Protein AF-0000000068218690 (afdb_homodimer)

InterPro domains:
  IPR001360 Glycoside hydrolase family 1 [PF00232] (21-482)
  IPR001360 Glycoside hydrolase family 1 [PR00131] (319-333)
  IPR001360 Glycoside hydrolase family 1 [PR00131] (391-399)
  IPR001360 Glycoside hydrolase family 1 [PR00131] (406-417)
  IPR001360 Glycoside hydrolase family 1 [PR00131] (428-445)
  IPR001360 Glycoside hydrolase family 1 [PR00131] (452-464)
  IPR001360 Glycoside hydrolase family 1 [PTHR10353] (24-483)
  IPR017853 Glycoside hydrolase superfamily [SSF51445] (23-482)
  IPR033132 Glycosyl hydrolases family 1, N-terminal conserved site [PS00653] (28-42)

Radius of gyration: 32.9 Å; Cα contacts (8 Å, |Δi|>4): 2165; chains: 2; bounding box: 88×108×94 Å

Foldseek 3Di:
DPPPPPPPPPPLCPLLPDFAQAFDDPLAFEAFEDECQWAQACQPPQQFAHWLQNVQCVVPLVLFVVSDGSNCWLNCLVVVVVLLVLRLLLVGQEYEYEQQQSLQVVQLAPVDGRVSSLVSVQVSLVVCVVSNHAYAYEHEDQTHRVNCVVVVNLLDLCVLVSLLRSLLVVCVSHLQRHAHYAYYAAQQCNLCCDQDCLSFPPRHNNQQFSSLSSLLSVLSSLLSSLCCCVVPPCVPRVHWYYHAAEAAQEAQQDPDPQSVVQRVLRRLLRVVQNQCLAQVQFRPPLLVVLQQVLCVVLPHPGGSNDGDDNVRSVSSYNSGQEHEYAYFYHWYKGQQDQDDRDPGGPCNSSRMDIDDDPSWDDAPPNVGTARQLRLLVVLLVCCVPRVHPEYEHEEYWGKHAQDLACVVGLSRVSSNVSSVSCSVPPVVRHHSYYHYPHQEQTQDTSHGSGIGTHQWYFDPVDPNRDIHGGPSSVLSSVCSVRSGSDPRHDD/DPPPPPPPPPPLCPLLPDFAQAFDDPLAFEAFEDECQWAQACQPPQQFAHWLQNVQCVVPLVLFVVSDGSNCWLNCLVVVVVLLVLRLLLVGQEYEYEQQQSLQVVQLAPVDGRVSSLVSVQVSLVVCVVSNHAYAYEHEDQGHRVNCVVVVNLLDLCVLVSLLRSLLVVCVSHLQRHAHYAYYAAQQCNLCCDQDCLSFPPRHNNQQFSSLSSLLSSLSSLLSSLCCCVVPPCVPRVHWYYHAAEAAQEAQLDPDPQSVVQRVLRRLLRVVQNQCLAQVQFRPPLLVVLQQVLCVVLPHPGGSNDGDDNVRSVSSYNSGQEHEYAYFYHWYKGQQDQDDRDPGGPCNSSRMDIDDDPSWDDAPPPVGTARQLRLLVVLLVCCVPRVHPEYEHEEYWGWHAQDLADVVGLSRVSSNVSSVSCSVPPVVHHHSYYHYPHQEQTQDTSHGSGIGTHQWYFDPVDPNRDIHGGPSSVLSSVCSVRSGSDPRHDD

pLDDT: mean 95.39, std 11.51, range [19.22, 98.94]

Organism: Rhynchophorus ferrugineus (NCBI:txid354439)

Structure (mmCIF, N/CA/C/O backbone):
data_AF-0000000068218690-model_v1
#
loop_
_entity.id
_entity.type
_entity.pdbx_description
1 polymer 'Cytosolic beta-glucosidase'
#
loop_
_atom_site.group_PDB
_atom_site.id
_atom_site.type_symbol
_atom_site.label_atom_id
_atom_site.label_alt_id
_atom_site.label_comp_id
_atom_site.label_asym_id
_atom_site.label_entity_id
_atom_site.label_seq_id
_atom_site.pdbx_PDB_ins_code
_atom_site.Cartn_x
_atom_site.Cartn_y
_atom_site.Cartn_z
_atom_site.occupancy
_atom_site.B_iso_or_equiv
_atom_site.auth_seq_id
_atom_site.auth_comp_id
_atom_site.auth_asym_id
_atom_site.auth_atom_id
_atom_site.pdbx_PDB_model_num
ATOM 1 N N . MET A 1 1 ? 35.531 -29.688 -61.625 1 19.22 1 MET A N 1
ATOM 2 C CA . MET A 1 1 ? 35.875 -30.062 -60.25 1 19.22 1 MET A CA 1
ATOM 3 C C . MET A 1 1 ? 34.812 -29.594 -59.281 1 19.22 1 MET A C 1
ATOM 5 O O . MET A 1 1 ? 34.719 -28.406 -58.969 1 19.22 1 MET A O 1
ATOM 9 N N . LYS A 1 2 ? 33.625 -30.094 -59.562 1 34.19 2 LYS A N 1
ATOM 10 C CA . LYS A 1 2 ? 32.375 -29.859 -58.844 1 34.19 2 LYS A CA 1
ATOM 11 C C . LYS A 1 2 ? 32.531 -30.156 -57.375 1 34.19 2 LYS A C 1
ATOM 13 O O . LYS A 1 2 ? 32.844 -31.281 -56.969 1 34.19 2 LYS A O 1
ATOM 18 N N . VAL A 1 3 ? 33.125 -29.125 -56.531 1 35.53 3 VAL A N 1
ATOM 19 C CA . VAL A 1 3 ? 33.406 -29.234 -55.125 1 35.53 3 VAL A CA 1
ATOM 20 C C . VAL A 1 3 ? 32.156 -29.672 -54.344 1 35.53 3 VAL A C 1
ATOM 22 O O . VAL A 1 3 ? 31.141 -28.984 -54.406 1 35.53 3 VAL A O 1
ATOM 25 N N . LEU A 1 4 ? 32.031 -30.969 -54.031 1 33.09 4 LEU A N 1
ATOM 26 C CA . LEU A 1 4 ? 31 -31.547 -53.188 1 33.09 4 LEU A CA 1
ATOM 27 C C . LEU A 1 4 ? 31.172 -31.109 -51.75 1 33.09 4 LEU A C 1
ATOM 29 O O . LEU A 1 4 ? 32.188 -31.406 -51.125 1 33.09 4 LEU A O 1
ATOM 33 N N . VAL A 1 5 ? 30.531 -30.047 -51.344 1 37.5 5 VAL A N 1
ATOM 34 C CA . VAL A 1 5 ? 30.469 -29.578 -49.969 1 37.5 5 VAL A CA 1
ATOM 35 C C . VAL A 1 5 ? 29.672 -30.562 -49.125 1 37.5 5 VAL A C 1
ATOM 37 O O . VAL A 1 5 ? 28.469 -30.75 -49.312 1 37.5 5 VAL A O 1
ATOM 40 N N . VAL A 1 6 ? 30.281 -31.609 -48.625 1 37.53 6 VAL A N 1
ATOM 41 C CA . VAL A 1 6 ? 29.625 -32.469 -47.625 1 37.53 6 VAL A CA 1
ATOM 42 C C . VAL A 1 6 ? 29.391 -31.672 -46.344 1 37.53 6 VAL A C 1
ATOM 44 O O . VAL A 1 6 ? 30.344 -31.188 -45.719 1 37.53 6 VAL A O 1
ATOM 47 N N . LEU A 1 7 ? 28.234 -31.078 -46.125 1 32.62 7 LEU A N 1
ATOM 48 C CA . LEU A 1 7 ? 27.766 -30.453 -44.875 1 32.62 7 LEU A CA 1
ATOM 49 C C . LEU A 1 7 ? 27.719 -31.469 -43.75 1 32.62 7 LEU A C 1
ATOM 51 O O . LEU A 1 7 ? 26.969 -32.438 -43.812 1 32.62 7 LEU A O 1
ATOM 55 N N . SER A 1 8 ? 28.797 -31.656 -43.031 1 29.55 8 SER A N 1
ATOM 56 C CA . SER A 1 8 ? 28.828 -32.469 -41.812 1 29.55 8 SER A CA 1
ATOM 57 C C . SER A 1 8 ? 27.797 -31.984 -40.812 1 29.55 8 SER A C 1
ATOM 59 O O . SER A 1 8 ? 27.828 -30.812 -40.406 1 29.55 8 SER A O 1
ATOM 61 N N . VAL A 1 9 ? 26.641 -32.562 -40.688 1 31.78 9 VAL A N 1
ATOM 62 C CA . VAL A 1 9 ? 25.641 -32.406 -39.625 1 31.78 9 VAL A CA 1
ATOM 63 C C . VAL A 1 9 ? 26.25 -32.719 -38.281 1 31.78 9 VAL A C 1
ATOM 65 O O . VAL A 1 9 ? 26.594 -33.875 -38 1 31.78 9 VAL A O 1
ATOM 68 N N . CYS A 1 10 ? 27.062 -31.953 -37.625 1 31.03 10 CYS A N 1
ATOM 69 C CA . CYS A 1 10 ? 27.531 -32.062 -36.25 1 31.03 10 CYS A CA 1
ATOM 70 C C . CYS A 1 10 ? 26.375 -32.375 -35.312 1 31.03 10 CYS A C 1
ATOM 72 O O . CYS A 1 10 ? 25.375 -31.656 -35.281 1 31.03 10 CYS A O 1
ATOM 74 N N . CYS A 1 11 ? 26.266 -33.594 -34.688 1 32.81 11 CYS A N 1
ATOM 75 C CA . CYS A 1 11 ? 25.359 -34.188 -33.719 1 32.81 11 CYS A CA 1
ATOM 76 C C . CYS A 1 11 ? 25.219 -33.281 -32.469 1 32.81 11 CYS A C 1
ATOM 78 O O . CYS A 1 11 ? 26.188 -33.062 -31.75 1 32.81 11 CYS A O 1
ATOM 80 N N . LEU A 1 12 ? 24.469 -32.344 -32.375 1 36.84 12 LEU A N 1
ATOM 81 C CA . LEU A 1 12 ? 23.859 -31.609 -31.266 1 36.84 12 LEU A CA 1
ATOM 82 C C . LEU A 1 12 ? 23.516 -32.562 -30.125 1 36.84 12 LEU A C 1
ATOM 84 O O . LEU A 1 12 ? 22.797 -32.188 -29.203 1 36.84 12 LEU A O 1
ATOM 88 N N . SER A 1 13 ? 23.891 -33.906 -30.109 1 37.34 13 SER A N 1
ATOM 89 C CA . SER A 1 13 ? 23.547 -34.906 -29.125 1 37.34 13 SER A CA 1
ATOM 90 C C . SER A 1 13 ? 24.234 -34.625 -27.797 1 37.34 13 SER A C 1
ATOM 92 O O . SER A 1 13 ? 24.031 -35.344 -26.812 1 37.34 13 SER A O 1
ATOM 94 N N . GLY A 1 14 ? 25.219 -33.812 -27.656 1 40.31 14 GLY A N 1
ATOM 95 C CA . GLY A 1 14 ? 26.078 -33.844 -26.484 1 40.31 14 GLY A CA 1
ATOM 96 C C . GLY A 1 14 ? 25.359 -33.375 -25.219 1 40.31 14 GLY A C 1
ATOM 97 O O . GLY A 1 14 ? 25.562 -33.969 -24.156 1 40.31 14 GLY A O 1
ATOM 98 N N . ILE A 1 15 ? 24.859 -32.188 -25.156 1 47.53 15 ILE A N 1
ATOM 99 C CA . ILE A 1 15 ? 24.281 -31.625 -23.938 1 47.53 15 ILE A CA 1
ATOM 100 C C . ILE A 1 15 ? 22.984 -32.344 -23.594 1 47.53 15 ILE A C 1
ATOM 102 O O . ILE A 1 15 ? 22.562 -32.344 -22.438 1 47.53 15 ILE A O 1
ATOM 106 N N . LEU A 1 16 ? 22.266 -32.906 -24.562 1 55.34 16 LEU A N 1
ATOM 107 C CA . LEU A 1 16 ? 21.031 -33.656 -24.312 1 55.34 16 LEU A CA 1
ATOM 108 C C . LEU A 1 16 ? 21.344 -35.062 -23.844 1 55.34 16 LEU A C 1
ATOM 110 O O . LEU A 1 16 ? 21.875 -35.875 -24.594 1 55.34 16 LEU A O 1
ATOM 114 N N . GLY A 1 17 ? 21.984 -35.281 -22.75 1 63.81 17 GLY A N 1
ATOM 115 C CA . GLY A 1 17 ? 22.219 -36.625 -22.25 1 63.81 17 GLY A CA 1
ATOM 116 C C . GLY A 1 17 ? 21.266 -37.656 -22.828 1 63.81 17 GLY A C 1
ATOM 117 O O . GLY A 1 17 ? 20.297 -37.281 -23.516 1 63.81 17 GLY A O 1
ATOM 118 N N . GLN A 1 18 ? 21.609 -38.812 -22.703 1 84.38 18 GLN A N 1
ATOM 119 C CA . GLN A 1 18 ? 20.766 -39.938 -23.172 1 84.38 18 GLN A CA 1
ATOM 120 C C . GLN A 1 18 ? 19.422 -39.938 -22.469 1 84.38 18 GLN A C 1
ATOM 122 O O . GLN A 1 18 ? 19.344 -39.75 -21.25 1 84.38 18 GLN A O 1
ATOM 127 N N . ILE A 1 19 ? 18.297 -39.969 -23.266 1 95.31 19 ILE A N 1
ATOM 128 C CA . ILE A 1 19 ? 16.938 -40.062 -22.734 1 95.31 19 ILE A CA 1
ATOM 129 C C . ILE A 1 19 ? 16.75 -41.375 -22 1 95.31 19 ILE A C 1
ATOM 131 O O . ILE A 1 19 ? 17.094 -42.438 -22.516 1 95.31 19 ILE A O 1
ATOM 135 N N . SER A 1 20 ? 16.281 -41.219 -20.828 1 94.94 20 SER A N 1
ATOM 136 C CA . SER A 1 20 ? 16.062 -42.406 -20.031 1 94.94 20 SER A CA 1
ATOM 137 C C . SER A 1 20 ? 15.062 -43.344 -20.703 1 94.94 20 SER A C 1
ATOM 139 O O . SER A 1 20 ? 14.023 -42.906 -21.203 1 94.94 20 SER A O 1
ATOM 141 N N . ASN A 1 21 ? 15.336 -44.625 -20.719 1 94.38 21 ASN A N 1
ATOM 142 C CA . ASN A 1 21 ? 14.414 -45.625 -21.25 1 94.38 21 ASN A CA 1
ATOM 143 C C . ASN A 1 21 ? 13.719 -46.406 -20.141 1 94.38 21 ASN A C 1
ATOM 145 O O . ASN A 1 21 ? 13.234 -47.5 -20.359 1 94.38 21 ASN A O 1
ATOM 149 N N . LYS A 1 22 ? 13.727 -45.844 -18.938 1 96.12 22 LYS A N 1
ATOM 150 C CA . LYS A 1 22 ? 13.047 -46.469 -17.797 1 96.12 22 LYS A CA 1
ATOM 151 C C . LYS A 1 22 ? 11.625 -45.938 -17.656 1 96.12 22 LYS A C 1
ATOM 153 O O . LYS A 1 22 ? 11.25 -44.969 -18.312 1 96.12 22 LYS A O 1
ATOM 158 N N . LYS A 1 23 ? 10.875 -46.656 -16.844 1 96.56 23 LYS A N 1
ATOM 159 C CA . LYS A 1 23 ? 9.477 -46.281 -16.656 1 96.56 23 LYS A CA 1
ATOM 160 C C . LYS A 1 23 ? 9.305 -45.438 -15.398 1 96.56 23 LYS A C 1
ATOM 162 O O . LYS A 1 23 ? 9.977 -45.656 -14.383 1 96.56 23 LYS A O 1
ATOM 167 N N . PHE A 1 24 ? 8.453 -44.531 -15.453 1 97.75 24 PHE A N 1
ATOM 168 C CA . PHE A 1 24 ? 8.039 -43.812 -14.242 1 97.75 24 PHE A CA 1
ATOM 169 C C . PHE A 1 24 ? 7.348 -44.781 -13.273 1 97.75 24 PHE A C 1
ATOM 171 O O . PHE A 1 24 ? 6.613 -45.656 -13.688 1 97.75 24 PHE A O 1
ATOM 178 N N . PRO A 1 25 ? 7.582 -44.531 -11.945 1 96.62 25 PRO A N 1
ATOM 179 C CA . PRO A 1 25 ? 6.863 -45.344 -10.961 1 96.62 25 PRO A CA 1
ATOM 180 C C . PRO A 1 25 ? 5.348 -45.25 -11.102 1 96.62 25 PRO A C 1
ATOM 182 O O . PRO A 1 25 ? 4.832 -44.188 -11.484 1 96.62 25 PRO A O 1
ATOM 185 N N . GLU A 1 26 ? 4.621 -46.281 -10.711 1 95.5 26 GLU A N 1
ATOM 186 C CA . GLU A 1 26 ? 3.166 -46.312 -10.805 1 95.5 26 GLU A CA 1
ATOM 187 C C . GLU A 1 26 ? 2.527 -45.219 -9.945 1 95.5 26 GLU A C 1
ATOM 189 O O . GLU A 1 26 ? 1.439 -44.75 -10.258 1 95.5 26 GLU A O 1
ATOM 194 N N . SER A 1 27 ? 3.213 -44.812 -8.922 1 95.81 27 SER A N 1
ATOM 195 C CA . SER A 1 27 ? 2.676 -43.844 -7.98 1 95.81 27 SER A CA 1
ATOM 196 C C . SER A 1 27 ? 2.857 -42.406 -8.492 1 95.81 27 SER A C 1
ATOM 198 O O . SER A 1 27 ? 2.254 -41.469 -7.969 1 95.81 27 SER A O 1
ATOM 200 N N . PHE A 1 28 ? 3.711 -42.312 -9.5 1 98 28 PHE A N 1
ATOM 201 C CA . PHE A 1 28 ? 3.988 -41 -10.039 1 98 28 PHE A CA 1
ATOM 202 C C . PHE A 1 28 ? 2.773 -40.438 -10.789 1 98 28 PHE A C 1
ATOM 204 O O . PHE A 1 28 ? 2.209 -41.125 -11.648 1 98 28 PHE A O 1
ATOM 211 N N . GLN A 1 29 ? 2.377 -39.188 -10.539 1 98.44 29 GLN A N 1
ATOM 212 C CA . GLN A 1 29 ? 1.206 -38.594 -11.172 1 98.44 29 GLN A CA 1
ATOM 213 C C . GLN A 1 29 ? 1.61 -37.656 -12.297 1 98.44 29 GLN A C 1
ATOM 215 O O . GLN A 1 29 ? 2.438 -36.75 -12.094 1 98.44 29 GLN A O 1
ATOM 220 N N . PHE A 1 30 ? 1.071 -37.906 -13.453 1 98.75 30 PHE A N 1
ATOM 221 C CA . PHE A 1 30 ? 1.187 -36.969 -14.562 1 98.75 30 PHE A CA 1
ATOM 222 C C . PHE A 1 30 ? -0.023 -36.031 -14.609 1 98.75 30 PHE A C 1
ATOM 224 O O . PHE A 1 30 ? -1.159 -36.469 -14.43 1 98.75 30 PHE A O 1
ATOM 231 N N . GLY A 1 31 ? 0.21 -34.75 -14.797 1 98.81 31 GLY A N 1
ATOM 232 C CA . GLY A 1 31 ? -0.879 -33.812 -14.859 1 98.81 31 GLY A CA 1
ATOM 233 C C . GLY A 1 31 ? -0.62 -32.656 -15.836 1 98.81 31 GLY A C 1
ATOM 234 O O . GLY A 1 31 ? 0.353 -32.688 -16.594 1 98.81 31 GLY A O 1
ATOM 235 N N . ALA A 1 32 ? -1.488 -31.766 -15.922 1 98.88 32 ALA A N 1
ATOM 236 C CA . ALA A 1 32 ? -1.397 -30.516 -16.656 1 98.88 32 ALA A CA 1
ATOM 237 C C . ALA A 1 32 ? -1.818 -29.328 -15.789 1 98.88 32 ALA A C 1
ATOM 239 O O . ALA A 1 32 ? -2.445 -29.516 -14.742 1 98.88 32 ALA A O 1
ATOM 240 N N . ALA A 1 33 ? -1.398 -28.141 -16.188 1 98.88 33 ALA A N 1
ATOM 241 C CA . ALA A 1 33 ? -1.672 -26.984 -15.359 1 98.88 33 ALA A CA 1
ATOM 242 C C . ALA A 1 33 ? -2.174 -25.812 -16.203 1 98.88 33 ALA A C 1
ATOM 244 O O . ALA A 1 33 ? -1.862 -25.703 -17.391 1 98.88 33 ALA A O 1
ATOM 245 N N . THR A 1 34 ? -2.967 -24.984 -15.641 1 98.75 34 THR A N 1
ATOM 246 C CA . THR A 1 34 ? -3.441 -23.703 -16.156 1 98.75 34 THR A CA 1
ATOM 247 C C . THR A 1 34 ? -3.574 -22.672 -15.039 1 98.75 34 THR A C 1
ATOM 249 O O . THR A 1 34 ? -3.188 -22.938 -13.898 1 98.75 34 THR A O 1
ATOM 252 N N . ALA A 1 35 ? -3.998 -21.5 -15.32 1 98.62 35 ALA A N 1
ATOM 253 C CA . ALA A 1 35 ? -4.312 -20.422 -14.375 1 98.62 35 ALA A CA 1
ATOM 254 C C . ALA A 1 35 ? -5.59 -19.688 -14.781 1 98.62 35 ALA A C 1
ATOM 256 O O . ALA A 1 35 ? -5.812 -19.422 -15.961 1 98.62 35 ALA A O 1
ATOM 257 N N . ALA A 1 36 ? -6.336 -19.344 -13.828 1 98.81 36 ALA A N 1
ATOM 258 C CA . ALA A 1 36 ? -7.68 -18.812 -14.047 1 98.81 36 ALA A CA 1
ATOM 259 C C . ALA A 1 36 ? -7.648 -17.594 -14.977 1 98.81 36 ALA A C 1
ATOM 261 O O . ALA A 1 36 ? -8.336 -17.578 -16 1 98.81 36 ALA A O 1
ATOM 262 N N . TYR A 1 37 ? -6.887 -16.641 -14.664 1 98.62 37 TYR A N 1
ATOM 263 C CA . TYR A 1 37 ? -6.887 -15.414 -15.453 1 98.62 37 TYR A CA 1
ATOM 264 C C . TYR A 1 37 ? -6.461 -15.688 -16.891 1 98.62 37 TYR A C 1
ATOM 266 O O . TYR A 1 37 ? -6.938 -15.039 -17.828 1 98.62 37 TYR A O 1
ATOM 274 N N . GLN A 1 38 ? -5.629 -16.609 -17.047 1 98.69 38 GLN A N 1
ATOM 275 C CA . GLN A 1 38 ? -5.016 -16.844 -18.359 1 98.69 38 GLN A CA 1
ATOM 276 C C . GLN A 1 38 ? -5.93 -17.656 -19.266 1 98.69 38 GLN A C 1
ATOM 278 O O . GLN A 1 38 ? -5.746 -17.672 -20.484 1 98.69 38 GLN A O 1
ATOM 283 N N . ILE A 1 39 ? -6.973 -18.375 -18.734 1 98.81 39 ILE A N 1
ATOM 284 C CA . ILE A 1 39 ? -7.691 -19.266 -19.625 1 98.81 39 ILE A CA 1
ATOM 285 C C . ILE A 1 39 ? -9.195 -19.031 -19.484 1 98.81 39 ILE A C 1
ATOM 287 O O . ILE A 1 39 ? -9.969 -19.359 -20.391 1 98.81 39 ILE A O 1
ATOM 291 N N . GLU A 1 40 ? -9.68 -18.547 -18.312 1 98.69 40 GLU A N 1
ATOM 292 C CA . GLU A 1 40 ? -11.109 -18.609 -18.016 1 98.69 40 GLU A CA 1
ATOM 293 C C . GLU A 1 40 ? -11.891 -17.578 -18.812 1 98.69 40 GLU A C 1
ATOM 295 O O . GLU A 1 40 ? -12.953 -17.875 -19.375 1 98.69 40 GLU A O 1
ATOM 300 N N . GLY A 1 41 ? -11.312 -16.375 -18.891 1 98.31 41 GLY A N 1
ATOM 301 C CA . GLY A 1 41 ? -12.102 -15.289 -19.438 1 98.31 41 GLY A CA 1
ATOM 302 C C . GLY A 1 41 ? -13.281 -14.898 -18.562 1 98.31 41 GLY A C 1
ATOM 303 O O . GLY A 1 41 ? -13.148 -14.828 -17.344 1 98.31 41 GLY A O 1
ATOM 304 N N . ALA A 1 42 ? -14.43 -14.477 -19.188 1 98.44 42 ALA A N 1
ATOM 305 C CA . ALA A 1 42 ? -15.594 -14.023 -18.438 1 98.44 42 ALA A CA 1
ATOM 306 C C . ALA A 1 42 ? -15.195 -12.992 -17.375 1 98.44 42 ALA A C 1
ATOM 308 O O . ALA A 1 42 ? -15.547 -13.133 -16.203 1 98.44 42 ALA A O 1
ATOM 309 N N . TRP A 1 43 ? -14.477 -11.984 -17.828 1 98.19 43 TRP A N 1
ATOM 310 C CA . TRP A 1 43 ? -13.812 -11.07 -16.906 1 98.19 43 TRP A CA 1
ATOM 311 C C . TRP A 1 43 ? -14.828 -10.305 -16.062 1 98.19 43 TRP A C 1
ATOM 313 O O . TRP A 1 43 ? -14.531 -9.875 -14.945 1 98.19 43 TRP A O 1
ATOM 323 N N . ASN A 1 44 ? -16.062 -10.18 -16.578 1 97.94 44 ASN A N 1
ATOM 324 C CA . ASN A 1 44 ? -17.109 -9.43 -15.875 1 97.94 44 ASN A CA 1
ATOM 325 C C . ASN A 1 44 ? -18.438 -10.156 -15.906 1 97.94 44 ASN A C 1
ATOM 327 O O . ASN A 1 44 ? -19.5 -9.523 -15.992 1 97.94 44 ASN A O 1
ATOM 331 N N . GLU A 1 45 ? -18.438 -11.414 -15.969 1 98.56 45 GLU A N 1
ATOM 332 C CA . GLU A 1 45 ? -19.656 -12.211 -16.016 1 98.56 45 GLU A CA 1
ATOM 333 C C . GLU A 1 45 ? -19.938 -12.867 -14.664 1 98.56 45 GLU A C 1
ATOM 335 O O . GLU A 1 45 ? -19.031 -13.078 -13.867 1 98.56 45 GLU A O 1
ATOM 340 N N . ASP A 1 46 ? -21.188 -13.125 -14.406 1 98.44 46 ASP A N 1
ATOM 341 C CA . ASP A 1 46 ? -21.688 -13.914 -13.281 1 98.44 46 ASP A CA 1
ATOM 342 C C . ASP A 1 46 ? -21.188 -13.352 -11.953 1 98.44 46 ASP A C 1
ATOM 344 O O . ASP A 1 46 ? -20.797 -14.109 -11.055 1 98.44 46 ASP A O 1
ATOM 348 N N . GLY A 1 47 ? -21.062 -12.062 -11.852 1 98.38 47 GLY A N 1
ATOM 349 C CA . GLY A 1 47 ? -20.797 -11.391 -10.586 1 98.38 47 GLY A CA 1
ATOM 350 C C . GLY A 1 47 ? -19.312 -11.242 -10.289 1 98.38 47 GLY A C 1
ATOM 351 O O . GLY A 1 47 ? -18.938 -10.703 -9.25 1 98.38 47 GLY A O 1
ATOM 352 N N . LYS A 1 48 ? -18.438 -11.695 -11.211 1 98.75 48 LYS A N 1
ATOM 353 C CA . LYS A 1 48 ? -17 -11.531 -10.992 1 98.75 48 LYS A CA 1
ATOM 354 C C . LYS A 1 48 ? -16.625 -10.055 -10.883 1 98.75 48 LYS A C 1
ATOM 356 O O . LYS A 1 48 ? -17.125 -9.227 -11.648 1 98.75 48 LYS A O 1
ATOM 361 N N . GLY A 1 49 ? -15.773 -9.742 -9.852 1 98.69 49 GLY A N 1
ATOM 362 C CA . GLY A 1 49 ? -15.25 -8.391 -9.734 1 98.69 49 GLY A CA 1
ATOM 363 C C . GLY A 1 49 ? -14.039 -8.141 -10.609 1 98.69 49 GLY A C 1
ATOM 364 O O . GLY A 1 49 ? -13.508 -9.07 -11.219 1 98.69 49 GLY A O 1
ATOM 365 N N . GLU A 1 50 ? -13.625 -6.891 -10.648 1 98.56 50 GLU A N 1
ATOM 366 C CA . GLU A 1 50 ? -12.438 -6.48 -11.391 1 98.56 50 GLU A CA 1
ATOM 367 C C . GLU A 1 50 ? -11.156 -6.926 -10.68 1 98.56 50 GLU A C 1
ATOM 369 O O . GLU A 1 50 ? -11.062 -6.824 -9.453 1 98.56 50 GLU A O 1
ATOM 374 N N . SER A 1 51 ? -10.227 -7.484 -11.43 1 98.56 51 SER A N 1
ATOM 375 C CA . SER A 1 51 ? -8.906 -7.781 -10.883 1 98.56 51 SER A CA 1
ATOM 376 C C . SER A 1 51 ? -7.891 -6.719 -11.281 1 98.56 51 SER A C 1
ATOM 378 O O . SER A 1 51 ? -8.148 -5.906 -12.172 1 98.56 51 SER A O 1
ATOM 380 N N . MET A 1 52 ? -6.742 -6.734 -10.625 1 98.44 52 MET A N 1
ATOM 381 C CA . MET A 1 52 ? -5.672 -5.801 -10.953 1 98.44 52 MET A CA 1
ATOM 382 C C . MET A 1 52 ? -5.199 -6.004 -12.391 1 98.44 52 MET A C 1
ATOM 384 O O . MET A 1 52 ? -4.762 -5.055 -13.047 1 98.44 52 MET A O 1
ATOM 388 N N . TRP A 1 53 ? -5.262 -7.234 -12.93 1 98.62 53 TRP A N 1
ATOM 389 C CA . TRP A 1 53 ? -4.895 -7.492 -14.32 1 98.62 53 TRP A CA 1
ATOM 390 C C . TRP A 1 53 ? -5.922 -6.895 -15.273 1 98.62 53 TRP A C 1
ATOM 392 O O . TRP A 1 53 ? -5.562 -6.352 -16.328 1 98.62 53 TRP A O 1
ATOM 402 N N . ASP A 1 54 ? -7.25 -7.066 -14.922 1 98.62 54 ASP A N 1
ATOM 403 C CA . ASP A 1 54 ? -8.273 -6.418 -15.742 1 98.62 54 ASP A CA 1
ATOM 404 C C . ASP A 1 54 ? -7.984 -4.926 -15.898 1 98.62 54 ASP A C 1
ATOM 406 O O . ASP A 1 54 ? -7.965 -4.41 -17.016 1 98.62 54 ASP A O 1
ATOM 410 N N . ARG A 1 55 ? -7.77 -4.281 -14.727 1 97.75 55 ARG A N 1
ATOM 411 C CA . ARG A 1 55 ? -7.484 -2.85 -14.734 1 97.75 55 ARG A CA 1
ATOM 412 C C . ARG A 1 55 ? -6.242 -2.543 -15.562 1 97.75 55 ARG A C 1
ATOM 414 O O . ARG A 1 55 ? -6.242 -1.612 -16.375 1 97.75 55 ARG A O 1
ATOM 421 N N . PHE A 1 56 ? -5.18 -3.215 -15.391 1 98.44 56 PHE A N 1
ATOM 422 C CA . PHE A 1 56 ? -3.867 -3.014 -16 1 98.44 56 PHE A CA 1
ATOM 423 C C . PHE A 1 56 ? -3.965 -3.035 -17.516 1 98.44 56 PHE A C 1
ATOM 425 O O . PHE A 1 56 ? -3.449 -2.141 -18.188 1 98.44 56 PHE A O 1
ATOM 432 N N . VAL A 1 57 ? -4.656 -3.994 -18.047 1 98.31 57 VAL A N 1
ATOM 433 C CA . VAL A 1 57 ? -4.699 -4.172 -19.5 1 98.31 57 VAL A CA 1
ATOM 434 C C . VAL A 1 57 ? -5.738 -3.229 -20.109 1 98.31 57 VAL A C 1
ATOM 436 O O . VAL A 1 57 ? -5.598 -2.797 -21.25 1 98.31 57 VAL A O 1
ATOM 439 N N . HIS A 1 58 ? -6.832 -2.941 -19.344 1 98.44 58 HIS A N 1
ATOM 440 C CA . HIS A 1 58 ? -7.879 -2.061 -19.859 1 98.44 58 HIS A CA 1
ATOM 441 C C . HIS A 1 58 ? -7.406 -0.611 -19.891 1 98.44 58 HIS A C 1
ATOM 443 O O . HIS A 1 58 ? -7.785 0.146 -20.797 1 98.44 58 HIS A O 1
ATOM 449 N N . GLU A 1 59 ? -6.605 -0.207 -18.938 1 97.25 59 GLU A N 1
ATOM 450 C CA . GLU A 1 59 ? -6.125 1.168 -18.859 1 97.25 59 GLU A CA 1
ATOM 451 C C . GLU A 1 59 ? -5.164 1.488 -20 1 97.25 59 GLU A C 1
ATOM 453 O O . GLU A 1 59 ? -5.172 2.6 -20.531 1 97.25 59 GLU A O 1
ATOM 458 N N . ASP A 1 60 ? -4.305 0.493 -20.359 1 97.81 60 ASP A N 1
ATOM 459 C CA . ASP A 1 60 ? -3.318 0.701 -21.406 1 97.81 60 ASP A CA 1
ATOM 460 C C . ASP A 1 60 ? -3.023 -0.601 -22.141 1 97.81 60 ASP A C 1
ATOM 462 O O . ASP A 1 60 ? -2.121 -1.349 -21.766 1 97.81 60 ASP A O 1
ATOM 466 N N . PRO A 1 61 ? -3.689 -0.823 -23.188 1 97.94 61 PRO A N 1
ATOM 467 C CA . PRO A 1 61 ? -3.516 -2.074 -23.922 1 97.94 61 PRO A CA 1
ATOM 468 C C . PRO A 1 61 ? -2.107 -2.232 -24.5 1 97.94 61 PRO A C 1
ATOM 470 O O . PRO A 1 61 ? -1.696 -3.346 -24.844 1 97.94 61 PRO A O 1
ATOM 473 N N . THR A 1 62 ? -1.338 -1.146 -24.609 1 98.06 62 THR A N 1
ATOM 474 C CA . THR A 1 62 ? -0.012 -1.201 -25.219 1 98.06 62 THR A CA 1
ATOM 475 C C . THR A 1 62 ? 0.972 -1.92 -24.297 1 98.06 62 THR A C 1
ATOM 477 O O . THR A 1 62 ? 2.068 -2.293 -24.734 1 98.06 62 THR A O 1
ATOM 480 N N . ARG A 1 63 ? 0.586 -2.197 -23.078 1 97.88 63 ARG A N 1
ATOM 481 C CA . ARG A 1 63 ? 1.412 -2.938 -22.125 1 97.88 63 ARG A CA 1
ATOM 482 C C . ARG A 1 63 ? 1.533 -4.402 -22.531 1 97.88 63 ARG A C 1
ATOM 484 O O . ARG A 1 63 ? 2.418 -5.113 -22.062 1 97.88 63 ARG A O 1
ATOM 491 N N . ILE A 1 64 ? 0.621 -4.809 -23.359 1 98.56 64 ILE A N 1
ATOM 492 C CA . ILE A 1 64 ? 0.63 -6.168 -23.891 1 98.56 64 ILE A CA 1
ATOM 493 C C . ILE A 1 64 ? 1.183 -6.172 -25.312 1 98.56 64 ILE A C 1
ATOM 495 O O . ILE A 1 64 ? 0.74 -5.391 -26.156 1 98.56 64 ILE A O 1
ATOM 499 N N . LYS A 1 65 ? 2.064 -7.055 -25.609 1 98.12 65 LYS A N 1
ATOM 500 C CA . LYS A 1 65 ? 2.824 -7.066 -26.859 1 98.12 65 LYS A CA 1
ATOM 501 C C . LYS A 1 65 ? 1.895 -7.016 -28.062 1 98.12 65 LYS A C 1
ATOM 503 O O . LYS A 1 65 ? 2.182 -6.328 -29.047 1 98.12 65 LYS A O 1
ATOM 508 N N . ASP A 1 66 ? 0.808 -7.738 -28.078 1 97.88 66 ASP A N 1
ATOM 509 C CA . ASP A 1 66 ? -0.1 -7.789 -29.219 1 97.88 66 ASP A CA 1
ATOM 510 C C . ASP A 1 66 ? -1.351 -6.949 -28.969 1 97.88 66 ASP A C 1
ATOM 512 O O . ASP A 1 66 ? -2.324 -7.031 -29.719 1 97.88 66 ASP A O 1
ATOM 516 N N . GLY A 1 67 ? -1.429 -6.238 -27.812 1 98.06 67 GLY A N 1
ATOM 517 C CA . GLY A 1 67 ? -2.52 -5.332 -27.5 1 98.06 67 GLY A CA 1
ATOM 518 C C . GLY A 1 67 ? -3.773 -6.055 -27.031 1 98.06 67 GLY A C 1
ATOM 519 O O . GLY A 1 67 ? -4.801 -5.422 -26.781 1 98.06 67 GLY A O 1
ATOM 520 N N . GLN A 1 68 ? -3.74 -7.328 -26.953 1 97.38 68 GLN A N 1
ATOM 521 C CA . GLN A 1 68 ? -4.902 -8.109 -26.547 1 97.38 68 GLN A CA 1
ATOM 522 C C . GLN A 1 68 ? -4.992 -8.219 -25.031 1 97.38 68 GLN A C 1
ATOM 524 O O . GLN A 1 68 ? -4.352 -7.445 -24.312 1 97.38 68 GLN A O 1
ATOM 529 N N . ASN A 1 69 ? -5.969 -8.961 -24.469 1 98.19 69 ASN A N 1
ATOM 530 C CA . ASN A 1 69 ? -6.152 -9.07 -23.031 1 98.19 69 ASN A CA 1
ATOM 531 C C . ASN A 1 69 ? -6.777 -10.406 -22.641 1 98.19 69 ASN A C 1
ATOM 533 O O . ASN A 1 69 ? -6.906 -11.305 -23.484 1 98.19 69 ASN A O 1
ATOM 537 N N . GLY A 1 70 ? -7.035 -10.617 -21.359 1 97.94 70 GLY A N 1
ATOM 538 C CA . GLY A 1 70 ? -7.555 -11.883 -20.844 1 97.94 70 GLY A CA 1
ATOM 539 C C . GLY A 1 70 ? -9.062 -11.875 -20.672 1 97.94 70 GLY A C 1
ATOM 540 O O . GLY A 1 70 ? -9.602 -12.695 -19.922 1 97.94 70 GLY A O 1
ATOM 541 N N . ASP A 1 71 ? -9.859 -10.984 -21.312 1 98.25 71 ASP A N 1
ATOM 542 C CA . ASP A 1 71 ? -11.297 -10.828 -21.094 1 98.25 71 ASP A CA 1
ATOM 543 C C . ASP A 1 71 ? -12.047 -12.109 -21.453 1 98.25 71 ASP A C 1
ATOM 545 O O . ASP A 1 71 ? -13.008 -12.477 -20.766 1 98.25 71 ASP A O 1
ATOM 549 N N . VAL A 1 72 ? -11.633 -12.664 -22.594 1 98 72 VAL A N 1
ATOM 550 C CA . VAL A 1 72 ? -12.25 -13.898 -23.062 1 98 72 VAL A CA 1
ATOM 551 C C . VAL A 1 72 ? -11.273 -15.062 -22.891 1 98 72 VAL A C 1
ATOM 553 O O . VAL A 1 72 ? -11.688 -16.188 -22.594 1 98 72 VAL A O 1
ATOM 556 N N . ALA A 1 73 ? -9.938 -14.766 -23.172 1 98.19 73 ALA A N 1
ATOM 557 C CA . ALA A 1 73 ? -8.859 -15.75 -23.078 1 98.19 73 ALA A CA 1
ATOM 558 C C . ALA A 1 73 ? -9.203 -17.016 -23.859 1 98.19 73 ALA A C 1
ATOM 560 O O . ALA A 1 73 ? -9.578 -16.953 -25.031 1 98.19 73 ALA A O 1
ATOM 561 N N . CYS A 1 74 ? -9.078 -18.172 -23.203 1 98.75 74 CYS A N 1
ATOM 562 C CA . CYS A 1 74 ? -9.398 -19.422 -23.875 1 98.75 74 CYS A CA 1
ATOM 563 C C . CYS A 1 74 ? -10.875 -19.734 -23.75 1 98.75 74 CYS A C 1
ATOM 565 O O . CYS A 1 74 ? -11.344 -20.766 -24.266 1 98.75 74 CYS A O 1
ATOM 567 N N . ASP A 1 75 ? -11.617 -18.953 -23.047 1 98.62 75 ASP A N 1
ATOM 568 C CA . ASP A 1 75 ? -13.047 -19.109 -22.797 1 98.62 75 ASP A CA 1
ATOM 569 C C . ASP A 1 75 ? -13.328 -20.391 -22 1 98.62 75 ASP A C 1
AT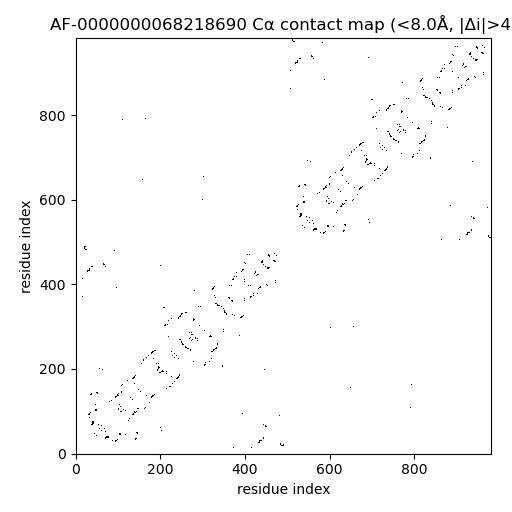OM 571 O O . ASP A 1 75 ? -14.391 -21 -22.156 1 98.62 75 ASP A O 1
ATOM 575 N N . SER A 1 76 ? -12.391 -20.812 -21.219 1 98.75 76 SER A N 1
ATOM 576 C CA . SER A 1 76 ? -12.547 -22.016 -20.422 1 98.75 76 SER A CA 1
ATOM 577 C C . SER A 1 76 ? -13.734 -21.906 -19.469 1 98.75 76 SER A C 1
ATOM 579 O O . SER A 1 76 ? -14.336 -22.922 -19.109 1 98.75 76 SER A O 1
ATOM 581 N N . TYR A 1 77 ? -14.078 -20.672 -19.047 1 98.69 77 TYR A N 1
ATOM 582 C CA . TYR A 1 77 ? -15.227 -20.484 -18.172 1 98.69 77 TYR A CA 1
ATOM 583 C C . TYR A 1 77 ? -16.484 -21.109 -18.781 1 98.69 77 TYR A C 1
ATOM 585 O O . TYR A 1 77 ? -17.281 -21.719 -18.078 1 98.69 77 TYR A O 1
ATOM 593 N N . HIS A 1 78 ? -16.688 -20.953 -20.062 1 98.38 78 HIS A N 1
ATOM 594 C CA . HIS A 1 78 ? -17.875 -21.469 -20.734 1 98.38 78 HIS A CA 1
ATOM 595 C C . HIS A 1 78 ? -17.625 -22.844 -21.312 1 98.38 78 HIS A C 1
ATOM 597 O O . HIS A 1 78 ? -18.578 -23.578 -21.641 1 98.38 78 HIS A O 1
ATOM 603 N N . LYS A 1 79 ? -16.359 -23.234 -21.422 1 98.56 79 LYS A N 1
ATOM 604 C CA . LYS A 1 79 ? -16.016 -24.453 -22.125 1 98.56 79 LYS A CA 1
ATOM 605 C C . LYS A 1 79 ? -15.32 -25.453 -21.203 1 98.56 79 LYS A C 1
ATOM 607 O O . LYS A 1 79 ? -14.57 -26.312 -21.656 1 98.56 79 LYS A O 1
ATOM 612 N N . TRP A 1 80 ? -15.508 -25.312 -19.953 1 98.5 80 TRP A N 1
ATOM 613 C CA . TRP A 1 80 ? -14.797 -26.125 -18.969 1 98.5 80 TRP A CA 1
ATOM 614 C C . TRP A 1 80 ? -15.094 -27.609 -19.156 1 98.5 80 TRP A C 1
ATOM 616 O O . TRP A 1 80 ? -14.25 -28.469 -18.875 1 98.5 80 TRP A O 1
ATOM 626 N N . ARG A 1 81 ? -16.312 -28 -19.625 1 98.56 81 ARG A N 1
ATOM 627 C CA . ARG A 1 81 ? -16.641 -29.391 -19.875 1 98.56 81 ARG A CA 1
ATOM 628 C C . ARG A 1 81 ? -15.773 -29.969 -21 1 98.56 81 ARG A C 1
ATOM 630 O O . ARG A 1 81 ? -15.289 -31.094 -20.906 1 98.56 81 ARG A O 1
ATOM 637 N N . GLU A 1 82 ? -15.672 -29.156 -22 1 98.5 82 GLU A N 1
ATOM 638 C CA . GLU A 1 82 ? -14.797 -29.562 -23.109 1 98.5 82 GLU A CA 1
ATOM 639 C C . GLU A 1 82 ? -13.359 -29.734 -22.625 1 98.5 82 GLU A C 1
ATOM 641 O O . GLU A 1 82 ? -12.672 -30.672 -23.031 1 98.5 82 GLU A O 1
ATOM 646 N N . ASP A 1 83 ? -12.914 -28.891 -21.828 1 98.75 83 ASP A N 1
ATOM 647 C CA . ASP A 1 83 ? -11.555 -28.953 -21.297 1 98.75 83 ASP A CA 1
ATOM 648 C C . ASP A 1 83 ? -11.352 -30.219 -20.469 1 98.75 83 ASP A C 1
ATOM 650 O O . ASP A 1 83 ? -10.281 -30.828 -20.5 1 98.75 83 ASP A O 1
ATOM 654 N N . ILE A 1 84 ? -12.344 -30.594 -19.672 1 98.75 84 ILE A N 1
ATOM 655 C CA . ILE A 1 84 ? -12.25 -31.812 -18.875 1 98.75 84 ILE A CA 1
ATOM 656 C C . ILE A 1 84 ? -12.156 -33.031 -19.797 1 98.75 84 ILE A C 1
ATOM 658 O O . ILE A 1 84 ? -11.414 -33.969 -19.516 1 98.75 84 ILE A O 1
ATOM 662 N N . GLU A 1 85 ? -12.914 -33.031 -20.891 1 98.62 85 GLU A N 1
ATOM 663 C CA . GLU A 1 85 ? -12.836 -34.125 -21.844 1 98.62 85 GLU A CA 1
ATOM 664 C C . GLU A 1 85 ? -11.438 -34.219 -22.453 1 98.62 85 GLU A C 1
ATOM 666 O O . GLU A 1 85 ? -10.953 -35.344 -22.703 1 98.62 85 GLU A O 1
ATOM 671 N N . LEU A 1 86 ? -10.844 -33.094 -22.719 1 98.81 86 LEU A N 1
ATOM 672 C CA . LEU A 1 86 ? -9.484 -33.094 -23.25 1 98.81 86 LEU A CA 1
ATOM 673 C C . LEU A 1 86 ? -8.508 -33.656 -22.234 1 98.81 86 LEU A C 1
ATOM 675 O O . LEU A 1 86 ? -7.57 -34.375 -22.594 1 98.81 86 LEU A O 1
ATOM 679 N N . LEU A 1 87 ? -8.672 -33.344 -20.953 1 98.88 87 LEU A N 1
ATOM 680 C CA . LEU A 1 87 ? -7.848 -33.906 -19.891 1 98.88 87 LEU A CA 1
ATOM 681 C C . LEU A 1 87 ? -8 -35.438 -19.812 1 98.88 87 LEU A C 1
ATOM 683 O O . LEU A 1 87 ? -7.016 -36.156 -19.656 1 98.88 87 LEU A O 1
ATOM 687 N N . LYS A 1 88 ? -9.234 -35.875 -19.953 1 98.44 88 LYS A N 1
ATOM 688 C CA . LYS A 1 88 ? -9.5 -37.312 -19.969 1 98.44 88 LYS A CA 1
ATOM 689 C C . LYS A 1 88 ? -8.781 -37.969 -21.141 1 98.44 88 LYS A C 1
ATOM 691 O O . LYS A 1 88 ? -8.195 -39.031 -20.984 1 98.44 88 LYS A O 1
ATOM 696 N N . GLU A 1 89 ? -8.969 -37.344 -22.234 1 98.31 89 GLU A N 1
ATOM 697 C CA . GLU A 1 89 ? -8.312 -37.875 -23.406 1 98.31 89 GLU A CA 1
ATOM 698 C C . GLU A 1 89 ? -6.801 -37.969 -23.219 1 98.31 89 GLU A C 1
ATOM 700 O O . GLU A 1 89 ? -6.168 -38.938 -23.656 1 98.31 89 GLU A O 1
ATOM 705 N N . LEU A 1 90 ? -6.207 -36.969 -22.641 1 98.44 90 LEU A N 1
ATOM 706 C CA . LEU A 1 90 ? -4.777 -36.938 -22.344 1 98.44 90 LEU A CA 1
ATOM 707 C C . LEU A 1 90 ? -4.406 -38.062 -21.391 1 98.44 90 LEU A C 1
ATOM 709 O O . LEU A 1 90 ? -3.262 -38.531 -21.375 1 98.44 90 LEU A O 1
ATOM 713 N N . GLY A 1 91 ? -5.312 -38.469 -20.531 1 98.38 91 GLY A N 1
ATOM 714 C CA . GLY A 1 91 ? -5.117 -39.562 -19.609 1 98.38 91 GLY A CA 1
ATOM 715 C C . GLY A 1 91 ? -4.457 -39.156 -18.312 1 98.38 91 GLY A C 1
ATOM 716 O O . GLY A 1 91 ? -4.043 -40 -17.516 1 98.38 91 GLY A O 1
ATOM 717 N N . VAL A 1 92 ? -4.359 -37.906 -18.031 1 98.69 92 VAL A N 1
ATOM 718 C CA . VAL A 1 92 ? -3.689 -37.438 -16.828 1 98.69 92 VAL A CA 1
ATOM 719 C C . VAL A 1 92 ? -4.562 -37.688 -15.609 1 98.69 92 VAL A C 1
ATOM 721 O O . VAL A 1 92 ? -5.777 -37.844 -15.727 1 98.69 92 VAL A O 1
ATOM 724 N N . THR A 1 93 ? -3.908 -37.719 -14.461 1 98.31 93 THR A N 1
ATOM 725 C CA . THR A 1 93 ? -4.629 -38 -13.227 1 98.31 93 THR A CA 1
ATOM 726 C C . THR A 1 93 ? -4.551 -36.781 -12.281 1 98.31 93 THR A C 1
ATOM 728 O O . THR A 1 93 ? -5.113 -36.812 -11.18 1 98.31 93 THR A O 1
ATOM 731 N N . LEU A 1 94 ? -3.842 -35.75 -12.68 1 98.69 94 LEU A N 1
ATOM 732 C CA . LEU A 1 94 ? -3.678 -34.531 -11.898 1 98.69 94 LEU A CA 1
ATOM 733 C C . LEU A 1 94 ? -3.93 -33.281 -12.766 1 98.69 94 LEU A C 1
ATOM 735 O O . LEU A 1 94 ? -3.473 -33.219 -13.906 1 98.69 94 LEU A O 1
ATOM 739 N N . TYR A 1 95 ? -4.727 -32.375 -12.297 1 98.88 95 TYR A N 1
ATOM 740 C CA . TYR A 1 95 ? -4.922 -31.094 -12.977 1 98.88 95 TYR A CA 1
ATOM 741 C C . TYR A 1 95 ? -4.77 -29.922 -12.008 1 98.88 95 TYR A C 1
ATOM 743 O O . TYR A 1 95 ? -5.512 -29.828 -11.023 1 98.88 95 TYR A O 1
ATOM 751 N N . ARG A 1 96 ? -3.752 -29.094 -12.219 1 98.94 96 ARG A N 1
ATOM 752 C CA . ARG A 1 96 ? -3.539 -27.906 -11.391 1 98.94 96 ARG A CA 1
ATOM 753 C C . ARG A 1 96 ? -4.168 -26.672 -12.031 1 98.94 96 ARG A C 1
ATOM 755 O O . ARG A 1 96 ? -3.867 -26.344 -13.18 1 98.94 96 ARG A O 1
ATOM 762 N N . PHE A 1 97 ? -5.055 -26.078 -11.344 1 98.88 97 PHE A N 1
ATOM 763 C CA . PHE A 1 97 ? -5.691 -24.828 -11.773 1 98.88 97 PHE A CA 1
ATOM 764 C C . PHE A 1 97 ? -5.832 -23.875 -10.602 1 98.88 97 PHE A C 1
ATOM 766 O O . PHE A 1 97 ? -5.512 -24.219 -9.461 1 98.88 97 PHE A O 1
ATOM 773 N N . SER A 1 98 ? -6.172 -22.641 -10.906 1 98.88 98 SER A N 1
ATOM 774 C CA . SER A 1 98 ? -6.352 -21.672 -9.828 1 98.88 98 SER A CA 1
ATOM 775 C C . SER A 1 98 ? -7.793 -21.172 -9.766 1 98.88 98 SER A C 1
ATOM 777 O O . SER A 1 98 ? -8.539 -21.297 -10.734 1 98.88 98 SER A O 1
ATOM 779 N N . ILE A 1 99 ? -8.109 -20.75 -8.625 1 98.75 99 ILE A N 1
ATOM 780 C CA . ILE A 1 99 ? -9.359 -20.031 -8.406 1 98.75 99 ILE A CA 1
ATOM 781 C C . ILE A 1 99 ? -9.125 -18.531 -8.562 1 98.75 99 ILE A C 1
ATOM 783 O O . ILE A 1 99 ? -8.148 -17.984 -8.047 1 98.75 99 ILE A O 1
ATOM 787 N N . SER A 1 100 ? -9.977 -17.906 -9.383 1 98.88 100 SER A N 1
ATOM 788 C CA . SER A 1 100 ? -9.938 -16.453 -9.477 1 98.88 100 SER A CA 1
ATOM 789 C C . SER A 1 100 ? -10.508 -15.812 -8.219 1 98.88 100 SER A C 1
ATOM 791 O O . SER A 1 100 ? -11.711 -15.914 -7.953 1 98.88 100 SER A O 1
ATOM 793 N N . TRP A 1 101 ? -9.703 -15.094 -7.477 1 98.81 101 TRP A N 1
ATOM 794 C CA . TRP A 1 101 ? -10.125 -14.461 -6.234 1 98.81 101 TRP A CA 1
ATOM 795 C C . TRP A 1 101 ? -11.312 -13.523 -6.477 1 98.81 101 TRP A C 1
ATOM 797 O O . TRP A 1 101 ? -12.344 -13.641 -5.809 1 98.81 101 TRP A O 1
ATOM 807 N N . PRO A 1 102 ? -11.328 -12.703 -7.457 1 98.75 102 PRO A N 1
ATOM 808 C CA . PRO A 1 102 ? -12.445 -11.773 -7.652 1 98.75 102 PRO A CA 1
ATOM 809 C C . PRO A 1 102 ? -13.703 -12.461 -8.18 1 98.75 102 PRO A C 1
ATOM 811 O O . PRO A 1 102 ? -14.773 -11.852 -8.211 1 98.75 102 PRO A O 1
ATOM 814 N N . ARG A 1 103 ? -13.562 -13.734 -8.633 1 98.75 103 ARG A N 1
ATOM 815 C CA . ARG A 1 103 ? -14.75 -14.461 -9.086 1 98.75 103 ARG A CA 1
ATOM 816 C C . ARG A 1 103 ? -15.539 -15.008 -7.902 1 98.75 103 ARG A C 1
ATOM 818 O O . ARG A 1 103 ? -16.75 -15.188 -7.992 1 98.75 103 ARG A O 1
ATOM 825 N N . ILE A 1 104 ? -14.844 -15.227 -6.766 1 98.19 104 ILE A N 1
ATOM 826 C CA . ILE A 1 104 ? -15.508 -15.742 -5.57 1 98.19 104 ILE A CA 1
ATOM 827 C C . ILE A 1 104 ? -15.812 -14.602 -4.609 1 98.19 104 ILE A C 1
ATOM 829 O O . ILE A 1 104 ? -16.844 -14.617 -3.926 1 98.19 104 ILE A O 1
ATOM 833 N N . LEU A 1 105 ? -14.93 -13.703 -4.508 1 98.5 105 LEU A N 1
ATOM 834 C CA . LEU A 1 105 ? -15.062 -12.477 -3.729 1 98.5 105 LEU A CA 1
ATOM 835 C C . LEU A 1 105 ? -14.844 -11.242 -4.605 1 98.5 105 LEU A C 1
ATOM 837 O O . LEU A 1 105 ? -13.711 -10.766 -4.734 1 98.5 105 LEU A O 1
ATOM 841 N N . PRO A 1 106 ? -15.898 -10.656 -5.074 1 98.25 106 PRO A N 1
ATOM 842 C CA . PRO A 1 106 ? -15.781 -9.648 -6.129 1 98.25 106 PRO A CA 1
ATOM 843 C C . PRO A 1 106 ? -14.914 -8.461 -5.715 1 98.25 106 PRO A C 1
ATOM 845 O O . PRO A 1 106 ? -14.133 -7.949 -6.527 1 98.25 106 PRO A O 1
ATOM 848 N N . ASP A 1 107 ? -14.984 -8.016 -4.453 1 96.75 107 ASP A N 1
ATOM 849 C CA . ASP A 1 107 ? -14.117 -6.914 -4.031 1 96.75 107 ASP A CA 1
ATOM 850 C C . ASP A 1 107 ? -12.977 -7.418 -3.148 1 96.75 107 ASP A C 1
ATOM 852 O O . ASP A 1 107 ? -12.297 -6.625 -2.498 1 96.75 107 ASP A O 1
ATOM 856 N N . GLY A 1 108 ? -12.828 -8.742 -3.061 1 97.94 108 GLY A N 1
ATOM 857 C CA . GLY A 1 108 ? -11.727 -9.375 -2.344 1 97.94 108 GLY A CA 1
ATOM 858 C C . GLY A 1 108 ? -12.039 -9.617 -0.878 1 97.94 108 GLY A C 1
ATOM 859 O O . GLY A 1 108 ? -11.25 -10.258 -0.173 1 97.94 108 GLY A O 1
ATOM 860 N N . THR A 1 109 ? -13.188 -9.156 -0.412 1 97.38 109 THR A N 1
ATOM 861 C CA . THR A 1 109 ? -13.5 -9.242 1.011 1 97.38 109 THR A CA 1
ATOM 862 C C . THR A 1 109 ? -14.664 -10.203 1.257 1 97.38 109 THR A C 1
ATOM 864 O O . THR A 1 109 ? -15.43 -10.5 0.341 1 97.38 109 THR A O 1
ATOM 867 N N . PRO A 1 110 ? -14.797 -10.695 2.465 1 96.81 110 PRO A N 1
ATOM 868 C CA . PRO A 1 110 ? -15.867 -11.648 2.754 1 96.81 110 PRO A CA 1
ATOM 869 C C . PRO A 1 110 ? -17.234 -10.977 2.912 1 96.81 110 PRO A C 1
ATOM 871 O O . PRO A 1 110 ? -18.234 -11.664 3.109 1 96.81 110 PRO A O 1
ATOM 874 N N . SER A 1 111 ? -17.25 -9.656 2.775 1 94.88 111 SER A N 1
ATOM 875 C CA . SER A 1 111 ? -18.531 -8.953 2.932 1 94.88 111 SER A CA 1
ATOM 876 C C . SER A 1 111 ? -19.469 -9.25 1.771 1 94.88 111 SER A C 1
ATOM 878 O O . SER A 1 111 ? -20.688 -9.07 1.887 1 94.88 111 SER A O 1
ATOM 880 N N . GLN A 1 112 ? -18.906 -9.656 0.721 1 94.5 112 GLN A N 1
ATOM 881 C CA . GLN A 1 112 ? -19.688 -10.047 -0.448 1 94.5 112 GLN A CA 1
ATOM 882 C C . GLN A 1 112 ? -19.156 -11.352 -1.049 1 94.5 112 GLN A C 1
ATOM 884 O O . GLN A 1 112 ? -18.109 -11.367 -1.686 1 94.5 112 GLN A O 1
ATOM 889 N N . ILE A 1 113 ? -19.891 -12.406 -0.917 1 97.44 113 ILE A N 1
ATOM 890 C CA . ILE A 1 113 ? -19.547 -13.695 -1.503 1 97.44 113 ILE A CA 1
ATOM 891 C C . ILE A 1 113 ? -20.375 -13.93 -2.766 1 97.44 113 ILE A C 1
ATOM 893 O O . ILE A 1 113 ? -21.609 -13.82 -2.74 1 97.44 113 ILE A O 1
ATOM 897 N N . ASN A 1 114 ? -19.766 -14.117 -3.859 1 98.5 114 ASN A N 1
ATOM 898 C CA . ASN A 1 114 ? -20.422 -14.391 -5.137 1 98.5 114 ASN A CA 1
ATOM 899 C C . ASN A 1 114 ? -20.719 -15.875 -5.305 1 98.5 114 ASN A C 1
ATOM 901 O O . ASN A 1 114 ? -19.859 -16.641 -5.738 1 98.5 114 ASN A O 1
ATOM 905 N N . GLN A 1 115 ? -21.953 -16.25 -5.066 1 98.56 115 GLN A N 1
ATOM 906 C CA . GLN A 1 115 ? -22.359 -17.656 -5.07 1 98.56 115 GLN A CA 1
ATOM 907 C C . GLN A 1 115 ? -22.188 -18.281 -6.453 1 98.56 115 GLN A C 1
ATOM 909 O O . GLN A 1 115 ? -21.844 -19.453 -6.574 1 98.56 115 GLN A O 1
ATOM 914 N N . ALA A 1 116 ? -22.391 -17.484 -7.496 1 98.75 116 ALA A N 1
ATOM 915 C CA . ALA A 1 116 ? -22.219 -18.016 -8.852 1 98.75 116 ALA A CA 1
ATOM 916 C C . ALA A 1 116 ? -20.781 -18.469 -9.086 1 98.75 116 ALA A C 1
ATOM 918 O O . ALA A 1 116 ? -20.547 -19.469 -9.75 1 98.75 116 ALA A O 1
ATOM 919 N N . GLY A 1 117 ? -19.844 -17.719 -8.578 1 98.75 117 GLY A N 1
ATOM 920 C CA . GLY A 1 117 ? -18.453 -18.109 -8.664 1 98.75 117 GLY A CA 1
ATOM 921 C C . GLY A 1 117 ? -18.156 -19.391 -7.895 1 98.75 117 GLY A C 1
ATOM 922 O O . GLY A 1 117 ? -17.453 -20.266 -8.398 1 98.75 117 GLY A O 1
ATOM 923 N N . ILE A 1 118 ? -18.703 -19.469 -6.691 1 98.81 118 ILE A N 1
ATOM 924 C CA . ILE A 1 118 ? -18.531 -20.656 -5.867 1 98.81 118 ILE A CA 1
ATOM 925 C C . ILE A 1 118 ? -19.094 -21.875 -6.59 1 98.81 118 ILE A C 1
ATOM 927 O O . ILE A 1 118 ? -18.453 -22.922 -6.668 1 98.81 118 ILE A O 1
ATOM 931 N N . ASP A 1 119 ? -20.266 -21.703 -7.129 1 98.75 119 ASP A N 1
ATOM 932 C CA . ASP A 1 119 ? -20.938 -22.812 -7.809 1 98.75 119 ASP A CA 1
ATOM 933 C C . ASP A 1 119 ? -20.156 -23.25 -9.039 1 98.75 119 ASP A C 1
ATOM 935 O O . ASP A 1 119 ? -20.078 -24.453 -9.336 1 98.75 119 ASP A O 1
ATOM 939 N N . TYR A 1 120 ? -19.641 -22.328 -9.727 1 98.75 120 TYR A N 1
ATOM 940 C CA . TYR A 1 120 ? -18.828 -22.641 -10.898 1 98.75 120 TYR A CA 1
ATOM 941 C C . TYR A 1 120 ? -17.672 -23.562 -10.531 1 98.75 120 TYR A C 1
ATOM 943 O O . TYR A 1 120 ? -17.531 -24.656 -11.109 1 98.75 120 TYR A O 1
ATOM 951 N N . TYR A 1 121 ? -16.859 -23.219 -9.578 1 98.88 121 TYR A N 1
ATOM 952 C CA . TYR A 1 121 ? -15.688 -24 -9.227 1 98.88 121 TYR A CA 1
ATOM 953 C C . TYR A 1 121 ? -16.094 -25.312 -8.57 1 98.88 121 TYR A C 1
ATOM 955 O O . TYR A 1 121 ? -15.43 -26.344 -8.766 1 98.88 121 TYR A O 1
ATOM 963 N N . ARG A 1 122 ? -17.141 -25.25 -7.754 1 98.75 122 ARG A N 1
ATOM 964 C CA . ARG A 1 122 ? -17.625 -26.484 -7.137 1 98.75 122 ARG A CA 1
ATOM 965 C C . ARG A 1 122 ? -17.984 -27.516 -8.195 1 98.75 122 ARG A C 1
ATOM 967 O O . ARG A 1 122 ? -17.594 -28.688 -8.094 1 98.75 122 ARG A O 1
ATOM 974 N N . THR A 1 123 ? -18.75 -27.062 -9.156 1 98.69 123 THR A N 1
ATOM 975 C CA . THR A 1 123 ? -19.188 -27.938 -10.234 1 98.69 123 THR A CA 1
ATOM 976 C C . THR A 1 123 ? -17.984 -28.438 -11.039 1 98.69 123 THR A C 1
ATOM 978 O O . THR A 1 123 ? -17.922 -29.609 -11.398 1 98.69 123 THR A O 1
ATOM 981 N N . PHE A 1 124 ? -17.125 -27.578 -11.32 1 98.81 124 PHE A N 1
ATOM 982 C CA . PHE A 1 124 ? -15.922 -27.906 -12.086 1 98.81 124 PHE A CA 1
ATOM 983 C C . PHE A 1 124 ? -15.086 -28.953 -11.352 1 98.81 124 PHE A C 1
ATOM 985 O O . PHE A 1 124 ? -14.664 -29.938 -11.945 1 98.81 124 PHE A O 1
ATOM 992 N N . ILE A 1 125 ? -14.82 -28.734 -10.039 1 98.88 125 ILE A N 1
ATOM 993 C CA . ILE A 1 125 ? -14.008 -29.609 -9.211 1 98.88 125 ILE A CA 1
ATOM 994 C C . ILE A 1 125 ? -14.664 -30.984 -9.117 1 98.88 125 ILE A C 1
ATOM 996 O O . ILE A 1 125 ? -14 -32 -9.242 1 98.88 125 ILE A O 1
ATOM 1000 N N . LYS A 1 126 ? -15.969 -31 -8.953 1 98.56 126 LYS A N 1
ATOM 1001 C CA . LYS A 1 126 ? -16.688 -32.25 -8.891 1 98.56 126 LYS A CA 1
ATOM 1002 C C . LYS A 1 126 ? -16.578 -33.031 -10.203 1 98.56 126 LYS A C 1
ATOM 1004 O O . LYS A 1 126 ? -16.391 -34.25 -10.203 1 98.56 126 LYS A O 1
ATOM 1009 N N . ALA A 1 127 ? -16.703 -32.312 -11.258 1 98.75 127 ALA A N 1
ATOM 1010 C CA . ALA A 1 127 ? -16.594 -32.938 -12.57 1 98.75 127 ALA A CA 1
ATOM 1011 C C . ALA A 1 127 ? -15.203 -33.531 -12.797 1 98.75 127 ALA A C 1
ATOM 1013 O O . ALA A 1 127 ? -15.062 -34.594 -13.422 1 98.75 127 ALA A O 1
ATOM 1014 N N . LEU A 1 128 ? -14.164 -32.844 -12.367 1 98.81 128 LEU A N 1
ATOM 1015 C CA . LEU A 1 128 ? -12.812 -33.375 -12.445 1 98.81 128 LEU A CA 1
ATOM 1016 C C . LEU A 1 128 ? -12.695 -34.688 -11.688 1 98.81 128 LEU A C 1
ATOM 1018 O O . LEU A 1 128 ? -12.156 -35.656 -12.211 1 98.81 128 LEU A O 1
ATOM 1022 N N . LYS A 1 129 ? -13.211 -34.719 -10.5 1 98.38 129 LYS A N 1
ATOM 1023 C CA . LYS A 1 129 ? -13.156 -35.938 -9.68 1 98.38 129 LYS A CA 1
ATOM 1024 C C . LYS A 1 129 ? -13.906 -37.094 -10.336 1 98.38 129 LYS A C 1
ATOM 1026 O O . LYS A 1 129 ? -13.438 -38.219 -10.328 1 98.38 129 LYS A O 1
ATOM 1031 N N . GLU A 1 130 ? -15.039 -36.75 -10.859 1 98 130 GLU A N 1
ATOM 1032 C CA . GLU A 1 130 ? -15.82 -37.781 -11.555 1 98 130 GLU A CA 1
ATOM 1033 C C . GLU A 1 130 ? -15.062 -38.344 -12.75 1 98 130 GLU A C 1
ATOM 1035 O O . GLU A 1 130 ? -15.258 -39.5 -13.117 1 98 130 GLU A O 1
ATOM 1040 N N . ALA A 1 131 ? -14.219 -37.531 -13.289 1 98.38 131 ALA A N 1
ATOM 1041 C CA . ALA A 1 131 ? -13.414 -37.938 -14.438 1 98.38 131 ALA A CA 1
ATOM 1042 C C . ALA A 1 131 ? -12.156 -38.688 -13.984 1 98.38 131 ALA A C 1
ATOM 1044 O O . ALA A 1 131 ? -11.344 -39.094 -14.812 1 98.38 131 ALA A O 1
ATOM 1045 N N . GLY A 1 132 ? -11.969 -38.844 -12.695 1 97.81 132 GLY A N 1
ATOM 1046 C CA . GLY A 1 132 ? -10.805 -39.562 -12.156 1 97.81 132 GLY A CA 1
ATOM 1047 C C . GLY A 1 132 ? -9.57 -38.688 -12.094 1 97.81 132 GLY A C 1
ATOM 1048 O O . GLY A 1 132 ? -8.445 -39.188 -12.086 1 97.81 132 GLY A O 1
ATOM 1049 N N . ILE A 1 133 ? -9.742 -37.406 -12.156 1 98.69 133 ILE A N 1
ATOM 1050 C CA . ILE A 1 133 ? -8.633 -36.438 -12.141 1 98.69 133 ILE A CA 1
ATOM 1051 C C . ILE A 1 133 ? -8.586 -35.719 -10.797 1 98.69 133 ILE A C 1
ATOM 1053 O O . ILE A 1 133 ? -9.578 -35.125 -10.375 1 98.69 133 ILE A O 1
ATOM 1057 N N . GLU A 1 134 ? -7.469 -35.812 -10.125 1 98.56 134 GLU A N 1
ATOM 1058 C CA . GLU A 1 134 ? -7.27 -35.125 -8.852 1 98.56 134 GLU A CA 1
ATOM 1059 C C . GLU A 1 134 ? -7.031 -33.625 -9.062 1 98.56 134 GLU A C 1
ATOM 1061 O O . GLU A 1 134 ? -6.113 -33.25 -9.789 1 98.56 134 GLU A O 1
ATOM 1066 N N . PRO A 1 135 ? -7.898 -32.812 -8.445 1 98.81 135 PRO A N 1
ATOM 1067 C CA . PRO A 1 135 ? -7.652 -31.375 -8.547 1 98.81 135 PRO A CA 1
ATOM 1068 C C . PRO A 1 135 ? -6.527 -30.906 -7.629 1 98.81 135 PRO A C 1
ATOM 1070 O O . PRO A 1 135 ? -6.473 -31.297 -6.461 1 98.81 135 PRO A O 1
ATOM 1073 N N . MET A 1 136 ? -5.586 -30.172 -8.125 1 98.88 136 MET A N 1
ATOM 1074 C CA . MET A 1 136 ? -4.66 -29.344 -7.367 1 98.88 136 MET A CA 1
ATOM 1075 C C . MET A 1 136 ? -5.016 -27.859 -7.512 1 98.88 136 MET A C 1
ATOM 1077 O O . MET A 1 136 ? -4.895 -27.297 -8.594 1 98.88 136 MET A O 1
ATOM 1081 N N . VAL A 1 137 ? -5.426 -27.25 -6.418 1 98.94 137 VAL A N 1
ATOM 1082 C CA . VAL A 1 137 ? -6.031 -25.938 -6.523 1 98.94 137 VAL A CA 1
ATOM 1083 C C . VAL A 1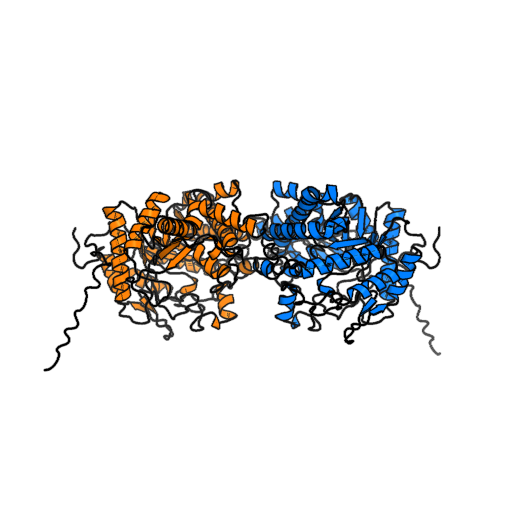 137 ? -5.062 -24.875 -5.988 1 98.94 137 VAL A C 1
ATOM 1085 O O . VAL A 1 137 ? -4.57 -24.984 -4.863 1 98.94 137 VAL A O 1
ATOM 1088 N N . THR A 1 138 ? -4.77 -23.891 -6.801 1 98.94 138 THR A N 1
ATOM 1089 C CA . THR A 1 138 ? -3.992 -22.719 -6.402 1 98.94 138 THR A CA 1
ATOM 1090 C C . THR A 1 138 ? -4.91 -21.562 -6.02 1 98.94 138 THR A C 1
ATOM 1092 O O . THR A 1 138 ? -5.781 -21.172 -6.801 1 98.94 138 THR A O 1
ATOM 1095 N N . LEU A 1 139 ? -4.66 -20.984 -4.859 1 98.94 139 LEU A N 1
ATOM 1096 C CA . LEU A 1 139 ? -5.531 -19.938 -4.352 1 98.94 139 LEU A CA 1
ATOM 1097 C C . LEU A 1 139 ? -5.215 -18.594 -5.012 1 98.94 139 LEU A C 1
ATOM 1099 O O . LEU A 1 139 ? -6.117 -17.797 -5.258 1 98.94 139 LEU A O 1
ATOM 1103 N N . TYR A 1 140 ? -3.969 -18.359 -5.219 1 98.88 140 TYR A N 1
ATOM 1104 C CA . TYR A 1 140 ? -3.586 -17.094 -5.844 1 98.88 140 TYR A CA 1
ATOM 1105 C C . TYR A 1 140 ? -2.607 -17.328 -6.988 1 98.88 140 TYR A C 1
ATOM 1107 O O . TYR A 1 140 ? -1.483 -17.781 -6.77 1 98.88 140 TYR A O 1
ATOM 1115 N N . HIS A 1 141 ? -3.055 -17.031 -8.133 1 98.75 141 HIS A N 1
ATOM 1116 C CA . HIS A 1 141 ? -2.242 -17.125 -9.336 1 98.75 141 HIS A CA 1
ATOM 1117 C C . HIS A 1 141 ? -2.27 -15.805 -10.117 1 98.75 141 HIS A C 1
ATOM 1119 O O . HIS A 1 141 ? -2.549 -15.797 -11.312 1 98.75 141 HIS A O 1
ATOM 1125 N N . TRP A 1 142 ? -2.047 -14.648 -9.422 1 98.25 142 TRP A N 1
ATOM 1126 C CA . TRP A 1 142 ? -1.693 -13.312 -9.891 1 98.25 142 TRP A CA 1
ATOM 1127 C C . TRP A 1 142 ? -2.938 -12.531 -10.297 1 98.25 142 TRP A C 1
ATOM 1129 O O . TRP A 1 142 ? -2.896 -11.727 -11.234 1 98.25 142 TRP A O 1
ATOM 1139 N N . ASP A 1 143 ? -4.094 -12.727 -9.852 1 96.31 143 ASP A N 1
ATOM 1140 C CA . ASP A 1 143 ? -5.27 -11.922 -10.18 1 96.31 143 ASP A CA 1
ATOM 1141 C C . ASP A 1 143 ? -5.941 -11.398 -8.914 1 96.31 143 ASP A C 1
ATOM 1143 O O . ASP A 1 143 ? -7.113 -11.688 -8.656 1 96.31 143 ASP A O 1
ATOM 1147 N N . LEU A 1 144 ? -5.273 -10.531 -8.234 1 98.56 144 LEU A N 1
ATOM 1148 C CA . LEU A 1 144 ? -5.715 -9.844 -7.023 1 98.56 144 LEU A CA 1
ATOM 1149 C C . LEU A 1 144 ? -6.918 -8.953 -7.312 1 98.56 144 LEU A C 1
ATOM 1151 O O . LEU A 1 144 ? -6.914 -8.203 -8.297 1 98.56 144 LEU A O 1
ATOM 1155 N N . PRO A 1 145 ? -8.039 -9.086 -6.457 1 98.69 145 PRO A N 1
ATOM 1156 C CA . PRO A 1 145 ? -9.148 -8.148 -6.641 1 98.69 145 PRO A CA 1
ATOM 1157 C C . PRO A 1 145 ? -8.688 -6.688 -6.625 1 98.69 145 PRO A C 1
ATOM 1159 O O . PRO A 1 145 ? -7.84 -6.316 -5.812 1 98.69 145 PRO A O 1
ATOM 1162 N N . GLN A 1 146 ? -9.242 -5.887 -7.5 1 98.44 146 GLN A N 1
ATOM 1163 C CA . GLN A 1 146 ? -8.773 -4.52 -7.707 1 98.44 146 GLN A CA 1
ATOM 1164 C C . GLN A 1 146 ? -8.891 -3.697 -6.43 1 98.44 146 GLN A C 1
ATOM 1166 O O . GLN A 1 146 ? -8.031 -2.869 -6.133 1 98.44 146 GLN A O 1
ATOM 1171 N N . HIS A 1 147 ? -9.969 -3.891 -5.684 1 97.75 147 HIS A N 1
ATOM 1172 C CA . HIS A 1 147 ? -10.148 -3.178 -4.426 1 97.75 147 HIS A CA 1
ATOM 1173 C C . HIS A 1 147 ? -8.961 -3.391 -3.494 1 97.75 147 HIS A C 1
ATOM 1175 O O . HIS A 1 147 ? -8.469 -2.439 -2.883 1 97.75 147 HIS A O 1
ATOM 1181 N N . LEU A 1 148 ? -8.508 -4.613 -3.355 1 98.44 148 LEU A N 1
ATOM 1182 C CA . LEU A 1 148 ? -7.371 -4.934 -2.494 1 98.44 148 LEU A CA 1
ATOM 1183 C C . LEU A 1 148 ? -6.074 -4.375 -3.074 1 98.44 148 LEU A C 1
ATOM 1185 O O . LEU A 1 148 ? -5.176 -3.98 -2.328 1 98.44 148 LEU A O 1
ATOM 1189 N N . ALA A 1 149 ? -5.992 -4.387 -4.406 1 98.44 149 ALA A N 1
ATOM 1190 C CA . ALA A 1 149 ? -4.848 -3.723 -5.027 1 98.44 149 ALA A CA 1
ATOM 1191 C C . ALA A 1 149 ? -4.789 -2.25 -4.633 1 98.44 149 ALA A C 1
ATOM 1193 O O . ALA A 1 149 ? -3.713 -1.721 -4.348 1 98.44 149 ALA A O 1
ATOM 1194 N N . GLU A 1 150 ? -5.902 -1.584 -4.562 1 97.38 150 GLU A N 1
ATOM 1195 C CA . GLU A 1 150 ? -5.984 -0.178 -4.176 1 97.38 150 GLU A CA 1
ATOM 1196 C C . GLU A 1 150 ? -5.66 0.007 -2.697 1 97.38 150 GLU A C 1
ATOM 1198 O O . GLU A 1 150 ? -5.195 1.072 -2.287 1 97.38 150 GLU A O 1
ATOM 1203 N N . LEU A 1 151 ? -5.883 -0.979 -1.912 1 97.88 151 LEU A N 1
ATOM 1204 C CA . LEU A 1 151 ? -5.523 -0.968 -0.499 1 97.88 151 LEU A CA 1
ATOM 1205 C C . LEU A 1 151 ? -4.02 -1.131 -0.32 1 97.88 151 LEU A C 1
ATOM 1207 O O . LEU A 1 151 ? -3.533 -1.264 0.805 1 97.88 151 LEU A O 1
ATOM 1211 N N . GLY A 1 152 ? -3.273 -1.192 -1.387 1 97.5 152 GLY A N 1
ATOM 1212 C CA . GLY A 1 152 ? -1.824 -1.309 -1.337 1 97.5 152 GLY A CA 1
ATOM 1213 C C . GLY A 1 152 ? -1.312 -2.633 -1.869 1 97.5 152 GLY A C 1
ATOM 1214 O O . GLY A 1 152 ? -0.104 -2.824 -2.016 1 97.5 152 GLY A O 1
ATOM 1215 N N . GLY A 1 153 ? -2.285 -3.543 -2.219 1 98.25 153 GLY A N 1
ATOM 1216 C CA . GLY A 1 153 ? -1.876 -4.871 -2.654 1 98.25 153 GLY A CA 1
ATOM 1217 C C . GLY A 1 153 ? -0.875 -5.52 -1.718 1 98.25 153 GLY A C 1
ATOM 1218 O O . GLY A 1 153 ? -0.994 -5.406 -0.496 1 98.25 153 GLY A O 1
ATOM 1219 N N . TRP A 1 154 ? 0.097 -6.172 -2.309 1 98.62 154 TRP A N 1
ATOM 1220 C CA . TRP A 1 154 ? 1.036 -6.969 -1.526 1 98.62 154 TRP A CA 1
ATOM 1221 C C . TRP A 1 154 ? 2.053 -6.074 -0.823 1 98.62 154 TRP A C 1
ATOM 1223 O O . TRP A 1 154 ? 3.033 -6.566 -0.257 1 98.62 154 TRP A O 1
ATOM 1233 N N . LEU A 1 155 ? 1.848 -4.777 -0.814 1 98.44 155 LEU A N 1
ATOM 1234 C CA . LEU A 1 155 ? 2.693 -3.865 -0.049 1 98.44 155 LEU A CA 1
ATOM 1235 C C . LEU A 1 155 ? 2.053 -3.529 1.293 1 98.44 155 LEU A C 1
ATOM 1237 O O . LEU A 1 155 ? 2.705 -2.961 2.172 1 98.44 155 LEU A O 1
ATOM 1241 N N . ASN A 1 156 ? 0.82 -3.852 1.471 1 97.94 156 ASN A N 1
ATOM 1242 C CA . ASN A 1 156 ? 0.058 -3.676 2.703 1 97.94 156 ASN A CA 1
ATOM 1243 C C . ASN A 1 156 ? -0.058 -4.98 3.482 1 97.94 156 ASN A C 1
ATOM 1245 O O . ASN A 1 156 ? -0.688 -5.934 3.02 1 97.94 156 ASN A O 1
ATOM 1249 N N . GLU A 1 157 ? 0.447 -5.027 4.633 1 96.88 157 GLU A N 1
ATOM 1250 C CA . GLU A 1 157 ? 0.499 -6.254 5.422 1 96.88 157 GLU A CA 1
ATOM 1251 C C . GLU A 1 157 ? -0.903 -6.766 5.742 1 96.88 157 GLU A C 1
ATOM 1253 O O . GLU A 1 157 ? -1.104 -7.969 5.918 1 96.88 157 GLU A O 1
ATOM 1258 N N . GLU A 1 158 ? -1.919 -5.945 5.734 1 97 158 GLU A N 1
ATOM 1259 C CA . GLU A 1 158 ? -3.287 -6.359 6.031 1 97 158 GLU A CA 1
ATOM 1260 C C . GLU A 1 158 ? -3.832 -7.281 4.945 1 97 158 GLU A C 1
ATOM 1262 O O . GLU A 1 158 ? -4.801 -8.008 5.168 1 97 158 GLU A O 1
ATOM 1267 N N . ILE A 1 159 ? -3.234 -7.238 3.818 1 98.38 159 ILE A N 1
ATOM 1268 C CA . ILE A 1 159 ? -3.693 -8.086 2.721 1 98.38 159 ILE A CA 1
ATOM 1269 C C . ILE A 1 159 ? -3.578 -9.555 3.119 1 98.38 159 ILE A C 1
ATOM 1271 O O . ILE A 1 159 ? -4.371 -10.391 2.672 1 98.38 159 ILE A O 1
ATOM 1275 N N . ALA A 1 160 ? -2.623 -9.891 4.023 1 98.31 160 ALA A N 1
ATOM 1276 C CA . ALA A 1 160 ? -2.492 -11.258 4.516 1 98.31 160 ALA A CA 1
ATOM 1277 C C . ALA A 1 160 ? -3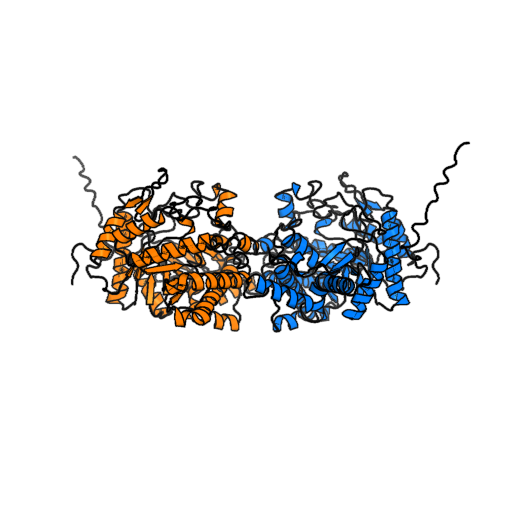.766 -11.711 5.223 1 98.31 160 ALA A C 1
ATOM 1279 O O . ALA A 1 160 ? -4.168 -12.867 5.113 1 98.31 160 ALA A O 1
ATOM 1280 N N . ASP A 1 161 ? -4.434 -10.805 5.934 1 98.06 161 ASP A N 1
ATOM 1281 C CA . ASP A 1 161 ? -5.676 -11.133 6.625 1 98.06 161 ASP A CA 1
ATOM 1282 C C . ASP A 1 161 ? -6.816 -11.344 5.633 1 98.06 161 ASP A C 1
ATOM 1284 O O . ASP A 1 161 ? -7.617 -12.266 5.789 1 98.06 161 ASP A O 1
ATOM 1288 N N . TYR A 1 162 ? -6.887 -10.477 4.645 1 98.44 162 TYR A N 1
ATOM 1289 C CA . TYR A 1 162 ? -7.895 -10.648 3.602 1 98.44 162 TYR A CA 1
ATOM 1290 C C . TYR A 1 162 ? -7.695 -11.969 2.863 1 98.44 162 TYR A C 1
ATOM 1292 O O . TYR A 1 162 ? -8.664 -12.656 2.541 1 98.44 162 TYR A O 1
ATOM 1300 N N . PHE A 1 163 ? -6.449 -12.297 2.596 1 98.81 163 PHE A N 1
ATOM 1301 C CA . PHE A 1 163 ? -6.141 -13.578 1.958 1 98.81 163 PHE A CA 1
ATOM 1302 C C . PHE A 1 163 ? -6.59 -14.742 2.832 1 98.81 163 PHE A C 1
ATOM 1304 O O . PHE A 1 163 ? -7.082 -15.75 2.324 1 98.81 163 PHE A O 1
ATOM 1311 N N . GLY A 1 164 ? -6.348 -14.602 4.129 1 98.81 164 GLY A N 1
ATOM 1312 C CA . GLY A 1 164 ? -6.809 -15.617 5.059 1 98.81 164 GLY A CA 1
ATOM 1313 C C . GLY A 1 164 ? -8.305 -15.875 4.98 1 98.81 164 GLY A C 1
ATOM 1314 O O . GLY A 1 164 ? -8.742 -17.016 4.934 1 98.81 164 GLY A O 1
ATOM 1315 N N . ASP A 1 165 ? -9.094 -14.789 4.953 1 98.69 165 ASP A N 1
ATOM 1316 C CA . ASP A 1 165 ? -10.539 -14.914 4.844 1 98.69 165 ASP A CA 1
ATOM 1317 C C . ASP A 1 165 ? -10.938 -15.578 3.529 1 98.69 165 ASP A C 1
ATOM 1319 O O . ASP A 1 165 ? -11.836 -16.438 3.502 1 98.69 165 ASP A O 1
ATOM 1323 N N . TYR A 1 166 ? -10.273 -15.156 2.539 1 98.81 166 TYR A N 1
ATOM 1324 C CA . TYR A 1 166 ? -10.492 -15.742 1.223 1 98.81 166 TYR A CA 1
ATOM 1325 C C . TYR A 1 166 ? -10.18 -17.234 1.228 1 98.81 166 TYR A C 1
ATOM 1327 O O . TYR A 1 166 ? -10.977 -18.047 0.754 1 98.81 166 TYR A O 1
ATOM 1335 N N . ALA A 1 167 ? -9.031 -17.594 1.731 1 98.88 167 ALA A N 1
ATOM 1336 C CA . ALA A 1 167 ? -8.625 -19 1.825 1 98.88 167 ALA A CA 1
ATOM 1337 C C . ALA A 1 167 ? -9.641 -19.812 2.619 1 98.88 167 ALA A C 1
ATOM 1339 O O . ALA A 1 167 ? -10 -20.922 2.223 1 98.88 167 ALA A O 1
ATOM 1340 N N . ARG A 1 168 ? -10.094 -19.281 3.74 1 98.75 168 ARG A N 1
ATOM 1341 C CA . ARG A 1 168 ? -11.086 -19.953 4.578 1 98.75 168 ARG A CA 1
ATOM 1342 C C . ARG A 1 168 ? -12.344 -20.266 3.783 1 98.75 168 ARG A C 1
ATOM 1344 O O . ARG A 1 168 ? -12.875 -21.375 3.877 1 98.75 168 ARG A O 1
ATOM 1351 N N . ILE A 1 169 ? -12.773 -19.297 3.016 1 98.81 169 ILE A N 1
ATOM 1352 C CA . ILE A 1 169 ? -13.977 -19.484 2.209 1 98.81 169 ILE A CA 1
ATOM 1353 C C . ILE A 1 169 ? -13.727 -20.562 1.151 1 98.81 169 ILE A C 1
ATOM 1355 O O . ILE A 1 169 ? -14.586 -21.406 0.904 1 98.81 169 ILE A O 1
ATOM 1359 N N . ALA A 1 170 ? -12.57 -20.547 0.55 1 98.88 170 ALA A N 1
ATOM 1360 C CA . ALA A 1 170 ? -12.227 -21.547 -0.444 1 98.88 170 ALA A CA 1
ATOM 1361 C C . ALA A 1 170 ? -12.18 -22.938 0.182 1 98.88 170 ALA A C 1
ATOM 1363 O O . ALA A 1 170 ? -12.742 -23.891 -0.361 1 98.88 170 ALA A O 1
ATOM 1364 N N . PHE A 1 171 ? -11.5 -23.125 1.353 1 98.88 171 PHE A N 1
ATOM 1365 C CA . PHE A 1 171 ? -11.391 -24.406 2.029 1 98.88 171 PHE A CA 1
ATOM 1366 C C . PHE A 1 171 ? -12.766 -24.938 2.42 1 98.88 171 PHE A C 1
ATOM 1368 O O . PHE A 1 171 ? -13.055 -26.125 2.252 1 98.88 171 PHE A O 1
ATOM 1375 N N . ARG A 1 172 ? -13.57 -24.016 2.928 1 98.56 172 ARG A N 1
ATOM 1376 C CA . ARG A 1 172 ? -14.922 -24.391 3.332 1 98.56 172 ARG A CA 1
ATOM 1377 C C . ARG A 1 172 ? -15.742 -24.844 2.131 1 98.56 172 ARG A C 1
ATOM 1379 O O . ARG A 1 172 ? -16.516 -25.797 2.227 1 98.56 172 ARG A O 1
ATOM 1386 N N . SER A 1 173 ? -15.555 -24.203 1.064 1 98.75 173 SER A N 1
ATOM 1387 C CA . SER A 1 173 ? -16.391 -24.422 -0.105 1 98.75 173 SER A CA 1
ATOM 1388 C C . SER A 1 173 ? -15.945 -25.641 -0.894 1 98.75 173 SER A C 1
ATOM 1390 O O . SER A 1 173 ? -16.766 -26.344 -1.498 1 98.75 173 SER A O 1
ATOM 1392 N N . PHE A 1 174 ? -14.648 -25.906 -0.916 1 98.81 174 PHE A N 1
ATOM 1393 C CA . PHE A 1 174 ? -14.141 -26.844 -1.9 1 98.81 174 PHE A CA 1
ATOM 1394 C C . PHE A 1 174 ? -13.32 -27.938 -1.229 1 98.81 174 PHE A C 1
ATOM 1396 O O . PHE A 1 174 ? -12.992 -28.953 -1.853 1 98.81 174 PHE A O 1
ATOM 1403 N N . GLY A 1 175 ? -13.031 -27.922 0.041 1 98.38 175 GLY A N 1
ATOM 1404 C CA . GLY A 1 175 ? -11.992 -28.703 0.709 1 98.38 175 GLY A CA 1
ATOM 1405 C C . GLY A 1 175 ? -12.352 -30.156 0.866 1 98.38 175 GLY A C 1
ATOM 1406 O O . GLY A 1 175 ? -11.477 -31 1.105 1 98.38 175 GLY A O 1
ATOM 1407 N N . GLU A 1 176 ? -13.617 -30.453 0.749 1 97.62 176 GLU A N 1
ATOM 1408 C CA . GLU A 1 176 ? -14 -31.859 0.779 1 97.62 176 GLU A CA 1
ATOM 1409 C C . GLU A 1 176 ? -13.469 -32.594 -0.445 1 97.62 176 GLU A C 1
ATOM 1411 O O . GLU A 1 176 ? -13.109 -33.781 -0.357 1 97.62 176 GLU A O 1
ATOM 1416 N N . ASP A 1 177 ? -13.406 -31.906 -1.524 1 98.31 177 ASP A N 1
ATOM 1417 C CA . ASP A 1 177 ? -13.047 -32.531 -2.789 1 98.31 177 ASP A CA 1
ATOM 1418 C C . ASP A 1 177 ? -11.609 -32.188 -3.18 1 98.31 177 ASP A C 1
ATOM 1420 O O . ASP A 1 177 ? -11.016 -32.875 -4.023 1 98.31 177 ASP A O 1
ATOM 1424 N N . VAL A 1 178 ? -11.008 -31.234 -2.635 1 98.75 178 VAL A N 1
ATOM 1425 C CA . VAL A 1 178 ? -9.656 -30.812 -2.977 1 98.75 178 VAL A CA 1
ATOM 1426 C C . VAL A 1 178 ? -8.68 -31.312 -1.912 1 98.75 178 VAL A C 1
ATOM 1428 O O . VAL A 1 178 ? -8.812 -30.969 -0.733 1 98.75 178 VAL A O 1
ATOM 1431 N N . LYS A 1 179 ? -7.707 -32.094 -2.352 1 98.06 179 LYS A N 1
ATOM 1432 C CA . LYS A 1 179 ? -6.777 -32.656 -1.389 1 98.06 179 LYS A CA 1
ATOM 1433 C C . LYS A 1 179 ? -5.375 -32.094 -1.559 1 98.06 179 LYS A C 1
ATOM 1435 O O . LYS A 1 179 ? -4.504 -32.281 -0.707 1 98.06 179 LYS A O 1
ATOM 1440 N N . LEU A 1 180 ? -5.121 -31.344 -2.646 1 98.69 180 LEU A N 1
ATOM 1441 C CA . LEU A 1 180 ? -3.859 -30.656 -2.891 1 98.69 180 LEU A CA 1
ATOM 1442 C C . LEU A 1 180 ? -4.09 -29.156 -3.105 1 98.69 180 LEU A C 1
ATOM 1444 O O . LEU A 1 180 ? -4.695 -28.766 -4.102 1 98.69 180 LEU A O 1
ATOM 1448 N N . TRP A 1 181 ? -3.596 -28.422 -2.141 1 98.88 181 TRP A N 1
ATOM 1449 C CA . TRP A 1 181 ? -3.725 -26.969 -2.205 1 98.88 181 TRP A CA 1
ATOM 1450 C C . TRP A 1 181 ? -2.367 -26.312 -2.424 1 98.88 181 TRP A C 1
ATOM 1452 O O . TRP A 1 181 ? -1.363 -26.734 -1.848 1 98.88 181 TRP A O 1
ATOM 1462 N N . ALA A 1 182 ? -2.344 -25.344 -3.291 1 98.88 182 ALA A N 1
ATOM 1463 C CA . ALA A 1 182 ? -1.253 -24.375 -3.387 1 98.88 182 ALA A CA 1
ATOM 1464 C C . ALA A 1 182 ? -1.733 -22.969 -3.039 1 98.88 182 ALA A C 1
ATOM 1466 O O . ALA A 1 182 ? -2.754 -22.516 -3.557 1 98.88 182 ALA A O 1
ATOM 1467 N N . THR A 1 183 ? -1.055 -22.281 -2.135 1 98.88 183 THR A N 1
ATOM 1468 C CA . THR A 1 183 ? -1.53 -20.984 -1.688 1 98.88 183 THR A CA 1
ATOM 1469 C C . THR A 1 183 ? -1.241 -19.906 -2.736 1 98.88 183 THR A C 1
ATOM 1471 O O . THR A 1 183 ? -2.154 -19.438 -3.418 1 98.88 183 THR A O 1
ATOM 1474 N N . ILE A 1 184 ? 0.053 -19.688 -2.936 1 98.94 184 ILE A N 1
ATOM 1475 C CA . ILE A 1 184 ? 0.475 -18.625 -3.859 1 98.94 184 ILE A CA 1
ATOM 1476 C C . ILE A 1 184 ? 1.432 -19.219 -4.898 1 98.94 184 ILE A C 1
ATOM 1478 O O . ILE A 1 184 ? 2.402 -19.891 -4.547 1 98.94 184 ILE A O 1
ATOM 1482 N N . ASN A 1 185 ? 1.079 -18.938 -6.148 1 98.88 185 ASN A N 1
ATOM 1483 C CA . ASN A 1 185 ? 1.945 -19.375 -7.238 1 98.88 185 ASN A CA 1
ATOM 1484 C C . ASN A 1 185 ? 3.035 -18.344 -7.531 1 98.88 185 ASN A C 1
ATOM 1486 O O . ASN A 1 185 ? 2.744 -17.172 -7.738 1 98.88 185 ASN A O 1
ATOM 1490 N N . GLU A 1 186 ? 4.277 -18.766 -7.57 1 98.75 186 GLU A N 1
ATOM 1491 C CA . GLU A 1 186 ? 5.434 -18 -8.023 1 98.75 186 GLU A CA 1
ATOM 1492 C C . GLU A 1 186 ? 5.441 -16.594 -7.41 1 98.75 186 GLU A C 1
ATOM 1494 O O . GLU A 1 186 ? 5.484 -15.602 -8.133 1 98.75 186 GLU A O 1
ATOM 1499 N N . PRO A 1 187 ? 5.5 -16.531 -6.082 1 98.62 187 PRO A N 1
ATOM 1500 C CA . PRO A 1 187 ? 5.488 -15.219 -5.441 1 98.62 187 PRO A CA 1
ATOM 1501 C C . PRO A 1 187 ? 6.645 -14.336 -5.898 1 98.62 187 PRO A C 1
ATOM 1503 O O . PRO A 1 187 ? 6.484 -13.117 -6.02 1 98.62 187 PRO A O 1
ATOM 1506 N N . LYS A 1 188 ? 7.777 -14.914 -6.176 1 98.5 188 LYS A N 1
ATOM 1507 C CA . LYS A 1 188 ? 8.914 -14.133 -6.645 1 98.5 188 LYS A CA 1
ATOM 1508 C C . LYS A 1 188 ? 8.602 -13.43 -7.961 1 98.5 188 LYS A C 1
ATOM 1510 O O . LYS A 1 188 ? 8.859 -12.234 -8.109 1 98.5 188 LYS A O 1
ATOM 1515 N N . THR A 1 189 ? 8.055 -14.148 -8.844 1 98.06 189 THR A N 1
ATOM 1516 C CA . THR A 1 189 ? 7.754 -13.625 -10.172 1 98.06 189 THR A CA 1
ATOM 1517 C C . THR A 1 189 ? 6.73 -12.492 -10.086 1 98.06 189 THR A C 1
ATOM 1519 O O . THR A 1 189 ? 6.879 -11.469 -10.742 1 98.06 189 THR A O 1
ATOM 1522 N N . THR A 1 190 ? 5.703 -12.688 -9.266 1 98.12 190 THR A N 1
ATOM 1523 C CA . THR A 1 190 ? 4.672 -11.664 -9.133 1 98.12 190 THR A CA 1
ATOM 1524 C C . THR A 1 190 ? 5.242 -10.391 -8.5 1 98.12 190 THR A C 1
ATOM 1526 O O . THR A 1 190 ? 4.879 -9.281 -8.891 1 98.12 190 THR A O 1
ATOM 1529 N N . CYS A 1 191 ? 6.145 -10.516 -7.562 1 98.31 191 CYS A N 1
ATOM 1530 C CA . CYS A 1 191 ? 6.742 -9.359 -6.91 1 98.31 191 CYS A CA 1
ATOM 1531 C C . CYS A 1 191 ? 7.75 -8.672 -7.828 1 98.31 191 CYS A C 1
ATOM 1533 O O . CYS A 1 191 ? 7.766 -7.449 -7.938 1 98.31 191 CYS A O 1
ATOM 1535 N N . MET A 1 192 ? 8.562 -9.469 -8.516 1 98.12 192 MET A N 1
ATOM 1536 C CA . MET A 1 192 ? 9.609 -8.906 -9.359 1 98.12 192 MET A CA 1
ATOM 1537 C C . MET A 1 192 ? 9.016 -8.227 -10.586 1 98.12 192 MET A C 1
ATOM 1539 O O . MET A 1 192 ? 9.422 -7.125 -10.953 1 98.12 192 MET A O 1
ATOM 1543 N N . ASN A 1 193 ? 8.039 -8.852 -11.219 1 98.38 193 ASN A N 1
ATOM 1544 C CA . ASN A 1 193 ? 7.496 -8.32 -12.461 1 98.38 193 ASN A CA 1
ATOM 1545 C C . ASN A 1 193 ? 6.379 -7.316 -12.211 1 98.38 193 ASN A C 1
ATOM 1547 O O . ASN A 1 193 ? 6.184 -6.387 -12.992 1 98.38 193 ASN A O 1
ATOM 1551 N N . GLY A 1 194 ? 5.648 -7.516 -11.133 1 98.25 194 GLY A N 1
ATOM 1552 C CA . GLY A 1 194 ? 4.523 -6.641 -10.844 1 98.25 194 GLY A CA 1
ATOM 1553 C C . GLY A 1 194 ? 4.902 -5.441 -9.992 1 98.25 194 GLY A C 1
ATOM 1554 O O . GLY A 1 194 ? 4.352 -4.352 -10.172 1 98.25 194 GLY A O 1
ATOM 1555 N N . TYR A 1 195 ? 5.871 -5.602 -9.062 1 98.12 195 TYR A N 1
ATOM 1556 C CA . TYR A 1 195 ? 6.227 -4.562 -8.102 1 98.12 195 TYR A CA 1
ATOM 1557 C C . TYR A 1 195 ? 7.68 -4.137 -8.266 1 98.12 195 TYR A C 1
ATOM 1559 O O . TYR A 1 195 ? 8.141 -3.211 -7.598 1 98.12 195 TYR A O 1
ATOM 1567 N N . GLY A 1 196 ? 8.398 -4.766 -9.102 1 97.88 196 GLY A N 1
ATOM 1568 C CA . GLY A 1 196 ? 9.789 -4.438 -9.359 1 97.88 196 GLY A CA 1
ATOM 1569 C C . GLY A 1 196 ? 10 -3.762 -10.703 1 97.88 196 GLY A C 1
ATOM 1570 O O . GLY A 1 196 ? 10.047 -2.533 -10.789 1 97.88 196 GLY A O 1
ATOM 1571 N N . SER A 1 197 ? 9.906 -4.555 -11.805 1 96.88 197 SER A N 1
ATOM 1572 C CA . SER A 1 197 ? 10.133 -4.027 -13.148 1 96.88 197 SER A CA 1
ATOM 1573 C C . SER A 1 197 ? 8.93 -3.242 -13.648 1 96.88 197 SER A C 1
ATOM 1575 O O . SER A 1 197 ? 9.062 -2.344 -14.477 1 96.88 197 SER A O 1
ATOM 1577 N N . GLY A 1 198 ? 7.758 -3.637 -13.188 1 97.38 198 GLY A N 1
ATOM 1578 C CA . GLY A 1 198 ? 6.527 -2.98 -13.609 1 97.38 198 GLY A CA 1
ATOM 1579 C C . GLY A 1 198 ? 6.043 -3.441 -14.969 1 97.38 198 GLY A C 1
ATOM 1580 O O . GLY A 1 198 ? 5.098 -2.875 -15.523 1 97.38 198 GLY A O 1
ATOM 1581 N N . GLU A 1 199 ? 6.613 -4.496 -15.477 1 97.31 199 GLU A N 1
ATOM 1582 C CA . GLU A 1 199 ? 6.242 -5.004 -16.797 1 97.31 199 GLU A CA 1
ATOM 1583 C C . GLU A 1 199 ? 4.863 -5.66 -16.766 1 97.31 199 GLU A C 1
ATOM 1585 O O . GLU A 1 199 ? 4.195 -5.75 -17.797 1 97.31 199 GLU A O 1
ATOM 1590 N N . MET A 1 200 ? 4.477 -6.094 -15.664 1 98.19 200 MET A N 1
ATOM 1591 C CA . MET A 1 200 ? 3.201 -6.785 -15.484 1 98.19 200 MET A CA 1
ATOM 1592 C C . MET A 1 200 ? 2.402 -6.16 -14.344 1 98.19 200 MET A C 1
ATOM 1594 O O . MET A 1 200 ? 2.887 -5.254 -13.664 1 98.19 200 MET A O 1
ATOM 1598 N N . ALA A 1 201 ? 1.15 -6.582 -14.172 1 98.25 201 ALA A N 1
ATOM 1599 C CA . ALA A 1 201 ? 0.254 -5.988 -13.18 1 98.25 201 ALA A CA 1
ATOM 1600 C C . ALA A 1 201 ? 0.819 -6.133 -11.773 1 98.25 201 ALA A C 1
ATOM 1602 O O . ALA A 1 201 ? 1.394 -7.172 -11.43 1 98.25 201 ALA A O 1
ATOM 1603 N N . PRO A 1 202 ? 0.726 -5.121 -10.961 1 97.81 202 PRO A N 1
ATOM 1604 C CA . PRO A 1 202 ? -0.032 -3.885 -11.172 1 97.81 202 PRO A CA 1
ATOM 1605 C C . PRO A 1 202 ? 0.793 -2.795 -11.852 1 97.81 202 PRO A C 1
ATOM 1607 O O . PRO A 1 202 ? 0.32 -1.666 -12.008 1 97.81 202 PRO A O 1
ATOM 1610 N N . GLY A 1 203 ? 2.055 -3.072 -12.164 1 98 203 GLY A N 1
ATOM 1611 C CA . GLY A 1 203 ? 2.826 -2.176 -13.008 1 98 203 GLY A CA 1
ATOM 1612 C C . GLY A 1 203 ? 3.674 -1.194 -12.227 1 98 203 GLY A C 1
ATOM 1613 O O . GLY A 1 203 ? 4.055 -0.142 -12.742 1 98 203 GLY A O 1
ATOM 1614 N N . LEU A 1 204 ? 3.965 -1.441 -10.977 1 97.88 204 LEU A N 1
ATOM 1615 C CA . LEU A 1 204 ? 4.762 -0.562 -10.125 1 97.88 204 LEU A CA 1
ATOM 1616 C C . LEU A 1 204 ? 6.25 -0.811 -10.336 1 97.88 204 LEU A C 1
ATOM 1618 O O . LEU A 1 204 ? 6.668 -1.943 -10.586 1 97.88 204 LEU A O 1
ATOM 1622 N N . LYS A 1 205 ? 7.09 0.146 -10.312 1 97.19 205 LYS A N 1
ATOM 1623 C CA . LYS A 1 205 ? 8.531 0.074 -10.547 1 97.19 205 LYS A CA 1
ATOM 1624 C C . LYS A 1 205 ? 9.312 0.349 -9.258 1 97.19 205 LYS A C 1
ATOM 1626 O O . LYS A 1 205 ? 10.016 1.354 -9.164 1 97.19 205 LYS A O 1
ATOM 1631 N N . LEU A 1 206 ? 9.234 -0.562 -8.359 1 97.94 206 LEU A N 1
ATOM 1632 C CA . LEU A 1 206 ? 9.773 -0.421 -7.012 1 97.94 206 LEU A CA 1
ATOM 1633 C C . LEU A 1 206 ? 10.836 -1.473 -6.734 1 97.94 206 LEU A C 1
ATOM 1635 O O . LEU A 1 206 ? 10.766 -2.191 -5.738 1 97.94 206 LEU A O 1
ATOM 1639 N N . LEU A 1 207 ? 11.867 -1.509 -7.566 1 96.44 207 LEU A N 1
ATOM 1640 C CA . LEU A 1 207 ? 12.875 -2.564 -7.586 1 96.44 207 LEU A CA 1
ATOM 1641 C C . LEU A 1 207 ? 13.75 -2.508 -6.34 1 96.44 207 LEU A C 1
ATOM 1643 O O . LEU A 1 207 ? 14.297 -3.527 -5.91 1 96.44 207 LEU A O 1
ATOM 1647 N N . ALA A 1 208 ? 13.852 -1.355 -5.684 1 95.12 208 ALA A N 1
ATOM 1648 C CA . ALA A 1 208 ? 14.758 -1.175 -4.555 1 95.12 208 ALA A CA 1
ATOM 1649 C C . ALA A 1 208 ? 14.133 -1.675 -3.256 1 95.12 208 ALA A C 1
ATOM 1651 O O . ALA A 1 208 ? 14.836 -2.156 -2.363 1 95.12 208 ALA A O 1
ATOM 1652 N N . ASP A 1 209 ? 12.852 -1.491 -3.119 1 95.5 209 ASP A N 1
ATOM 1653 C CA . ASP A 1 209 ? 12.25 -1.713 -1.81 1 95.5 209 ASP A CA 1
ATOM 1654 C C . ASP A 1 209 ? 10.922 -2.457 -1.935 1 95.5 209 ASP A C 1
ATOM 1656 O O . ASP A 1 209 ? 10.648 -3.385 -1.17 1 95.5 209 ASP A O 1
ATOM 1660 N N . GLY A 1 210 ? 10.141 -2.168 -2.914 1 97.56 210 GLY A N 1
ATOM 1661 C CA . GLY A 1 210 ? 8.812 -2.758 -3.047 1 97.56 210 GLY A CA 1
ATOM 1662 C C . GLY A 1 210 ? 8.844 -4.266 -3.189 1 97.56 210 GLY A C 1
ATOM 1663 O O . GLY A 1 210 ? 7.965 -4.961 -2.676 1 97.56 210 GLY A O 1
ATOM 1664 N N . VAL A 1 211 ? 9.844 -4.805 -3.871 1 98.25 211 VAL A N 1
ATOM 1665 C CA . VAL A 1 211 ? 9.922 -6.242 -4.109 1 98.25 211 VAL A CA 1
ATOM 1666 C C . VAL A 1 211 ? 10.117 -6.977 -2.787 1 98.25 211 VAL A C 1
ATOM 1668 O O . VAL A 1 211 ? 9.602 -8.078 -2.598 1 98.25 211 VAL A O 1
ATOM 1671 N N . TYR A 1 212 ? 10.875 -6.391 -1.854 1 98.44 212 TYR A N 1
ATOM 1672 C CA . TYR A 1 212 ? 11.148 -7.023 -0.57 1 98.44 212 TYR A CA 1
ATOM 1673 C C . TYR A 1 212 ? 9.906 -7.004 0.32 1 98.44 212 TYR A C 1
ATOM 1675 O O . TYR A 1 212 ? 9.594 -8 0.98 1 98.44 212 TYR A O 1
ATOM 1683 N N . GLN A 1 213 ? 9.211 -5.867 0.348 1 98.19 213 GLN A N 1
ATOM 1684 C CA . GLN A 1 213 ? 7.973 -5.77 1.108 1 98.19 213 GLN A CA 1
ATOM 1685 C C . GLN A 1 213 ? 6.918 -6.73 0.568 1 98.19 213 GLN A C 1
ATOM 1687 O O . GLN A 1 213 ? 6.227 -7.398 1.34 1 98.19 213 GLN A O 1
ATOM 1692 N N . CYS A 1 214 ? 6.812 -6.793 -0.704 1 98.5 214 CYS A N 1
ATOM 1693 C CA . CYS A 1 214 ? 5.902 -7.715 -1.37 1 98.5 214 CYS A CA 1
ATOM 1694 C C . CYS A 1 214 ? 6.164 -9.148 -0.929 1 98.5 214 CYS A C 1
ATOM 1696 O O . CYS A 1 214 ? 5.227 -9.883 -0.6 1 98.5 214 CYS A O 1
ATOM 1698 N N . ALA A 1 215 ? 7.402 -9.539 -0.914 1 98.69 215 ALA A N 1
ATOM 1699 C CA . ALA A 1 215 ? 7.789 -10.891 -0.524 1 98.69 215 ALA A CA 1
ATOM 1700 C C . ALA A 1 215 ? 7.348 -11.203 0.903 1 98.69 215 ALA A C 1
ATOM 1702 O O . ALA A 1 215 ? 6.781 -12.266 1.168 1 98.69 215 ALA A O 1
ATOM 1703 N N . LYS A 1 216 ? 7.625 -10.328 1.793 1 98.69 216 LYS A N 1
ATOM 1704 C CA . LYS A 1 216 ? 7.266 -10.547 3.191 1 98.69 216 LYS A CA 1
ATOM 1705 C C . LYS A 1 216 ? 5.762 -10.734 3.352 1 98.69 216 LYS A C 1
ATOM 1707 O O . LYS A 1 216 ? 5.32 -11.672 4.02 1 98.69 216 LYS A O 1
ATOM 1712 N N . VAL A 1 217 ? 5.008 -9.867 2.738 1 98.62 217 VAL A N 1
ATOM 1713 C CA . VAL A 1 217 ? 3.559 -9.891 2.912 1 98.62 217 VAL A CA 1
ATOM 1714 C C . VAL A 1 217 ? 2.99 -11.172 2.303 1 98.62 217 VAL A C 1
ATOM 1716 O O . VAL A 1 217 ? 2.105 -11.805 2.885 1 98.62 217 VAL A O 1
ATOM 1719 N N . GLN A 1 218 ? 3.5 -11.594 1.174 1 98.88 218 GLN A N 1
ATOM 1720 C CA . GLN A 1 218 ? 3.02 -12.828 0.549 1 98.88 218 GLN A CA 1
ATOM 1721 C C . GLN A 1 218 ? 3.346 -14.039 1.408 1 98.88 218 GLN A C 1
ATOM 1723 O O . GLN A 1 218 ? 2.549 -14.977 1.496 1 98.88 218 GLN A O 1
ATOM 1728 N N . LEU A 1 219 ? 4.504 -14.016 1.997 1 98.94 219 LEU A N 1
ATOM 1729 C CA . LEU A 1 219 ? 4.871 -15.141 2.854 1 98.94 219 LEU A CA 1
ATOM 1730 C C . LEU A 1 219 ? 4 -15.172 4.105 1 98.94 219 LEU A C 1
ATOM 1732 O O . LEU A 1 219 ? 3.629 -16.25 4.574 1 98.94 219 LEU A O 1
ATOM 1736 N N . LEU A 1 220 ? 3.672 -14 4.617 1 98.81 220 LEU A N 1
ATOM 1737 C CA . LEU A 1 220 ? 2.75 -13.953 5.746 1 98.81 220 LEU A CA 1
ATOM 1738 C C . LEU A 1 220 ? 1.363 -14.438 5.34 1 98.81 220 LEU A C 1
ATOM 1740 O O . LEU A 1 220 ? 0.696 -15.141 6.105 1 98.81 220 LEU A O 1
ATOM 1744 N N . ALA A 1 221 ? 0.935 -14.062 4.207 1 98.88 221 ALA A N 1
ATOM 1745 C CA . ALA A 1 221 ? -0.354 -14.508 3.688 1 98.88 221 ALA A CA 1
ATOM 1746 C C . ALA A 1 221 ? -0.373 -16.031 3.508 1 98.88 221 ALA A C 1
ATOM 1748 O O . ALA A 1 221 ? -1.346 -16.688 3.873 1 98.88 221 ALA A O 1
ATOM 1749 N N . HIS A 1 222 ? 0.69 -16.547 2.924 1 98.94 222 HIS A N 1
ATOM 1750 C CA . HIS A 1 222 ? 0.835 -17.984 2.793 1 98.94 222 HIS A CA 1
ATOM 1751 C C . HIS A 1 222 ? 0.717 -18.688 4.148 1 98.94 222 HIS A C 1
ATOM 1753 O O . HIS A 1 222 ? -0.059 -19.625 4.301 1 98.94 222 HIS A O 1
ATOM 1759 N N . ALA A 1 223 ? 1.506 -18.219 5.066 1 98.94 223 ALA A N 1
ATOM 1760 C CA . ALA A 1 223 ? 1.499 -18.828 6.395 1 98.94 223 ALA A CA 1
ATOM 1761 C C . ALA A 1 223 ? 0.104 -18.781 7.012 1 98.94 223 ALA A C 1
ATOM 1763 O O . ALA A 1 223 ? -0.331 -19.734 7.652 1 98.94 223 ALA A O 1
ATOM 1764 N N . LYS A 1 224 ? -0.557 -17.703 6.836 1 98.81 224 LYS A N 1
ATOM 1765 C CA . LYS A 1 224 ? -1.9 -17.562 7.391 1 98.81 224 LYS A CA 1
ATOM 1766 C C . LYS A 1 224 ? -2.855 -18.594 6.797 1 98.81 224 LYS A C 1
ATOM 1768 O O . LYS A 1 224 ? -3.617 -19.234 7.527 1 98.81 224 LYS A O 1
ATOM 1773 N N . ALA A 1 225 ? -2.84 -18.734 5.535 1 98.94 225 ALA A N 1
ATOM 1774 C CA . ALA A 1 225 ? -3.678 -19.75 4.883 1 98.94 225 ALA A CA 1
ATOM 1775 C C . ALA A 1 225 ? -3.332 -21.141 5.379 1 98.94 225 ALA A C 1
ATOM 1777 O O . ALA A 1 225 ? -4.223 -21.953 5.625 1 98.94 225 ALA A O 1
ATOM 1778 N N . TYR A 1 226 ? -2.035 -21.438 5.492 1 98.94 226 TYR A N 1
ATOM 1779 C CA . TYR A 1 226 ? -1.576 -22.734 5.988 1 98.94 226 TYR A CA 1
ATOM 1780 C C . TYR A 1 226 ? -2.148 -23.016 7.371 1 98.94 226 TYR A C 1
ATOM 1782 O O . TYR A 1 226 ? -2.697 -24.094 7.609 1 98.94 226 TYR A O 1
ATOM 1790 N N . HIS A 1 227 ? -2.025 -22.078 8.266 1 98.88 227 HIS A N 1
ATOM 1791 C CA . HIS A 1 227 ? -2.492 -22.281 9.633 1 98.88 227 HIS A CA 1
ATOM 1792 C C . HIS A 1 227 ? -4.012 -22.406 9.688 1 98.88 227 HIS A C 1
ATOM 1794 O O . HIS A 1 227 ? -4.543 -23.234 10.43 1 98.88 227 HIS A O 1
ATOM 1800 N N . ILE A 1 228 ? -4.695 -21.609 8.922 1 98.88 228 ILE A N 1
ATOM 1801 C CA . ILE A 1 228 ? -6.148 -21.703 8.867 1 98.88 228 ILE A CA 1
ATOM 1802 C C . ILE A 1 228 ? -6.555 -23.125 8.438 1 98.88 228 ILE A C 1
ATOM 1804 O O . ILE A 1 228 ? -7.418 -23.734 9.062 1 98.88 228 ILE A O 1
ATOM 1808 N N . TYR A 1 229 ? -5.941 -23.641 7.391 1 98.88 229 TYR A N 1
ATOM 1809 C CA . TYR A 1 229 ? -6.301 -24.969 6.902 1 98.88 229 TYR A CA 1
ATOM 1810 C C . TYR A 1 229 ? -6.059 -26.031 7.973 1 98.88 229 TYR A C 1
ATOM 1812 O O . TYR A 1 229 ? -6.93 -26.859 8.242 1 98.88 229 TYR A O 1
ATOM 1820 N N . HIS A 1 230 ? -4.93 -26.016 8.578 1 98.69 230 HIS A N 1
ATOM 1821 C CA . HIS A 1 230 ? -4.543 -27.062 9.531 1 98.69 230 HIS A CA 1
ATOM 1822 C C . HIS A 1 230 ? -5.344 -26.938 10.82 1 98.69 230 HIS A C 1
ATOM 1824 O O . HIS A 1 230 ? -5.684 -27.953 11.438 1 98.69 230 HIS A O 1
ATOM 1830 N N . ASP A 1 231 ? -5.609 -25.703 11.195 1 98.56 231 ASP A N 1
ATOM 1831 C CA . ASP A 1 231 ? -6.32 -25.484 12.453 1 98.56 231 ASP A CA 1
ATOM 1832 C C . ASP A 1 231 ? -7.809 -25.797 12.297 1 98.56 231 ASP A C 1
ATOM 1834 O O . ASP A 1 231 ? -8.445 -26.281 13.234 1 98.56 231 ASP A O 1
ATOM 1838 N N . GLU A 1 232 ? -8.297 -25.547 11.086 1 98.44 232 GLU A N 1
ATOM 1839 C CA . GLU A 1 232 ? -9.75 -25.531 11 1 98.44 232 GLU A CA 1
ATOM 1840 C C . GLU A 1 232 ? -10.266 -26.641 10.094 1 98.44 232 GLU A C 1
ATOM 1842 O O . GLU A 1 232 ? -11.406 -27.094 10.234 1 98.44 232 GLU A O 1
ATOM 1847 N N . PHE A 1 233 ? -9.422 -27.156 9.164 1 98.69 233 PHE A N 1
ATOM 1848 C CA . PHE A 1 233 ? -10.023 -27.969 8.109 1 98.69 233 PHE A CA 1
ATOM 1849 C C . PHE A 1 233 ? -9.281 -29.281 7.93 1 98.69 233 PHE A C 1
ATOM 1851 O O . PHE A 1 233 ? -9.852 -30.266 7.465 1 98.69 233 PHE A O 1
ATOM 1858 N N . ALA A 1 234 ? -8.055 -29.375 8.242 1 97.94 234 ALA A N 1
ATOM 1859 C CA . ALA A 1 234 ? -7.188 -30.484 7.863 1 97.94 234 ALA A CA 1
ATOM 1860 C C . ALA A 1 234 ? -7.691 -31.812 8.453 1 97.94 234 ALA A C 1
ATOM 1862 O O . ALA A 1 234 ? -7.633 -32.844 7.797 1 97.94 234 ALA A O 1
ATOM 1863 N N . ALA A 1 235 ? -8.125 -31.812 9.688 1 97.81 235 ALA A N 1
ATOM 1864 C CA . ALA A 1 235 ? -8.578 -33.031 10.367 1 97.81 235 ALA A CA 1
ATOM 1865 C C . ALA A 1 235 ? -9.742 -33.688 9.633 1 97.81 235 ALA A C 1
ATOM 1867 O O . ALA A 1 235 ? -9.844 -34.906 9.562 1 97.81 235 ALA A O 1
ATOM 1868 N N . GLN A 1 236 ? -10.531 -32.875 9.055 1 98.31 236 GLN A N 1
ATOM 1869 C CA . GLN A 1 236 ? -11.719 -33.375 8.383 1 98.31 236 GLN A CA 1
ATOM 1870 C C . GLN A 1 236 ? -11.469 -33.594 6.898 1 98.31 236 GLN A C 1
ATOM 1872 O O . GLN A 1 236 ? -11.961 -34.562 6.316 1 98.31 236 GLN A O 1
ATOM 1877 N N . GLN A 1 237 ? -10.711 -32.75 6.281 1 98.31 237 GLN A N 1
ATOM 1878 C CA . GLN A 1 237 ? -10.609 -32.719 4.824 1 98.31 237 GLN A CA 1
ATOM 1879 C C . GLN A 1 237 ? -9.398 -33.531 4.348 1 98.31 237 GLN A C 1
ATOM 1881 O O . GLN A 1 237 ? -9.367 -34 3.205 1 98.31 237 GLN A O 1
ATOM 1886 N N . GLY A 1 238 ? -8.422 -33.625 5.168 1 98.06 238 GLY A N 1
ATOM 1887 C CA . GLY A 1 238 ? -7.277 -34.469 4.883 1 98.06 238 GLY A CA 1
ATOM 1888 C C . GLY A 1 238 ? -6.445 -33.969 3.715 1 98.06 238 GLY A C 1
ATOM 1889 O O . GLY A 1 238 ? -5.895 -34.781 2.955 1 98.06 238 GLY A O 1
ATOM 1890 N N . GLY A 1 239 ? -6.43 -32.75 3.451 1 98.19 239 GLY A N 1
ATOM 1891 C CA . GLY A 1 239 ? -5.656 -32.219 2.35 1 98.19 239 GLY A CA 1
ATOM 1892 C C . GLY A 1 239 ? -4.254 -31.781 2.756 1 98.19 239 GLY A C 1
ATOM 1893 O O . GLY A 1 239 ? -3.889 -31.891 3.93 1 98.19 239 GLY A O 1
ATOM 1894 N N . LYS A 1 240 ? -3.434 -31.484 1.752 1 98.44 240 LYS A N 1
ATOM 1895 C CA . LYS A 1 240 ? -2.09 -30.938 1.887 1 98.44 240 LYS A CA 1
ATOM 1896 C C . LYS A 1 240 ? -2.004 -29.547 1.268 1 98.44 240 LYS A C 1
ATOM 1898 O O . LYS A 1 240 ? -2.711 -29.25 0.305 1 98.44 240 LYS A O 1
ATOM 1903 N N . ILE A 1 241 ? -1.188 -28.766 1.885 1 98.62 241 ILE A N 1
ATOM 1904 C CA . ILE A 1 241 ? -1.137 -27.391 1.416 1 98.62 241 ILE A CA 1
ATOM 1905 C C . ILE A 1 241 ? 0.305 -26.891 1.448 1 98.62 241 ILE A C 1
ATOM 1907 O O . ILE A 1 241 ? 1.055 -27.203 2.379 1 98.62 241 ILE A O 1
ATOM 1911 N N . SER A 1 242 ? 0.741 -26.188 0.393 1 98.75 242 SER A N 1
ATOM 1912 C CA . SER A 1 242 ? 2.068 -25.578 0.324 1 98.75 242 SER A CA 1
ATOM 1913 C C . SER A 1 242 ? 2.072 -24.359 -0.582 1 98.75 242 SER A C 1
ATOM 1915 O O . SER A 1 242 ? 1.058 -24.031 -1.2 1 98.75 242 SER A O 1
ATOM 1917 N N . ILE A 1 243 ? 3.166 -23.641 -0.56 1 98.81 243 ILE A N 1
ATOM 1918 C CA . ILE A 1 243 ? 3.428 -22.547 -1.479 1 98.81 243 ILE A CA 1
ATOM 1919 C C . ILE A 1 243 ? 4.18 -23.062 -2.703 1 98.81 243 ILE A C 1
ATOM 1921 O O . ILE A 1 243 ? 4.895 -24.062 -2.625 1 98.81 243 ILE A O 1
ATOM 1925 N N . VAL A 1 244 ? 3.973 -22.406 -3.887 1 98.88 244 VAL A N 1
ATOM 1926 C CA . VAL A 1 244 ? 4.645 -22.812 -5.109 1 98.88 244 VAL A CA 1
ATOM 1927 C C . VAL A 1 244 ? 5.82 -21.891 -5.402 1 98.88 244 VAL A C 1
ATOM 1929 O O . VAL A 1 244 ? 5.625 -20.688 -5.625 1 98.88 244 VAL A O 1
ATOM 1932 N N . ILE A 1 245 ? 6.988 -22.438 -5.47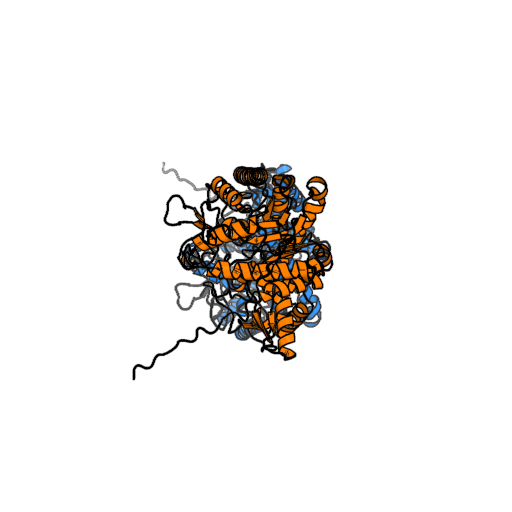3 1 98.81 245 ILE A N 1
ATOM 1933 C CA . ILE A 1 245 ? 8.195 -21.641 -5.637 1 98.81 245 ILE A CA 1
ATOM 1934 C C . ILE A 1 245 ? 8.789 -21.875 -7.023 1 98.81 245 ILE A C 1
ATOM 1936 O O . ILE A 1 245 ? 8.961 -23.016 -7.449 1 98.81 245 ILE A O 1
ATOM 1940 N N . ASP A 1 246 ? 9.008 -20.781 -7.734 1 98.5 246 ASP A N 1
ATOM 1941 C CA . ASP A 1 246 ? 9.742 -20.891 -8.992 1 98.5 246 ASP A CA 1
ATOM 1942 C C . ASP A 1 246 ? 11.234 -20.656 -8.766 1 98.5 246 ASP A C 1
ATOM 1944 O O . ASP A 1 246 ? 11.633 -19.766 -8.016 1 98.5 246 ASP A O 1
ATOM 1948 N N . ALA A 1 247 ? 12.008 -21.469 -9.391 1 98.19 247 ALA A N 1
ATOM 1949 C CA . ALA A 1 247 ? 13.453 -21.359 -9.188 1 98.19 247 ALA A CA 1
ATOM 1950 C C . ALA A 1 247 ? 14.219 -21.859 -10.406 1 98.19 247 ALA A C 1
ATOM 1952 O O . ALA A 1 247 ? 13.672 -22.594 -11.234 1 98.19 247 ALA A O 1
ATOM 1953 N N . THR A 1 248 ? 15.406 -21.406 -10.523 1 98.19 248 THR A N 1
ATOM 1954 C CA . THR A 1 248 ? 16.391 -21.859 -11.5 1 98.19 248 THR A CA 1
ATOM 1955 C C . THR A 1 248 ? 17.578 -22.516 -10.805 1 98.19 248 THR A C 1
ATOM 1957 O O . THR A 1 248 ? 17.922 -22.156 -9.672 1 98.19 248 THR A O 1
ATOM 1960 N N . TYR A 1 249 ? 18.062 -23.516 -11.469 1 98.56 249 TYR A N 1
ATOM 1961 C CA . TYR A 1 249 ? 19.422 -23.906 -11.094 1 98.56 249 TYR A CA 1
ATOM 1962 C C . TYR A 1 249 ? 20.438 -22.938 -11.688 1 98.56 249 TYR A C 1
ATOM 1964 O O . TYR A 1 249 ? 20.297 -22.484 -12.828 1 98.56 249 TYR A O 1
ATOM 1972 N N . ASN A 1 250 ? 21.469 -22.641 -10.945 1 98.62 250 ASN A N 1
ATOM 1973 C CA . ASN A 1 250 ? 22.469 -21.672 -11.375 1 98.62 250 ASN A CA 1
ATOM 1974 C C . ASN A 1 250 ? 23.859 -22.312 -11.5 1 98.62 250 ASN A C 1
ATOM 1976 O O . ASN A 1 250 ? 24.5 -22.625 -10.492 1 98.62 250 ASN A O 1
ATOM 1980 N N . GLU A 1 251 ? 24.297 -22.438 -12.75 1 98.19 251 GLU A N 1
ATOM 1981 C CA . GLU A 1 251 ? 25.641 -22.938 -13.016 1 98.19 251 GLU A CA 1
ATOM 1982 C C . GLU A 1 251 ? 26.688 -21.844 -12.812 1 98.19 251 GLU A C 1
ATOM 1984 O O . GLU A 1 251 ? 26.5 -20.719 -13.25 1 98.19 251 GLU A O 1
ATOM 1989 N N . PRO A 1 252 ? 27.75 -22.219 -12.07 1 98.31 252 PRO A N 1
ATOM 1990 C CA . PRO A 1 252 ? 28.812 -21.219 -12.062 1 98.31 252 PRO A CA 1
ATOM 1991 C C . PRO A 1 252 ? 29.375 -20.938 -13.461 1 98.31 252 PRO A C 1
ATOM 1993 O O . PRO A 1 252 ? 29.531 -21.859 -14.266 1 98.31 252 PRO A O 1
ATOM 1996 N N . ALA A 1 253 ? 29.719 -19.766 -13.727 1 97.88 253 ALA A N 1
ATOM 1997 C CA . ALA A 1 253 ? 30.219 -19.375 -15.039 1 97.88 253 ALA A CA 1
ATOM 1998 C C . ALA A 1 253 ? 31.578 -20.016 -15.32 1 97.88 253 ALA A C 1
ATOM 2000 O O . ALA A 1 253 ? 31.938 -20.219 -16.484 1 97.88 253 ALA A O 1
ATOM 2001 N N . SER A 1 254 ? 32.344 -20.266 -14.328 1 97.31 254 SER A N 1
ATOM 2002 C CA . SER A 1 254 ? 33.656 -20.953 -14.398 1 97.31 254 SER A CA 1
ATOM 2003 C C . SER A 1 254 ? 33.906 -21.734 -13.133 1 97.31 254 SER A C 1
ATOM 2005 O O . SER A 1 254 ? 33.062 -21.812 -12.242 1 97.31 254 SER A O 1
ATOM 2007 N N . ASP A 1 255 ? 35.031 -22.344 -13.062 1 97.25 255 ASP A N 1
ATOM 2008 C CA . ASP A 1 255 ? 35.406 -23.141 -11.906 1 97.25 255 ASP A CA 1
ATOM 2009 C C . ASP A 1 255 ? 36.062 -22.297 -10.828 1 97.25 255 ASP A C 1
ATOM 2011 O O . ASP A 1 255 ? 36.531 -22.828 -9.812 1 97.25 255 ASP A O 1
ATOM 2015 N N . SER A 1 256 ? 36.031 -21.016 -11 1 97.5 256 SER A N 1
ATOM 2016 C CA . SER A 1 256 ? 36.625 -20.156 -9.984 1 97.5 256 SER A CA 1
ATOM 2017 C C . SER A 1 256 ? 35.781 -20.125 -8.719 1 97.5 256 SER A C 1
ATOM 2019 O O . SER A 1 256 ? 34.562 -20.297 -8.781 1 97.5 256 SER A O 1
ATOM 2021 N N . ASP A 1 257 ? 36.438 -19.891 -7.629 1 97.56 257 ASP A N 1
ATOM 2022 C CA . ASP A 1 257 ? 35.719 -19.781 -6.355 1 97.56 257 ASP A CA 1
ATOM 2023 C C . ASP A 1 257 ? 34.719 -18.625 -6.383 1 97.56 257 ASP A C 1
ATOM 2025 O O . ASP A 1 257 ? 33.656 -18.719 -5.781 1 97.56 257 ASP A O 1
ATOM 2029 N N . LEU A 1 258 ? 35.062 -17.625 -7.016 1 96.88 258 LEU A N 1
ATOM 2030 C CA . LEU A 1 258 ? 34.188 -16.453 -7.117 1 96.88 258 LEU A CA 1
ATOM 2031 C C . LEU A 1 258 ? 32.906 -16.797 -7.875 1 96.88 258 LEU A C 1
ATOM 2033 O O . LEU A 1 258 ? 31.828 -16.391 -7.473 1 96.88 258 LEU A O 1
ATOM 2037 N N . ASP A 1 259 ? 33.062 -17.484 -8.93 1 97.56 259 ASP A N 1
ATOM 2038 C CA . ASP A 1 259 ? 31.875 -17.844 -9.711 1 97.56 259 ASP A CA 1
ATOM 2039 C C . ASP A 1 259 ? 31.031 -18.891 -8.992 1 97.56 259 ASP A C 1
ATOM 2041 O O . ASP A 1 259 ? 29.812 -18.906 -9.094 1 97.56 259 ASP A O 1
ATOM 2045 N N . LYS A 1 260 ? 31.656 -19.781 -8.32 1 98.19 260 LYS A N 1
ATOM 2046 C CA . LYS A 1 260 ? 30.922 -20.703 -7.469 1 98.19 260 LYS A CA 1
ATOM 2047 C C . LYS A 1 260 ? 30.125 -19.953 -6.402 1 98.19 260 LYS A C 1
ATOM 2049 O O . LYS A 1 260 ? 28.969 -20.281 -6.137 1 98.19 260 LYS A O 1
ATOM 2054 N N . PHE A 1 261 ? 30.812 -18.969 -5.82 1 97.25 261 PHE A N 1
ATOM 2055 C CA . PHE A 1 261 ? 30.125 -18.109 -4.859 1 97.25 261 PHE A CA 1
ATOM 2056 C C . PHE A 1 261 ? 28.969 -17.359 -5.531 1 97.25 261 PHE A C 1
ATOM 2058 O O . PHE A 1 261 ? 27.891 -17.219 -4.953 1 97.25 261 PHE A O 1
ATOM 2065 N N . GLY A 1 262 ? 29.219 -16.844 -6.73 1 97.62 262 GLY A N 1
ATOM 2066 C CA . GLY A 1 262 ? 28.172 -16.188 -7.488 1 97.62 262 GLY A CA 1
ATOM 2067 C C . GLY A 1 262 ? 26.953 -17.062 -7.711 1 97.62 262 GLY A C 1
ATOM 2068 O O . GLY A 1 262 ? 25.812 -16.594 -7.598 1 97.62 262 GLY A O 1
ATOM 2069 N N . ALA A 1 263 ? 27.172 -18.266 -8.055 1 98.31 263 ALA A N 1
ATOM 2070 C CA . ALA A 1 263 ? 26.078 -19.219 -8.25 1 98.31 263 ALA A CA 1
ATOM 2071 C C . ALA A 1 263 ? 25.312 -19.453 -6.949 1 98.31 263 ALA A C 1
ATOM 2073 O O . ALA A 1 263 ? 24.094 -19.578 -6.949 1 98.31 263 ALA A O 1
ATOM 2074 N N . GLU A 1 264 ? 26.062 -19.594 -5.906 1 97.75 264 GLU A N 1
ATOM 2075 C CA . GLU A 1 264 ? 25.438 -19.734 -4.594 1 97.75 264 GLU A CA 1
ATOM 2076 C C . GLU A 1 264 ? 24.562 -18.531 -4.258 1 97.75 264 GLU A C 1
ATOM 2078 O O . GLU A 1 264 ? 23.438 -18.672 -3.801 1 97.75 264 GLU A O 1
ATOM 2083 N N . LEU A 1 265 ? 25.141 -17.375 -4.457 1 97.44 265 LEU A N 1
ATOM 2084 C CA . LEU A 1 265 ? 24.422 -16.141 -4.188 1 97.44 265 LEU A CA 1
ATOM 2085 C C . LEU A 1 265 ? 23.156 -16.047 -5.027 1 97.44 265 LEU A C 1
ATOM 2087 O O . LEU A 1 265 ? 22.094 -15.688 -4.512 1 97.44 265 LEU A O 1
ATOM 2091 N N . GLU A 1 266 ? 23.297 -16.328 -6.254 1 97.88 266 GLU A N 1
ATOM 2092 C CA . GLU A 1 266 ? 22.125 -16.328 -7.137 1 97.88 266 GLU A CA 1
ATOM 2093 C C . GLU A 1 266 ? 21.062 -17.312 -6.645 1 97.88 266 GLU A C 1
ATOM 2095 O O . GLU A 1 266 ? 19.875 -17.031 -6.758 1 97.88 266 GLU A O 1
ATOM 2100 N N . THR A 1 267 ? 21.438 -18.422 -6.184 1 98.44 267 THR A N 1
ATOM 2101 C CA . THR A 1 267 ? 20.516 -19.438 -5.672 1 98.44 267 THR A CA 1
ATOM 2102 C C . THR A 1 267 ? 19.781 -18.922 -4.441 1 98.44 267 THR A C 1
ATOM 2104 O O . THR A 1 267 ? 18.578 -19.125 -4.305 1 98.44 267 THR A O 1
ATOM 2107 N N . GLU A 1 268 ? 20.453 -18.219 -3.557 1 98 268 GLU A N 1
ATOM 2108 C CA . GLU A 1 268 ? 19.828 -17.672 -2.352 1 98 268 GLU A CA 1
ATOM 2109 C C . GLU A 1 268 ? 18.812 -16.578 -2.691 1 98 268 GLU A C 1
ATOM 2111 O O . GLU A 1 268 ? 17.766 -16.484 -2.068 1 98 268 GLU A O 1
ATOM 2116 N N . PHE A 1 269 ? 19.094 -15.75 -3.701 1 97.62 269 PHE A N 1
ATOM 2117 C CA . PHE A 1 269 ? 18.234 -14.641 -4.082 1 97.62 269 PHE A CA 1
ATOM 2118 C C . PHE A 1 269 ? 17.062 -15.133 -4.934 1 97.62 269 PHE A C 1
ATOM 2120 O O . PHE A 1 269 ? 16.078 -14.414 -5.125 1 97.62 269 PHE A O 1
ATOM 2127 N N . ASN A 1 270 ? 17.203 -16.281 -5.457 1 96.56 270 ASN A N 1
ATOM 2128 C CA . ASN A 1 270 ? 16.156 -16.812 -6.336 1 96.56 270 ASN A CA 1
ATOM 2129 C C . ASN A 1 270 ? 15.305 -17.859 -5.633 1 96.56 270 ASN A C 1
ATOM 2131 O O . ASN A 1 270 ? 14.078 -17.75 -5.57 1 96.56 270 ASN A O 1
ATOM 2135 N N . LEU A 1 271 ? 15.875 -18.922 -5.09 1 98.44 271 LEU A N 1
ATOM 2136 C CA . LEU A 1 271 ? 15.219 -20.016 -4.398 1 98.44 271 LEU A CA 1
ATOM 2137 C C . LEU A 1 271 ? 15.148 -19.75 -2.898 1 98.44 271 LEU A C 1
ATOM 2139 O O . LEU A 1 271 ? 14.07 -19.812 -2.305 1 98.44 271 LEU A O 1
ATOM 2143 N N . GLY A 1 272 ? 16.234 -19.391 -2.305 1 98.69 272 GLY A N 1
ATOM 2144 C CA . GLY A 1 272 ? 16.312 -19.203 -0.864 1 98.69 272 GLY A CA 1
ATOM 2145 C C . GLY A 1 272 ? 15.43 -18.078 -0.357 1 98.69 272 GLY A C 1
ATOM 2146 O O . GLY A 1 272 ? 14.891 -18.156 0.747 1 98.69 272 GLY A O 1
ATOM 2147 N N . TRP A 1 273 ? 15.289 -17.031 -1.127 1 98.56 273 TRP A N 1
ATOM 2148 C CA . TRP A 1 273 ? 14.5 -15.859 -0.781 1 98.56 273 TRP A CA 1
ATOM 2149 C C . TRP A 1 273 ? 13.102 -16.25 -0.324 1 98.56 273 TRP A C 1
ATOM 2151 O O . TRP A 1 273 ? 12.539 -15.625 0.579 1 98.56 273 TRP A O 1
ATOM 2161 N N . TYR A 1 274 ? 12.516 -17.281 -0.93 1 98.69 274 TYR A N 1
ATOM 2162 C CA . TYR A 1 274 ? 11.141 -17.641 -0.626 1 98.69 274 TYR A CA 1
ATOM 2163 C C . TYR A 1 274 ? 11.078 -19 0.086 1 98.69 274 TYR A C 1
ATOM 2165 O O . TYR A 1 274 ? 10.164 -19.25 0.875 1 98.69 274 TYR A O 1
ATOM 2173 N N . ALA A 1 275 ? 12.055 -19.844 -0.159 1 98.88 275 ALA A N 1
ATOM 2174 C CA . ALA A 1 275 ? 12.047 -21.172 0.458 1 98.88 275 ALA A CA 1
ATOM 2175 C C . ALA A 1 275 ? 12.555 -21.109 1.896 1 98.88 275 ALA A C 1
ATOM 2177 O O . ALA A 1 275 ? 11.984 -21.75 2.787 1 98.88 275 ALA A O 1
ATOM 2178 N N . ASN A 1 276 ? 13.609 -20.328 2.186 1 98.81 276 ASN A N 1
ATOM 2179 C CA . ASN A 1 276 ? 14.258 -20.344 3.494 1 98.81 276 ASN A CA 1
ATOM 2180 C C . ASN A 1 276 ? 13.281 -19.953 4.602 1 98.81 276 ASN A C 1
ATOM 2182 O O . ASN A 1 276 ? 13.234 -20.609 5.648 1 98.81 276 ASN A O 1
ATOM 2186 N N . PRO A 1 277 ? 12.484 -18.891 4.441 1 98.88 277 PRO A N 1
ATOM 2187 C CA . PRO A 1 277 ? 11.57 -18.547 5.531 1 98.88 277 PRO A CA 1
ATOM 2188 C C . PRO A 1 277 ? 10.594 -19.672 5.863 1 98.88 277 PRO A C 1
ATOM 2190 O O . PRO A 1 277 ? 10.281 -19.891 7.035 1 98.88 277 PRO A O 1
ATOM 2193 N N . VAL A 1 278 ? 10.156 -20.391 4.848 1 98.81 278 VAL A N 1
ATOM 2194 C CA . VAL A 1 278 ? 9.148 -21.422 5.02 1 98.81 278 VAL A CA 1
ATOM 2195 C C . VAL A 1 278 ? 9.797 -22.688 5.59 1 98.81 278 VAL A C 1
ATOM 2197 O O . VAL A 1 278 ? 9.242 -23.328 6.484 1 98.81 278 VAL A O 1
ATOM 2200 N N . TYR A 1 279 ? 11.008 -23.062 5.176 1 98.31 279 TYR A N 1
ATOM 2201 C CA . TYR A 1 279 ? 11.578 -24.375 5.453 1 98.31 279 TYR A CA 1
ATOM 2202 C C . TYR A 1 279 ? 12.664 -24.281 6.52 1 98.31 279 TYR A C 1
ATOM 2204 O O . TYR A 1 279 ? 12.961 -25.266 7.203 1 98.31 279 TYR A O 1
ATOM 2212 N N . ILE A 1 280 ? 13.242 -23.078 6.641 1 97.12 280 ILE A N 1
ATOM 2213 C CA . ILE A 1 280 ? 14.375 -22.922 7.551 1 97.12 280 ILE A CA 1
ATOM 2214 C C . ILE A 1 280 ? 14.039 -21.875 8.617 1 97.12 280 ILE A C 1
ATOM 2216 O O . ILE A 1 280 ? 14.508 -21.969 9.75 1 97.12 280 ILE A O 1
ATOM 2220 N N . GLY A 1 281 ? 13.18 -20.891 8.234 1 96.94 281 GLY A N 1
ATOM 2221 C CA . GLY A 1 281 ? 12.688 -20.016 9.281 1 96.94 281 GLY A CA 1
ATOM 2222 C C . GLY A 1 281 ? 12.914 -18.547 8.984 1 96.94 281 GLY A C 1
ATOM 2223 O O . GLY A 1 281 ? 12.25 -17.688 9.555 1 96.94 281 GLY A O 1
ATOM 2224 N N . ASP A 1 282 ? 13.922 -18.172 8.203 1 97.81 282 ASP A N 1
ATOM 2225 C CA . ASP A 1 282 ? 14.211 -16.766 7.965 1 97.81 282 ASP A CA 1
ATOM 2226 C C . ASP A 1 282 ? 14.797 -16.547 6.57 1 97.81 282 ASP A C 1
ATOM 2228 O O . ASP A 1 282 ? 14.984 -17.5 5.82 1 97.81 282 ASP A O 1
ATOM 2232 N N . TRP A 1 283 ? 14.922 -15.211 6.246 1 98.5 283 TRP A N 1
ATOM 2233 C CA . TRP A 1 283 ? 15.641 -14.898 5.016 1 98.5 283 TRP A CA 1
ATOM 2234 C C . TRP A 1 283 ? 17 -15.578 4.996 1 98.5 283 TRP A C 1
ATOM 2236 O O . TRP A 1 283 ? 17.594 -15.836 6.047 1 98.5 283 TRP A O 1
ATOM 2246 N N . PRO A 1 284 ? 17.516 -15.852 3.764 1 98.31 284 PRO A N 1
ATOM 2247 C CA . PRO A 1 284 ? 18.906 -16.328 3.721 1 98.31 284 PRO A CA 1
ATOM 2248 C C . PRO A 1 284 ? 19.891 -15.352 4.355 1 98.31 284 PRO A C 1
ATOM 2250 O O . PRO A 1 284 ? 19.812 -14.148 4.105 1 98.31 284 PRO A O 1
ATOM 2253 N N . GLU A 1 285 ? 20.797 -15.906 5.113 1 97.75 285 GLU A N 1
ATOM 2254 C CA . GLU A 1 285 ? 21.75 -15.062 5.828 1 97.75 285 GLU A CA 1
ATOM 2255 C C . GLU A 1 285 ? 22.516 -14.164 4.867 1 97.75 285 GLU A C 1
ATOM 2257 O O . GLU A 1 285 ? 22.812 -13.016 5.188 1 97.75 285 GLU A O 1
ATOM 2262 N N . LEU A 1 286 ? 22.922 -14.672 3.729 1 96.62 286 LEU A N 1
ATOM 2263 C CA . LEU A 1 286 ? 23.641 -13.891 2.732 1 96.62 286 LEU A CA 1
ATOM 2264 C C . LEU A 1 286 ? 22.828 -12.703 2.262 1 96.62 286 LEU A C 1
ATOM 2266 O O . LEU A 1 286 ? 23.359 -11.602 2.08 1 96.62 286 LEU A O 1
ATOM 2270 N N . MET A 1 287 ? 21.562 -12.922 2.025 1 97.25 287 MET A N 1
ATOM 2271 C CA . MET A 1 287 ? 20.672 -11.852 1.604 1 97.25 287 MET A CA 1
ATOM 2272 C C . MET A 1 287 ? 20.531 -10.789 2.695 1 97.25 287 MET A C 1
ATOM 2274 O O . MET A 1 287 ? 20.625 -9.594 2.422 1 97.25 287 MET A O 1
ATOM 2278 N N . LYS A 1 288 ? 20.266 -11.18 3.941 1 97.75 288 LYS A N 1
ATOM 2279 C CA . LYS A 1 288 ? 20.109 -10.273 5.074 1 97.75 288 LYS A CA 1
ATOM 2280 C C . LYS A 1 288 ? 21.328 -9.375 5.234 1 97.75 288 LYS A C 1
ATOM 2282 O O . LYS A 1 288 ? 21.203 -8.156 5.332 1 97.75 288 LYS A O 1
ATOM 2287 N N . THR A 1 289 ? 22.469 -9.992 5.223 1 97.06 289 THR A N 1
ATOM 2288 C CA . THR A 1 289 ? 23.719 -9.281 5.477 1 97.06 289 THR A CA 1
ATOM 2289 C C . THR A 1 289 ? 24.016 -8.289 4.355 1 97.06 289 THR A C 1
ATOM 2291 O O . THR A 1 289 ? 24.344 -7.133 4.613 1 97.06 289 THR A O 1
ATOM 2294 N N . ARG A 1 290 ? 23.938 -8.742 3.146 1 95.94 290 ARG A N 1
ATOM 2295 C CA . ARG A 1 290 ? 24.266 -7.898 2 1 95.94 290 ARG A CA 1
ATOM 2296 C C . ARG A 1 290 ? 23.328 -6.695 1.912 1 95.94 290 ARG A C 1
ATOM 2298 O O . ARG A 1 290 ? 23.797 -5.562 1.739 1 95.94 290 ARG A O 1
ATOM 2305 N N . ILE A 1 291 ? 22.062 -6.895 2.037 1 97.31 291 ILE A N 1
ATOM 2306 C CA . ILE A 1 291 ? 21.094 -5.824 1.863 1 97.31 291 ILE A CA 1
ATOM 2307 C C . ILE A 1 291 ? 21.172 -4.855 3.043 1 97.31 291 ILE A C 1
ATOM 2309 O O . ILE A 1 291 ? 21.062 -3.643 2.865 1 97.31 291 ILE A O 1
ATOM 2313 N N . ALA A 1 292 ? 21.328 -5.406 4.25 1 97.38 292 ALA A N 1
ATOM 2314 C CA . ALA A 1 292 ? 21.5 -4.547 5.418 1 97.38 292 ALA A CA 1
ATOM 2315 C C . ALA A 1 292 ? 22.719 -3.641 5.262 1 97.38 292 ALA A C 1
ATOM 2317 O O . ALA A 1 292 ? 22.641 -2.443 5.547 1 97.38 292 ALA A O 1
ATOM 2318 N N . ASN A 1 293 ? 23.859 -4.242 4.879 1 95.81 293 ASN A N 1
ATOM 2319 C CA . ASN A 1 293 ? 25.094 -3.469 4.691 1 95.81 293 ASN A CA 1
ATOM 2320 C C . ASN A 1 293 ? 24.891 -2.367 3.65 1 95.81 293 ASN A C 1
ATOM 2322 O O . ASN A 1 293 ? 25.312 -1.227 3.867 1 95.81 293 ASN A O 1
ATOM 2326 N N . ARG A 1 294 ? 24.344 -2.723 2.57 1 95.81 294 ARG A N 1
ATOM 2327 C CA . ARG A 1 294 ? 24.141 -1.732 1.517 1 95.81 294 ARG A CA 1
ATOM 2328 C C . ARG A 1 294 ? 23.156 -0.66 1.95 1 95.81 294 ARG A C 1
ATOM 2330 O O . ARG A 1 294 ? 23.344 0.522 1.656 1 95.81 294 ARG A O 1
ATOM 2337 N N . SER A 1 295 ? 22.078 -1.064 2.592 1 96.81 295 SER A N 1
ATOM 2338 C CA . SER A 1 295 ? 21.109 -0.106 3.115 1 96.81 295 SER A CA 1
ATOM 2339 C C . SER A 1 295 ? 21.781 0.929 4.008 1 96.81 295 SER A C 1
ATOM 2341 O O . SER A 1 295 ? 21.531 2.129 3.881 1 96.81 295 SER A O 1
ATOM 2343 N N . GLN A 1 296 ? 22.625 0.421 4.867 1 96.31 296 GLN A N 1
ATOM 2344 C CA . GLN A 1 296 ? 23.344 1.312 5.766 1 96.31 296 GLN A CA 1
ATOM 2345 C C . GLN A 1 296 ? 24.219 2.291 4.984 1 96.31 296 GLN A C 1
ATOM 2347 O O . GLN A 1 296 ? 24.234 3.488 5.285 1 96.31 296 GLN A O 1
ATOM 2352 N N . LEU A 1 297 ? 24.906 1.789 4 1 95.31 297 LEU A N 1
ATOM 2353 C CA . LEU A 1 297 ? 25.781 2.625 3.186 1 95.31 297 LEU A CA 1
ATOM 2354 C C . LEU A 1 297 ? 24.969 3.639 2.385 1 95.31 297 LEU A C 1
ATOM 2356 O O . LEU A 1 297 ? 25.453 4.73 2.08 1 95.31 297 LEU A O 1
ATOM 2360 N N . GLU A 1 298 ? 23.766 3.291 2.078 1 95.62 298 GLU A N 1
ATOM 2361 C CA . GLU A 1 298 ? 22.875 4.156 1.304 1 95.62 298 GLU A CA 1
ATOM 2362 C C . GLU A 1 298 ? 22.156 5.156 2.205 1 95.62 298 GLU A C 1
ATOM 2364 O O . GLU A 1 298 ? 21.359 5.965 1.73 1 95.62 298 GLU A O 1
ATOM 2369 N N . GLY A 1 299 ? 22.344 5.07 3.516 1 95.44 299 GLY A N 1
ATOM 2370 C CA . GLY A 1 299 ? 21.875 6.094 4.441 1 95.44 299 GLY A CA 1
ATOM 2371 C C . GLY A 1 299 ? 20.641 5.684 5.215 1 95.44 299 GLY A C 1
ATOM 2372 O O . GLY A 1 299 ? 20.156 6.434 6.066 1 95.44 299 GLY A O 1
ATOM 2373 N N . TYR A 1 300 ? 20.156 4.52 4.965 1 96.94 300 TYR A N 1
ATOM 2374 C CA . TYR A 1 300 ? 18.969 4.039 5.684 1 96.94 300 TYR A CA 1
ATOM 2375 C C . TYR A 1 300 ? 19.328 3.672 7.121 1 96.94 300 TYR A C 1
ATOM 2377 O O . TYR A 1 300 ? 20.422 3.195 7.395 1 96.94 300 TYR A O 1
ATOM 2385 N N . SER A 1 301 ? 18.344 3.877 7.996 1 97.12 301 SER A N 1
ATOM 2386 C CA . SER A 1 301 ? 18.516 3.457 9.383 1 97.12 301 SER A CA 1
ATOM 2387 C C . SER A 1 301 ? 18.016 2.031 9.594 1 97.12 301 SER A C 1
ATOM 2389 O O . SER A 1 301 ? 18.094 1.502 10.711 1 97.12 301 SER A O 1
ATOM 2391 N N . PHE A 1 302 ? 17.5 1.471 8.625 1 96.69 302 PHE A N 1
ATOM 2392 C CA . PHE A 1 302 ? 16.984 0.108 8.641 1 96.69 302 PHE A CA 1
ATOM 2393 C C . PHE A 1 302 ? 17.359 -0.625 7.355 1 96.69 302 PHE A C 1
ATOM 2395 O O . PHE A 1 302 ? 17.828 -0.008 6.395 1 96.69 302 PHE A O 1
ATOM 2402 N N . SER A 1 303 ? 17.266 -1.931 7.355 1 97.81 303 SER A N 1
ATOM 2403 C CA . SER A 1 303 ? 17.469 -2.711 6.137 1 97.81 303 SER A CA 1
ATOM 2404 C C . SER A 1 303 ? 16.266 -2.594 5.203 1 97.81 303 SER A C 1
ATOM 2406 O O . SER A 1 303 ? 15.117 -2.676 5.648 1 97.81 303 SER A O 1
ATOM 2408 N N . ARG A 1 304 ? 16.516 -2.406 3.9 1 97.56 304 ARG A N 1
ATOM 2409 C CA . ARG A 1 304 ? 15.438 -2.375 2.922 1 97.56 304 ARG A CA 1
ATOM 2410 C C . ARG A 1 304 ? 14.766 -3.738 2.807 1 97.56 304 ARG A C 1
ATOM 2412 O O . ARG A 1 304 ? 13.641 -3.84 2.311 1 97.56 304 ARG A O 1
ATOM 2419 N N . LEU A 1 305 ? 15.469 -4.836 3.145 1 98 305 LEU A N 1
ATOM 2420 C CA . LEU A 1 305 ? 14.836 -6.141 3.299 1 98 305 LEU A CA 1
ATOM 2421 C C . LEU A 1 305 ? 14.031 -6.207 4.594 1 98 305 LEU A C 1
ATOM 2423 O O . LEU A 1 305 ? 14.594 -6.41 5.668 1 98 305 LEU A O 1
ATOM 2427 N N . ALA A 1 306 ? 12.742 -6.035 4.418 1 93.56 306 ALA A N 1
ATOM 2428 C CA . ALA A 1 306 ? 11.875 -6.012 5.59 1 93.56 306 ALA A CA 1
ATOM 2429 C C . ALA A 1 306 ? 12.102 -7.242 6.465 1 93.56 306 ALA A C 1
ATOM 2431 O O . ALA A 1 306 ? 11.969 -8.375 6 1 93.56 306 ALA A O 1
ATOM 2432 N N . GLU A 1 307 ? 12.391 -7.102 7.684 1 94.75 307 GLU A N 1
ATOM 2433 C CA . GLU A 1 307 ? 12.727 -8.203 8.578 1 94.75 307 GLU A CA 1
ATOM 2434 C C . GLU A 1 307 ? 11.469 -8.852 9.148 1 94.75 307 GLU A C 1
ATOM 2436 O O . GLU A 1 307 ? 10.469 -8.172 9.406 1 94.75 307 GLU A O 1
ATOM 2441 N N . PHE A 1 308 ? 11.516 -10.133 9.336 1 97 308 PHE A N 1
ATOM 2442 C CA . PHE A 1 308 ? 10.516 -10.828 10.141 1 97 308 PHE A CA 1
ATOM 2443 C C . PHE A 1 308 ? 10.789 -10.625 11.625 1 97 308 PHE A C 1
ATOM 2445 O O . PHE A 1 308 ? 11.938 -10.695 12.07 1 97 308 PHE A O 1
ATOM 2452 N N . THR A 1 309 ? 9.719 -10.344 12.375 1 95.06 309 THR A N 1
ATOM 2453 C CA . THR A 1 309 ? 9.867 -10.43 13.82 1 95.06 309 THR A CA 1
ATOM 2454 C C . THR A 1 309 ? 10.078 -11.883 14.258 1 95.06 309 THR A C 1
ATOM 2456 O O . THR A 1 309 ? 9.781 -12.812 13.508 1 95.06 309 THR A O 1
ATOM 2459 N N . PRO A 1 310 ? 10.547 -12.094 15.492 1 96.62 310 PRO A N 1
ATOM 2460 C CA . PRO A 1 310 ? 10.68 -13.469 15.977 1 96.62 310 PRO A CA 1
ATOM 2461 C C . PRO A 1 310 ? 9.367 -14.242 15.922 1 96.62 310 PRO A C 1
ATOM 2463 O O . PRO A 1 310 ? 9.359 -15.43 15.594 1 96.62 310 PRO A O 1
ATOM 2466 N N . GLU A 1 311 ? 8.273 -13.562 16.203 1 96.81 311 GLU A N 1
ATOM 2467 C CA . GLU A 1 311 ? 6.961 -14.203 16.125 1 96.81 311 GLU A CA 1
ATOM 2468 C C . GLU A 1 311 ? 6.605 -14.578 14.695 1 96.81 311 GLU A C 1
ATOM 2470 O O . GLU A 1 311 ? 6.043 -15.641 14.445 1 96.81 311 GLU A O 1
ATOM 2475 N N . GLU A 1 312 ? 6.98 -13.734 13.805 1 97.69 312 GLU A N 1
ATOM 2476 C CA . GLU A 1 312 ? 6.695 -14 12.398 1 97.69 312 GLU A CA 1
ATOM 2477 C C . GLU A 1 312 ? 7.547 -15.148 11.867 1 97.69 312 GLU A C 1
ATOM 2479 O O . GLU A 1 312 ? 7.09 -15.938 11.047 1 97.69 312 GLU A O 1
ATOM 2484 N N . VAL A 1 313 ? 8.797 -15.188 12.312 1 98.62 313 VAL A N 1
ATOM 2485 C CA . VAL A 1 313 ? 9.664 -16.297 11.922 1 98.62 313 VAL A CA 1
ATOM 2486 C C . VAL A 1 313 ? 9.023 -17.625 12.32 1 98.62 313 VAL A C 1
ATOM 2488 O O . VAL A 1 313 ? 8.938 -18.547 11.516 1 98.62 313 VAL A O 1
ATOM 2491 N N . GLN A 1 314 ? 8.555 -17.672 13.547 1 98.44 314 GLN A N 1
ATOM 2492 C CA . GLN A 1 314 ? 7.914 -18.891 14.047 1 98.44 314 GLN A CA 1
ATOM 2493 C C . GLN A 1 314 ? 6.613 -19.172 13.305 1 98.44 314 GLN A C 1
ATOM 2495 O O . GLN A 1 314 ? 6.273 -20.328 13.062 1 98.44 314 GLN A O 1
ATOM 2500 N N . TYR A 1 315 ? 5.984 -18.094 12.961 1 98.56 315 TYR A N 1
ATOM 2501 C CA . TYR A 1 315 ? 4.684 -18.203 12.312 1 98.56 315 TYR A CA 1
ATOM 2502 C C . TYR A 1 315 ? 4.82 -18.75 10.898 1 98.56 315 TYR A C 1
ATOM 2504 O O . TYR A 1 315 ? 3.963 -19.516 10.43 1 98.56 315 TYR A O 1
ATOM 2512 N N . VAL A 1 316 ? 5.883 -18.438 10.18 1 98.81 316 VAL A N 1
ATOM 2513 C CA . VAL A 1 316 ? 6.07 -18.797 8.781 1 98.81 316 VAL A CA 1
ATOM 2514 C C . VAL A 1 316 ? 6.797 -20.125 8.672 1 98.81 316 VAL A C 1
ATOM 2516 O O . VAL A 1 316 ? 6.488 -20.953 7.801 1 98.81 316 VAL A O 1
ATOM 2519 N N . LYS A 1 317 ? 7.699 -20.406 9.602 1 98.75 317 LYS A N 1
ATOM 2520 C CA . LYS A 1 317 ? 8.539 -21.609 9.555 1 98.75 317 LYS A CA 1
ATOM 2521 C C . LYS A 1 317 ? 7.688 -22.875 9.633 1 98.75 317 LYS A C 1
ATOM 2523 O O . LYS A 1 317 ? 6.836 -23 10.516 1 98.75 317 LYS A O 1
ATOM 2528 N N . GLY A 1 318 ? 7.887 -23.766 8.703 1 98.56 318 GLY A N 1
ATOM 2529 C CA . GLY A 1 318 ? 7.242 -25.062 8.758 1 98.56 318 GLY A CA 1
ATOM 2530 C C . GLY A 1 318 ? 5.887 -25.094 8.07 1 98.56 318 GLY A C 1
ATOM 2531 O O . GLY A 1 318 ? 5.168 -26.094 8.141 1 98.56 318 GLY A O 1
ATOM 2532 N N . THR A 1 319 ? 5.555 -24.047 7.383 1 98.75 319 THR A N 1
ATOM 2533 C CA . THR A 1 319 ? 4.242 -23.969 6.754 1 98.75 319 THR A CA 1
ATOM 2534 C C . THR A 1 319 ? 4.258 -24.625 5.379 1 98.75 319 THR A C 1
ATOM 2536 O O . THR A 1 319 ? 4.004 -23.969 4.367 1 98.75 319 THR A O 1
ATOM 2539 N N . PHE A 1 320 ? 4.484 -25.953 5.359 1 98.56 320 PHE A N 1
ATOM 2540 C CA . PHE A 1 320 ? 4.492 -26.734 4.125 1 98.56 320 PHE A CA 1
ATOM 2541 C C . PHE A 1 320 ? 4.102 -28.188 4.398 1 98.56 320 PHE A C 1
ATOM 2543 O O . PHE A 1 320 ? 4.422 -28.734 5.453 1 98.56 320 PHE A O 1
ATOM 2550 N N . ASP A 1 321 ? 3.383 -28.812 3.4 1 98.62 321 ASP A N 1
ATOM 2551 C CA . ASP A 1 321 ? 3.111 -30.25 3.422 1 98.62 321 ASP A CA 1
ATOM 2552 C C . ASP A 1 321 ? 3.873 -30.969 2.309 1 98.62 321 ASP A C 1
ATOM 2554 O O . ASP A 1 321 ? 4.082 -32.188 2.377 1 98.62 321 ASP A O 1
ATOM 2558 N N . TYR A 1 322 ? 4.285 -30.375 1.281 1 98.56 322 TYR A N 1
ATOM 2559 C CA . TYR A 1 322 ? 5.102 -30.797 0.15 1 98.56 322 TYR A CA 1
ATOM 2560 C C . TYR A 1 322 ? 5.832 -29.625 -0.478 1 98.56 322 TYR A C 1
ATOM 2562 O O . TYR A 1 322 ? 5.598 -28.469 -0.108 1 98.56 322 TYR A O 1
ATOM 2570 N N . PHE A 1 323 ? 6.844 -29.844 -1.267 1 98.81 323 PHE A N 1
ATOM 2571 C CA . PHE A 1 323 ? 7.512 -28.781 -2.01 1 98.81 323 PHE A CA 1
ATOM 2572 C C . PHE A 1 323 ? 6.965 -28.688 -3.428 1 98.81 323 PHE A C 1
ATOM 2574 O O . PHE A 1 323 ? 7.047 -29.641 -4.199 1 98.81 323 PHE A O 1
ATOM 2581 N N . ALA A 1 324 ? 6.301 -27.609 -3.746 1 98.88 324 ALA A N 1
ATOM 2582 C CA . ALA A 1 324 ? 5.848 -27.359 -5.109 1 98.88 324 ALA A CA 1
ATOM 2583 C C . ALA A 1 324 ? 6.852 -26.5 -5.875 1 98.88 324 ALA A C 1
ATOM 2585 O O . ALA A 1 324 ? 7.191 -25.391 -5.441 1 98.88 324 ALA A O 1
ATOM 2586 N N . LEU A 1 325 ? 7.309 -27 -6.984 1 98.88 325 LEU A N 1
ATOM 2587 C CA . LEU A 1 325 ? 8.414 -26.375 -7.695 1 98.88 325 LEU A CA 1
ATOM 2588 C C . LEU A 1 325 ? 8.039 -26.078 -9.141 1 98.88 325 LEU A C 1
ATOM 2590 O O . LEU A 1 325 ? 7.566 -26.953 -9.859 1 98.88 325 LEU A O 1
ATOM 2594 N N . ASN A 1 326 ? 8.094 -24.812 -9.531 1 98.88 326 ASN A N 1
ATOM 2595 C CA . ASN A 1 326 ? 8.078 -24.453 -10.945 1 98.88 326 ASN A CA 1
ATOM 2596 C C . ASN A 1 326 ? 9.484 -24.266 -11.492 1 98.88 326 ASN A C 1
ATOM 2598 O O . ASN A 1 326 ? 10.273 -23.5 -10.938 1 98.88 326 ASN A O 1
ATOM 2602 N N . MET A 1 327 ? 9.836 -24.984 -12.531 1 98.19 327 MET A N 1
ATOM 2603 C CA . MET A 1 327 ? 11.172 -24.953 -13.117 1 98.19 327 MET A CA 1
ATOM 2604 C C . MET A 1 327 ? 11.109 -24.922 -14.641 1 98.19 327 MET A C 1
ATOM 2606 O O . MET A 1 327 ? 10.57 -25.844 -15.258 1 98.19 327 MET A O 1
ATOM 2610 N N . TYR A 1 328 ? 11.688 -23.891 -15.211 1 98.44 328 TYR A N 1
ATOM 2611 C CA . TYR A 1 328 ? 11.609 -23.734 -16.656 1 98.44 328 TYR A CA 1
ATOM 2612 C C . TYR A 1 328 ? 13 -23.75 -17.281 1 98.44 328 TYR A C 1
ATOM 2614 O O . TYR A 1 328 ? 13.18 -24.266 -18.391 1 98.44 328 TYR A O 1
ATOM 2622 N N . THR A 1 329 ? 13.906 -23.141 -16.672 1 98.69 329 THR A N 1
ATOM 2623 C CA . THR A 1 329 ? 15.234 -22.938 -17.234 1 98.69 329 THR A CA 1
ATOM 2624 C C . THR A 1 329 ? 16.281 -22.859 -16.125 1 98.69 329 THR A C 1
ATOM 2626 O O . THR A 1 329 ? 15.984 -23.141 -14.961 1 98.69 329 THR A O 1
ATOM 2629 N N . SER A 1 330 ? 17.516 -22.703 -16.5 1 98.62 330 SER A N 1
ATOM 2630 C CA . SER A 1 330 ? 18.641 -22.469 -15.602 1 98.62 330 SER A CA 1
ATOM 2631 C C . SER A 1 330 ? 19.438 -21.234 -16.016 1 98.62 330 SER A C 1
ATOM 2633 O O . SER A 1 330 ? 19.109 -20.578 -17 1 98.62 330 SER A O 1
ATOM 2635 N N . LEU A 1 331 ? 20.328 -20.922 -15.18 1 98.62 331 LEU A N 1
ATOM 2636 C CA . LEU A 1 331 ? 21.156 -19.766 -15.469 1 98.62 331 LEU A CA 1
ATOM 2637 C C . LEU A 1 331 ? 22.625 -20.078 -15.25 1 98.62 331 LEU A C 1
ATOM 2639 O O . LEU A 1 331 ? 22.969 -21.047 -14.547 1 98.62 331 LEU A O 1
ATOM 2643 N N . VAL A 1 332 ? 23.422 -19.312 -15.977 1 98.69 332 VAL A N 1
ATOM 2644 C CA . VAL A 1 332 ? 24.844 -19.234 -15.672 1 98.69 332 VAL A CA 1
ATOM 2645 C C . VAL A 1 332 ? 25.125 -17.984 -14.844 1 98.69 332 VAL A C 1
ATOM 2647 O O . VAL A 1 332 ? 24.797 -16.875 -15.258 1 98.69 332 VAL A O 1
ATOM 2650 N N . ALA A 1 333 ? 25.75 -18.203 -13.648 1 98.19 333 ALA A N 1
ATOM 2651 C CA . ALA A 1 333 ? 25.891 -17.094 -12.711 1 98.19 333 ALA A CA 1
ATOM 2652 C C . ALA A 1 333 ? 27.344 -16.688 -12.547 1 98.19 333 ALA A C 1
ATOM 2654 O O . ALA A 1 333 ? 28.234 -17.547 -12.5 1 98.19 333 ALA A O 1
ATOM 2655 N N . HIS A 1 334 ? 27.578 -15.43 -12.531 1 96.94 334 HIS A N 1
ATOM 2656 C CA . HIS A 1 334 ? 28.875 -14.797 -12.297 1 96.94 334 HIS A CA 1
ATOM 2657 C C . HIS A 1 334 ? 28.812 -13.828 -11.117 1 96.94 334 HIS A C 1
ATOM 2659 O O . HIS A 1 334 ? 27.859 -13.062 -10.992 1 96.94 334 HIS A O 1
ATOM 2665 N N . TYR A 1 335 ? 29.828 -13.945 -10.234 1 95.94 335 TYR A N 1
ATOM 2666 C CA . TYR A 1 335 ? 29.906 -12.953 -9.172 1 95.94 335 TYR A CA 1
ATOM 2667 C C . TYR A 1 335 ? 30.438 -11.625 -9.711 1 95.94 335 TYR A C 1
ATOM 2669 O O . TYR A 1 335 ? 31.547 -11.562 -10.258 1 95.94 335 TYR A O 1
ATOM 2677 N N . SER A 1 336 ? 29.703 -10.555 -9.578 1 92.38 336 SER A N 1
ATOM 2678 C CA . SER A 1 336 ? 30.078 -9.25 -10.109 1 92.38 336 SER A CA 1
ATOM 2679 C C . SER A 1 336 ? 30.734 -8.391 -9.047 1 92.38 336 SER A C 1
ATOM 2681 O O . SER A 1 336 ? 31.312 -7.344 -9.352 1 92.38 336 SER A O 1
ATOM 2683 N N . GLY A 1 337 ? 30.719 -8.75 -7.773 1 85.44 337 GLY A N 1
ATOM 2684 C CA . GLY A 1 337 ? 31.25 -7.945 -6.688 1 85.44 337 GLY A CA 1
ATOM 2685 C C . GLY A 1 337 ? 30.25 -6.941 -6.141 1 85.44 337 GLY A C 1
ATOM 2686 O O . GLY A 1 337 ? 29.094 -6.914 -6.566 1 85.44 337 GLY A O 1
ATOM 2687 N N . ASP A 1 338 ? 30.719 -6.164 -5.113 1 82.56 338 ASP A N 1
ATOM 2688 C CA . ASP A 1 338 ? 29.875 -5.109 -4.539 1 82.56 338 ASP A CA 1
ATOM 2689 C C . ASP A 1 338 ? 29.969 -3.828 -5.363 1 82.56 338 ASP A C 1
ATOM 2691 O O . ASP A 1 338 ? 31.047 -3.279 -5.551 1 82.56 338 ASP A O 1
ATOM 2695 N N . PHE A 1 339 ? 28.891 -3.514 -5.918 1 82.12 339 PHE A N 1
ATOM 2696 C CA . PHE A 1 339 ? 28.828 -2.309 -6.734 1 82.12 339 PHE A CA 1
ATOM 2697 C C . PHE A 1 339 ? 28.922 -1.06 -5.867 1 82.12 339 PHE A C 1
ATOM 2699 O O . PHE A 1 339 ? 28.656 -1.112 -4.664 1 82.12 339 PHE A O 1
ATOM 2706 N N . GLY A 1 340 ? 29.391 -0.02 -6.5 1 84.12 340 GLY A N 1
ATOM 2707 C CA . GLY A 1 340 ? 29.391 1.259 -5.809 1 84.12 340 GLY A CA 1
ATOM 2708 C C . GLY A 1 340 ? 28 1.693 -5.367 1 84.12 340 GLY A C 1
ATOM 2709 O O . GLY A 1 340 ? 27 1.148 -5.828 1 84.12 340 GLY A O 1
ATOM 2710 N N . ILE A 1 341 ? 28.031 2.582 -4.355 1 83.81 341 ILE A N 1
ATOM 2711 C CA . ILE A 1 341 ? 26.766 3.068 -3.816 1 83.81 341 ILE A CA 1
ATOM 2712 C C . ILE A 1 341 ? 26.109 4.012 -4.82 1 83.81 341 ILE A C 1
ATOM 2714 O O . ILE A 1 341 ? 26.75 4.934 -5.328 1 83.81 341 ILE A O 1
ATOM 2718 N N . GLY A 1 342 ? 25.078 3.674 -5.297 1 82.19 342 GLY A N 1
ATOM 2719 C CA . GLY A 1 342 ? 24.25 4.43 -6.223 1 82.19 342 GLY A CA 1
ATOM 2720 C C . GLY A 1 342 ? 22.766 4.328 -5.91 1 82.19 342 GLY A C 1
ATOM 2721 O O . GLY A 1 342 ? 22.375 4.277 -4.742 1 82.19 342 GLY A O 1
ATOM 2722 N N . GLU A 1 343 ? 21.969 4.387 -6.957 1 86.06 343 GLU A N 1
ATOM 2723 C CA . GLU A 1 343 ? 20.531 4.184 -6.762 1 86.06 343 GLU A CA 1
ATOM 2724 C C . GLU A 1 343 ? 20.234 2.758 -6.312 1 86.06 343 GLU A C 1
ATOM 2726 O O . GLU A 1 343 ? 20.609 1.798 -6.992 1 86.06 343 GLU A O 1
ATOM 2731 N N . PRO A 1 344 ? 19.609 2.711 -5.199 1 93.19 344 PRO A N 1
ATOM 2732 C CA . PRO A 1 344 ? 19.359 1.369 -4.668 1 93.19 344 PRO A CA 1
ATOM 2733 C C . PRO A 1 344 ? 18.547 0.501 -5.625 1 93.19 344 PRO A C 1
ATOM 2735 O O . PRO A 1 344 ? 17.656 1.003 -6.309 1 93.19 344 PRO A O 1
ATOM 2738 N N . SER A 1 345 ? 18.859 -0.781 -5.695 1 92.75 345 SER A N 1
ATOM 2739 C CA . SER A 1 345 ? 18.109 -1.737 -6.496 1 92.75 345 SER A CA 1
ATOM 2740 C C . SER A 1 345 ? 18.391 -3.17 -6.062 1 92.75 345 SER A C 1
ATOM 2742 O O . SER A 1 345 ? 19.469 -3.463 -5.535 1 92.75 345 SER A O 1
ATOM 2744 N N . TYR A 1 346 ? 17.484 -4.031 -6.359 1 95.88 346 TYR A N 1
ATOM 2745 C CA . TYR A 1 346 ? 17.609 -5.469 -6.145 1 95.88 346 TYR A CA 1
ATOM 2746 C C . TYR A 1 346 ? 18.859 -6.012 -6.824 1 95.88 346 TYR A C 1
ATOM 2748 O O . TYR A 1 346 ? 19.594 -6.824 -6.246 1 95.88 346 TYR A O 1
ATOM 2756 N N . TYR A 1 347 ? 19.172 -5.602 -7.996 1 93.62 347 TYR A N 1
ATOM 2757 C CA . TYR A 1 347 ? 20.266 -6.148 -8.789 1 93.62 347 TYR A CA 1
ATOM 2758 C C . TYR A 1 347 ? 21.609 -5.75 -8.195 1 93.62 347 TYR A C 1
ATOM 2760 O O . TYR A 1 347 ? 22.562 -6.527 -8.242 1 93.62 347 TYR A O 1
ATOM 2768 N N . LEU A 1 348 ? 21.641 -4.555 -7.703 1 93.19 348 LEU A N 1
ATOM 2769 C CA . LEU A 1 348 ? 22.859 -4.121 -7.043 1 93.19 348 LEU A CA 1
ATOM 2770 C C . LEU A 1 348 ? 23.047 -4.844 -5.715 1 93.19 348 LEU A C 1
ATOM 2772 O O . LEU A 1 348 ? 24.188 -5.098 -5.297 1 93.19 348 LEU A O 1
ATOM 2776 N N . ASP A 1 349 ? 21.953 -5.141 -5.07 1 95.38 349 ASP A N 1
ATOM 2777 C CA . ASP A 1 349 ? 22 -5.859 -3.801 1 95.38 349 ASP A CA 1
ATOM 2778 C C . ASP A 1 349 ? 22.562 -7.27 -3.992 1 95.38 349 ASP A C 1
ATOM 2780 O O . ASP A 1 349 ? 23.344 -7.75 -3.168 1 95.38 349 ASP A O 1
ATOM 2784 N N . LYS A 1 350 ? 22.109 -7.91 -4.984 1 93.62 350 LYS A N 1
ATOM 2785 C CA . LYS A 1 350 ? 22.469 -9.305 -5.234 1 93.62 350 LYS A CA 1
ATOM 2786 C C . LYS A 1 350 ? 23.938 -9.43 -5.617 1 93.62 350 LYS A C 1
ATOM 2788 O O . LYS A 1 350 ? 24.625 -10.352 -5.172 1 93.62 350 LYS A O 1
ATOM 2793 N N . GLY A 1 351 ? 24.438 -8.508 -6.488 1 93.25 351 GLY A N 1
ATOM 2794 C CA . GLY A 1 351 ? 25.844 -8.469 -6.84 1 93.25 351 GLY A CA 1
ATOM 2795 C C . GLY A 1 351 ? 26.266 -9.562 -7.801 1 93.25 351 GLY A C 1
ATOM 2796 O O . GLY A 1 351 ? 27.406 -10.008 -7.785 1 93.25 351 GLY A O 1
ATOM 2797 N N . THR A 1 352 ? 25.328 -10.188 -8.492 1 96.38 352 THR A N 1
ATOM 2798 C CA . THR A 1 352 ? 25.609 -11.211 -9.484 1 96.38 352 THR A CA 1
ATOM 2799 C C . THR A 1 352 ? 25.062 -10.805 -10.852 1 96.38 352 THR A C 1
ATOM 2801 O O . THR A 1 352 ? 24.203 -9.93 -10.953 1 96.38 352 THR A O 1
ATOM 2804 N N . SER A 1 353 ? 25.656 -11.312 -11.852 1 96.12 353 SER A N 1
ATOM 2805 C CA . SER A 1 353 ? 25.094 -11.273 -13.195 1 96.12 353 SER A CA 1
ATOM 2806 C C . SER A 1 353 ? 24.812 -12.672 -13.719 1 96.12 353 SER A C 1
ATOM 2808 O O . SER A 1 353 ? 25.453 -13.641 -13.312 1 96.12 353 SER A O 1
ATOM 2810 N N . THR A 1 354 ? 23.797 -12.75 -14.516 1 97.38 354 THR A N 1
ATOM 2811 C CA . THR A 1 354 ? 23.391 -14.055 -15.031 1 97.38 354 THR A CA 1
ATOM 2812 C C . THR A 1 354 ? 23.297 -14.031 -16.547 1 97.38 354 THR A C 1
ATOM 2814 O O . THR A 1 354 ? 23.125 -12.969 -17.156 1 97.38 354 THR A O 1
ATOM 2817 N N . SER A 1 355 ? 23.5 -15.148 -17.125 1 97.69 355 SER A N 1
ATOM 2818 C CA . SER A 1 355 ? 23.359 -15.391 -18.562 1 97.69 355 SER A CA 1
ATOM 2819 C C . SER A 1 355 ? 22.875 -16.812 -18.844 1 97.69 355 SER A C 1
ATOM 2821 O O . SER A 1 355 ? 22.422 -17.5 -17.938 1 97.69 355 SER A O 1
ATOM 2823 N N . TYR A 1 356 ? 22.828 -17.172 -20.094 1 98.12 356 TYR A N 1
ATOM 2824 C CA . TYR A 1 356 ? 22.516 -18.531 -20.516 1 98.12 356 TYR A CA 1
ATOM 2825 C C . TYR A 1 356 ? 23.719 -19.188 -21.172 1 98.12 356 TYR A C 1
ATOM 2827 O O . TYR A 1 356 ? 24.594 -18.5 -21.719 1 98.12 356 TYR A O 1
ATOM 2835 N N . GLY A 1 357 ? 23.766 -20.516 -21.078 1 96.56 357 GLY A N 1
ATOM 2836 C CA . GLY A 1 357 ? 24.844 -21.219 -21.75 1 96.56 357 GLY A CA 1
ATOM 2837 C C . GLY A 1 357 ? 24.812 -21.047 -23.25 1 96.56 357 GLY A C 1
ATOM 2838 O O . GLY A 1 357 ? 23.75 -20.984 -23.859 1 96.56 357 GLY A O 1
ATOM 2839 N N . ALA A 1 358 ? 26.062 -20.969 -23.828 1 94.69 358 ALA A N 1
ATOM 2840 C CA . ALA A 1 358 ? 26.188 -20.719 -25.25 1 94.69 358 ALA A CA 1
ATOM 2841 C C . ALA A 1 358 ? 25.578 -21.844 -26.062 1 94.69 358 ALA A C 1
ATOM 2843 O O . ALA A 1 358 ? 25.062 -21.625 -27.172 1 94.69 358 ALA A O 1
ATOM 2844 N N . ASP A 1 359 ? 25.547 -23 -25.578 1 95.44 359 ASP A N 1
ATOM 2845 C CA . ASP A 1 359 ? 25.078 -24.172 -26.297 1 95.44 359 ASP A CA 1
ATOM 2846 C C . ASP A 1 359 ? 23.641 -24.516 -25.922 1 95.44 359 ASP A C 1
ATOM 2848 O O . ASP A 1 359 ? 23.109 -25.531 -26.344 1 95.44 359 ASP A O 1
ATOM 2852 N N . TRP A 1 360 ? 23 -23.719 -25.016 1 97.94 360 TRP A N 1
ATOM 2853 C CA . TRP A 1 360 ? 21.609 -23.984 -24.641 1 97.94 360 TRP A CA 1
ATOM 2854 C C . TRP A 1 360 ? 20.656 -23.562 -25.734 1 97.94 360 TRP A C 1
ATOM 2856 O O . TRP A 1 360 ? 20.875 -22.547 -26.422 1 97.94 360 TRP A O 1
ATOM 2866 N N . THR A 1 361 ? 19.641 -24.328 -26.031 1 97.69 361 THR A N 1
ATOM 2867 C CA . THR A 1 361 ? 18.656 -24.047 -27.062 1 97.69 361 THR A CA 1
ATOM 2868 C C . THR A 1 361 ? 17.641 -23.016 -26.578 1 97.69 361 THR A C 1
ATOM 2870 O O . THR A 1 361 ? 17 -23.203 -25.547 1 97.69 361 THR A O 1
ATOM 2873 N N . PRO A 1 362 ? 17.5 -21.906 -27.266 1 97.81 362 PRO A N 1
ATOM 2874 C CA . PRO A 1 362 ? 16.516 -20.906 -26.875 1 97.81 362 PRO A CA 1
ATOM 2875 C C . PRO A 1 362 ? 15.102 -21.25 -27.359 1 97.81 362 PRO A C 1
ATOM 2877 O O . PRO A 1 362 ? 14.945 -21.922 -28.375 1 97.81 362 PRO A O 1
ATOM 2880 N N . SER A 1 363 ? 14.141 -20.797 -26.641 1 98 363 SER A N 1
ATOM 2881 C CA . SER A 1 363 ? 12.75 -20.797 -27.094 1 98 363 SER A CA 1
ATOM 2882 C C . SER A 1 363 ? 12.375 -19.469 -27.734 1 98 363 SER A C 1
ATOM 2884 O O . SER A 1 363 ? 13.242 -18.625 -27.969 1 98 363 SER A O 1
ATOM 2886 N N . ILE A 1 364 ? 11.055 -19.375 -28.062 1 96.56 364 ILE A N 1
ATOM 2887 C CA . ILE A 1 364 ? 10.562 -18.094 -28.578 1 96.56 364 ILE A CA 1
ATOM 2888 C C . ILE A 1 364 ? 10.469 -17.094 -27.438 1 96.56 364 ILE A C 1
ATOM 2890 O O . ILE A 1 364 ? 10.414 -15.883 -27.656 1 96.56 364 ILE A O 1
ATOM 2894 N N . ALA A 1 365 ? 10.258 -17.578 -26.219 1 97.25 365 ALA A N 1
ATOM 2895 C CA . ALA A 1 365 ? 10.328 -16.688 -25.062 1 97.25 365 ALA A CA 1
ATOM 2896 C C . ALA A 1 365 ? 11.773 -16.328 -24.734 1 97.25 365 ALA A C 1
ATOM 2898 O O . ALA A 1 365 ? 12.602 -17.219 -24.5 1 97.25 365 ALA A O 1
ATOM 2899 N N . SER A 1 366 ? 12.125 -15.062 -24.656 1 95.69 366 SER A N 1
ATOM 2900 C CA . SER A 1 366 ? 13.508 -14.594 -24.547 1 95.69 366 SER A CA 1
ATOM 2901 C C . SER A 1 366 ? 14.148 -15.078 -23.25 1 95.69 366 SER A C 1
ATOM 2903 O O . SER A 1 366 ? 15.375 -15.164 -23.172 1 95.69 366 SER A O 1
ATOM 2905 N N . TRP A 1 367 ? 13.352 -15.445 -22.297 1 96.56 367 TRP A N 1
ATOM 2906 C CA . TRP A 1 367 ? 13.867 -15.812 -20.984 1 96.56 367 TRP A CA 1
ATOM 2907 C C . TRP A 1 367 ? 14.016 -17.328 -20.859 1 96.56 367 TRP A C 1
ATOM 2909 O O . TRP A 1 367 ? 14.453 -17.828 -19.812 1 96.56 367 TRP A O 1
ATOM 2919 N N . LEU A 1 368 ? 13.641 -18.141 -21.812 1 98.44 368 LEU A N 1
ATOM 2920 C CA . LEU A 1 368 ? 13.508 -19.594 -21.688 1 98.44 368 LEU A CA 1
ATOM 2921 C C . LEU A 1 368 ? 14.516 -20.312 -22.578 1 98.44 368 LEU A C 1
ATOM 2923 O O . LEU A 1 368 ? 14.359 -20.344 -23.797 1 98.44 368 LEU A O 1
ATOM 2927 N N . TYR A 1 369 ? 15.547 -20.891 -21.969 1 98.62 369 TYR A N 1
ATOM 2928 C CA . TYR A 1 369 ? 16.578 -21.703 -22.594 1 98.62 369 TYR A CA 1
ATOM 2929 C C . TYR A 1 369 ? 16.562 -23.125 -22.047 1 98.62 369 TYR A C 1
ATOM 2931 O O . TYR A 1 369 ? 16.406 -23.328 -20.844 1 98.62 369 TYR A O 1
ATOM 2939 N N . SER A 1 370 ? 16.766 -24.109 -22.906 1 98.5 370 SER A N 1
ATOM 2940 C CA . SER A 1 370 ? 16.703 -25.5 -22.516 1 98.5 370 SER A CA 1
ATOM 2941 C C . SER A 1 370 ? 18.031 -25.969 -21.922 1 98.5 370 SER A C 1
ATOM 2943 O O . SER A 1 370 ? 19.078 -25.875 -22.578 1 98.5 370 SER A O 1
ATOM 2945 N N . TYR A 1 371 ? 18.047 -26.328 -20.75 1 98.25 371 TYR A N 1
ATOM 2946 C CA . TYR A 1 371 ? 19.156 -26.953 -20.031 1 98.25 371 TYR A CA 1
ATOM 2947 C C . TYR A 1 371 ? 18.656 -28.062 -19.125 1 98.25 371 TYR A C 1
ATOM 2949 O O . TYR A 1 371 ? 18.656 -27.906 -17.891 1 98.25 371 TYR A O 1
ATOM 2957 N N . PRO A 1 372 ? 18.344 -29.266 -19.688 1 98.12 372 PRO A N 1
ATOM 2958 C CA . PRO A 1 372 ? 17.641 -30.344 -18.984 1 98.12 372 PRO A CA 1
ATOM 2959 C C . PRO A 1 372 ? 18.375 -30.797 -17.719 1 98.12 372 PRO A C 1
ATOM 2961 O O . PRO A 1 372 ? 17.75 -31.078 -16.703 1 98.12 372 PRO A O 1
ATOM 2964 N N . PRO A 1 373 ? 19.766 -30.844 -17.688 1 98.12 373 PRO A N 1
ATOM 2965 C CA . PRO A 1 373 ? 20.438 -31.266 -16.453 1 98.12 373 PRO A CA 1
ATOM 2966 C C . PRO A 1 373 ? 20.062 -30.391 -15.266 1 98.12 373 PRO A C 1
ATOM 2968 O O . PRO A 1 373 ? 20.125 -30.844 -14.117 1 98.12 373 PRO A O 1
ATOM 2971 N N . GLY A 1 374 ? 19.719 -29.156 -15.602 1 98.44 374 GLY A N 1
ATOM 2972 C CA . GLY A 1 374 ? 19.312 -28.234 -14.539 1 98.44 374 GLY A CA 1
ATOM 2973 C C . GLY A 1 374 ? 18.125 -28.75 -13.734 1 98.44 374 GLY A C 1
ATOM 2974 O O . GLY A 1 374 ? 18.031 -28.484 -12.531 1 98.44 374 GLY A O 1
ATOM 2975 N N . MET A 1 375 ? 17.188 -29.469 -14.352 1 98.69 375 MET A N 1
ATOM 2976 C CA . MET A 1 375 ? 16.047 -30.047 -13.648 1 98.69 375 MET A CA 1
ATOM 2977 C C . MET A 1 375 ? 16.516 -31.016 -12.57 1 98.69 375 MET A C 1
ATOM 2979 O O . MET A 1 375 ? 16.094 -30.922 -11.414 1 98.69 375 MET A O 1
ATOM 2983 N N . ARG A 1 376 ? 17.344 -31.953 -12.914 1 98.75 376 ARG A N 1
ATOM 2984 C CA . ARG A 1 376 ? 17.828 -32.938 -11.961 1 98.75 376 ARG A CA 1
ATOM 2985 C C . ARG A 1 376 ? 18.656 -32.281 -10.859 1 98.75 376 ARG A C 1
ATOM 2987 O O . ARG A 1 376 ? 18.5 -32.594 -9.68 1 98.75 376 ARG A O 1
ATOM 2994 N N . LYS A 1 377 ? 19.516 -31.344 -11.25 1 98.75 377 LYS A N 1
ATOM 2995 C CA . LYS A 1 377 ? 20.359 -30.656 -10.289 1 98.75 377 LYS A CA 1
ATOM 2996 C C . LYS A 1 377 ? 19.531 -29.844 -9.297 1 98.75 377 LYS A C 1
ATOM 2998 O O . LYS A 1 377 ? 19.812 -29.844 -8.094 1 98.75 377 LYS A O 1
ATOM 3003 N N . LEU A 1 378 ? 18.531 -29.125 -9.781 1 98.88 378 LEU A N 1
ATOM 3004 C CA . LEU A 1 378 ? 17.688 -28.312 -8.906 1 98.88 378 LEU A CA 1
ATOM 3005 C C . LEU A 1 378 ? 16.875 -29.203 -7.973 1 98.88 378 LEU A C 1
ATOM 3007 O O . LEU A 1 378 ? 16.703 -28.891 -6.793 1 98.88 378 LEU A O 1
ATOM 3011 N N . LEU A 1 379 ? 16.297 -30.297 -8.477 1 98.88 379 LEU A N 1
ATOM 3012 C CA . LEU A 1 379 ? 15.555 -31.234 -7.645 1 98.88 379 LEU A CA 1
ATOM 3013 C C . LEU A 1 379 ? 16.438 -31.766 -6.52 1 98.88 379 LEU A C 1
ATOM 3015 O O . LEU A 1 379 ? 15.984 -31.875 -5.375 1 98.88 379 LEU A O 1
ATOM 3019 N N . ASN A 1 380 ? 17.625 -32.125 -6.879 1 98.81 380 ASN A N 1
ATOM 3020 C CA . ASN A 1 380 ? 18.547 -32.625 -5.863 1 98.81 380 ASN A CA 1
ATOM 3021 C C . ASN A 1 380 ? 18.859 -31.547 -4.832 1 98.81 380 ASN A C 1
ATOM 3023 O O . ASN A 1 380 ? 18.953 -31.828 -3.637 1 98.81 380 ASN A O 1
ATOM 3027 N N . LEU A 1 381 ? 19.078 -30.328 -5.328 1 98.69 381 LEU A N 1
ATOM 3028 C CA . LEU A 1 381 ? 19.344 -29.219 -4.43 1 98.69 381 LEU A CA 1
ATOM 3029 C C . LEU A 1 381 ? 18.203 -29.016 -3.445 1 98.69 381 LEU A C 1
ATOM 3031 O O . LEU A 1 381 ? 18.422 -28.906 -2.238 1 98.69 381 LEU A O 1
ATOM 3035 N N . VAL A 1 382 ? 16.969 -28.969 -3.908 1 98.81 382 VAL A N 1
ATOM 3036 C CA . VAL A 1 382 ? 15.781 -28.781 -3.084 1 98.81 382 VAL A CA 1
ATOM 3037 C C . VAL A 1 382 ? 15.648 -29.938 -2.094 1 98.81 382 VAL A C 1
ATOM 3039 O O . VAL A 1 382 ? 15.375 -29.719 -0.911 1 98.81 382 VAL A O 1
ATOM 3042 N N . TRP A 1 383 ? 15.883 -31.141 -2.572 1 98.62 383 TRP A N 1
ATOM 3043 C CA . TRP A 1 383 ? 15.75 -32.344 -1.754 1 98.62 383 TRP A CA 1
ATOM 3044 C C . TRP A 1 383 ? 16.734 -32.312 -0.594 1 98.62 383 TRP A C 1
ATOM 3046 O O . TRP A 1 383 ? 16.375 -32.625 0.545 1 98.62 383 TRP A O 1
ATOM 3056 N N . THR A 1 384 ? 17.938 -31.969 -0.902 1 98.06 384 THR A N 1
ATOM 3057 C CA . THR A 1 384 ? 19.016 -32 0.089 1 98.06 384 THR A CA 1
ATOM 3058 C C . THR A 1 384 ? 18.906 -30.828 1.048 1 98.06 384 THR A C 1
ATOM 3060 O O . THR A 1 384 ? 19.047 -30.984 2.26 1 98.06 384 THR A O 1
ATOM 3063 N N . LYS A 1 385 ? 18.594 -29.703 0.543 1 97.75 385 LYS A N 1
ATOM 3064 C CA . LYS A 1 385 ? 18.625 -28.469 1.337 1 97.75 385 LYS A CA 1
ATOM 3065 C C . LYS A 1 385 ? 17.391 -28.359 2.23 1 97.75 385 LYS A C 1
ATOM 3067 O O . LYS A 1 385 ? 17.484 -27.891 3.365 1 97.75 385 LYS A O 1
ATOM 3072 N N . TYR A 1 386 ? 16.219 -28.719 1.782 1 98.12 386 TYR A N 1
ATOM 3073 C CA . TYR A 1 386 ? 14.977 -28.438 2.494 1 98.12 386 TYR A CA 1
ATOM 3074 C C . TYR A 1 386 ? 14.32 -29.719 2.986 1 98.12 386 TYR A C 1
ATOM 3076 O O . TYR A 1 386 ? 13.398 -29.672 3.811 1 98.12 386 TYR A O 1
ATOM 3084 N N . ASN A 1 387 ? 14.742 -30.875 2.471 1 94.75 387 ASN A N 1
ATOM 3085 C CA . ASN A 1 387 ? 14.297 -32.188 2.896 1 94.75 387 ASN A CA 1
ATOM 3086 C C . ASN A 1 387 ? 12.773 -32.281 2.994 1 94.75 387 ASN A C 1
ATOM 3088 O O . ASN A 1 387 ? 12.234 -32.625 4.043 1 94.75 387 ASN A O 1
ATOM 3092 N N . PRO A 1 388 ? 12.102 -31.938 1.928 1 95.38 388 PRO A N 1
ATOM 3093 C CA . PRO A 1 388 ? 10.641 -32.031 1.952 1 95.38 388 PRO A CA 1
ATOM 3094 C C . PRO A 1 388 ? 10.141 -33.469 1.918 1 95.38 388 PRO A C 1
ATOM 3096 O O . PRO A 1 388 ? 10.914 -34.406 1.64 1 95.38 388 PRO A O 1
ATOM 3099 N N . SER A 1 389 ? 8.891 -33.719 2.309 1 94.69 389 SER A N 1
ATOM 3100 C CA . SER A 1 389 ? 8.32 -35.062 2.242 1 94.69 389 SER A CA 1
ATOM 3101 C C . SER A 1 389 ? 8.164 -35.531 0.798 1 94.69 389 SER A C 1
ATOM 3103 O O . SER A 1 389 ? 8.375 -36.688 0.49 1 94.69 389 SER A O 1
ATOM 3105 N N . SER A 1 390 ? 7.82 -34.719 -0.022 1 98.31 390 SER A N 1
ATOM 3106 C CA . SER A 1 390 ? 7.656 -34.938 -1.452 1 98.31 390 SER A CA 1
ATOM 3107 C C . SER A 1 390 ? 7.77 -33.656 -2.246 1 98.31 390 SER A C 1
ATOM 3109 O O . SER A 1 390 ? 7.691 -32.562 -1.677 1 98.31 390 SER A O 1
ATOM 3111 N N . ILE A 1 391 ? 8.062 -33.812 -3.506 1 98.81 391 ILE A N 1
ATOM 3112 C CA . ILE A 1 391 ? 8.141 -32.688 -4.422 1 98.81 391 ILE A CA 1
ATOM 3113 C C . ILE A 1 391 ? 7.117 -32.875 -5.543 1 98.81 391 ILE A C 1
ATOM 3115 O O . ILE A 1 391 ? 6.926 -33.969 -6.051 1 98.81 391 ILE A O 1
ATOM 3119 N N . TYR A 1 392 ? 6.367 -31.875 -5.844 1 98.88 392 TYR A N 1
ATOM 3120 C CA . TYR A 1 392 ? 5.602 -31.781 -7.082 1 98.88 392 TYR A CA 1
ATOM 3121 C C . TYR A 1 392 ? 6.219 -30.734 -8.016 1 98.88 392 TYR A C 1
ATOM 3123 O O . TYR A 1 392 ? 6.453 -29.594 -7.613 1 98.88 392 TYR A O 1
ATOM 3131 N N . VAL A 1 393 ? 6.59 -31.109 -9.188 1 98.94 393 VAL A N 1
ATOM 3132 C CA . VAL A 1 393 ? 6.891 -30.109 -10.211 1 98.94 393 VAL A CA 1
ATOM 3133 C C . VAL A 1 393 ? 5.594 -29.609 -10.828 1 98.94 393 VAL A C 1
ATOM 3135 O O . VAL A 1 393 ? 4.977 -30.297 -11.648 1 98.94 393 VAL A O 1
ATOM 3138 N N . THR A 1 394 ? 5.262 -28.359 -10.461 1 98.81 394 THR A N 1
ATOM 3139 C CA . THR A 1 394 ? 3.902 -27.906 -10.719 1 98.81 394 THR A CA 1
ATOM 3140 C C . THR A 1 394 ? 3.846 -27.062 -12 1 98.81 394 THR A C 1
ATOM 3142 O O . THR A 1 394 ? 2.762 -26.75 -12.484 1 98.81 394 THR A O 1
ATOM 3145 N N . GLU A 1 395 ? 4.965 -26.672 -12.516 1 98.75 395 GLU A N 1
ATOM 3146 C CA . GLU A 1 395 ? 5.027 -26.062 -13.844 1 98.75 395 GLU A CA 1
ATOM 3147 C C . GLU A 1 395 ? 6.359 -26.359 -14.523 1 98.75 395 GLU A C 1
ATOM 3149 O O . GLU A 1 395 ? 7.418 -26.25 -13.906 1 98.75 395 GLU A O 1
ATOM 3154 N N . ASN A 1 396 ? 6.375 -26.734 -15.641 1 98.81 396 ASN A N 1
ATOM 3155 C CA . ASN A 1 396 ? 7.453 -26.922 -16.609 1 98.81 396 ASN A CA 1
ATOM 3156 C C . ASN A 1 396 ? 6.93 -26.922 -18.047 1 98.81 396 ASN A C 1
ATOM 3158 O O . ASN A 1 396 ? 5.914 -27.547 -18.344 1 98.81 396 ASN A O 1
ATOM 3162 N N . GLY A 1 397 ? 7.484 -26.156 -18.875 1 98.38 397 GLY A N 1
ATOM 3163 C CA . GLY A 1 397 ? 6.934 -26.047 -20.219 1 98.38 397 GLY A CA 1
ATOM 3164 C C . GLY A 1 397 ? 7.805 -25.25 -21.156 1 98.38 397 GLY A C 1
ATOM 3165 O O . GLY A 1 397 ? 8.82 -24.672 -20.75 1 98.38 397 GLY A O 1
ATOM 3166 N N . TRP A 1 398 ? 7.453 -25.234 -22.406 1 98.62 398 TRP A N 1
ATOM 3167 C CA . TRP A 1 398 ? 8.227 -24.672 -23.5 1 98.62 398 TRP A CA 1
ATOM 3168 C C . TRP A 1 398 ? 7.352 -23.797 -24.406 1 98.62 398 TRP A C 1
ATOM 3170 O O . TRP A 1 398 ? 6.234 -24.188 -24.75 1 98.62 398 TRP A O 1
ATOM 3180 N N . ALA A 1 399 ? 7.863 -22.672 -24.734 1 98.31 399 ALA A N 1
ATOM 3181 C CA . ALA A 1 399 ? 7.098 -21.734 -25.547 1 98.31 399 ALA A CA 1
ATOM 3182 C C . ALA A 1 399 ? 7.383 -21.953 -27.031 1 98.31 399 ALA A C 1
ATOM 3184 O O . ALA A 1 399 ? 8.539 -22.078 -27.438 1 98.31 399 ALA A O 1
ATOM 3185 N N . THR A 1 400 ? 6.359 -22.047 -27.812 1 97.88 400 THR A N 1
ATOM 3186 C CA . THR A 1 400 ? 6.477 -22.172 -29.266 1 97.88 400 THR A CA 1
ATOM 3187 C C . THR A 1 400 ? 5.602 -21.141 -29.969 1 97.88 400 THR A C 1
ATOM 3189 O O . THR A 1 400 ? 4.98 -20.297 -29.312 1 97.88 400 THR A O 1
ATOM 3192 N N . ASP A 1 401 ? 5.676 -21.125 -31.297 1 95.19 401 ASP A N 1
ATOM 3193 C CA . ASP A 1 401 ? 4.762 -20.328 -32.094 1 95.19 401 ASP A CA 1
ATOM 3194 C C . ASP A 1 401 ? 3.414 -21.016 -32.281 1 95.19 401 ASP A C 1
ATOM 3196 O O . ASP A 1 401 ? 3.027 -21.844 -31.422 1 95.19 401 ASP A O 1
ATOM 3200 N N . THR A 1 402 ? 2.684 -20.703 -33.281 1 94.38 402 THR A N 1
ATOM 3201 C CA . THR A 1 402 ? 1.315 -21.172 -33.438 1 94.38 402 THR A CA 1
ATOM 3202 C C . THR A 1 402 ? 1.297 -22.547 -34.125 1 94.38 402 THR A C 1
ATOM 3204 O O . THR A 1 402 ? 0.229 -23.125 -34.344 1 94.38 402 THR A O 1
ATOM 3207 N N . SER A 1 403 ? 2.42 -23.109 -34.375 1 94.31 403 SER A N 1
ATOM 3208 C CA . SER A 1 403 ? 2.479 -24.359 -35.125 1 94.31 403 SER A CA 1
ATOM 3209 C C . SER A 1 403 ? 1.942 -25.531 -34.312 1 94.31 403 SER A C 1
ATOM 3211 O O . SER A 1 403 ? 2.201 -25.609 -33.094 1 94.31 403 SER A O 1
ATOM 3213 N N . LEU A 1 404 ? 1.238 -26.438 -34.906 1 97.25 404 LEU A N 1
ATOM 3214 C CA . LEU A 1 404 ? 0.783 -27.672 -34.281 1 97.25 404 LEU A CA 1
ATOM 3215 C C . LEU A 1 404 ? 1.916 -28.688 -34.188 1 97.25 404 LEU A C 1
ATOM 3217 O O . LEU A 1 404 ? 1.891 -29.578 -33.344 1 97.25 404 LEU A O 1
ATOM 3221 N N . ASN A 1 405 ? 2.846 -28.609 -35.125 1 97.62 405 ASN A N 1
ATOM 3222 C CA . ASN A 1 405 ? 4.066 -29.406 -35.062 1 97.62 405 ASN A CA 1
ATOM 3223 C C . ASN A 1 405 ? 5.121 -28.75 -34.188 1 97.62 405 ASN A C 1
ATOM 3225 O O . ASN A 1 405 ? 6.023 -28.078 -34.688 1 97.62 405 ASN A O 1
ATOM 3229 N N . ASP A 1 406 ? 5.062 -29.094 -33.031 1 98 406 ASP A N 1
ATOM 3230 C CA . ASP A 1 406 ? 5.918 -28.422 -32.062 1 98 406 ASP A CA 1
ATOM 3231 C C . ASP A 1 406 ? 6.973 -29.359 -31.516 1 98 406 ASP A C 1
ATOM 3233 O O . ASP A 1 406 ? 7.105 -29.5 -30.297 1 98 406 ASP A O 1
ATOM 3237 N N . GLN A 1 407 ? 7.848 -29.859 -32.406 1 97.62 407 GLN A N 1
ATOM 3238 C CA . GLN A 1 407 ? 8.891 -30.828 -32.062 1 97.62 407 GLN A CA 1
ATOM 3239 C C . GLN A 1 407 ? 9.812 -30.281 -30.969 1 97.62 407 GLN A C 1
ATOM 3241 O O . GLN A 1 407 ? 10.297 -31.031 -30.125 1 97.62 407 GLN A O 1
ATOM 3246 N N . GLY A 1 408 ? 10.078 -28.969 -31.078 1 97.62 408 GLY A N 1
ATOM 3247 C CA . GLY A 1 408 ? 10.914 -28.359 -30.047 1 97.62 408 GLY A CA 1
ATOM 3248 C C . GLY A 1 408 ? 10.367 -28.562 -28.656 1 97.62 408 GLY A C 1
ATOM 3249 O O . GLY A 1 408 ? 11.133 -28.75 -27.703 1 97.62 408 GLY A O 1
ATOM 3250 N N . ARG A 1 409 ? 9.062 -28.422 -28.469 1 98.5 409 ARG A N 1
ATOM 3251 C CA . ARG A 1 409 ? 8.445 -28.656 -27.172 1 98.5 409 ARG A CA 1
ATOM 3252 C C . ARG A 1 409 ? 8.594 -30.109 -26.734 1 98.5 409 ARG A C 1
ATOM 3254 O O . ARG A 1 409 ? 8.867 -30.391 -25.562 1 98.5 409 ARG A O 1
ATOM 3261 N N . ILE A 1 410 ? 8.406 -31.031 -27.656 1 98.31 410 ILE A N 1
ATOM 3262 C CA . ILE A 1 410 ? 8.578 -32.469 -27.344 1 98.31 410 ILE A CA 1
ATOM 3263 C C . ILE A 1 410 ? 9.992 -32.719 -26.844 1 98.31 410 ILE A C 1
ATOM 3265 O O . ILE A 1 410 ? 10.188 -33.375 -25.812 1 98.31 410 ILE A O 1
ATOM 3269 N N . ASP A 1 411 ? 10.969 -32.156 -27.625 1 98.12 411 ASP A N 1
ATOM 3270 C CA . ASP A 1 411 ? 12.367 -32.344 -27.25 1 98.12 411 ASP A CA 1
ATOM 3271 C C . ASP A 1 411 ? 12.633 -31.797 -25.844 1 98.12 411 ASP A C 1
ATOM 3273 O O . ASP A 1 411 ? 13.32 -32.469 -25.047 1 98.12 411 ASP A O 1
ATOM 3277 N N . TYR A 1 412 ? 12.148 -30.672 -25.578 1 98.44 412 TYR A N 1
ATOM 3278 C CA . TYR A 1 412 ? 12.312 -30.047 -24.266 1 98.44 412 TYR A CA 1
ATOM 3279 C C . TYR A 1 412 ? 11.688 -30.891 -23.172 1 98.44 412 TYR A C 1
ATOM 3281 O O . TYR A 1 412 ? 12.352 -31.25 -22.203 1 98.44 412 TYR A O 1
ATOM 3289 N N . LEU A 1 413 ? 10.414 -31.234 -23.281 1 98.69 413 LEU A N 1
ATOM 3290 C CA . LEU A 1 413 ? 9.703 -31.984 -22.266 1 98.69 413 LEU A CA 1
ATOM 3291 C C . LEU A 1 413 ? 10.352 -33.344 -22.031 1 98.69 413 LEU A C 1
ATOM 3293 O O . LEU A 1 413 ? 10.508 -33.781 -20.891 1 98.69 413 LEU A O 1
ATOM 3297 N N . GLN A 1 414 ? 10.695 -33.969 -23.125 1 98.44 414 GLN A N 1
ATOM 3298 C CA . GLN A 1 414 ? 11.312 -35.312 -23.047 1 98.44 414 GLN A CA 1
ATOM 3299 C C . GLN A 1 414 ? 12.617 -35.25 -22.266 1 98.44 414 GLN A C 1
ATOM 3301 O O . GLN A 1 414 ? 12.867 -36.094 -21.391 1 98.44 414 GLN A O 1
ATOM 3306 N N . ALA A 1 415 ? 13.414 -34.312 -22.578 1 98.5 415 ALA A N 1
ATOM 3307 C CA . ALA A 1 415 ? 14.711 -34.188 -21.922 1 98.5 415 ALA A CA 1
ATOM 3308 C C . ALA A 1 415 ? 14.555 -33.844 -20.453 1 98.5 415 ALA A C 1
ATOM 3310 O O . ALA A 1 415 ? 15.266 -34.375 -19.594 1 98.5 415 ALA A O 1
ATOM 3311 N N . TYR A 1 416 ? 13.703 -32.906 -20.094 1 98.75 416 TYR A N 1
ATOM 3312 C CA . TYR A 1 416 ? 13.5 -32.5 -18.719 1 98.75 416 TYR A CA 1
ATOM 3313 C C . TYR A 1 416 ? 12.883 -33.625 -17.891 1 98.75 416 TYR A C 1
ATOM 3315 O O . TYR A 1 416 ? 13.289 -33.844 -16.75 1 98.75 416 TYR A O 1
ATOM 3323 N N . LEU A 1 417 ? 11.922 -34.281 -18.469 1 98.81 417 LEU A N 1
ATOM 3324 C CA . LEU A 1 417 ? 11.297 -35.406 -17.766 1 98.81 417 LEU A CA 1
ATOM 3325 C C . LEU A 1 417 ? 12.305 -36.562 -17.562 1 98.81 417 LEU A C 1
ATOM 3327 O O . LEU A 1 417 ? 12.25 -37.25 -16.562 1 98.81 417 LEU A O 1
ATOM 3331 N N . SER A 1 418 ? 13.172 -36.75 -18.578 1 98.56 418 SER A N 1
ATOM 3332 C CA . SER A 1 418 ? 14.227 -37.75 -18.422 1 98.56 418 SER A CA 1
ATOM 3333 C C . SER A 1 418 ? 15.094 -37.438 -17.203 1 98.56 418 SER A C 1
ATOM 3335 O O . SER A 1 418 ? 15.391 -38.344 -16.406 1 98.56 418 SER A O 1
ATOM 3337 N N . ASN A 1 419 ? 15.492 -36.188 -17.094 1 98.69 419 ASN A N 1
ATOM 3338 C CA . ASN A 1 419 ? 16.312 -35.781 -15.953 1 98.69 419 ASN A CA 1
ATOM 3339 C C . ASN A 1 419 ? 15.539 -35.906 -14.641 1 98.69 419 ASN A C 1
ATOM 3341 O O . ASN A 1 419 ? 16.109 -36.25 -13.609 1 98.69 419 ASN A O 1
ATOM 3345 N N . LEU A 1 420 ? 14.258 -35.562 -14.648 1 98.88 420 LEU A N 1
ATOM 3346 C CA . LEU A 1 420 ? 13.398 -35.719 -13.484 1 98.88 420 LEU A CA 1
ATOM 3347 C C . LEU A 1 420 ? 13.328 -37.188 -13.062 1 98.88 420 LEU A C 1
ATOM 3349 O O . LEU A 1 420 ? 13.469 -37.5 -11.875 1 98.88 420 LEU A O 1
ATOM 3353 N N . LEU A 1 421 ? 13.133 -38.031 -14.047 1 98.5 421 LEU A N 1
ATOM 3354 C CA . LEU A 1 421 ? 13.047 -39.469 -13.781 1 98.5 421 LEU A CA 1
ATOM 3355 C C . LEU A 1 421 ? 14.344 -40 -13.172 1 98.5 421 LEU A C 1
ATOM 3357 O O . LEU A 1 421 ? 14.312 -40.812 -12.242 1 98.5 421 LEU A O 1
ATOM 3361 N N . GLU A 1 422 ? 15.445 -39.531 -13.703 1 98.19 422 GLU A N 1
ATOM 3362 C CA . GLU A 1 422 ? 16.734 -39.938 -13.156 1 98.19 422 GLU A CA 1
ATOM 3363 C C . GLU A 1 422 ? 16.906 -39.438 -11.719 1 98.19 422 GLU A C 1
ATOM 3365 O O . GLU A 1 422 ? 17.516 -40.125 -10.891 1 98.19 422 GLU A O 1
ATOM 3370 N N . ALA A 1 423 ? 16.422 -38.25 -11.391 1 98.62 423 ALA A N 1
ATOM 3371 C CA . ALA A 1 423 ? 16.453 -37.781 -10.008 1 98.62 423 ALA A CA 1
ATOM 3372 C C . ALA A 1 423 ? 15.68 -38.719 -9.094 1 98.62 423 ALA A C 1
ATOM 3374 O O . ALA A 1 423 ? 16.094 -38.969 -7.961 1 98.62 423 ALA A O 1
ATOM 3375 N N . ILE A 1 424 ? 14.531 -39.219 -9.578 1 98.56 424 ILE A N 1
ATOM 3376 C CA . ILE A 1 424 ? 13.711 -40.156 -8.805 1 98.56 424 ILE A CA 1
ATOM 3377 C C . ILE A 1 424 ? 14.453 -41.469 -8.648 1 98.56 424 ILE A C 1
ATOM 3379 O O . ILE A 1 424 ? 14.672 -41.938 -7.523 1 98.56 424 ILE A O 1
ATOM 3383 N N . LEU A 1 425 ? 14.875 -42.094 -9.75 1 97.81 425 LEU A N 1
ATOM 3384 C CA . LEU A 1 425 ? 15.312 -43.469 -9.766 1 97.81 425 LEU A CA 1
ATOM 3385 C C . LEU A 1 425 ? 16.766 -43.594 -9.297 1 97.81 425 LEU A C 1
ATOM 3387 O O . LEU A 1 425 ? 17.125 -44.562 -8.633 1 97.81 425 LEU A O 1
ATOM 3391 N N . GLU A 1 426 ? 17.578 -42.656 -9.688 1 97.94 426 GLU A N 1
ATOM 3392 C CA . GLU A 1 426 ? 19 -42.781 -9.43 1 97.94 426 GLU A CA 1
ATOM 3393 C C . GLU A 1 426 ? 19.406 -42.031 -8.156 1 97.94 426 GLU A C 1
ATOM 3395 O O . GLU A 1 426 ? 20.328 -42.438 -7.457 1 97.94 426 GLU A O 1
ATOM 3400 N N . ASP A 1 427 ? 18.781 -40.938 -7.883 1 98.25 427 ASP A N 1
ATOM 3401 C CA . ASP A 1 427 ? 19.219 -40.094 -6.777 1 98.25 427 ASP A CA 1
ATOM 3402 C C . ASP A 1 427 ? 18.312 -40.25 -5.562 1 98.25 427 ASP A C 1
ATOM 3404 O O . ASP A 1 427 ? 18.641 -39.781 -4.469 1 98.25 427 ASP A O 1
ATOM 3408 N N . GLY A 1 428 ? 17.188 -40.781 -5.723 1 97.94 428 GLY A N 1
ATOM 3409 C CA . GLY A 1 428 ? 16.297 -41.062 -4.605 1 97.94 428 GLY A CA 1
ATOM 3410 C C . GLY A 1 428 ? 15.422 -39.875 -4.25 1 97.94 428 GLY A C 1
ATOM 3411 O O . GLY A 1 428 ? 14.844 -39.812 -3.16 1 97.94 428 GLY A O 1
ATOM 3412 N N . VAL A 1 429 ? 15.297 -38.875 -5.105 1 98.69 429 VAL A N 1
ATOM 3413 C CA . VAL A 1 429 ? 14.438 -37.719 -4.863 1 98.69 429 VAL A CA 1
ATOM 3414 C C . VAL A 1 429 ? 12.969 -38.125 -4.988 1 98.69 429 VAL A C 1
ATOM 3416 O O . VAL A 1 429 ? 12.578 -38.75 -5.984 1 98.69 429 VAL A O 1
ATOM 3419 N N . ASN A 1 430 ? 12.156 -37.875 -4.008 1 98.62 430 ASN A N 1
ATOM 3420 C CA . ASN A 1 430 ? 10.742 -38.25 -4.031 1 98.62 430 ASN A CA 1
ATOM 3421 C C . ASN A 1 430 ? 9.914 -37.188 -4.777 1 98.62 430 ASN A C 1
ATOM 3423 O O . ASN A 1 430 ? 9.312 -36.312 -4.16 1 98.62 430 ASN A O 1
ATOM 3427 N N . VAL A 1 431 ? 9.875 -37.312 -6.043 1 98.81 431 VAL A N 1
ATOM 3428 C CA . VAL A 1 431 ? 8.977 -36.5 -6.855 1 98.81 431 VAL A CA 1
ATOM 3429 C C . VAL A 1 431 ? 7.66 -37.219 -7.078 1 98.81 431 VAL A C 1
ATOM 3431 O O . VAL A 1 431 ? 7.629 -38.281 -7.746 1 98.81 431 VAL A O 1
ATOM 3434 N N . ALA A 1 432 ? 6.605 -36.625 -6.559 1 98.62 432 ALA A N 1
ATOM 3435 C CA . ALA A 1 432 ? 5.32 -37.312 -6.527 1 98.62 432 ALA A CA 1
ATOM 3436 C C . ALA A 1 432 ? 4.523 -37.062 -7.805 1 98.62 432 ALA A C 1
ATOM 3438 O O . ALA A 1 432 ? 3.693 -37.875 -8.203 1 98.62 432 ALA A O 1
ATOM 3439 N N . GLY A 1 433 ? 4.801 -36 -8.398 1 98.62 433 GLY A N 1
ATOM 3440 C CA . GLY A 1 433 ? 4.004 -35.656 -9.57 1 98.62 433 GLY A CA 1
ATOM 3441 C C . GLY A 1 433 ? 4.598 -34.562 -10.406 1 98.62 433 GLY A C 1
ATOM 3442 O O . GLY A 1 433 ? 5.566 -33.906 -10 1 98.62 433 GLY A O 1
ATOM 3443 N N . TYR A 1 434 ? 4.066 -34.406 -11.57 1 98.81 434 TYR A N 1
ATOM 3444 C CA . TYR A 1 434 ? 4.5 -33.438 -12.586 1 98.81 434 TYR A CA 1
ATOM 3445 C C . TYR A 1 434 ? 3.309 -32.906 -13.375 1 98.81 434 TYR A C 1
ATOM 3447 O O . TYR A 1 434 ? 2.447 -33.688 -13.805 1 98.81 434 TYR A O 1
ATOM 3455 N N . THR A 1 435 ? 3.24 -31.609 -13.5 1 98.88 435 THR A N 1
ATOM 3456 C CA . THR A 1 435 ? 2.242 -31.016 -14.383 1 98.88 435 THR A CA 1
ATOM 3457 C C . THR A 1 435 ? 2.91 -30.219 -15.492 1 98.88 435 THR A C 1
ATOM 3459 O O . THR A 1 435 ? 3.826 -29.438 -15.234 1 98.88 435 THR A O 1
ATOM 3462 N N . THR A 1 436 ? 2.521 -30.516 -16.688 1 98.75 436 THR A N 1
ATOM 3463 C CA . THR A 1 436 ? 3.027 -29.75 -17.812 1 98.75 436 THR A CA 1
ATOM 3464 C C . THR A 1 436 ? 2.33 -28.391 -17.922 1 98.75 436 THR A C 1
ATOM 3466 O O . THR A 1 436 ? 1.144 -28.281 -17.594 1 98.75 436 THR A O 1
ATOM 3469 N N . TRP A 1 437 ? 3.123 -27.391 -18.125 1 98.69 437 TRP A N 1
ATOM 3470 C CA . TRP A 1 437 ? 2.607 -26.078 -18.484 1 98.69 437 TRP A CA 1
ATOM 3471 C C . TRP A 1 437 ? 2.783 -25.828 -19.984 1 98.69 437 TRP A C 1
ATOM 3473 O O . TRP A 1 437 ? 3.906 -25.859 -20.5 1 98.69 437 TRP A O 1
ATOM 3483 N N . SER A 1 438 ? 1.637 -25.609 -20.703 1 98.5 438 SER A N 1
ATOM 3484 C CA . SER A 1 438 ? 0.302 -25.578 -20.125 1 98.5 438 SER A CA 1
ATOM 3485 C C . SER A 1 438 ? -0.658 -26.5 -20.875 1 98.5 438 SER A C 1
ATOM 3487 O O . SER A 1 438 ? -0.294 -27.078 -21.906 1 98.5 438 SER A O 1
ATOM 3489 N N . LEU A 1 439 ? -1.794 -26.672 -20.297 1 98.88 439 LEU A N 1
ATOM 3490 C CA . LEU A 1 439 ? -2.801 -27.469 -21 1 98.88 439 LEU A CA 1
ATOM 3491 C C . LEU A 1 439 ? -3.195 -26.812 -22.312 1 98.88 439 LEU A C 1
ATOM 3493 O O . LEU A 1 439 ? -3.148 -27.453 -23.375 1 98.88 439 LEU A O 1
ATOM 3497 N N . LEU A 1 440 ? -3.514 -25.562 -22.25 1 98.81 440 LEU A N 1
ATOM 3498 C CA . LEU A 1 440 ? -4.012 -24.797 -23.391 1 98.81 440 LEU A CA 1
ATOM 3499 C C . LEU A 1 440 ? -3.041 -23.688 -23.766 1 98.81 440 LEU A C 1
ATOM 3501 O O . LEU A 1 440 ? -2.285 -23.203 -22.922 1 98.81 440 LEU A O 1
ATOM 3505 N N . ASP A 1 441 ? -3.1 -23.297 -25.078 1 97.94 441 ASP A N 1
ATOM 3506 C CA . ASP A 1 441 ? -2.504 -22 -25.422 1 97.94 441 ASP A CA 1
ATOM 3507 C C . ASP A 1 441 ? -3.227 -20.859 -24.719 1 97.94 441 ASP A C 1
ATOM 3509 O O . ASP A 1 441 ? -4.324 -20.469 -25.125 1 97.94 441 ASP A O 1
ATOM 3513 N N . ASN A 1 442 ? -2.695 -20.469 -23.594 1 97.38 442 ASN A N 1
ATOM 3514 C CA . ASN A 1 442 ? -3.375 -19.469 -22.781 1 97.38 442 ASN A CA 1
ATOM 3515 C C . ASN A 1 442 ? -2.746 -18.078 -22.953 1 97.38 442 ASN A C 1
ATOM 3517 O O . ASN A 1 442 ? -1.761 -17.938 -23.672 1 97.38 442 ASN A O 1
ATOM 3521 N N . PHE A 1 443 ? -3.393 -17.016 -22.438 1 98.19 443 PHE A N 1
ATOM 3522 C CA . PHE A 1 443 ? -2.896 -15.641 -22.375 1 98.19 443 PHE A CA 1
ATOM 3523 C C . PHE A 1 443 ? -1.604 -15.57 -21.562 1 98.19 443 PHE A C 1
ATOM 3525 O O . PHE A 1 443 ? -1.579 -15.93 -20.391 1 98.19 443 PHE A O 1
ATOM 3532 N N . GLU A 1 444 ? -0.526 -15.164 -22.219 1 97.94 444 GLU A N 1
ATOM 3533 C CA . GLU A 1 444 ? 0.783 -15.195 -21.578 1 97.94 444 GLU A CA 1
ATOM 3534 C C . GLU A 1 444 ? 1.177 -13.812 -21.062 1 97.94 444 GLU A C 1
ATOM 3536 O O . GLU A 1 444 ? 2.225 -13.281 -21.438 1 97.94 444 GLU A O 1
ATOM 3541 N N . TRP A 1 445 ? 0.351 -13.234 -20.188 1 97.69 445 TRP A N 1
ATOM 3542 C CA . TRP A 1 445 ? 0.638 -12 -19.453 1 97.69 445 TRP A CA 1
ATOM 3543 C C . TRP A 1 445 ? 1.06 -10.891 -20.406 1 97.69 445 TRP A C 1
ATOM 3545 O O . TRP A 1 445 ? 0.297 -10.5 -21.297 1 97.69 445 TRP A O 1
ATOM 3555 N N . ALA A 1 446 ? 2.25 -10.297 -20.234 1 98.06 446 ALA A N 1
ATOM 3556 C CA . ALA A 1 446 ? 2.658 -9.141 -21.031 1 98.06 446 ALA A CA 1
ATOM 3557 C C . ALA A 1 446 ? 2.881 -9.539 -22.5 1 98.06 446 ALA A C 1
ATOM 3559 O O . ALA A 1 446 ? 2.949 -8.672 -23.375 1 98.06 446 ALA A O 1
ATOM 3560 N N . GLN A 1 447 ? 2.895 -10.828 -22.781 1 98 447 GLN A N 1
ATOM 3561 C CA . GLN A 1 447 ? 3.172 -11.281 -24.141 1 98 447 GLN A CA 1
ATOM 3562 C C . GLN A 1 447 ? 1.88 -11.57 -24.906 1 98 447 GLN A C 1
ATOM 3564 O O . GLN A 1 447 ? 1.91 -11.875 -26.094 1 98 447 GLN A O 1
ATOM 3569 N N . GLY A 1 448 ? 0.779 -11.477 -24.219 1 97.69 448 GLY A N 1
ATOM 3570 C CA . GLY A 1 448 ? -0.493 -11.766 -24.859 1 97.69 448 GLY A CA 1
ATOM 3571 C C . GLY A 1 448 ? -0.573 -13.164 -25.438 1 97.69 448 GLY A C 1
ATOM 3572 O O . GLY A 1 448 ? -0.289 -14.141 -24.734 1 97.69 448 GLY A O 1
ATOM 3573 N N . TYR A 1 449 ? -0.887 -13.211 -26.656 1 97.5 449 TYR A N 1
ATOM 3574 C CA . TYR A 1 449 ? -1.028 -14.508 -27.297 1 97.5 449 TYR A CA 1
ATOM 3575 C C . TYR A 1 449 ? 0.104 -14.75 -28.297 1 97.5 449 TYR A C 1
ATOM 3577 O O . TYR A 1 449 ? -0.016 -15.586 -29.188 1 97.5 449 TYR A O 1
ATOM 3585 N N . THR A 1 450 ? 1.223 -14.047 -28.078 1 97.19 450 THR A N 1
ATOM 3586 C CA . THR A 1 450 ? 2.328 -14.133 -29.031 1 97.19 450 THR A CA 1
ATOM 3587 C C . THR A 1 450 ? 3.205 -15.344 -28.734 1 97.19 450 THR A C 1
ATOM 3589 O O . THR A 1 450 ? 4.016 -15.75 -29.562 1 97.19 450 THR A O 1
ATOM 3592 N N . GLN A 1 451 ? 3.115 -15.883 -27.562 1 97.25 451 GLN A N 1
ATOM 3593 C CA . GLN A 1 451 ? 3.818 -17.094 -27.141 1 97.25 451 GLN A CA 1
ATOM 3594 C C . GLN A 1 451 ? 2.836 -18.188 -26.719 1 97.25 451 GLN A C 1
ATOM 3596 O O . GLN A 1 451 ? 1.898 -17.922 -25.969 1 97.25 451 GLN A O 1
ATOM 3601 N N . ARG A 1 452 ? 3.064 -19.375 -27.328 1 97.88 452 ARG A N 1
ATOM 3602 C CA . ARG A 1 452 ? 2.158 -20.484 -27.047 1 97.88 452 ARG A CA 1
ATOM 3603 C C . ARG A 1 452 ? 2.836 -21.531 -26.188 1 97.88 452 ARG A C 1
ATOM 3605 O O . ARG A 1 452 ? 3.836 -22.125 -26.578 1 97.88 452 ARG A O 1
ATOM 3612 N N . PHE A 1 453 ? 2.246 -21.781 -25.031 1 98.31 453 PHE A N 1
ATOM 3613 C CA . PHE A 1 453 ? 2.809 -22.766 -24.109 1 98.31 453 PHE A CA 1
ATOM 3614 C C . PHE A 1 453 ? 1.964 -24.047 -24.109 1 98.31 453 PHE A C 1
ATOM 3616 O O . PHE A 1 453 ? 2.404 -25.078 -23.609 1 98.31 453 PHE A O 1
ATOM 3623 N N . GLY A 1 454 ? 0.793 -24 -24.656 1 98.69 454 GLY A N 1
ATOM 3624 C CA . GLY A 1 454 ? -0.153 -25.094 -24.516 1 98.69 454 GLY A CA 1
ATOM 3625 C C . GLY A 1 454 ? 0.209 -26.312 -25.344 1 98.69 454 GLY A C 1
ATOM 3626 O O . GLY A 1 454 ? 0.688 -26.188 -26.469 1 98.69 454 GLY A O 1
ATOM 3627 N N . ILE A 1 455 ? -0.069 -27.531 -24.812 1 98.88 455 ILE A N 1
ATOM 3628 C CA . ILE A 1 455 ? 0.051 -28.75 -25.594 1 98.88 455 ILE A CA 1
ATOM 3629 C C . ILE A 1 455 ? -1.218 -28.969 -26.422 1 98.88 455 ILE A C 1
ATOM 3631 O O . ILE A 1 455 ? -1.276 -29.875 -27.25 1 98.88 455 ILE A O 1
ATOM 3635 N N . ILE A 1 456 ? -2.176 -28.234 -26.156 1 98.81 456 ILE A N 1
ATOM 3636 C CA . ILE A 1 456 ? -3.4 -28.125 -26.938 1 98.81 456 ILE A CA 1
ATOM 3637 C C . ILE A 1 456 ? -3.561 -26.703 -27.469 1 98.81 456 ILE A C 1
ATOM 3639 O O . ILE A 1 456 ? -3.557 -25.75 -26.688 1 98.81 456 ILE A O 1
ATOM 3643 N N . SER A 1 457 ? -3.703 -26.578 -28.766 1 98.56 457 SER A N 1
ATOM 3644 C CA . SER A 1 457 ? -3.85 -25.281 -29.406 1 98.56 457 SER A CA 1
ATOM 3645 C C . SER A 1 457 ? -5.273 -24.75 -29.266 1 98.56 457 SER A C 1
ATOM 3647 O O . SER A 1 457 ? -6.23 -25.516 -29.266 1 98.56 457 SER A O 1
ATOM 3649 N N . VAL A 1 458 ? -5.41 -23.484 -29.047 1 98.44 458 VAL A N 1
ATOM 3650 C CA . VAL A 1 458 ? -6.691 -22.781 -29.094 1 98.44 458 VAL A CA 1
ATOM 3651 C C . VAL A 1 458 ? -6.711 -21.797 -30.266 1 98.44 458 VAL A C 1
ATOM 3653 O O . VAL A 1 458 ? -5.785 -21 -30.422 1 98.44 458 VAL A O 1
ATOM 3656 N N . ASP A 1 459 ? -7.711 -21.891 -31.109 1 97.38 459 ASP A N 1
ATOM 3657 C CA . ASP A 1 459 ? -7.883 -20.969 -32.219 1 97.38 459 ASP A CA 1
ATOM 3658 C C . ASP A 1 459 ? -8.586 -19.688 -31.781 1 97.38 459 ASP A C 1
ATOM 3660 O O . ASP A 1 459 ? -9.82 -19.641 -31.734 1 97.38 459 ASP A O 1
ATOM 3664 N N . PHE A 1 460 ? -7.832 -18.641 -31.578 1 96.31 460 PHE A N 1
ATOM 3665 C CA . PHE A 1 460 ? -8.359 -17.406 -31.016 1 96.31 460 PHE A CA 1
ATOM 3666 C C . PHE A 1 460 ? -9.109 -16.609 -32.094 1 96.31 460 PHE A C 1
ATOM 3668 O O . PHE A 1 460 ? -9.836 -15.672 -31.766 1 96.31 460 PHE A O 1
ATOM 3675 N N . ASP A 1 461 ? -8.977 -17 -33.312 1 93.38 461 ASP A N 1
ATOM 3676 C CA . ASP A 1 461 ? -9.711 -16.359 -34.406 1 93.38 461 ASP A CA 1
ATOM 3677 C C . ASP A 1 461 ? -11.062 -17.047 -34.625 1 93.38 461 ASP A C 1
ATOM 3679 O O . ASP A 1 461 ? -11.914 -16.516 -35.375 1 93.38 461 ASP A O 1
ATOM 3683 N N . SER A 1 462 ? -11.18 -18.141 -34.031 1 94.12 462 SER A N 1
ATOM 3684 C CA . SER A 1 462 ? -12.445 -18.859 -34.094 1 94.12 462 SER A CA 1
ATOM 3685 C C . SER A 1 462 ? -13.406 -18.391 -33 1 94.12 462 SER A C 1
ATOM 3687 O O . SER A 1 462 ? -13.016 -18.281 -31.844 1 94.12 462 SER A O 1
ATOM 3689 N N . PRO A 1 463 ? -14.648 -18.125 -33.375 1 92.12 463 PRO A N 1
ATOM 3690 C CA . PRO A 1 463 ? -15.617 -17.75 -32.344 1 92.12 463 PRO A CA 1
ATOM 3691 C C . PRO A 1 463 ? -15.812 -18.844 -31.297 1 92.12 463 PRO A C 1
ATOM 3693 O O . PRO A 1 463 ? -16.219 -18.562 -30.172 1 92.12 463 PRO A O 1
ATOM 3696 N N . ASN A 1 464 ? -15.492 -20.031 -31.641 1 94.25 464 ASN A N 1
ATOM 3697 C CA . ASN A 1 464 ? -15.688 -21.141 -30.719 1 94.25 464 ASN A CA 1
ATOM 3698 C C . ASN A 1 464 ? -14.406 -21.484 -29.953 1 94.25 464 ASN A C 1
ATOM 3700 O O . ASN A 1 464 ? -14.367 -22.453 -29.188 1 94.25 464 ASN A O 1
ATOM 3704 N N . ARG A 1 465 ? -13.352 -20.734 -30.156 1 97.12 465 ARG A N 1
ATOM 3705 C CA . ARG A 1 465 ? -12.078 -21.047 -29.531 1 97.12 465 ARG A CA 1
ATOM 3706 C C . ARG A 1 465 ? -11.758 -22.531 -29.672 1 97.12 465 ARG A C 1
ATOM 3708 O O . ARG A 1 465 ? -11.461 -23.203 -28.672 1 97.12 465 ARG A O 1
ATOM 3715 N N . THR A 1 466 ? -11.703 -23 -30.891 1 97.94 466 THR A N 1
ATOM 3716 C CA . THR A 1 466 ? -11.562 -24.422 -31.172 1 97.94 466 THR A CA 1
ATOM 3717 C C . THR A 1 466 ? -10.242 -24.953 -30.609 1 97.94 466 THR A C 1
ATOM 3719 O O . THR A 1 466 ? -9.195 -24.328 -30.766 1 97.94 466 THR A O 1
ATOM 3722 N N . ARG A 1 467 ? -10.289 -26.156 -29.969 1 98.38 467 ARG A N 1
ATOM 3723 C CA . ARG A 1 467 ? -9.125 -26.812 -29.375 1 98.38 467 ARG A CA 1
ATOM 3724 C C . ARG A 1 467 ? -8.602 -27.906 -30.297 1 98.38 467 ARG A C 1
ATOM 3726 O O . ARG A 1 467 ? -9.375 -28.672 -30.875 1 98.38 467 ARG A O 1
ATOM 3733 N N . THR A 1 468 ? -7.312 -27.969 -30.469 1 98.25 468 THR A N 1
ATOM 3734 C CA . THR A 1 468 ? -6.648 -28.984 -31.266 1 98.25 468 THR A CA 1
ATOM 3735 C C . THR A 1 468 ? -5.371 -29.469 -30.578 1 98.25 468 THR A C 1
ATOM 3737 O O . THR A 1 468 ? -4.512 -28.656 -30.234 1 98.25 468 THR A O 1
ATOM 3740 N N . PHE A 1 469 ? -5.246 -30.797 -30.375 1 98.5 469 PHE A N 1
ATOM 3741 C CA . PHE A 1 469 ? -4.012 -31.344 -29.828 1 98.5 469 PHE A CA 1
ATOM 3742 C C . PHE A 1 469 ? -2.826 -31.016 -30.734 1 98.5 469 PHE A C 1
ATOM 3744 O O . PHE A 1 469 ? -2.898 -31.203 -31.938 1 98.5 469 PHE A O 1
ATOM 3751 N N . LYS A 1 470 ? -1.786 -30.547 -30.172 1 98.69 470 LYS A N 1
ATOM 3752 C CA . LYS A 1 470 ? -0.508 -30.453 -30.875 1 98.69 470 LYS A CA 1
ATOM 3753 C C . LYS A 1 470 ? 0.236 -31.781 -30.828 1 98.69 470 LYS A C 1
ATOM 3755 O O . LYS A 1 470 ? -0.187 -32.719 -30.141 1 98.69 470 LYS A O 1
ATOM 3760 N N . ASP A 1 471 ? 1.343 -31.844 -31.594 1 98.69 471 ASP A N 1
ATOM 3761 C CA . ASP A 1 471 ? 2.164 -33.062 -31.562 1 98.69 471 ASP A CA 1
ATOM 3762 C C . ASP A 1 471 ? 2.68 -33.312 -30.141 1 98.69 471 ASP A C 1
ATOM 3764 O O . ASP A 1 471 ? 2.771 -34.469 -29.719 1 98.69 471 ASP A O 1
ATOM 3768 N N . SER A 1 472 ? 3.018 -32.281 -29.469 1 98.69 472 SER A N 1
ATOM 3769 C CA . SER A 1 472 ? 3.479 -32.438 -28.094 1 98.69 472 SER A CA 1
ATOM 3770 C C . SER A 1 472 ? 2.383 -33 -27.188 1 98.69 472 SER A C 1
ATOM 3772 O O . SER A 1 472 ? 2.664 -33.781 -26.281 1 98.69 472 SER A O 1
ATOM 3774 N N . GLY A 1 473 ? 1.133 -32.562 -27.422 1 98.81 473 GLY A N 1
ATOM 3775 C CA . GLY A 1 473 ? 0.022 -33.125 -26.672 1 98.81 473 GLY A CA 1
ATOM 3776 C C . GLY A 1 473 ? -0.139 -34.625 -26.891 1 98.81 473 GLY A C 1
ATOM 3777 O O . GLY A 1 473 ? -0.355 -35.375 -25.938 1 98.81 473 GLY A O 1
ATOM 3778 N N . ARG A 1 474 ? -0.048 -35.031 -28.141 1 98.69 474 ARG A N 1
ATOM 3779 C CA . ARG A 1 474 ? -0.149 -36.469 -28.469 1 98.69 474 ARG A CA 1
ATOM 3780 C C . ARG A 1 474 ? 1.038 -37.25 -27.906 1 98.69 474 ARG A C 1
ATOM 3782 O O . ARG A 1 474 ? 0.88 -38.344 -27.406 1 98.69 474 ARG A O 1
ATOM 3789 N N . TRP A 1 475 ? 2.156 -36.656 -28.031 1 98.38 475 TRP A N 1
ATOM 3790 C CA . TRP A 1 475 ? 3.34 -37.25 -27.438 1 98.38 475 TRP A CA 1
ATOM 3791 C C . TRP A 1 475 ? 3.158 -37.438 -25.922 1 98.38 475 TRP A C 1
ATOM 3793 O O . TRP A 1 475 ? 3.451 -38.5 -25.391 1 98.38 475 TRP A O 1
ATOM 3803 N N . TYR A 1 476 ? 2.754 -36.406 -25.234 1 98.69 476 TYR A N 1
ATOM 3804 C CA . TYR A 1 476 ? 2.539 -36.438 -23.797 1 98.69 476 TYR A CA 1
ATOM 3805 C C . TYR A 1 476 ? 1.496 -37.5 -23.422 1 98.69 476 TYR A C 1
ATOM 3807 O O . TYR A 1 476 ? 1.639 -38.188 -22.422 1 98.69 476 TYR A O 1
ATOM 3815 N N . GLN A 1 477 ? 0.435 -37.562 -24.234 1 98.56 477 GLN A N 1
ATOM 3816 C CA . GLN A 1 477 ? -0.58 -38.594 -24.062 1 98.56 477 GLN A CA 1
ATOM 3817 C C . GLN A 1 477 ? 0.05 -40 -24.031 1 98.56 477 GLN A C 1
ATOM 3819 O O . GLN A 1 477 ? -0.296 -40.812 -23.172 1 98.56 477 GLN A O 1
ATOM 3824 N N . LYS A 1 478 ? 0.914 -40.219 -24.969 1 98 478 LYS A N 1
ATOM 3825 C CA . LYS A 1 478 ? 1.603 -41.5 -25.031 1 98 478 LYS A CA 1
ATOM 3826 C C . LYS A 1 478 ? 2.467 -41.75 -23.797 1 98 478 LYS A C 1
ATOM 3828 O O . LYS A 1 478 ? 2.512 -42.844 -23.266 1 98 478 LYS A O 1
ATOM 3833 N N . VAL A 1 479 ? 3.199 -40.719 -23.391 1 98.19 479 VAL A N 1
ATOM 3834 C CA . VAL A 1 479 ? 4.039 -40.812 -22.203 1 98.19 479 VAL A CA 1
ATOM 3835 C C . VAL A 1 479 ? 3.182 -41.188 -21 1 98.19 479 VAL A C 1
ATOM 3837 O O . VAL A 1 479 ? 3.559 -42.031 -20.203 1 98.19 479 VAL A O 1
ATOM 3840 N N . VAL A 1 480 ? 2.031 -40.531 -20.828 1 98.12 480 VAL A N 1
ATOM 3841 C CA . VAL A 1 480 ? 1.135 -40.781 -19.703 1 98.12 480 VAL A CA 1
ATOM 3842 C C . VAL A 1 480 ? 0.639 -42.219 -19.734 1 98.12 480 VAL A C 1
ATOM 3844 O O . VAL A 1 480 ? 0.602 -42.875 -18.703 1 98.12 480 VAL A O 1
ATOM 3847 N N . ALA A 1 481 ? 0.311 -42.656 -20.875 1 97.06 481 ALA A N 1
ATOM 3848 C CA . ALA A 1 481 ? -0.263 -44 -21.031 1 97.06 481 ALA A CA 1
ATOM 3849 C C . ALA A 1 481 ? 0.781 -45.094 -20.766 1 97.06 481 ALA A C 1
ATOM 3851 O O . ALA A 1 481 ? 0.474 -46.125 -20.172 1 97.06 481 ALA A O 1
ATOM 3852 N N . THR A 1 482 ? 1.99 -44.875 -21.25 1 97 482 THR A N 1
ATOM 3853 C CA . THR A 1 482 ? 3.002 -45.906 -21.234 1 97 482 THR A CA 1
ATOM 3854 C C . THR A 1 482 ? 3.922 -45.75 -20.031 1 97 482 THR A C 1
ATOM 3856 O O . THR A 1 482 ? 4.621 -46.688 -19.641 1 97 482 THR A O 1
ATOM 3859 N N . ARG A 1 483 ? 4.008 -44.5 -19.547 1 97.44 483 ARG A N 1
ATOM 3860 C CA . ARG A 1 483 ? 4.918 -44.094 -18.469 1 97.44 483 ARG A CA 1
ATOM 3861 C C . ARG A 1 483 ? 6.371 -44.219 -18.922 1 97.44 483 ARG A C 1
ATOM 3863 O O . ARG A 1 483 ? 7.258 -44.469 -18.094 1 97.44 483 ARG A O 1
ATOM 3870 N N . CYS A 1 484 ? 6.512 -44.156 -20.266 1 96.69 484 CYS A N 1
ATOM 3871 C CA . CYS A 1 484 ? 7.828 -44.25 -20.891 1 96.69 484 CYS A CA 1
ATOM 3872 C C . CYS A 1 484 ? 8.117 -43.031 -21.734 1 96.69 484 CYS A C 1
ATOM 3874 O O . CYS A 1 484 ? 7.215 -42.5 -22.391 1 96.69 484 CYS A O 1
ATOM 3876 N N . LEU A 1 485 ? 9.375 -42.688 -21.781 1 97.06 485 LEU A N 1
ATOM 3877 C CA . LEU A 1 485 ? 9.773 -41.5 -22.562 1 97.06 485 LEU A CA 1
ATOM 3878 C C . LEU A 1 485 ? 10.258 -41.938 -23.953 1 97.06 485 LEU A C 1
ATOM 3880 O O . LEU A 1 485 ? 10.367 -41.094 -24.859 1 97.06 485 LEU A O 1
ATOM 3884 N N . THR A 1 486 ? 10.555 -43.156 -24.062 1 92.62 486 THR A N 1
ATOM 3885 C CA . THR A 1 486 ? 10.977 -43.719 -25.344 1 92.62 486 THR A CA 1
ATOM 3886 C C . THR A 1 486 ? 9.969 -44.75 -25.844 1 92.62 486 THR A C 1
ATOM 3888 O O . THR A 1 486 ? 9.062 -45.156 -25.109 1 92.62 486 THR A O 1
ATOM 3891 N N . ASP A 1 487 ? 10.102 -45.031 -27.078 1 86.69 487 ASP A N 1
ATOM 3892 C CA . ASP A 1 487 ? 9.164 -45.969 -27.688 1 86.69 487 ASP A CA 1
ATOM 3893 C C . ASP A 1 487 ? 9.227 -47.344 -26.984 1 86.69 487 ASP A C 1
ATOM 3895 O O . ASP A 1 487 ? 8.211 -48.031 -26.875 1 86.69 487 ASP A O 1
ATOM 3899 N N . SER A 1 488 ? 10.406 -47.812 -26.516 1 83.62 488 SER A N 1
ATOM 3900 C CA . SER A 1 488 ? 10.586 -49.062 -25.766 1 83.62 488 SER A CA 1
ATOM 3901 C C . SER A 1 488 ? 11.266 -48.812 -24.438 1 83.62 488 SER A C 1
ATOM 3903 O O . SER A 1 488 ? 12.281 -48.094 -24.359 1 83.62 488 SER A O 1
ATOM 3905 N N . CYS A 1 489 ? 10.492 -49.062 -23.484 1 84.38 489 CYS A N 1
ATOM 3906 C CA . CYS A 1 489 ? 11.117 -48.844 -22.188 1 84.38 489 CYS A CA 1
ATOM 3907 C C . CYS A 1 489 ? 11.375 -50.156 -21.469 1 84.38 489 CYS A C 1
ATOM 3909 O O . CYS A 1 489 ? 10.719 -51.156 -21.734 1 84.38 489 CYS A O 1
ATOM 3911 N N . ASP A 1 490 ? 12.578 -50.125 -20.859 1 76.12 490 ASP A N 1
ATOM 3912 C CA . ASP A 1 490 ? 13 -51.25 -20.062 1 76.12 490 ASP A CA 1
ATOM 3913 C C . ASP A 1 490 ? 12.188 -51.344 -18.766 1 76.12 490 ASP A C 1
ATOM 3915 O O . ASP A 1 490 ? 12.125 -50.375 -18 1 76.12 490 ASP A O 1
ATOM 3919 N N . GLY A 1 491 ? 11.375 -52.656 -18.641 1 61.09 491 GLY A N 1
ATOM 3920 C CA . GLY A 1 491 ? 10.68 -52.969 -17.406 1 61.09 491 GLY A CA 1
ATOM 3921 C C . GLY A 1 491 ? 9.18 -53.062 -17.578 1 61.09 491 GLY A C 1
ATOM 3922 O O . GLY A 1 491 ? 8.633 -52.625 -18.594 1 61.09 491 GLY A O 1
ATOM 3923 N N . MET B 1 1 ? -52.062 55.969 0.795 1 21.36 1 MET B N 1
ATOM 3924 C CA . MET B 1 1 ? -51.688 55.5 2.119 1 21.36 1 MET B CA 1
ATOM 3925 C C . MET B 1 1 ? -50.438 54.594 2.027 1 21.36 1 MET B C 1
ATOM 3927 O O . MET B 1 1 ? -50.531 53.5 1.488 1 21.36 1 MET B O 1
ATOM 3931 N N . LYS B 1 2 ? -49.375 55.344 1.714 1 35.94 2 LYS B N 1
ATOM 3932 C CA . LYS B 1 2 ? -48 54.906 1.47 1 35.94 2 LYS B CA 1
ATOM 3933 C C . LYS B 1 2 ? -47.469 54.062 2.613 1 35.94 2 LYS B C 1
ATOM 3935 O O . LYS B 1 2 ? -47.438 54.5 3.764 1 35.94 2 LYS B O 1
ATOM 3940 N N . VAL B 1 3 ? -47.719 52.656 2.596 1 34.12 3 VAL B N 1
ATOM 3941 C CA . VAL B 1 3 ? -47.344 51.625 3.543 1 34.12 3 VAL B CA 1
ATOM 3942 C C . VAL B 1 3 ? -45.844 51.656 3.812 1 34.12 3 VAL B C 1
ATOM 3944 O O . VAL B 1 3 ? -45.031 51.5 2.895 1 34.12 3 VAL B O 1
ATOM 3947 N N . LEU B 1 4 ? -45.438 52.375 4.859 1 34.41 4 LEU B N 1
ATOM 3948 C CA . LEU B 1 4 ? -44.031 52.438 5.309 1 34.41 4 LEU B CA 1
ATOM 3949 C C . LEU B 1 4 ? -43.625 51.094 5.898 1 34.41 4 LEU B C 1
ATOM 3951 O O . LEU B 1 4 ? -44.188 50.625 6.902 1 34.41 4 LEU B O 1
ATOM 3955 N N . VAL B 1 5 ? -43.062 50.219 5.121 1 37.66 5 VAL B N 1
ATOM 3956 C CA . VAL B 1 5 ? -42.469 48.938 5.535 1 37.66 5 VAL B CA 1
ATOM 3957 C C . VAL B 1 5 ? -41.219 49.188 6.383 1 37.66 5 VAL B C 1
ATOM 3959 O O . VAL B 1 5 ? -40.219 49.719 5.887 1 37.66 5 VAL B O 1
ATOM 3962 N N . VAL B 1 6 ? -41.375 49.438 7.656 1 37.41 6 VAL B N 1
ATOM 3963 C CA . VAL B 1 6 ? -40.219 49.5 8.539 1 37.41 6 VAL B CA 1
ATOM 3964 C C . VAL B 1 6 ? -39.562 48.125 8.633 1 37.41 6 VAL B C 1
ATOM 3966 O O . VAL B 1 6 ? -40.188 47.156 9.086 1 37.41 6 VAL B O 1
ATOM 3969 N N . LEU B 1 7 ? -38.562 47.812 7.855 1 33.19 7 LEU B N 1
ATOM 3970 C CA . LEU B 1 7 ? -37.719 46.625 7.93 1 33.19 7 LEU B CA 1
ATOM 3971 C C . LEU B 1 7 ? -36.969 46.562 9.266 1 33.19 7 LEU B C 1
ATOM 3973 O O . LEU B 1 7 ? -36.156 47.406 9.578 1 33.19 7 LEU B O 1
ATOM 3977 N N . SER B 1 8 ? -37.562 45.969 10.273 1 29.42 8 SER B N 1
ATOM 3978 C CA . SER B 1 8 ? -36.906 45.688 11.547 1 29.42 8 SER B CA 1
ATOM 3979 C C . SER B 1 8 ? -35.656 44.875 11.352 1 29.42 8 SER B C 1
ATOM 3981 O O . SER B 1 8 ? -35.719 43.781 10.789 1 29.42 8 SER B O 1
ATOM 3983 N N . VAL B 1 9 ? -34.469 45.438 11.359 1 32.34 9 VAL B N 1
ATOM 3984 C CA . VAL B 1 9 ? -33.156 44.781 11.406 1 32.34 9 VAL B CA 1
ATOM 3985 C C . VAL B 1 9 ? -33.031 43.938 12.664 1 32.34 9 VAL B C 1
ATOM 3987 O O . VAL B 1 9 ? -33 44.469 13.781 1 32.34 9 VAL B O 1
ATOM 3990 N N . CYS B 1 10 ? -33.562 42.75 12.82 1 30.89 10 CYS B N 1
ATOM 3991 C CA . CYS B 1 10 ? -33.375 41.75 13.875 1 30.89 10 CYS B CA 1
ATOM 3992 C C . CYS B 1 10 ? -31.906 41.562 14.172 1 30.89 10 CYS B C 1
ATOM 3994 O O . CYS B 1 10 ? -31.125 41.312 13.258 1 30.89 10 CYS B O 1
ATOM 3996 N N . CYS B 1 11 ? -31.375 41.969 15.367 1 32.19 11 CYS B N 1
ATOM 3997 C CA . CYS B 1 11 ? -30.062 41.844 16 1 32.19 11 CYS B CA 1
ATOM 3998 C C . CYS B 1 11 ? -29.547 40.406 15.953 1 32.19 11 CYS B C 1
ATOM 4000 O O . CYS B 1 11 ? -30.125 39.531 16.578 1 32.19 11 CYS B O 1
ATOM 4002 N N . LEU B 1 12 ? -29 39.875 15.016 1 36.72 12 LEU B N 1
ATOM 4003 C CA . LEU B 1 12 ? -28.109 38.75 14.852 1 36.72 12 LEU B CA 1
ATOM 4004 C C . LEU B 1 12 ? -27.141 38.625 16.016 1 36.72 12 LEU B C 1
ATOM 4006 O O . LEU B 1 12 ? -26.156 37.906 15.961 1 36.72 12 LEU B O 1
ATOM 4010 N N . SER B 1 13 ? -27.219 39.469 17.141 1 37.38 13 SER B N 1
ATOM 4011 C CA . SER B 1 13 ? -26.281 39.562 18.266 1 37.38 13 SER B CA 1
ATOM 4012 C C . SER B 1 13 ? -26.359 38.281 19.125 1 37.38 13 SER B C 1
ATOM 4014 O O . SER B 1 13 ? -25.594 38.156 20.078 1 37.38 13 SER B O 1
ATOM 4016 N N . GLY B 1 14 ? -27.312 37.438 19.062 1 40.5 14 GLY B N 1
ATOM 4017 C CA . GLY B 1 14 ? -27.547 36.469 20.125 1 40.5 14 GLY B CA 1
ATOM 4018 C C . GLY B 1 14 ? -26.453 35.438 20.203 1 40.5 14 GLY B C 1
ATOM 4019 O O . GLY B 1 14 ? -26.031 35.062 21.297 1 40.5 14 GLY B O 1
ATOM 4020 N N . ILE B 1 15 ? -26.203 34.656 19.188 1 47.72 15 ILE B N 1
ATOM 4021 C CA . ILE B 1 15 ? -25.266 33.531 19.25 1 47.72 15 ILE B CA 1
ATOM 4022 C C . ILE B 1 15 ? -23.844 34.062 19.391 1 47.72 15 ILE B C 1
ATOM 4024 O O . ILE B 1 15 ? -22.953 33.344 19.875 1 47.72 15 ILE B O 1
ATOM 4028 N N . LEU B 1 16 ? -23.516 35.25 18.922 1 56.28 16 LEU B N 1
ATOM 4029 C CA . LEU B 1 16 ? -22.188 35.844 19.031 1 56.28 16 LEU B CA 1
ATOM 4030 C C . LEU B 1 16 ? -21.953 36.406 20.422 1 56.28 16 LEU B C 1
ATOM 4032 O O . LEU B 1 16 ? -22.594 37.406 20.797 1 56.28 16 LEU B O 1
ATOM 4036 N N . GLY B 1 17 ? -22 35.656 21.453 1 63.97 17 GLY B N 1
ATOM 4037 C CA . GLY B 1 17 ? -21.703 36.188 22.781 1 63.97 17 GLY B CA 1
ATOM 4038 C C . GLY B 1 17 ? -20.922 37.5 22.734 1 63.97 17 GLY B C 1
ATOM 4039 O O . GLY B 1 17 ? -20.469 37.906 21.672 1 63.97 17 GLY B O 1
ATOM 4040 N N . GLN B 1 18 ? -20.938 38.156 23.797 1 84.31 18 GLN B N 1
ATOM 4041 C CA . GLN B 1 18 ? -20.203 39.406 23.938 1 84.31 18 GLN B CA 1
ATOM 4042 C C . GLN B 1 18 ? -18.703 39.156 23.75 1 84.31 18 GLN B C 1
ATOM 4044 O O . GLN B 1 18 ? -18.141 38.219 24.281 1 84.31 18 GLN B O 1
ATOM 4049 N N . ILE B 1 19 ? -18.078 39.969 22.844 1 95.38 19 ILE B N 1
ATOM 4050 C CA . ILE B 1 19 ? -16.641 39.938 22.609 1 95.38 19 ILE B CA 1
ATOM 4051 C C . ILE B 1 19 ? -15.891 40.344 23.875 1 95.38 19 ILE B C 1
ATOM 4053 O O . ILE B 1 19 ? -16.203 41.375 24.469 1 95.38 19 ILE B O 1
ATOM 4057 N N . SER B 1 20 ? -14.984 39.5 24.203 1 94.88 20 SER B N 1
ATOM 4058 C CA . SER B 1 20 ? -14.203 39.812 25.406 1 94.88 20 SER B CA 1
ATOM 4059 C C . SER B 1 20 ? -13.438 41.125 25.25 1 94.88 20 SER B C 1
ATOM 4061 O O . SER B 1 20 ? -12.828 41.375 24.203 1 94.88 20 SER B O 1
ATOM 4063 N N . ASN B 1 21 ? -13.43 41.969 26.25 1 94.38 21 ASN B N 1
ATOM 4064 C CA . ASN B 1 21 ? -12.656 43.188 26.234 1 94.38 21 ASN B CA 1
ATOM 4065 C C . ASN B 1 21 ? -11.406 43.062 27.109 1 94.38 21 ASN B C 1
ATOM 4067 O O . ASN B 1 21 ? -10.844 44.094 27.547 1 94.38 21 ASN B O 1
ATOM 4071 N N . LYS B 1 22 ? -11.016 41.844 27.422 1 96.06 22 LYS B N 1
ATOM 4072 C CA . LYS B 1 22 ? -9.805 41.594 28.188 1 96.06 22 LYS B CA 1
ATOM 4073 C C . LYS B 1 22 ? -8.594 41.406 27.281 1 96.06 22 LYS B C 1
ATOM 4075 O O . LYS B 1 22 ? -8.742 41.281 26.062 1 96.06 22 LYS B O 1
ATOM 4080 N N . LYS B 1 23 ? -7.438 41.469 27.938 1 96.5 23 LYS B N 1
ATOM 4081 C CA . LYS B 1 23 ? -6.195 41.375 27.172 1 96.5 23 LYS B CA 1
ATOM 4082 C C . LYS B 1 23 ? -5.66 39.938 27.203 1 96.5 23 LYS B C 1
ATOM 4084 O O . LYS B 1 23 ? -5.762 39.25 28.234 1 96.5 23 LYS B O 1
ATOM 4089 N N . PHE B 1 24 ? -5.109 39.531 26.156 1 97.75 24 PHE B N 1
ATOM 4090 C CA . PHE B 1 24 ? -4.359 38.281 26.156 1 97.75 24 PHE B CA 1
ATOM 4091 C C . PHE B 1 24 ? -3.139 38.375 27.078 1 97.75 24 PHE B C 1
ATOM 4093 O O . PHE B 1 24 ? -2.5 39.406 27.156 1 97.75 24 PHE B O 1
ATOM 4100 N N . PRO B 1 25 ? -2.816 37.219 27.75 1 96.56 25 PRO B N 1
ATOM 4101 C CA . PRO B 1 25 ? -1.596 37.219 28.562 1 96.56 25 PRO B CA 1
ATOM 4102 C C . PRO B 1 25 ? -0.348 37.562 27.734 1 96.56 25 PRO B C 1
ATOM 4104 O O . PRO B 1 25 ? -0.274 37.219 26.562 1 96.56 25 PRO B O 1
ATOM 4107 N N . GLU B 1 26 ? 0.664 38.125 28.391 1 95.44 26 GLU B N 1
ATOM 4108 C CA . GLU B 1 26 ? 1.905 38.531 27.719 1 95.44 26 GLU B CA 1
ATOM 4109 C C . GLU B 1 26 ? 2.627 37.312 27.156 1 95.44 26 GLU B C 1
ATOM 4111 O O . GLU B 1 26 ? 3.344 37.406 26.156 1 95.44 26 GLU B O 1
ATOM 4116 N N . SER B 1 27 ? 2.389 36.156 27.734 1 95.81 27 SER B N 1
ATOM 4117 C CA . SER B 1 27 ? 3.078 34.938 27.344 1 95.81 27 SER B CA 1
ATOM 4118 C C . SER B 1 27 ? 2.416 34.281 26.125 1 95.81 27 SER B C 1
ATOM 4120 O O . SER B 1 27 ? 2.992 33.406 25.5 1 95.81 27 SER B O 1
ATOM 4122 N N . PHE B 1 28 ? 1.214 34.75 25.875 1 98 28 PHE B N 1
ATOM 4123 C CA . PHE B 1 28 ? 0.473 34.188 24.75 1 98 28 PHE B CA 1
ATOM 4124 C C . PHE B 1 28 ? 1.109 34.562 23.422 1 98 28 PHE B C 1
ATOM 4126 O O . PHE B 1 28 ? 1.365 35.75 23.172 1 98 28 PHE B O 1
ATOM 4133 N N . GLN B 1 29 ? 1.319 33.625 22.516 1 98.44 29 GLN B N 1
ATOM 4134 C CA . GLN B 1 29 ? 1.957 33.875 21.234 1 98.44 29 GLN B CA 1
ATOM 4135 C C . GLN B 1 29 ? 0.928 33.938 20.109 1 98.44 29 GLN B C 1
ATOM 4137 O O . GLN B 1 29 ? 0.118 33.031 19.953 1 98.44 29 GLN B O 1
ATOM 4142 N N . PHE B 1 30 ? 0.94 35.031 19.406 1 98.75 30 PHE B N 1
ATOM 4143 C CA . PHE B 1 30 ? 0.174 35.156 18.156 1 98.75 30 PHE B CA 1
ATOM 4144 C C . PHE B 1 30 ? 1.034 34.781 16.953 1 98.75 30 PHE B C 1
ATOM 4146 O O . PHE B 1 30 ? 2.197 35.188 16.875 1 98.75 30 PHE B O 1
ATOM 4153 N N . GLY B 1 31 ? 0.505 34 16.062 1 98.81 31 GLY B N 1
ATOM 4154 C CA . GLY B 1 31 ? 1.247 33.625 14.883 1 98.81 31 GLY B CA 1
ATOM 4155 C C . GLY B 1 31 ? 0.373 33.469 13.648 1 98.81 31 GLY B C 1
ATOM 4156 O O . GLY B 1 31 ? -0.805 33.844 13.672 1 98.81 31 GLY B O 1
ATOM 4157 N N . ALA B 1 32 ? 0.919 33.094 12.586 1 98.88 32 ALA B N 1
ATOM 4158 C CA . ALA B 1 32 ? 0.271 32.75 11.328 1 98.88 32 ALA B CA 1
ATOM 4159 C C . ALA B 1 32 ? 0.792 31.406 10.805 1 98.88 32 ALA B C 1
ATOM 4161 O O . ALA B 1 32 ? 1.837 30.922 11.25 1 98.88 32 ALA B O 1
ATOM 4162 N N . ALA B 1 33 ? 0.014 30.797 9.938 1 98.88 33 ALA B N 1
ATOM 4163 C CA . ALA B 1 33 ? 0.39 29.453 9.469 1 98.88 33 ALA B CA 1
ATOM 4164 C C . ALA B 1 33 ? 0.239 29.344 7.953 1 98.88 33 ALA B C 1
ATOM 4166 O O . ALA B 1 33 ? -0.568 30.062 7.348 1 98.88 33 ALA B O 1
ATOM 4167 N N . THR B 1 34 ? 1.018 28.547 7.348 1 98.75 34 THR B N 1
ATOM 4168 C CA . THR B 1 34 ? 0.96 28.141 5.949 1 98.75 34 THR B CA 1
ATOM 4169 C C . THR B 1 34 ? 1.364 26.672 5.805 1 98.75 34 THR B C 1
ATOM 4171 O O . THR B 1 34 ? 1.574 25.969 6.801 1 98.75 34 THR B O 1
ATOM 4174 N N . ALA B 1 35 ? 1.373 26.141 4.621 1 98.62 35 ALA B N 1
ATOM 4175 C CA . ALA B 1 35 ? 1.85 24.812 4.262 1 98.62 35 ALA B CA 1
ATOM 4176 C C . ALA B 1 35 ? 2.658 24.844 2.969 1 98.62 35 ALA B C 1
ATOM 4178 O O . ALA B 1 35 ? 2.295 25.547 2.021 1 98.62 35 ALA B O 1
ATOM 4179 N N . ALA B 1 36 ? 3.666 24.062 2.928 1 98.81 36 ALA B N 1
ATOM 4180 C CA . ALA B 1 36 ? 4.648 24.125 1.849 1 98.81 36 ALA B CA 1
ATOM 4181 C C . ALA B 1 36 ? 3.98 23.938 0.488 1 98.81 36 ALA B C 1
ATOM 4183 O O . ALA B 1 36 ? 4.137 24.781 -0.401 1 98.81 36 ALA B O 1
ATOM 4184 N N . TYR B 1 37 ? 3.252 22.922 0.321 1 98.62 37 TYR B N 1
ATOM 4185 C CA . TYR B 1 37 ? 2.67 22.641 -0.987 1 98.62 37 TYR B CA 1
ATOM 4186 C C . TYR B 1 37 ? 1.727 23.75 -1.415 1 98.62 37 TYR B C 1
ATOM 4188 O O . TYR B 1 37 ? 1.613 24.062 -2.605 1 98.62 37 TYR B O 1
ATOM 4196 N N . GLN B 1 38 ? 1.106 24.344 -0.498 1 98.69 38 GLN B N 1
ATOM 4197 C CA . GLN B 1 38 ? 0.043 25.297 -0.806 1 98.69 38 GLN B CA 1
ATOM 4198 C C . GLN B 1 38 ? 0.615 26.672 -1.142 1 98.69 38 GLN B C 1
ATOM 4200 O O . GLN B 1 38 ? -0.071 27.5 -1.734 1 98.69 38 GLN B O 1
ATOM 4205 N N . ILE B 1 39 ? 1.907 26.984 -0.785 1 98.81 39 ILE B N 1
ATOM 4206 C CA . ILE B 1 39 ? 2.322 28.359 -0.98 1 98.81 39 ILE B CA 1
ATOM 4207 C C . ILE B 1 39 ? 3.66 28.406 -1.715 1 98.81 39 ILE B C 1
ATOM 4209 O O . ILE B 1 39 ? 4.004 29.422 -2.336 1 98.81 39 ILE B O 1
ATOM 4213 N N . GLU B 1 40 ? 4.504 27.328 -1.611 1 98.69 40 GLU B N 1
ATOM 4214 C CA . GLU B 1 40 ? 5.902 27.438 -2.02 1 98.69 40 GLU B CA 1
ATOM 4215 C C . GLU B 1 40 ? 6.031 27.453 -3.539 1 98.69 40 GLU B C 1
ATOM 4217 O O . GLU B 1 40 ? 6.789 28.266 -4.094 1 98.69 40 GLU B O 1
ATOM 4222 N N . GLY B 1 41 ? 5.258 26.578 -4.168 1 98.31 41 GLY B N 1
ATOM 4223 C CA . GLY B 1 41 ? 5.496 26.375 -5.59 1 98.31 41 GLY B CA 1
ATOM 4224 C C . GLY B 1 41 ? 6.836 25.719 -5.883 1 98.31 41 GLY B C 1
ATOM 4225 O O . GLY B 1 41 ? 7.242 24.781 -5.188 1 98.31 41 GLY B O 1
ATOM 4226 N N . ALA B 1 42 ? 7.496 26.109 -7.031 1 98.44 42 ALA B N 1
ATOM 4227 C CA . ALA B 1 42 ? 8.758 25.484 -7.43 1 98.44 42 ALA B CA 1
ATOM 4228 C C . ALA B 1 42 ? 8.672 23.969 -7.391 1 98.44 42 ALA B C 1
ATOM 4230 O O . ALA B 1 42 ? 9.516 23.312 -6.785 1 98.44 42 ALA B O 1
ATOM 4231 N N . TRP B 1 43 ? 7.652 23.438 -8.039 1 98.19 43 TRP B N 1
ATOM 4232 C CA . TRP B 1 43 ? 7.293 22.031 -7.871 1 98.19 43 TRP B CA 1
ATOM 4233 C C . TRP B 1 43 ? 8.398 21.125 -8.391 1 98.19 43 TRP B C 1
ATOM 4235 O O . TRP B 1 43 ? 8.547 19.984 -7.926 1 98.19 43 TRP B O 1
ATOM 4245 N N . ASN B 1 44 ? 9.234 21.641 -9.305 1 97.94 44 ASN B N 1
ATOM 4246 C CA . ASN B 1 44 ? 10.305 20.828 -9.883 1 97.94 44 ASN B CA 1
ATOM 4247 C C . ASN B 1 44 ? 11.609 21.609 -9.969 1 97.94 44 ASN B C 1
ATOM 4249 O O . ASN B 1 44 ? 12.367 21.453 -10.93 1 97.94 44 ASN B O 1
ATOM 4253 N N . GLU B 1 45 ? 11.836 22.516 -9.109 1 98.56 45 GLU B N 1
ATOM 4254 C CA . GLU B 1 45 ? 13.039 23.328 -9.102 1 98.56 45 GLU B CA 1
ATOM 4255 C C . GLU B 1 45 ? 14 22.891 -8.008 1 98.56 45 GLU B C 1
ATOM 4257 O O . GLU B 1 45 ? 13.586 22.297 -7.012 1 98.56 45 GLU B O 1
ATOM 4262 N N . ASP B 1 46 ? 15.266 23.125 -8.219 1 98.44 46 ASP B N 1
ATOM 4263 C CA . ASP B 1 46 ? 16.344 22.969 -7.242 1 98.44 46 ASP B CA 1
ATOM 4264 C C . ASP B 1 46 ? 16.375 21.547 -6.676 1 98.44 46 ASP B C 1
ATOM 4266 O O . ASP B 1 46 ? 16.578 21.359 -5.473 1 98.44 46 ASP B O 1
ATOM 4270 N N . GLY B 1 47 ? 16.047 20.578 -7.484 1 98.38 47 GLY B N 1
ATOM 4271 C CA . GLY B 1 47 ? 16.234 19.172 -7.125 1 98.38 47 GLY B CA 1
ATOM 4272 C C . GLY B 1 47 ? 15.023 18.578 -6.422 1 98.38 47 GLY B C 1
ATOM 4273 O O . GLY B 1 47 ? 15.039 17.406 -6.043 1 98.38 47 GLY B O 1
ATOM 4274 N N . LYS B 1 48 ? 13.945 19.375 -6.23 1 98.75 48 LYS B N 1
ATOM 4275 C CA . LYS B 1 48 ? 12.742 18.828 -5.598 1 98.75 48 LYS B CA 1
ATOM 4276 C C . LYS B 1 48 ? 12.172 17.672 -6.41 1 98.75 48 LYS B C 1
ATOM 4278 O O . LYS B 1 48 ? 12.109 17.734 -7.637 1 98.75 48 LYS B O 1
ATOM 4283 N N . GLY B 1 49 ? 11.812 16.547 -5.672 1 98.69 49 GLY B N 1
ATOM 4284 C CA . GLY B 1 49 ? 11.141 15.445 -6.328 1 98.69 49 GLY B CA 1
ATOM 4285 C C . GLY B 1 49 ? 9.648 15.648 -6.473 1 98.69 49 GLY B C 1
ATOM 4286 O O . GLY B 1 49 ? 9.094 16.609 -5.93 1 98.69 49 GLY B O 1
ATOM 4287 N N . GLU B 1 50 ? 9.023 14.742 -7.199 1 98.56 50 GLU B N 1
ATOM 4288 C CA . GLU B 1 50 ? 7.574 14.758 -7.391 1 98.56 50 GLU B CA 1
ATOM 4289 C C . GLU B 1 50 ? 6.844 14.312 -6.129 1 98.56 50 GLU B C 1
ATOM 4291 O O . GLU B 1 50 ? 7.27 13.359 -5.461 1 98.56 50 GLU B O 1
ATOM 4296 N N . SER B 1 51 ? 5.816 15.039 -5.758 1 98.56 51 SER B N 1
ATOM 4297 C CA . SER B 1 51 ? 4.953 14.602 -4.668 1 98.56 51 SER B CA 1
ATOM 4298 C C . SER B 1 51 ? 3.676 13.961 -5.199 1 98.56 51 SER B C 1
ATOM 4300 O O . SER B 1 51 ? 3.361 14.078 -6.383 1 98.56 51 SER B O 1
ATOM 4302 N N . MET B 1 52 ? 2.953 13.281 -4.309 1 98.44 52 MET B N 1
ATOM 4303 C CA . MET B 1 52 ? 1.684 12.664 -4.684 1 98.44 52 MET B CA 1
ATOM 4304 C C . MET B 1 52 ? 0.686 13.719 -5.148 1 98.44 52 MET B C 1
ATOM 4306 O O . MET B 1 52 ? -0.165 13.445 -5.996 1 98.44 52 MET B O 1
ATOM 4310 N N . TRP B 1 53 ? 0.75 14.961 -4.613 1 98.62 53 TRP B N 1
ATOM 4311 C CA . TRP B 1 53 ? -0.126 16.031 -5.059 1 98.62 53 TRP B CA 1
ATOM 4312 C C . TRP B 1 53 ? 0.248 16.5 -6.465 1 98.62 53 TRP B C 1
ATOM 4314 O O . TRP B 1 53 ? -0.628 16.797 -7.281 1 98.62 53 TRP B O 1
ATOM 4324 N N . ASP B 1 54 ? 1.601 16.625 -6.719 1 98.62 54 ASP B N 1
ATOM 4325 C CA . ASP B 1 54 ? 2.02 16.953 -8.078 1 98.62 54 ASP B CA 1
ATOM 4326 C C . ASP B 1 54 ? 1.406 15.992 -9.094 1 98.62 54 ASP B C 1
ATOM 4328 O O . ASP B 1 54 ? 0.803 16.422 -10.078 1 98.62 54 ASP B O 1
ATOM 4332 N N . ARG B 1 55 ? 1.606 14.688 -8.797 1 97.81 55 ARG B N 1
ATOM 4333 C CA . ARG B 1 55 ? 1.074 13.656 -9.68 1 97.81 55 ARG B CA 1
ATOM 4334 C C . ARG B 1 55 ? -0.438 13.789 -9.828 1 97.81 55 ARG B C 1
ATOM 4336 O O . ARG B 1 55 ? -0.97 13.719 -10.938 1 97.81 55 ARG B O 1
ATOM 4343 N N . PHE B 1 56 ? -1.166 13.922 -8.797 1 98.44 56 PHE B N 1
ATOM 4344 C CA . PHE B 1 56 ? -2.621 13.953 -8.711 1 98.44 56 PHE B CA 1
ATOM 4345 C C . PHE B 1 56 ? -3.193 15.055 -9.594 1 98.44 56 PHE B C 1
ATOM 4347 O O . PHE B 1 56 ? -4.109 14.812 -10.383 1 98.44 56 PHE B O 1
ATOM 4354 N N . VAL B 1 57 ? -2.639 16.219 -9.516 1 98.31 57 VAL B N 1
ATOM 4355 C CA . VAL B 1 57 ? -3.199 17.375 -10.227 1 98.31 57 VAL B CA 1
ATOM 4356 C C . VAL B 1 57 ? -2.732 17.359 -11.68 1 98.31 57 VAL B C 1
ATOM 4358 O O . VAL B 1 57 ? -3.438 17.844 -12.562 1 98.31 57 VAL B O 1
ATOM 4361 N N . HIS B 1 58 ? -1.498 16.844 -11.93 1 98.38 58 HIS B N 1
ATOM 4362 C CA . HIS B 1 58 ? -0.969 16.797 -13.289 1 98.38 58 HIS B CA 1
ATOM 4363 C C . HIS B 1 58 ? -1.685 15.75 -14.125 1 98.38 58 HIS B C 1
ATOM 4365 O O . HIS B 1 58 ? -1.894 15.938 -15.328 1 98.38 58 HIS B O 1
ATOM 4371 N N . GLU B 1 59 ? -2.043 14.641 -13.523 1 97.25 59 GLU B N 1
ATOM 4372 C CA . GLU B 1 59 ? -2.699 13.547 -14.234 1 97.25 59 GLU B CA 1
ATOM 4373 C C . GLU B 1 59 ? -4.105 13.938 -14.68 1 97.25 59 GLU B C 1
ATOM 4375 O O . GLU B 1 59 ? -4.547 13.555 -15.766 1 97.25 59 GLU B O 1
ATOM 4380 N N . ASP B 1 60 ? -4.816 14.711 -13.805 1 97.75 60 ASP B N 1
ATOM 4381 C CA . ASP B 1 60 ? -6.184 15.109 -14.109 1 97.75 60 ASP B CA 1
ATOM 4382 C C . ASP B 1 60 ? -6.512 16.469 -13.484 1 97.75 60 ASP B C 1
ATOM 4384 O O . ASP B 1 60 ? -6.992 16.531 -12.352 1 97.75 60 ASP B O 1
ATOM 4388 N N . PRO B 1 61 ? -6.332 17.484 -14.203 1 97.88 61 PRO B N 1
ATOM 4389 C CA . PRO B 1 61 ? -6.562 18.828 -13.672 1 97.88 61 PRO B CA 1
ATOM 4390 C C . PRO B 1 61 ? -8.016 19.062 -13.266 1 97.88 61 PRO B C 1
ATOM 4392 O O . PRO B 1 61 ? -8.312 19.984 -12.5 1 97.88 61 PRO B O 1
ATOM 4395 N N . THR B 1 62 ? -8.953 18.25 -13.773 1 98.06 62 THR B N 1
ATOM 4396 C CA . THR B 1 62 ? -10.375 18.453 -13.5 1 98.06 62 THR B CA 1
ATOM 4397 C C . THR B 1 62 ? -10.703 18.109 -12.055 1 98.06 62 THR B C 1
ATOM 4399 O O . THR B 1 62 ? -11.781 18.438 -11.562 1 98.06 62 THR B O 1
ATOM 4402 N N . ARG B 1 63 ? -9.781 17.516 -11.336 1 97.81 63 ARG B N 1
ATOM 4403 C CA . ARG B 1 63 ? -9.953 17.188 -9.922 1 97.81 63 ARG B CA 1
ATOM 4404 C C . ARG B 1 63 ? -9.953 18.438 -9.062 1 97.81 63 ARG B C 1
ATOM 4406 O O . ARG B 1 63 ? -10.383 18.422 -7.91 1 97.81 63 ARG B O 1
ATOM 4413 N N . ILE B 1 64 ? -9.43 19.484 -9.641 1 98.56 64 ILE B N 1
ATOM 4414 C CA . ILE B 1 64 ? -9.398 20.781 -8.969 1 98.56 64 ILE B CA 1
ATOM 4415 C C . ILE B 1 64 ? -10.508 21.672 -9.531 1 98.56 64 ILE B C 1
ATOM 4417 O O . ILE B 1 64 ? -10.633 21.812 -10.742 1 98.56 64 ILE B O 1
ATOM 4421 N N . LYS B 1 65 ? -11.242 22.297 -8.695 1 98.12 65 LYS B N 1
ATOM 4422 C CA . LYS B 1 65 ? -12.445 23.047 -9.062 1 98.12 65 LYS B CA 1
ATOM 4423 C C . LYS B 1 65 ? -12.164 24.047 -10.18 1 98.12 65 LYS B C 1
ATOM 4425 O O . LYS B 1 65 ? -12.977 24.203 -11.086 1 98.12 65 LYS B O 1
ATOM 4430 N N . ASP B 1 66 ? -11.062 24.75 -10.141 1 97.88 66 ASP B N 1
ATOM 4431 C CA . ASP B 1 66 ? -10.75 25.781 -11.141 1 97.88 66 ASP B CA 1
ATOM 4432 C C . ASP B 1 66 ? -9.711 25.266 -12.133 1 97.88 66 ASP B C 1
ATOM 4434 O O . ASP B 1 66 ? -9.164 26.047 -12.914 1 97.88 66 ASP B O 1
ATOM 4438 N N . GLY B 1 67 ? -9.281 24 -12.039 1 98 67 GLY B N 1
ATOM 4439 C CA . GLY B 1 67 ? -8.359 23.359 -12.961 1 98 67 GLY B CA 1
ATOM 4440 C C . GLY B 1 67 ? -6.914 23.781 -12.742 1 98 67 GLY B C 1
ATOM 4441 O O . GLY B 1 67 ? -6.023 23.375 -13.492 1 98 67 GLY B O 1
ATOM 4442 N N . GLN B 1 68 ? -6.672 24.594 -11.781 1 97.38 68 GLN B N 1
ATOM 4443 C CA . GLN B 1 68 ? -5.32 25.062 -11.508 1 97.38 68 GLN B CA 1
ATOM 4444 C C . GLN B 1 68 ? -4.559 24.094 -10.625 1 97.38 68 GLN B C 1
ATOM 4446 O O . GLN B 1 68 ? -4.965 22.938 -10.477 1 97.38 68 GLN B O 1
ATOM 4451 N N . ASN B 1 69 ? -3.307 24.406 -10.219 1 98.19 69 ASN B N 1
ATOM 4452 C CA . ASN B 1 69 ? -2.498 23.5 -9.406 1 98.19 69 ASN B CA 1
ATOM 4453 C C . ASN B 1 69 ? -1.52 24.266 -8.523 1 98.19 69 ASN B C 1
ATOM 4455 O O . ASN B 1 69 ? -1.597 25.484 -8.422 1 98.19 69 ASN B O 1
ATOM 4459 N N . GLY B 1 70 ? -0.696 23.547 -7.758 1 97.94 70 GLY B N 1
ATOM 4460 C CA . GLY B 1 70 ? 0.226 24.156 -6.812 1 97.94 70 GLY B CA 1
ATOM 4461 C C . GLY B 1 70 ? 1.631 24.312 -7.363 1 97.94 70 GLY B C 1
ATOM 4462 O O . GLY B 1 70 ? 2.59 24.469 -6.602 1 97.94 70 GLY B O 1
ATOM 4463 N N . ASP B 1 71 ? 1.876 24.328 -8.711 1 98.25 71 ASP B N 1
ATOM 4464 C CA . ASP B 1 71 ? 3.205 24.344 -9.312 1 98.25 71 ASP B CA 1
ATOM 4465 C C . ASP B 1 71 ? 3.963 25.609 -8.945 1 98.25 71 ASP B C 1
ATOM 4467 O O . ASP B 1 71 ? 5.176 25.578 -8.719 1 98.25 71 ASP B O 1
ATOM 4471 N N . VAL B 1 72 ? 3.201 26.719 -9.008 1 98 72 VAL B N 1
ATOM 4472 C CA . VAL B 1 72 ? 3.789 28.016 -8.672 1 98 72 VAL B CA 1
ATOM 4473 C C . VAL B 1 72 ? 3.234 28.5 -7.336 1 98 72 VAL B C 1
ATOM 4475 O O . VAL B 1 72 ? 3.945 29.141 -6.555 1 98 72 VAL B O 1
ATOM 4478 N N . ALA B 1 73 ? 1.883 28.234 -7.117 1 98.19 73 ALA B N 1
ATOM 4479 C CA . ALA B 1 73 ? 1.167 28.625 -5.902 1 98.19 73 ALA B CA 1
ATOM 4480 C C . ALA B 1 73 ? 1.373 30.094 -5.598 1 98.19 73 ALA B C 1
ATOM 4482 O O . ALA B 1 73 ? 1.173 30.953 -6.465 1 98.19 73 ALA B O 1
ATOM 4483 N N . CYS B 1 74 ? 1.774 30.406 -4.359 1 98.69 74 CYS B N 1
ATOM 4484 C CA . CYS B 1 74 ? 2.008 31.797 -3.998 1 98.69 74 CYS B CA 1
ATOM 4485 C C . CYS B 1 74 ? 3.432 32.219 -4.348 1 98.69 74 CYS B C 1
ATOM 4487 O O . CYS B 1 74 ? 3.811 33.375 -4.133 1 98.69 74 CYS B O 1
ATOM 4489 N N . ASP B 1 75 ? 4.238 31.328 -4.82 1 98.62 75 ASP B N 1
ATOM 4490 C CA . ASP B 1 75 ? 5.633 31.531 -5.191 1 98.62 75 ASP B CA 1
ATOM 4491 C C . ASP B 1 75 ? 6.477 31.906 -3.973 1 98.62 75 ASP B C 1
ATOM 4493 O O . ASP B 1 75 ? 7.469 32.625 -4.094 1 98.62 75 ASP B O 1
ATOM 4497 N N . SER B 1 76 ? 6.062 31.453 -2.84 1 98.75 76 SER B N 1
ATOM 4498 C CA . SER B 1 76 ? 6.781 31.75 -1.606 1 98.75 76 SER B CA 1
ATOM 4499 C C . SER B 1 76 ? 8.219 31.25 -1.663 1 98.75 76 SER B C 1
ATOM 4501 O O . SER B 1 76 ? 9.109 31.797 -1.017 1 98.75 76 SER B O 1
ATOM 4503 N N . TYR B 1 77 ? 8.461 30.172 -2.443 1 98.69 77 TYR B N 1
ATOM 4504 C CA . TYR B 1 77 ? 9.812 29.656 -2.586 1 98.69 77 TYR B CA 1
ATOM 4505 C C . TYR B 1 77 ? 10.773 30.75 -3.043 1 98.69 77 TYR B C 1
ATOM 4507 O O . TYR B 1 77 ? 11.914 30.812 -2.57 1 98.69 77 TYR B O 1
ATOM 4515 N N . HIS B 1 78 ? 10.375 31.594 -3.957 1 98.38 78 HIS B N 1
ATOM 4516 C CA . HIS B 1 78 ? 11.227 32.656 -4.492 1 98.38 78 HIS B CA 1
ATOM 4517 C C . HIS B 1 78 ? 11.023 33.938 -3.738 1 98.38 78 HIS B C 1
ATOM 4519 O O . HIS B 1 78 ? 11.852 34.875 -3.834 1 98.38 78 HIS B O 1
ATOM 4525 N N . LYS B 1 79 ? 9.938 34.031 -2.969 1 98.5 79 LYS B N 1
ATOM 4526 C CA . LYS B 1 79 ? 9.57 35.312 -2.355 1 98.5 79 LYS B CA 1
ATOM 4527 C C . LYS B 1 79 ? 9.562 35.188 -0.833 1 98.5 79 LYS B C 1
ATOM 4529 O O . LYS B 1 79 ? 8.867 35.969 -0.157 1 98.5 79 LYS B O 1
ATOM 4534 N N . TRP B 1 80 ? 10.234 34.25 -0.295 1 98.44 80 TRP B N 1
ATOM 4535 C CA . TRP B 1 80 ? 10.195 33.969 1.137 1 98.44 80 TRP B CA 1
ATOM 4536 C C . TRP B 1 80 ? 10.672 35.188 1.939 1 98.44 80 TRP B C 1
ATOM 4538 O O . TRP B 1 80 ? 10.211 35.406 3.062 1 98.44 80 TRP B O 1
ATOM 4548 N N . ARG B 1 81 ? 11.609 36.031 1.41 1 98.5 81 ARG B N 1
ATOM 4549 C CA . ARG B 1 81 ? 12.062 37.219 2.119 1 98.5 81 ARG B CA 1
ATOM 4550 C C . ARG B 1 81 ? 10.922 38.219 2.266 1 98.5 81 ARG B C 1
ATOM 4552 O O . ARG B 1 81 ? 10.766 38.844 3.324 1 98.5 81 ARG B O 1
ATOM 4559 N N . GLU B 1 82 ? 10.242 38.375 1.173 1 98.44 82 GLU B N 1
ATOM 4560 C CA . GLU B 1 82 ? 9.07 39.219 1.218 1 98.44 82 GLU B CA 1
ATOM 4561 C C . GLU B 1 82 ? 8.047 38.719 2.236 1 98.44 82 GLU B C 1
ATOM 4563 O O . GLU B 1 82 ? 7.453 39.531 2.967 1 98.44 82 GLU B O 1
ATOM 4568 N N . ASP B 1 83 ? 7.836 37.5 2.279 1 98.75 83 ASP B N 1
ATOM 4569 C CA . ASP B 1 83 ? 6.887 36.906 3.215 1 98.75 83 ASP B CA 1
ATOM 4570 C C . ASP B 1 83 ? 7.32 37.156 4.66 1 98.75 83 ASP B C 1
ATOM 4572 O O . ASP B 1 83 ? 6.48 37.375 5.535 1 98.75 83 ASP B O 1
ATOM 4576 N N . ILE B 1 84 ? 8.609 37.031 4.945 1 98.75 84 ILE B N 1
ATOM 4577 C CA . ILE B 1 84 ? 9.109 37.281 6.289 1 98.75 84 ILE B CA 1
ATOM 4578 C C . ILE B 1 84 ? 8.867 38.75 6.664 1 98.75 84 ILE B C 1
ATOM 4580 O O . ILE B 1 84 ? 8.516 39.062 7.805 1 98.75 84 ILE B O 1
ATOM 4584 N N . GLU B 1 85 ? 9.047 39.656 5.719 1 98.62 85 GLU B N 1
ATOM 4585 C CA . GLU B 1 85 ? 8.781 41.094 5.984 1 98.62 85 GLU B CA 1
ATOM 4586 C C . GLU B 1 85 ? 7.309 41.312 6.332 1 98.62 85 GLU B C 1
ATOM 4588 O O . GLU B 1 85 ? 6.988 42.156 7.172 1 98.62 85 GLU B O 1
ATOM 4593 N N . LEU B 1 86 ? 6.449 40.625 5.641 1 98.81 86 LEU B N 1
ATOM 4594 C CA . LEU B 1 86 ? 5.02 40.719 5.93 1 98.81 86 LEU B CA 1
ATOM 4595 C C . LEU B 1 86 ? 4.719 40.188 7.332 1 98.81 86 LEU B C 1
ATOM 4597 O O . LEU B 1 86 ? 3.879 40.75 8.039 1 98.81 86 LEU B O 1
ATOM 4601 N N . LEU B 1 87 ? 5.355 39.094 7.762 1 98.88 87 LEU B N 1
ATOM 4602 C CA . LEU B 1 87 ? 5.211 38.594 9.109 1 98.88 87 LEU B CA 1
ATOM 4603 C C . LEU B 1 87 ? 5.672 39.594 10.148 1 98.88 87 LEU B C 1
ATOM 4605 O O . LEU B 1 87 ? 5.016 39.781 11.172 1 98.88 87 LEU B O 1
ATOM 4609 N N . LYS B 1 88 ? 6.785 40.219 9.836 1 98.44 88 LYS B N 1
ATOM 4610 C CA . LYS B 1 88 ? 7.289 41.281 10.719 1 98.44 88 LYS B CA 1
ATOM 4611 C C . LYS B 1 88 ? 6.285 42.438 10.844 1 98.44 88 LYS B C 1
ATOM 4613 O O . LYS B 1 88 ? 6.047 42.938 11.945 1 98.44 88 LYS B O 1
ATOM 4618 N N . GLU B 1 89 ? 5.848 42.781 9.703 1 98.31 89 GLU B N 1
ATOM 4619 C CA . GLU B 1 89 ? 4.867 43.875 9.703 1 98.31 89 GLU B CA 1
ATOM 4620 C C . GLU B 1 89 ? 3.635 43.5 10.516 1 98.31 89 GLU B C 1
ATOM 4622 O O . GLU B 1 89 ? 3.082 44.344 11.234 1 98.31 89 GLU B O 1
ATOM 4627 N N . LEU B 1 90 ? 3.172 42.281 10.414 1 98.44 90 LEU B N 1
ATOM 4628 C CA . LEU B 1 90 ? 2.041 41.781 11.18 1 98.44 90 LEU B CA 1
ATOM 4629 C C . LEU B 1 90 ? 2.342 41.812 12.68 1 98.44 90 LEU B C 1
ATOM 4631 O O . LEU B 1 90 ? 1.426 41.906 13.5 1 98.44 90 LEU B O 1
ATOM 4635 N N . GLY B 1 91 ? 3.59 41.656 13.047 1 98.38 91 GLY B N 1
ATOM 4636 C CA . GLY B 1 91 ? 4.031 41.719 14.438 1 98.38 91 GLY B CA 1
ATOM 4637 C C . GLY B 1 91 ? 3.939 40.406 15.156 1 98.38 91 GLY B C 1
ATOM 4638 O O . GLY B 1 91 ? 4.086 40.344 16.375 1 98.38 91 GLY B O 1
ATOM 4639 N N . VAL B 1 92 ? 3.723 39.344 14.469 1 98.69 92 VAL B N 1
ATOM 4640 C CA . VAL B 1 92 ? 3.562 38.031 15.094 1 98.69 92 VAL B CA 1
ATOM 4641 C C . VAL B 1 92 ? 4.914 37.531 15.594 1 98.69 92 VAL B C 1
ATOM 4643 O O . VAL B 1 92 ? 5.965 37.938 15.102 1 98.69 92 VAL B O 1
ATOM 4646 N N . THR B 1 93 ? 4.848 36.594 16.531 1 98.31 93 THR B N 1
ATOM 4647 C CA . THR B 1 93 ? 6.074 36.062 17.109 1 98.31 93 THR B CA 1
ATOM 4648 C C . THR B 1 93 ? 6.188 34.562 16.828 1 98.31 93 THR B C 1
ATOM 4650 O O . THR B 1 93 ? 7.168 33.938 17.219 1 98.31 93 THR B O 1
ATOM 4653 N N . LEU B 1 94 ? 5.184 34 16.188 1 98.69 94 LEU B N 1
ATOM 4654 C CA . LEU B 1 94 ? 5.141 32.562 15.844 1 98.69 94 LEU B CA 1
ATOM 4655 C C . LEU B 1 94 ? 4.746 32.375 14.383 1 98.69 94 LEU B C 1
ATOM 4657 O O . LEU B 1 94 ? 3.832 33.062 13.891 1 98.69 94 LEU B O 1
ATOM 4661 N N . TYR B 1 95 ? 5.469 31.594 13.641 1 98.88 95 TYR B N 1
ATOM 4662 C CA . TYR B 1 95 ? 5.094 31.234 12.273 1 98.88 95 TYR B CA 1
ATOM 4663 C C . TYR B 1 95 ? 5.152 29.719 12.07 1 98.88 95 TYR B C 1
ATOM 4665 O O . TYR B 1 95 ? 6.211 29.109 12.234 1 98.88 95 TYR B O 1
ATOM 4673 N N . ARG B 1 96 ? 4 29.109 11.805 1 98.94 96 ARG B N 1
ATOM 4674 C CA . ARG B 1 96 ? 3.941 27.672 11.531 1 98.94 96 ARG B CA 1
ATOM 4675 C C . ARG B 1 96 ? 3.971 27.406 10.031 1 98.94 96 ARG B C 1
ATOM 4677 O O . ARG B 1 96 ? 3.135 27.922 9.289 1 98.94 96 ARG B O 1
ATOM 4684 N N . PHE B 1 97 ? 4.938 26.703 9.609 1 98.88 97 PHE B N 1
ATOM 4685 C CA . PHE B 1 97 ? 5.066 26.266 8.219 1 98.88 97 PHE B CA 1
ATOM 4686 C C . PHE B 1 97 ? 5.508 24.812 8.141 1 98.88 97 PHE B C 1
ATOM 4688 O O . PHE B 1 97 ? 5.777 24.188 9.164 1 98.88 97 PHE B O 1
ATOM 4695 N N . SER B 1 98 ? 5.434 24.25 6.957 1 98.88 98 SER B N 1
ATOM 4696 C CA . SER B 1 98 ? 5.867 22.859 6.805 1 98.88 98 SER B CA 1
ATOM 4697 C C . SER B 1 98 ? 7.066 22.766 5.867 1 98.88 98 SER B C 1
ATOM 4699 O O . SER B 1 98 ? 7.328 23.672 5.086 1 98.88 98 SER B O 1
ATOM 4701 N N . ILE B 1 99 ? 7.762 21.734 6.07 1 98.81 99 ILE B N 1
ATOM 4702 C CA . ILE B 1 99 ? 8.812 21.328 5.145 1 98.81 99 ILE B CA 1
ATOM 4703 C C . ILE B 1 99 ? 8.242 20.375 4.102 1 98.81 99 ILE B C 1
ATOM 4705 O O . ILE B 1 99 ? 7.496 19.453 4.438 1 98.81 99 ILE B O 1
ATOM 4709 N N . SER B 1 100 ? 8.523 20.688 2.844 1 98.88 100 SER B N 1
ATOM 4710 C CA . SER B 1 100 ? 8.164 19.75 1.785 1 98.88 100 SER B CA 1
ATOM 4711 C C . SER B 1 100 ? 9.086 18.531 1.784 1 98.88 100 SER B C 1
ATOM 4713 O O . SER B 1 100 ? 10.273 18.656 1.483 1 98.88 100 SER B O 1
ATOM 4715 N N . TRP B 1 101 ? 8.562 17.359 2.064 1 98.81 101 TRP B N 1
ATOM 4716 C CA . TRP B 1 101 ? 9.352 16.141 2.129 1 98.81 101 TRP B CA 1
ATOM 4717 C C . TRP B 1 101 ? 10.094 15.898 0.821 1 98.81 101 TRP B C 1
ATOM 4719 O O . TRP B 1 101 ? 11.312 15.711 0.822 1 98.81 101 TRP B O 1
ATOM 4729 N N . PRO B 1 102 ? 9.523 16.031 -0.32 1 98.75 102 PRO B N 1
ATOM 4730 C CA . PRO B 1 102 ? 10.234 15.758 -1.572 1 98.75 102 PRO B CA 1
ATOM 4731 C C . PRO B 1 102 ? 11.25 16.844 -1.93 1 98.75 102 PRO B C 1
ATOM 4733 O O . PRO B 1 102 ? 12.055 16.656 -2.846 1 98.75 102 PRO B O 1
ATOM 4736 N N . ARG B 1 103 ? 11.188 18 -1.232 1 98.75 103 ARG B N 1
ATOM 4737 C CA . ARG B 1 103 ? 12.172 19.047 -1.497 1 98.75 103 ARG B CA 1
ATOM 4738 C C . ARG B 1 103 ? 13.492 18.75 -0.792 1 98.75 103 ARG B C 1
ATOM 4740 O O . ARG B 1 103 ? 14.555 19.172 -1.245 1 98.75 103 ARG B O 1
ATOM 4747 N N . ILE B 1 104 ? 13.414 17.953 0.308 1 98.19 104 ILE B N 1
ATOM 4748 C CA . ILE B 1 104 ? 14.617 17.609 1.06 1 98.19 104 ILE B CA 1
ATOM 4749 C C . ILE B 1 104 ? 15.086 16.203 0.666 1 98.19 104 ILE B C 1
ATOM 4751 O O . ILE B 1 104 ? 16.281 15.938 0.613 1 98.19 104 ILE B O 1
ATOM 4755 N N . LEU B 1 105 ? 14.18 15.352 0.472 1 98.5 105 LEU B N 1
ATOM 4756 C CA . LEU B 1 105 ? 14.398 13.984 -0.008 1 98.5 105 LEU B CA 1
ATOM 4757 C C . LEU B 1 105 ? 13.578 13.719 -1.267 1 98.5 105 LEU B C 1
ATOM 4759 O O . LEU B 1 105 ? 12.438 13.258 -1.185 1 98.5 105 LEU B O 1
ATOM 4763 N N . PRO B 1 106 ? 14.18 13.852 -2.404 1 98.25 106 PRO B N 1
ATOM 4764 C CA . PRO B 1 106 ? 13.422 13.875 -3.656 1 98.25 106 PRO B CA 1
ATOM 4765 C C . PRO B 1 106 ? 12.609 12.602 -3.879 1 98.25 106 PRO B C 1
ATOM 4767 O O . PRO B 1 106 ? 11.477 12.664 -4.359 1 98.25 106 PRO B O 1
ATOM 4770 N N . ASP B 1 107 ? 13.133 11.422 -3.516 1 96.81 107 ASP B N 1
ATOM 4771 C CA . ASP B 1 107 ? 12.344 10.203 -3.674 1 96.81 107 ASP B CA 1
ATOM 4772 C C . ASP B 1 107 ? 11.82 9.711 -2.326 1 96.81 107 ASP B C 1
ATOM 4774 O O . ASP B 1 107 ? 11.352 8.578 -2.215 1 96.81 107 ASP B O 1
ATOM 4778 N N . GLY B 1 108 ? 11.984 10.523 -1.281 1 98 108 GLY B N 1
ATOM 4779 C CA . GLY B 1 108 ? 11.453 10.242 0.042 1 98 108 GLY B CA 1
ATOM 4780 C C . GLY B 1 108 ? 12.406 9.438 0.906 1 98 108 GLY B C 1
ATOM 4781 O O . GLY B 1 108 ? 12.148 9.227 2.094 1 98 108 GLY B O 1
ATOM 4782 N N . THR B 1 109 ? 13.539 9.023 0.346 1 97.44 109 THR B N 1
ATOM 4783 C CA . THR B 1 109 ? 14.453 8.141 1.07 1 97.44 109 THR B CA 1
ATOM 4784 C C . THR B 1 109 ? 15.766 8.852 1.372 1 97.44 109 THR B C 1
ATOM 4786 O O . THR B 1 109 ? 16.109 9.844 0.729 1 97.44 109 THR B O 1
ATOM 4789 N N . PRO B 1 110 ? 16.5 8.367 2.338 1 96.81 110 PRO B N 1
ATOM 4790 C CA . PRO B 1 110 ? 17.766 9.023 2.697 1 96.81 110 PRO B CA 1
ATOM 4791 C C . PRO B 1 110 ? 18.891 8.711 1.714 1 96.81 110 PRO B C 1
ATOM 4793 O O . PRO B 1 110 ? 20 9.234 1.854 1 96.81 110 PRO B O 1
ATOM 4796 N N . SER B 1 111 ? 18.578 7.902 0.694 1 94.94 111 SER B N 1
ATOM 4797 C CA . SER B 1 111 ? 19.625 7.562 -0.273 1 94.94 111 SER B CA 1
ATOM 4798 C C . SER B 1 111 ? 19.984 8.766 -1.133 1 94.94 111 SER B C 1
ATOM 4800 O O . SER B 1 111 ? 21.062 8.805 -1.737 1 94.94 111 SER B O 1
ATOM 4802 N N . GLN B 1 112 ? 19.109 9.672 -1.176 1 94.56 112 GLN B N 1
ATOM 4803 C CA . GLN B 1 112 ? 19.359 10.922 -1.899 1 94.56 112 GLN B CA 1
ATOM 4804 C C . GLN B 1 112 ? 18.906 12.125 -1.084 1 94.56 112 GLN B C 1
ATOM 4806 O O . GLN B 1 112 ? 17.703 12.375 -0.941 1 94.56 112 GLN B O 1
ATOM 4811 N N . ILE B 1 113 ? 19.828 12.898 -0.604 1 97.44 113 ILE B N 1
ATOM 4812 C CA . ILE B 1 113 ? 19.531 14.125 0.13 1 97.44 113 ILE B CA 1
ATOM 4813 C C . ILE B 1 113 ? 19.75 15.336 -0.776 1 97.44 113 ILE B C 1
ATOM 4815 O O . ILE B 1 113 ? 20.812 15.484 -1.373 1 97.44 113 ILE B O 1
ATOM 4819 N N . ASN B 1 114 ? 18.781 16.125 -0.987 1 98.5 114 ASN B N 1
ATOM 4820 C CA . ASN B 1 114 ? 18.859 17.344 -1.796 1 98.5 114 ASN B CA 1
ATOM 4821 C C . ASN B 1 114 ? 19.344 18.531 -0.978 1 98.5 114 ASN B C 1
ATOM 4823 O O . ASN B 1 114 ? 18.547 19.203 -0.307 1 98.5 114 ASN B O 1
ATOM 4827 N N . GLN B 1 115 ? 20.609 18.859 -1.113 1 98.56 115 GLN B N 1
ATOM 4828 C CA . GLN B 1 115 ? 21.234 19.906 -0.303 1 98.56 115 GLN B CA 1
ATOM 4829 C C . GLN B 1 115 ? 20.594 21.266 -0.567 1 98.56 115 GLN B C 1
ATOM 4831 O O . GLN B 1 115 ? 20.484 22.094 0.342 1 98.56 115 GLN B O 1
ATOM 4836 N N . ALA B 1 116 ? 20.172 21.5 -1.797 1 98.75 116 ALA B N 1
ATOM 4837 C CA . ALA B 1 116 ? 19.531 22.781 -2.113 1 98.75 116 ALA B CA 1
ATOM 4838 C C . ALA B 1 116 ? 18.25 22.969 -1.298 1 98.75 116 ALA B C 1
ATOM 4840 O O . ALA B 1 116 ? 17.953 24.078 -0.859 1 98.75 116 ALA B O 1
ATOM 4841 N N . GLY B 1 117 ? 17.5 21.922 -1.144 1 98.75 117 GLY B N 1
ATOM 4842 C CA . GLY B 1 117 ? 16.312 21.969 -0.301 1 98.75 117 GLY B CA 1
ATOM 4843 C C . GLY B 1 117 ? 16.641 22.234 1.158 1 98.75 117 GLY B C 1
ATOM 4844 O O . GLY B 1 117 ? 15.977 23.062 1.801 1 98.75 117 GLY B O 1
ATOM 4845 N N . ILE B 1 118 ? 17.672 21.562 1.652 1 98.81 118 ILE B N 1
ATOM 4846 C CA . ILE B 1 118 ? 18.109 21.766 3.029 1 98.81 118 ILE B CA 1
ATOM 4847 C C . ILE B 1 118 ? 18.516 23.219 3.232 1 98.81 118 ILE B C 1
ATOM 4849 O O . ILE B 1 118 ? 18.125 23.859 4.207 1 98.81 118 ILE B O 1
ATOM 4853 N N . ASP B 1 119 ? 19.297 23.703 2.303 1 98.75 119 ASP B N 1
ATOM 4854 C CA . ASP B 1 119 ? 19.797 25.062 2.41 1 98.75 119 ASP B CA 1
ATOM 4855 C C . ASP B 1 119 ? 18.656 26.078 2.371 1 98.75 119 ASP B C 1
ATOM 4857 O O . ASP B 1 119 ? 18.703 27.094 3.076 1 98.75 119 ASP B O 1
ATOM 4861 N N . TYR B 1 120 ? 17.719 25.844 1.559 1 98.75 120 TYR B N 1
ATOM 4862 C CA . TYR B 1 120 ? 16.562 26.719 1.471 1 98.75 120 TYR B CA 1
ATOM 4863 C C . TYR B 1 120 ? 15.883 26.859 2.828 1 98.75 120 TYR B C 1
ATOM 4865 O O . TYR B 1 120 ? 15.719 27.984 3.328 1 98.75 120 TYR B O 1
ATOM 4873 N N . TYR B 1 121 ? 15.516 25.797 3.465 1 98.88 121 TYR B N 1
ATOM 4874 C CA . TYR B 1 121 ? 14.789 25.859 4.73 1 98.88 121 TYR B CA 1
ATOM 4875 C C . TYR B 1 121 ? 15.688 26.359 5.848 1 98.88 121 TYR B C 1
ATOM 4877 O O . TYR B 1 121 ? 15.227 27.078 6.746 1 98.88 121 TYR B O 1
ATOM 4885 N N . ARG B 1 122 ? 16.953 25.953 5.809 1 98.75 122 ARG B N 1
ATOM 4886 C CA . ARG B 1 122 ? 17.891 26.453 6.805 1 98.75 122 ARG B CA 1
ATOM 4887 C C . ARG B 1 122 ? 17.953 27.984 6.781 1 98.75 122 ARG B C 1
ATOM 4889 O O . ARG B 1 122 ? 17.875 28.625 7.828 1 98.75 122 ARG B O 1
ATOM 4896 N N . THR B 1 123 ? 18.125 28.5 5.578 1 98.69 123 THR B N 1
ATOM 4897 C CA . THR B 1 123 ? 18.219 29.938 5.41 1 98.69 123 THR B CA 1
ATOM 4898 C C . THR B 1 123 ? 16.906 30.609 5.824 1 98.69 123 THR B C 1
ATOM 4900 O O . THR B 1 123 ? 16.922 31.656 6.484 1 98.69 123 THR B O 1
ATOM 4903 N N . PHE B 1 124 ? 15.852 30.062 5.445 1 98.81 124 PHE B N 1
ATOM 4904 C CA . PHE B 1 124 ? 14.531 30.578 5.77 1 98.81 124 PHE B CA 1
ATOM 4905 C C . PHE B 1 124 ? 14.312 30.609 7.277 1 98.81 124 PHE B C 1
ATOM 4907 O O . PHE B 1 124 ? 13.875 31.625 7.824 1 98.81 124 PHE B O 1
ATOM 4914 N N . ILE B 1 125 ? 14.609 29.484 7.973 1 98.88 125 ILE B N 1
ATOM 4915 C CA . ILE B 1 125 ? 14.43 29.344 9.414 1 98.88 125 ILE B CA 1
ATOM 4916 C C . ILE B 1 125 ? 15.32 30.344 10.141 1 98.88 125 ILE B C 1
ATOM 4918 O O . ILE B 1 125 ? 14.875 31 11.086 1 98.88 125 ILE B O 1
ATOM 4922 N N . LYS B 1 126 ? 16.531 30.5 9.672 1 98.56 126 LYS B N 1
ATOM 4923 C CA . LYS B 1 126 ? 17.453 31.453 10.289 1 98.56 126 LYS B CA 1
ATOM 4924 C C . LYS B 1 126 ? 16.922 32.875 10.133 1 98.56 126 LYS B C 1
ATOM 4926 O O . LYS B 1 126 ? 17.016 33.688 11.07 1 98.56 126 LYS B O 1
ATOM 4931 N N . ALA B 1 127 ? 16.438 33.156 8.992 1 98.75 127 ALA B N 1
ATOM 4932 C CA . ALA B 1 127 ? 15.898 34.5 8.734 1 98.75 127 ALA B CA 1
ATOM 4933 C C . ALA B 1 127 ? 14.695 34.781 9.625 1 98.75 127 ALA B C 1
ATOM 4935 O O . ALA B 1 127 ? 14.5 35.906 10.07 1 98.75 127 ALA B O 1
ATOM 4936 N N . LEU B 1 128 ? 13.828 33.812 9.828 1 98.81 128 LEU B N 1
ATOM 4937 C CA . LEU B 1 128 ? 12.703 33.938 10.75 1 98.81 128 LEU B CA 1
ATOM 4938 C C . LEU B 1 128 ? 13.195 34.312 12.156 1 98.81 128 LEU B C 1
ATOM 4940 O O . LEU B 1 128 ? 12.688 35.219 12.781 1 98.81 128 LEU B O 1
ATOM 4944 N N . LYS B 1 129 ? 14.172 33.594 12.617 1 98.38 129 LYS B N 1
ATOM 4945 C CA . LYS B 1 129 ? 14.711 33.812 13.953 1 98.38 129 LYS B CA 1
ATOM 4946 C C . LYS B 1 129 ? 15.312 35.219 14.07 1 98.38 129 LYS B C 1
ATOM 4948 O O . LYS B 1 129 ? 15.125 35.906 15.078 1 98.38 129 LYS B O 1
ATOM 4953 N N . GLU B 1 130 ? 16.016 35.594 13.055 1 98 130 GLU B N 1
ATOM 4954 C CA . GLU B 1 130 ? 16.609 36.938 13.031 1 98 130 GLU B CA 1
ATOM 4955 C C . GLU B 1 130 ? 15.531 38 13.086 1 98 130 GLU B C 1
ATOM 4957 O O . GLU B 1 130 ? 15.766 39.094 13.609 1 98 130 GLU B O 1
ATOM 4962 N N . ALA B 1 131 ? 14.391 37.656 12.586 1 98.38 131 ALA B N 1
ATOM 4963 C CA . ALA B 1 131 ? 13.266 38.594 12.586 1 98.38 131 ALA B CA 1
ATOM 4964 C C . ALA B 1 131 ? 12.5 38.531 13.898 1 98.38 131 ALA B C 1
ATOM 4966 O O . ALA B 1 131 ? 11.508 39.25 14.086 1 98.38 131 ALA B O 1
ATOM 4967 N N . GLY B 1 132 ? 12.93 37.719 14.828 1 97.81 132 GLY B N 1
ATOM 4968 C CA . GLY B 1 132 ? 12.281 37.594 16.125 1 97.81 132 GLY B CA 1
ATOM 4969 C C . GLY B 1 132 ? 11.047 36.719 16.078 1 97.81 132 GLY B C 1
ATOM 4970 O O . GLY B 1 132 ? 10.164 36.812 16.938 1 97.81 132 GLY B O 1
ATOM 4971 N N . ILE B 1 133 ? 10.914 35.906 15.078 1 98.69 133 ILE B N 1
ATOM 4972 C CA . ILE B 1 133 ? 9.766 35.031 14.898 1 98.69 133 ILE B CA 1
ATOM 4973 C C . ILE B 1 133 ? 10.164 33.594 15.164 1 98.69 133 ILE B C 1
ATOM 4975 O O . ILE B 1 133 ? 11.109 33.062 14.555 1 98.69 133 ILE B O 1
ATOM 4979 N N . GLU B 1 134 ? 9.492 32.938 16.094 1 98.56 134 GLU B N 1
ATOM 4980 C CA . GLU B 1 134 ? 9.742 31.547 16.406 1 98.56 134 GLU B CA 1
ATOM 4981 C C . GLU B 1 134 ? 9.148 30.625 15.344 1 98.56 134 GLU B C 1
ATOM 4983 O O . GLU B 1 134 ? 7.949 30.688 15.062 1 98.56 134 GLU B O 1
ATOM 4988 N N . PRO B 1 135 ? 10.016 29.812 14.742 1 98.81 135 PRO B N 1
ATOM 4989 C CA . PRO B 1 135 ? 9.469 28.844 13.781 1 98.81 135 PRO B CA 1
ATOM 4990 C C . PRO B 1 135 ? 8.789 27.656 14.453 1 98.81 135 PRO B C 1
ATOM 4992 O O . PRO B 1 135 ? 9.328 27.094 15.422 1 98.81 135 PRO B O 1
ATOM 4995 N N . MET B 1 136 ? 7.609 27.328 14.078 1 98.88 136 MET B N 1
ATOM 4996 C CA . MET B 1 136 ? 6.961 26.047 14.32 1 98.88 136 MET B CA 1
ATOM 4997 C C . MET B 1 136 ? 6.918 25.203 13.047 1 98.88 136 MET B C 1
ATOM 4999 O O . MET B 1 136 ? 6.23 25.562 12.086 1 98.88 136 MET B O 1
ATOM 5003 N N . VAL B 1 137 ? 7.633 24.094 13.047 1 98.94 137 VAL B N 1
ATOM 5004 C CA . VAL B 1 137 ? 7.859 23.391 11.789 1 98.94 137 VAL B CA 1
ATOM 5005 C C . VAL B 1 137 ? 7.035 22.094 11.773 1 98.94 137 VAL B C 1
ATOM 5007 O O . VAL B 1 137 ? 7.121 21.281 12.695 1 98.94 137 VAL B O 1
ATOM 5010 N N . THR B 1 138 ? 6.234 21.938 10.758 1 98.94 138 THR B N 1
ATOM 5011 C CA . THR B 1 138 ? 5.496 20.719 10.492 1 98.94 138 THR B CA 1
ATOM 5012 C C . THR B 1 138 ? 6.242 19.828 9.5 1 98.94 138 THR B C 1
ATOM 5014 O O . THR B 1 138 ? 6.59 20.281 8.406 1 98.94 138 THR B O 1
ATOM 5017 N N . LEU B 1 139 ? 6.422 18.578 9.852 1 98.94 139 LEU B N 1
ATOM 5018 C CA . LEU B 1 139 ? 7.203 17.672 9.023 1 98.94 139 LEU B CA 1
ATOM 5019 C C . LEU B 1 139 ? 6.375 17.156 7.848 1 98.94 139 LEU B C 1
ATOM 5021 O O . LEU B 1 139 ? 6.902 16.953 6.75 1 98.94 139 LEU B O 1
ATOM 5025 N N . TYR B 1 140 ? 5.148 16.875 8.102 1 98.88 140 TYR B N 1
ATOM 5026 C CA . TYR B 1 140 ? 4.293 16.375 7.031 1 98.88 140 TYR B CA 1
ATOM 5027 C C . TYR B 1 140 ? 2.977 17.141 6.98 1 98.88 140 TYR B C 1
ATOM 5029 O O . TYR B 1 140 ? 2.176 17.078 7.918 1 98.88 140 TYR B O 1
ATOM 5037 N N . HIS B 1 141 ? 2.807 17.844 5.938 1 98.75 141 HIS B N 1
ATOM 5038 C CA . HIS B 1 141 ? 1.579 18.594 5.676 1 98.75 141 HIS B CA 1
ATOM 5039 C C . HIS B 1 141 ? 1 18.234 4.309 1 98.75 141 HIS B C 1
ATOM 5041 O O . HIS B 1 141 ? 0.703 19.109 3.506 1 98.75 141 HIS B O 1
ATOM 5047 N N . TRP B 1 142 ? 0.893 16.906 3.979 1 98.25 142 TRP B N 1
ATOM 5048 C CA . TRP B 1 142 ? 0.112 16.25 2.932 1 98.25 142 TRP B CA 1
ATOM 5049 C C . TRP B 1 142 ? 0.88 16.234 1.615 1 98.25 142 TRP B C 1
ATOM 5051 O O . TRP B 1 142 ? 0.279 16.25 0.538 1 98.25 142 TRP B O 1
ATOM 5061 N N . ASP B 1 143 ? 2.125 16.328 1.5 1 96.12 143 ASP B N 1
ATOM 5062 C CA . ASP B 1 143 ? 2.859 16.234 0.242 1 96.12 143 ASP B CA 1
ATOM 5063 C C . ASP B 1 143 ? 3.893 15.109 0.294 1 96.12 143 ASP B C 1
ATOM 5065 O O . ASP B 1 143 ? 5.09 15.352 0.133 1 96.12 143 ASP B O 1
ATOM 5069 N N . LEU B 1 144 ? 3.438 13.914 0.344 1 98.62 144 LEU B N 1
ATOM 5070 C CA . LEU B 1 144 ? 4.219 12.68 0.352 1 98.62 144 LEU B CA 1
ATOM 5071 C C . LEU B 1 144 ? 4.973 12.508 -0.962 1 98.62 144 LEU B C 1
ATOM 5073 O O . LEU B 1 144 ? 4.398 12.688 -2.039 1 98.62 144 LEU B O 1
ATOM 5077 N N . PRO B 1 145 ? 6.352 12.219 -0.871 1 98.69 145 PRO B N 1
ATOM 5078 C CA . PRO B 1 145 ? 7.062 11.922 -2.119 1 98.69 145 PRO B CA 1
ATOM 5079 C C . PRO B 1 145 ? 6.379 10.82 -2.934 1 98.69 145 PRO B C 1
ATOM 5081 O O . PRO B 1 145 ? 5.914 9.828 -2.371 1 98.69 145 PRO B O 1
ATOM 5084 N N . GLN B 1 146 ? 6.332 10.992 -4.223 1 98.44 146 GLN B N 1
ATOM 5085 C CA . GLN B 1 146 ? 5.562 10.109 -5.098 1 98.44 146 GLN B CA 1
ATOM 5086 C C . GLN B 1 146 ? 6.066 8.672 -5.012 1 98.44 146 GLN B C 1
ATOM 5088 O O . GLN B 1 146 ? 5.277 7.73 -5.055 1 98.44 146 GLN B O 1
ATOM 5093 N N . HIS B 1 147 ? 7.379 8.5 -4.934 1 97.81 147 HIS B N 1
ATOM 5094 C CA . HIS B 1 147 ? 7.949 7.168 -4.805 1 97.81 147 HIS B CA 1
ATOM 5095 C C . HIS B 1 147 ? 7.352 6.422 -3.615 1 97.81 147 HIS B C 1
ATOM 5097 O O . HIS B 1 147 ? 6.996 5.246 -3.729 1 97.81 147 HIS B O 1
ATOM 5103 N N . LEU B 1 148 ? 7.242 7.066 -2.48 1 98.44 148 LEU B N 1
ATOM 5104 C CA . LEU B 1 148 ? 6.684 6.453 -1.28 1 98.44 148 LEU B CA 1
ATOM 5105 C C . LEU B 1 148 ? 5.184 6.227 -1.434 1 98.44 148 LEU B C 1
ATOM 5107 O O . LEU B 1 148 ? 4.641 5.258 -0.901 1 98.44 148 LEU B O 1
ATOM 5111 N N . ALA B 1 149 ? 4.531 7.16 -2.133 1 98.44 149 ALA B N 1
ATOM 5112 C CA . ALA B 1 149 ? 3.127 6.918 -2.451 1 98.44 149 ALA B CA 1
ATOM 5113 C C . ALA B 1 149 ? 2.957 5.625 -3.238 1 98.44 149 ALA B C 1
ATOM 5115 O O . ALA B 1 149 ? 2.031 4.852 -2.982 1 98.44 149 ALA B O 1
ATOM 5116 N N . GLU B 1 150 ? 3.836 5.34 -4.156 1 97.38 150 GLU B N 1
ATOM 5117 C CA . GLU B 1 150 ? 3.797 4.121 -4.961 1 97.38 150 GLU B CA 1
ATOM 5118 C C . GLU B 1 150 ? 4.117 2.891 -4.117 1 97.38 150 GLU B C 1
ATOM 5120 O O . GLU B 1 150 ? 3.68 1.783 -4.438 1 97.38 150 GLU B O 1
ATOM 5125 N N . LEU B 1 151 ? 4.852 3.051 -3.078 1 97.88 151 LEU B N 1
ATOM 5126 C CA . LEU B 1 151 ? 5.148 1.977 -2.137 1 97.88 151 LEU B CA 1
ATOM 5127 C C . LEU B 1 151 ? 3.939 1.67 -1.261 1 97.88 151 LEU B C 1
ATOM 5129 O O . LEU B 1 151 ? 4.035 0.878 -0.32 1 97.88 151 LEU B O 1
ATOM 5133 N N . GLY B 1 152 ? 2.834 2.316 -1.489 1 97.5 152 GLY B N 1
ATOM 5134 C CA . GLY B 1 152 ? 1.607 2.076 -0.745 1 97.5 152 GLY B CA 1
ATOM 5135 C C . GLY B 1 152 ? 1.187 3.256 0.108 1 97.5 152 GLY B C 1
ATOM 5136 O O . GLY B 1 152 ? 0.099 3.252 0.69 1 97.5 152 GLY B O 1
ATOM 5137 N N . GLY B 1 153 ? 2.066 4.312 0.124 1 98.25 153 GLY B N 1
ATOM 5138 C CA . GLY B 1 153 ? 1.776 5.445 0.99 1 98.25 153 GLY B CA 1
ATOM 5139 C C . GLY B 1 153 ? 1.43 5.035 2.41 1 98.25 153 GLY B C 1
ATOM 5140 O O . GLY B 1 153 ? 2.037 4.117 2.963 1 98.25 153 GLY B O 1
ATOM 5141 N N . TRP B 1 154 ? 0.453 5.703 2.953 1 98.62 154 TRP B N 1
ATOM 5142 C CA . TRP B 1 154 ? 0.127 5.516 4.363 1 98.62 154 TRP B CA 1
ATOM 5143 C C . TRP B 1 154 ? -0.635 4.211 4.578 1 98.62 154 TRP B C 1
ATOM 5145 O O . TRP B 1 154 ? -1.15 3.959 5.668 1 98.62 154 TRP B O 1
ATOM 5155 N N . LEU B 1 155 ? -0.714 3.361 3.58 1 98.44 155 LEU B N 1
ATOM 5156 C CA . LEU B 1 155 ? -1.3 2.035 3.74 1 98.44 155 LEU B CA 1
ATOM 5157 C C . LEU B 1 155 ? -0.217 0.99 3.988 1 98.44 155 LEU B C 1
ATOM 5159 O O . LEU B 1 155 ? -0.517 -0.14 4.379 1 98.44 155 LEU B O 1
ATOM 5163 N N . ASN B 1 156 ? 1.006 1.326 3.766 1 97.94 156 ASN B N 1
ATOM 5164 C CA . ASN B 1 156 ? 2.178 0.491 4.004 1 97.94 156 ASN B CA 1
ATOM 5165 C C . ASN B 1 156 ? 2.871 0.86 5.312 1 97.94 156 ASN B C 1
ATOM 5167 O O . ASN B 1 156 ? 3.406 1.963 5.449 1 97.94 156 ASN B O 1
ATOM 5171 N N . GLU B 1 157 ? 2.941 -0.014 6.215 1 96.94 157 GLU B N 1
ATOM 5172 C CA . GLU B 1 157 ? 3.475 0.263 7.547 1 96.94 157 GLU B CA 1
ATOM 5173 C C . GLU B 1 157 ? 4.945 0.666 7.477 1 96.94 157 GLU B C 1
ATOM 5175 O O . GLU B 1 157 ? 5.434 1.402 8.336 1 96.94 157 GLU B O 1
ATOM 5180 N N . GLU B 1 158 ? 5.68 0.311 6.453 1 97.06 158 GLU B N 1
ATOM 5181 C CA . GLU B 1 158 ? 7.094 0.654 6.316 1 97.06 158 GLU B CA 1
ATOM 5182 C C . GLU B 1 158 ? 7.281 2.154 6.113 1 97.06 158 GLU B C 1
ATOM 5184 O O . GLU B 1 158 ? 8.375 2.686 6.332 1 97.06 158 GLU B O 1
ATOM 5189 N N . ILE B 1 159 ? 6.246 2.799 5.711 1 98.38 159 ILE B N 1
ATOM 5190 C CA . ILE B 1 159 ? 6.336 4.238 5.488 1 98.38 159 ILE B CA 1
ATOM 5191 C C . ILE B 1 159 ? 6.691 4.941 6.793 1 98.38 159 ILE B C 1
ATOM 5193 O O . ILE B 1 159 ? 7.352 5.984 6.781 1 98.38 159 ILE B O 1
ATOM 5197 N N . ALA B 1 160 ? 6.316 4.34 7.945 1 98.31 160 ALA B N 1
ATOM 5198 C CA . ALA B 1 160 ? 6.684 4.906 9.242 1 98.31 160 ALA B CA 1
ATOM 5199 C C . ALA B 1 160 ? 8.203 4.965 9.406 1 98.31 160 ALA B C 1
ATOM 5201 O O . ALA B 1 160 ? 8.734 5.914 9.984 1 98.31 160 ALA B O 1
ATOM 5202 N N . ASP B 1 161 ? 8.922 3.979 8.875 1 98.06 161 ASP B N 1
ATOM 5203 C CA . ASP B 1 161 ? 10.375 3.959 8.953 1 98.06 161 ASP B CA 1
ATOM 5204 C C . ASP B 1 161 ? 10.992 5.027 8.047 1 98.06 161 ASP B C 1
ATOM 5206 O O . ASP B 1 161 ? 11.945 5.703 8.438 1 98.06 161 ASP B O 1
ATOM 5210 N N . TYR B 1 162 ? 10.445 5.145 6.844 1 98.44 162 TYR B N 1
ATOM 5211 C CA . TYR B 1 162 ? 10.914 6.188 5.941 1 98.44 162 TYR B CA 1
ATOM 5212 C C . TYR B 1 162 ? 10.68 7.57 6.535 1 98.44 162 TYR B C 1
ATOM 5214 O O . TYR B 1 162 ? 11.531 8.461 6.418 1 98.44 162 TYR B O 1
ATOM 5222 N N . PHE B 1 163 ? 9.539 7.742 7.172 1 98.81 163 PHE B N 1
ATOM 5223 C CA . PHE B 1 163 ? 9.234 9 7.84 1 98.81 163 PHE B CA 1
ATOM 5224 C C . PHE B 1 163 ? 10.242 9.273 8.953 1 98.81 163 PHE B C 1
ATOM 5226 O O . PHE B 1 163 ? 10.648 10.414 9.164 1 98.81 163 PHE B O 1
ATOM 5233 N N . GLY B 1 164 ? 10.555 8.219 9.695 1 98.81 164 GLY B N 1
ATOM 5234 C CA . GLY B 1 164 ? 11.562 8.352 10.734 1 98.81 164 GLY B CA 1
ATOM 5235 C C . GLY B 1 164 ? 12.891 8.867 10.219 1 98.81 164 GLY B C 1
ATOM 5236 O O . GLY B 1 164 ? 13.484 9.773 10.812 1 98.81 164 GLY B O 1
ATOM 5237 N N . ASP B 1 165 ? 13.367 8.305 9.102 1 98.69 165 ASP B N 1
ATOM 5238 C CA . ASP B 1 165 ? 14.625 8.75 8.5 1 98.69 165 ASP B CA 1
ATOM 5239 C C . ASP B 1 165 ? 14.531 10.203 8.047 1 98.69 165 ASP B C 1
ATOM 5241 O O . ASP B 1 165 ? 15.477 10.977 8.242 1 98.69 165 ASP B O 1
ATOM 5245 N N . TYR B 1 166 ? 13.43 10.477 7.484 1 98.81 166 TYR B N 1
ATOM 5246 C CA . TYR B 1 166 ? 13.164 11.844 7.055 1 98.81 166 TYR B CA 1
ATOM 5247 C C . TYR B 1 166 ? 13.188 12.805 8.242 1 98.81 166 TYR B C 1
ATOM 5249 O O . TYR B 1 166 ? 13.844 13.844 8.195 1 98.81 166 TYR B O 1
ATOM 5257 N N . ALA B 1 167 ? 12.469 12.477 9.281 1 98.88 167 ALA B N 1
ATOM 5258 C CA . ALA B 1 167 ? 12.422 13.289 10.5 1 98.88 167 ALA B CA 1
ATOM 5259 C C . ALA B 1 167 ? 13.82 13.484 11.078 1 98.88 167 ALA B C 1
ATOM 5261 O O . ALA B 1 167 ? 14.188 14.594 11.477 1 98.88 167 ALA B O 1
ATOM 5262 N N . ARG B 1 168 ? 14.602 12.422 11.133 1 98.75 168 ARG B N 1
ATOM 5263 C CA . ARG B 1 168 ? 15.969 12.484 11.641 1 98.75 168 ARG B CA 1
ATOM 5264 C C . ARG B 1 168 ? 16.797 13.508 10.875 1 98.75 168 ARG B C 1
ATOM 5266 O O . ARG B 1 168 ? 17.516 14.305 11.484 1 98.75 168 ARG B O 1
ATOM 5273 N N . ILE B 1 169 ? 16.656 13.461 9.578 1 98.81 169 ILE B N 1
ATOM 5274 C CA . ILE B 1 169 ? 17.391 14.391 8.727 1 98.81 169 ILE B CA 1
ATOM 5275 C C . ILE B 1 169 ? 16.922 15.82 8.992 1 98.81 169 ILE B C 1
ATOM 5277 O O . ILE B 1 169 ? 17.734 16.75 9.078 1 98.81 169 ILE B O 1
ATOM 5281 N N . ALA B 1 170 ? 15.641 16.016 9.148 1 98.88 170 ALA B N 1
ATOM 5282 C CA . ALA B 1 170 ? 15.102 17.328 9.453 1 98.88 170 ALA B CA 1
ATOM 5283 C C . ALA B 1 170 ? 15.609 17.844 10.797 1 98.88 170 ALA B C 1
ATOM 5285 O O . ALA B 1 170 ? 16.062 18.984 10.914 1 98.88 170 ALA B O 1
ATOM 5286 N N . PHE B 1 171 ? 15.555 17 11.875 1 98.88 171 PHE B N 1
ATOM 5287 C CA . PHE B 1 171 ? 16 17.391 13.211 1 98.88 171 PHE B CA 1
ATOM 5288 C C . PHE B 1 171 ? 17.484 17.734 13.203 1 98.88 171 PHE B C 1
ATOM 5290 O O . PHE B 1 171 ? 17.906 18.734 13.82 1 98.88 171 PHE B O 1
ATOM 5297 N N . ARG B 1 172 ? 18.234 16.906 12.492 1 98.56 172 ARG B N 1
ATOM 5298 C CA . ARG B 1 172 ? 19.672 17.141 12.398 1 98.56 172 ARG B CA 1
ATOM 5299 C C . ARG B 1 172 ? 19.953 18.453 11.68 1 98.56 172 ARG B C 1
ATOM 5301 O O . ARG B 1 172 ? 20.875 19.188 12.062 1 98.56 172 ARG B O 1
ATOM 5308 N N . SER B 1 173 ? 19.203 18.734 10.711 1 98.75 173 SER B N 1
ATOM 5309 C CA . SER B 1 173 ? 19.484 19.875 9.844 1 98.75 173 SER B CA 1
ATOM 5310 C C . SER B 1 173 ? 18.984 21.172 10.453 1 98.75 173 SER B C 1
ATOM 5312 O O . SER B 1 173 ? 19.578 22.234 10.242 1 98.75 173 SER B O 1
ATOM 5314 N N . PHE B 1 174 ? 17.875 21.109 11.188 1 98.81 174 PHE B N 1
ATOM 5315 C CA . PHE B 1 174 ? 17.188 22.359 11.523 1 98.81 174 PHE B CA 1
ATOM 5316 C C . PHE B 1 174 ? 16.969 22.469 13.023 1 98.81 174 PHE B C 1
ATOM 5318 O O . PHE B 1 174 ? 16.609 23.531 13.531 1 98.81 174 PHE B O 1
ATOM 5325 N N . GLY B 1 175 ? 17.266 21.5 13.852 1 98.38 175 GLY B N 1
ATOM 5326 C CA . GLY B 1 175 ? 16.797 21.359 15.227 1 98.38 175 GLY B CA 1
ATOM 5327 C C . GLY B 1 175 ? 17.469 22.312 16.188 1 98.38 175 GLY B C 1
ATOM 5328 O O . GLY B 1 175 ? 16.969 22.547 17.297 1 98.38 175 GLY B O 1
ATOM 5329 N N . GLU B 1 176 ? 18.578 22.859 15.789 1 97.62 176 GLU B N 1
ATOM 5330 C CA . GLU B 1 176 ? 19.203 23.875 16.625 1 97.62 176 GLU B CA 1
ATOM 5331 C C . GLU B 1 176 ? 18.359 25.141 16.688 1 97.62 176 GLU B C 1
ATOM 5333 O O . GLU B 1 176 ? 18.312 25.812 17.719 1 97.62 176 GLU B O 1
ATOM 5338 N N . ASP B 1 177 ? 17.688 25.406 15.609 1 98.31 177 ASP B N 1
ATOM 5339 C CA . ASP B 1 177 ? 16.953 26.656 15.5 1 98.31 177 ASP B CA 1
ATOM 5340 C C . ASP B 1 177 ? 15.453 26.406 15.672 1 98.31 177 ASP B C 1
ATOM 5342 O O . ASP B 1 177 ? 14.695 27.359 15.938 1 98.31 177 ASP B O 1
ATOM 5346 N N . VAL B 1 178 ? 14.969 25.25 15.547 1 98.75 178 VAL B N 1
ATOM 5347 C CA . VAL B 1 178 ? 13.547 24.953 15.656 1 98.75 178 VAL B CA 1
ATOM 5348 C C . VAL B 1 178 ? 13.25 24.344 17.031 1 98.75 178 VAL B C 1
ATOM 5350 O O . VAL B 1 178 ? 13.82 23.312 17.391 1 98.75 178 VAL B O 1
ATOM 5353 N N . LYS B 1 179 ? 12.352 25 17.734 1 98.12 179 LYS B N 1
ATOM 5354 C CA . LYS B 1 179 ? 12.062 24.531 19.094 1 98.12 179 LYS B CA 1
ATOM 5355 C C . LYS B 1 179 ? 10.648 23.984 19.203 1 98.12 179 LYS B C 1
ATOM 5357 O O . LYS B 1 179 ? 10.289 23.359 20.203 1 98.12 179 LYS B O 1
ATOM 5362 N N . LEU B 1 180 ? 9.805 24.188 18.188 1 98.69 180 LEU B N 1
ATOM 5363 C CA . LEU B 1 180 ? 8.453 23.625 18.109 1 98.69 180 LEU B CA 1
ATOM 5364 C C . LEU B 1 180 ? 8.273 22.812 16.828 1 98.69 180 LEU B C 1
ATOM 5366 O O . LEU B 1 180 ? 8.297 23.344 15.727 1 98.69 180 LEU B O 1
ATOM 5370 N N . TRP B 1 181 ? 8.117 21.531 17.062 1 98.88 181 TRP B N 1
ATOM 5371 C CA . TRP B 1 181 ? 7.918 20.609 15.953 1 98.88 181 TRP B CA 1
ATOM 5372 C C . TRP B 1 181 ? 6.5 20.047 15.961 1 98.88 181 TRP B C 1
ATOM 5374 O O . TRP B 1 181 ? 5.949 19.734 17.016 1 98.88 181 TRP B O 1
ATOM 5384 N N . ALA B 1 182 ? 5.914 19.984 14.812 1 98.88 182 ALA B N 1
ATOM 5385 C CA . ALA B 1 182 ? 4.723 19.188 14.547 1 98.88 182 ALA B CA 1
ATOM 5386 C C . ALA B 1 182 ? 5.023 18.062 13.547 1 98.88 182 ALA B C 1
ATOM 5388 O O . ALA B 1 182 ? 5.602 18.312 12.492 1 98.88 182 ALA B O 1
ATOM 5389 N N . THR B 1 183 ? 4.688 16.828 13.867 1 98.88 183 THR B N 1
ATOM 5390 C CA . THR B 1 183 ? 5.039 15.711 13 1 98.88 183 THR B CA 1
ATOM 5391 C C . THR B 1 183 ? 4.121 15.672 11.781 1 98.88 183 THR B C 1
ATOM 5393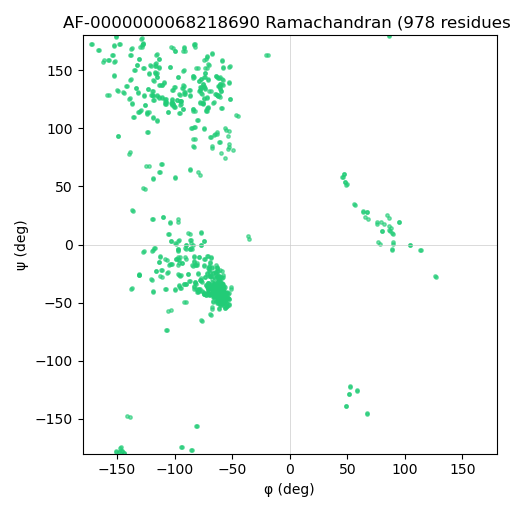 O O . THR B 1 183 ? 4.535 16 10.664 1 98.88 183 THR B O 1
ATOM 5396 N N . ILE B 1 184 ? 2.855 15.414 12.07 1 98.94 184 ILE B N 1
ATOM 5397 C CA . ILE B 1 184 ? 1.875 15.266 11 1 98.94 184 ILE B CA 1
ATOM 5398 C C . ILE B 1 184 ? 0.698 16.203 11.242 1 98.94 184 ILE B C 1
ATOM 5400 O O . ILE B 1 184 ? 0.136 16.234 12.336 1 98.94 184 ILE B O 1
ATOM 5404 N N . ASN B 1 185 ? 0.408 16.969 10.188 1 98.88 185 ASN B N 1
ATOM 5405 C CA . ASN B 1 185 ? -0.743 17.859 10.258 1 98.88 185 ASN B CA 1
ATOM 5406 C C . ASN B 1 185 ? -2.029 17.156 9.844 1 98.88 185 ASN B C 1
ATOM 5408 O O . ASN B 1 185 ? -2.094 16.547 8.773 1 98.88 185 ASN B O 1
ATOM 5412 N N . GLU B 1 186 ? -3.059 17.219 10.656 1 98.75 186 GLU B N 1
ATOM 5413 C CA . GLU B 1 186 ? -4.422 16.781 10.367 1 98.75 186 GLU B CA 1
ATOM 5414 C C . GLU B 1 186 ? -4.438 15.391 9.727 1 98.75 186 GLU B C 1
ATOM 5416 O O . GLU B 1 186 ? -4.984 15.211 8.641 1 98.75 186 GLU B O 1
ATOM 5421 N N . PRO B 1 187 ? -3.928 14.406 10.453 1 98.62 187 PRO B N 1
ATOM 5422 C CA . PRO B 1 187 ? -3.895 13.055 9.883 1 98.62 187 PRO B CA 1
ATOM 5423 C C . PRO B 1 187 ? -5.281 12.539 9.5 1 98.62 187 PRO B C 1
ATOM 5425 O O . PRO B 1 187 ? -5.434 11.828 8.508 1 98.62 187 PRO B O 1
ATOM 5428 N N . LYS B 1 188 ? -6.281 12.914 10.25 1 98.5 188 LYS B N 1
ATOM 5429 C CA . LYS B 1 188 ? -7.641 12.484 9.93 1 98.5 188 LYS B CA 1
ATOM 5430 C C . LYS B 1 188 ? -8.07 12.992 8.555 1 98.5 188 LYS B C 1
ATOM 5432 O O . LYS B 1 188 ? -8.594 12.227 7.746 1 98.5 188 LYS B O 1
ATOM 5437 N N . THR B 1 189 ? -7.836 14.211 8.336 1 98.12 189 THR B N 1
ATOM 5438 C CA . THR B 1 189 ? -8.25 14.836 7.082 1 98.12 189 THR B CA 1
ATOM 5439 C C . THR B 1 189 ? -7.535 14.203 5.895 1 98.12 189 THR B C 1
ATOM 5441 O O . THR B 1 189 ? -8.148 13.938 4.859 1 98.12 189 THR B O 1
ATOM 5444 N N . THR B 1 190 ? -6.238 13.953 6.039 1 98.19 190 THR B N 1
ATOM 5445 C CA . THR B 1 190 ? -5.473 13.359 4.945 1 98.19 190 THR B CA 1
ATOM 5446 C C . THR B 1 190 ? -5.949 11.938 4.66 1 98.19 190 THR B C 1
ATOM 5448 O O . THR B 1 190 ? -6.016 11.523 3.502 1 98.19 190 THR B O 1
ATOM 5451 N N . CYS B 1 191 ? -6.309 11.188 5.668 1 98.38 191 CYS B N 1
ATOM 5452 C CA . CYS B 1 191 ? -6.781 9.82 5.48 1 98.38 191 CYS B CA 1
ATOM 5453 C C . CYS B 1 191 ? -8.195 9.805 4.922 1 98.38 191 CYS B C 1
ATOM 5455 O O . CYS B 1 191 ? -8.5 9.039 4 1 98.38 191 CYS B O 1
ATOM 5457 N N . MET B 1 192 ? -9.055 10.672 5.457 1 98.19 192 MET B N 1
ATOM 5458 C CA . MET B 1 192 ? -10.453 10.68 5.035 1 98.19 192 MET B CA 1
ATOM 5459 C C . MET B 1 192 ? -10.594 11.195 3.605 1 98.19 192 MET B C 1
ATOM 5461 O O . MET B 1 192 ? -11.32 10.617 2.801 1 98.19 192 MET B O 1
ATOM 5465 N N . ASN B 1 193 ? -9.891 12.258 3.264 1 98.38 193 ASN B N 1
ATOM 5466 C CA . ASN B 1 193 ? -10.055 12.875 1.954 1 98.38 193 ASN B CA 1
ATOM 5467 C C . ASN B 1 193 ? -9.156 12.227 0.906 1 98.38 193 ASN B C 1
ATOM 5469 O O . ASN B 1 193 ? -9.508 12.18 -0.275 1 98.38 193 ASN B O 1
ATOM 5473 N N . GLY B 1 194 ? -8.008 11.75 1.333 1 98.31 194 GLY B N 1
ATOM 5474 C CA . GLY B 1 194 ? -7.062 11.164 0.394 1 98.31 194 GLY B CA 1
ATOM 5475 C C . GLY B 1 194 ? -7.262 9.68 0.192 1 98.31 194 GLY B C 1
ATOM 5476 O O . GLY B 1 194 ? -7.07 9.164 -0.912 1 98.31 194 GLY B O 1
ATOM 5477 N N . TYR B 1 195 ? -7.688 8.938 1.242 1 98.12 195 TYR B N 1
ATOM 5478 C CA . TYR B 1 195 ? -7.789 7.484 1.206 1 98.12 195 TYR B CA 1
ATOM 5479 C C . TYR B 1 195 ? -9.219 7.027 1.443 1 98.12 195 TYR B C 1
ATOM 5481 O O . TYR B 1 195 ? -9.523 5.836 1.369 1 98.12 195 TYR B O 1
ATOM 5489 N N . GLY B 1 196 ? -10.086 7.914 1.741 1 97.94 196 GLY B N 1
ATOM 5490 C CA . GLY B 1 196 ? -11.484 7.598 1.971 1 97.94 196 GLY B CA 1
ATOM 5491 C C . GLY B 1 196 ? -12.391 8.031 0.834 1 97.94 196 GLY B C 1
ATOM 5492 O O . GLY B 1 196 ? -12.703 7.238 -0.053 1 97.94 196 GLY B O 1
ATOM 5493 N N . SER B 1 197 ? -12.625 9.367 0.72 1 96.88 197 SER B N 1
ATOM 5494 C CA . SER B 1 197 ? -13.508 9.906 -0.309 1 96.88 197 SER B CA 1
ATOM 5495 C C . SER B 1 197 ? -12.812 9.953 -1.666 1 96.88 197 SER B C 1
ATOM 5497 O O . SER B 1 197 ? -13.469 9.883 -2.707 1 96.88 197 SER B O 1
ATOM 5499 N N . GLY B 1 198 ? -11.508 10.125 -1.635 1 97.31 198 GLY B N 1
ATOM 5500 C CA . GLY B 1 198 ? -10.742 10.211 -2.865 1 97.31 198 GLY B CA 1
ATOM 5501 C C . GLY B 1 198 ? -10.812 11.578 -3.52 1 97.31 198 GLY B C 1
ATOM 5502 O O . GLY B 1 198 ? -10.328 11.766 -4.637 1 97.31 198 GLY B O 1
ATOM 5503 N N . GLU B 1 199 ? -11.328 12.547 -2.816 1 97.31 199 GLU B N 1
ATOM 5504 C CA . GLU B 1 199 ? -11.477 13.898 -3.361 1 97.31 199 GLU B CA 1
ATOM 5505 C C . GLU B 1 199 ? -10.125 14.586 -3.488 1 97.31 199 GLU B C 1
ATOM 5507 O O . GLU B 1 199 ? -9.961 15.5 -4.305 1 97.31 199 GLU B O 1
ATOM 5512 N N . MET B 1 200 ? -9.219 14.195 -2.723 1 98.19 200 MET B N 1
ATOM 5513 C CA . MET B 1 200 ? -7.887 14.789 -2.689 1 98.19 200 MET B CA 1
ATOM 5514 C C . MET B 1 200 ? -6.809 13.719 -2.836 1 98.19 200 MET B C 1
ATOM 5516 O O . MET B 1 200 ? -7.117 12.531 -2.883 1 98.19 200 MET B O 1
ATOM 5520 N N . ALA B 1 201 ? -5.547 14.125 -2.984 1 98.25 201 ALA B N 1
ATOM 5521 C CA . ALA B 1 201 ? -4.445 13.203 -3.236 1 98.25 201 ALA B CA 1
ATOM 5522 C C . ALA B 1 201 ? -4.297 12.203 -2.094 1 98.25 201 ALA B C 1
ATOM 5524 O O . ALA B 1 201 ? -4.449 12.562 -0.923 1 98.25 201 ALA B O 1
ATOM 5525 N N . PRO B 1 202 ? -4.062 10.961 -2.391 1 97.81 202 PRO B N 1
ATOM 5526 C CA . PRO B 1 202 ? -3.729 10.406 -3.705 1 97.81 202 PRO B CA 1
ATOM 5527 C C . PRO B 1 202 ? -4.961 9.977 -4.496 1 97.81 202 PRO B C 1
ATOM 5529 O O . PRO B 1 202 ? -4.836 9.414 -5.586 1 97.81 202 PRO B O 1
ATOM 5532 N N . GLY B 1 203 ? -6.152 10.141 -3.932 1 98.06 203 GLY B N 1
ATOM 5533 C CA . GLY B 1 203 ? -7.371 9.969 -4.703 1 98.06 203 GLY B CA 1
ATOM 5534 C C . GLY B 1 203 ? -7.965 8.578 -4.582 1 98.06 203 GLY B C 1
ATOM 5535 O O . GLY B 1 203 ? -8.734 8.148 -5.445 1 98.06 203 GLY B O 1
ATOM 5536 N N . LEU B 1 204 ? -7.625 7.812 -3.588 1 97.94 204 LEU B N 1
ATOM 5537 C CA . LEU B 1 204 ? -8.133 6.461 -3.381 1 97.94 204 LEU B CA 1
ATOM 5538 C C . LEU B 1 204 ? -9.484 6.484 -2.678 1 97.94 204 LEU B C 1
ATOM 5540 O O . LEU B 1 204 ? -9.742 7.367 -1.855 1 97.94 204 LEU B O 1
ATOM 5544 N N . LYS B 1 205 ? -10.398 5.641 -2.957 1 97.19 205 LYS B N 1
ATOM 5545 C CA . LYS B 1 205 ? -11.75 5.574 -2.416 1 97.19 205 LYS B CA 1
ATOM 5546 C C . LYS B 1 205 ? -11.938 4.336 -1.545 1 97.19 205 LYS B C 1
ATOM 5548 O O . LYS B 1 205 ? -12.703 3.438 -1.888 1 97.19 205 LYS B O 1
ATOM 5553 N N . LEU B 1 206 ? -11.305 4.344 -0.434 1 98 206 LEU B N 1
ATOM 5554 C CA . LEU B 1 206 ? -11.203 3.195 0.459 1 98 206 LEU B CA 1
ATOM 5555 C C . LEU B 1 206 ? -11.828 3.51 1.816 1 98 206 LEU B C 1
ATOM 5557 O O . LEU B 1 206 ? -11.188 3.318 2.854 1 98 206 LEU B O 1
ATOM 5561 N N . LEU B 1 207 ? -13.086 3.91 1.815 1 96.56 207 LEU B N 1
ATOM 5562 C CA . LEU B 1 207 ? -13.773 4.449 2.982 1 96.56 207 LEU B CA 1
ATOM 5563 C C . LEU B 1 207 ? -14.023 3.361 4.02 1 96.56 207 LEU B C 1
ATOM 5565 O O . LEU B 1 207 ? -14.125 3.65 5.215 1 96.56 207 LEU B O 1
ATOM 5569 N N . ALA B 1 208 ? -14.047 2.1 3.621 1 95.31 208 ALA B N 1
ATOM 5570 C CA . ALA B 1 208 ? -14.398 1.003 4.523 1 95.31 208 ALA B CA 1
ATOM 5571 C C . ALA B 1 208 ? -13.188 0.561 5.34 1 95.31 208 ALA B C 1
ATOM 5573 O O . ALA B 1 208 ? -13.328 0.144 6.492 1 95.31 208 ALA B O 1
ATOM 5574 N N . ASP B 1 209 ? -12.023 0.571 4.738 1 95.69 209 ASP B N 1
ATOM 5575 C CA . ASP B 1 209 ? -10.891 -0.079 5.383 1 95.69 209 ASP B CA 1
ATOM 5576 C C . ASP B 1 209 ? -9.625 0.775 5.27 1 95.69 209 ASP B C 1
ATOM 5578 O O . ASP B 1 209 ? -8.867 0.906 6.23 1 95.69 209 ASP B O 1
ATOM 5582 N N . GLY B 1 210 ? -9.422 1.436 4.164 1 97.62 210 GLY B N 1
ATOM 5583 C CA . GLY B 1 210 ? -8.203 2.184 3.93 1 97.62 210 GLY B CA 1
ATOM 5584 C C . GLY B 1 210 ? -7.992 3.312 4.922 1 97.62 210 GLY B C 1
ATOM 5585 O O . GLY B 1 210 ? -6.859 3.6 5.316 1 97.62 210 GLY B O 1
ATOM 5586 N N . VAL B 1 211 ? -9.062 3.963 5.348 1 98.31 211 VAL B N 1
ATOM 5587 C CA . VAL B 1 211 ? -8.953 5.102 6.254 1 98.31 211 VAL B CA 1
ATOM 5588 C C . VAL B 1 211 ? -8.406 4.637 7.605 1 98.31 211 VAL B C 1
ATOM 5590 O O . VAL B 1 211 ? -7.66 5.359 8.266 1 98.31 211 VAL B O 1
ATOM 5593 N N . TYR B 1 212 ? -8.781 3.434 8.039 1 98.5 212 TYR B N 1
ATOM 5594 C CA . TYR B 1 212 ? -8.344 2.912 9.328 1 98.5 212 TYR B CA 1
ATOM 5595 C C . TYR B 1 212 ? -6.871 2.516 9.281 1 98.5 212 TYR B C 1
ATOM 5597 O O . TYR B 1 212 ? -6.117 2.793 10.211 1 98.5 212 TYR B O 1
ATOM 5605 N N . GLN B 1 213 ? -6.465 1.854 8.195 1 98.25 213 GLN B N 1
ATOM 5606 C CA . GLN B 1 213 ? -5.062 1.493 8.016 1 98.25 213 GLN B CA 1
ATOM 5607 C C . GLN B 1 213 ? -4.184 2.736 7.93 1 98.25 213 GLN B C 1
ATOM 5609 O O . GLN B 1 213 ? -3.107 2.785 8.523 1 98.25 213 GLN B O 1
ATOM 5614 N N . CYS B 1 214 ? -4.641 3.697 7.211 1 98.5 214 CYS B N 1
ATOM 5615 C CA . CYS B 1 214 ? -3.947 4.973 7.086 1 98.5 214 CYS B CA 1
ATOM 5616 C C . CYS B 1 214 ? -3.701 5.598 8.453 1 98.5 214 CYS B C 1
ATOM 5618 O O . CYS B 1 214 ? -2.592 6.051 8.742 1 98.5 214 CYS B O 1
ATOM 5620 N N . ALA B 1 215 ? -4.707 5.609 9.273 1 98.75 215 ALA B N 1
ATOM 5621 C CA . ALA B 1 215 ? -4.617 6.188 10.617 1 98.75 215 ALA B CA 1
ATOM 5622 C C . ALA B 1 215 ? -3.547 5.48 11.445 1 98.75 215 ALA B C 1
ATOM 5624 O O . ALA B 1 215 ? -2.725 6.133 12.094 1 98.75 215 ALA B O 1
ATOM 5625 N N . LYS B 1 216 ? -3.568 4.203 11.445 1 98.69 216 LYS B N 1
ATOM 5626 C CA . LYS B 1 216 ? -2.605 3.438 12.227 1 98.69 216 LYS B CA 1
ATOM 5627 C C . LYS B 1 216 ? -1.174 3.754 11.805 1 98.69 216 LYS B C 1
ATOM 5629 O O . LYS B 1 216 ? -0.312 4.012 12.648 1 98.69 216 LYS B O 1
ATOM 5634 N N . VAL B 1 217 ? -0.944 3.744 10.523 1 98.69 217 VAL B N 1
ATOM 5635 C CA . VAL B 1 217 ? 0.411 3.924 10.008 1 98.69 217 VAL B CA 1
ATOM 5636 C C . VAL B 1 217 ? 0.896 5.336 10.32 1 98.69 217 VAL B C 1
ATOM 5638 O O . VAL B 1 217 ? 2.051 5.535 10.703 1 98.69 217 VAL B O 1
ATOM 5641 N N . GLN B 1 218 ? 0.033 6.324 10.195 1 98.88 218 GLN B N 1
ATOM 5642 C CA . GLN B 1 218 ? 0.422 7.695 10.5 1 98.88 218 GLN B CA 1
ATOM 5643 C C . GLN B 1 218 ? 0.747 7.859 11.977 1 98.88 218 GLN B C 1
ATOM 5645 O O . GLN B 1 218 ? 1.669 8.594 12.344 1 98.88 218 GLN B O 1
ATOM 5650 N N . LEU B 1 219 ? -0.018 7.195 12.789 1 98.94 219 LEU B N 1
ATOM 5651 C CA . LEU B 1 219 ? 0.248 7.289 14.219 1 98.94 219 LEU B CA 1
ATOM 5652 C C . LEU B 1 219 ? 1.564 6.605 14.578 1 98.94 219 LEU B C 1
ATOM 5654 O O . LEU B 1 219 ? 2.305 7.082 15.438 1 98.94 219 LEU B O 1
ATOM 5658 N N . LEU B 1 220 ? 1.849 5.512 13.898 1 98.81 220 LEU B N 1
ATOM 5659 C CA . LEU B 1 220 ? 3.141 4.863 14.094 1 98.81 220 LEU B CA 1
ATOM 5660 C C . LEU B 1 220 ? 4.277 5.754 13.602 1 98.81 220 LEU B C 1
ATOM 5662 O O . LEU B 1 220 ? 5.332 5.824 14.234 1 98.81 220 LEU B O 1
ATOM 5666 N N . ALA B 1 221 ? 4.086 6.375 12.523 1 98.94 221 ALA B N 1
ATOM 5667 C CA . ALA B 1 221 ? 5.082 7.301 11.984 1 98.94 221 ALA B CA 1
ATOM 5668 C C . ALA B 1 221 ? 5.316 8.469 12.938 1 98.94 221 ALA B C 1
ATOM 5670 O O . ALA B 1 221 ? 6.461 8.852 13.188 1 98.94 221 ALA B O 1
ATOM 5671 N N . HIS B 1 222 ? 4.227 9.023 13.438 1 98.94 222 HIS B N 1
ATOM 5672 C CA . HIS B 1 222 ? 4.324 10.07 14.445 1 98.94 222 HIS B CA 1
ATOM 5673 C C . HIS B 1 222 ? 5.152 9.617 15.641 1 98.94 222 HIS B C 1
ATOM 5675 O O . HIS B 1 222 ? 6.086 10.305 16.062 1 98.94 222 HIS B O 1
ATOM 5681 N N . ALA B 1 223 ? 4.77 8.5 16.172 1 98.94 223 ALA B N 1
ATOM 5682 C CA . ALA B 1 223 ? 5.473 7.98 17.344 1 98.94 223 ALA B CA 1
ATOM 5683 C C . ALA B 1 223 ? 6.957 7.789 17.062 1 98.94 223 ALA B C 1
ATOM 5685 O O . ALA B 1 223 ? 7.805 8.078 17.906 1 98.94 223 ALA B O 1
ATOM 5686 N N . LYS B 1 224 ? 7.254 7.309 15.922 1 98.81 224 LYS B N 1
ATOM 5687 C CA . LYS B 1 224 ? 8.648 7.082 15.539 1 98.81 224 LYS B CA 1
ATOM 5688 C C . LYS B 1 224 ? 9.43 8.391 15.523 1 98.81 224 LYS B C 1
ATOM 5690 O O . LYS B 1 224 ? 10.539 8.461 16.047 1 98.81 224 LYS B O 1
ATOM 5695 N N . ALA B 1 225 ? 8.906 9.383 14.914 1 98.94 225 ALA B N 1
ATOM 5696 C CA . ALA B 1 225 ? 9.555 10.688 14.891 1 98.94 225 ALA B CA 1
ATOM 5697 C C . ALA B 1 225 ? 9.734 11.234 16.312 1 98.94 225 ALA B C 1
ATOM 5699 O O . ALA B 1 225 ? 10.781 11.797 16.625 1 98.94 225 ALA B O 1
ATOM 5700 N N . TYR B 1 226 ? 8.703 11.102 17.141 1 98.94 226 TYR B N 1
ATOM 5701 C CA . TYR B 1 226 ? 8.766 11.547 18.531 1 98.94 226 TYR B CA 1
ATOM 5702 C C . TYR B 1 226 ? 9.922 10.883 19.266 1 98.94 226 TYR B C 1
ATOM 5704 O O . TYR B 1 226 ? 10.719 11.562 19.906 1 98.94 226 TYR B O 1
ATOM 5712 N N . HIS B 1 227 ? 10.016 9.594 19.156 1 98.88 227 HIS B N 1
ATOM 5713 C CA . HIS B 1 227 ? 11.062 8.852 19.859 1 98.88 227 HIS B CA 1
ATOM 5714 C C . HIS B 1 227 ? 12.445 9.203 19.328 1 98.88 227 HIS B C 1
ATOM 5716 O O . HIS B 1 227 ? 13.398 9.352 20.094 1 98.88 227 HIS B O 1
ATOM 5722 N N . ILE B 1 228 ? 12.562 9.328 18.031 1 98.88 228 ILE B N 1
ATOM 5723 C CA . ILE B 1 228 ? 13.836 9.719 17.438 1 98.88 228 ILE B CA 1
ATOM 5724 C C . ILE B 1 228 ? 14.281 11.07 18.016 1 98.88 228 ILE B C 1
ATOM 5726 O O . ILE B 1 228 ? 15.43 11.227 18.422 1 98.88 228 ILE B O 1
ATOM 5730 N N . TYR B 1 229 ? 13.391 12.031 18.062 1 98.88 229 TYR B N 1
ATOM 5731 C CA . TYR B 1 229 ? 13.75 13.359 18.562 1 98.88 229 TYR B CA 1
ATOM 5732 C C . TYR B 1 229 ? 14.211 13.281 20.016 1 98.88 229 TYR B C 1
ATOM 5734 O O . TYR B 1 229 ? 15.25 13.836 20.375 1 98.88 229 TYR B O 1
ATOM 5742 N N . HIS B 1 230 ? 13.484 12.641 20.844 1 98.69 230 HIS B N 1
ATOM 5743 C CA . HIS B 1 230 ? 13.766 12.609 22.281 1 98.69 230 HIS B CA 1
ATOM 5744 C C . HIS B 1 230 ? 15.008 11.773 22.578 1 98.69 230 HIS B C 1
ATOM 5746 O O . HIS B 1 230 ? 15.773 12.102 23.484 1 98.69 230 HIS B O 1
ATOM 5752 N N . ASP B 1 231 ? 15.156 10.719 21.797 1 98.56 231 ASP B N 1
ATOM 5753 C CA . ASP B 1 231 ? 16.281 9.828 22.062 1 98.56 231 ASP B CA 1
ATOM 5754 C C . ASP B 1 231 ? 17.578 10.438 21.531 1 98.56 231 ASP B C 1
ATOM 5756 O O . ASP B 1 231 ? 18.656 10.227 22.109 1 98.56 231 ASP B O 1
ATOM 5760 N N . GLU B 1 232 ? 17.438 11.203 20.453 1 98.5 232 GLU B N 1
ATOM 5761 C CA . GLU B 1 232 ? 18.672 11.531 19.766 1 98.5 232 GLU B CA 1
ATOM 5762 C C . GLU B 1 232 ? 18.953 13.031 19.812 1 98.5 232 GLU B C 1
ATOM 5764 O O . GLU B 1 232 ? 20.109 13.461 19.703 1 98.5 232 GLU B O 1
ATOM 5769 N N . PHE B 1 233 ? 17.906 13.875 20.016 1 98.69 233 PHE B N 1
ATOM 5770 C CA . PHE B 1 233 ? 18.141 15.281 19.719 1 98.69 233 PHE B CA 1
ATOM 5771 C C . PHE B 1 233 ? 17.672 16.172 20.875 1 98.69 233 PHE B C 1
ATOM 5773 O O . PHE B 1 233 ? 18.156 17.281 21.047 1 98.69 233 PHE B O 1
ATOM 5780 N N . ALA B 1 234 ? 16.75 15.781 21.656 1 97.88 234 ALA B N 1
ATOM 5781 C CA . ALA B 1 234 ? 16.031 16.641 22.594 1 97.88 234 ALA B CA 1
ATOM 5782 C C . ALA B 1 234 ? 17 17.219 23.625 1 97.88 234 ALA B C 1
ATOM 5784 O O . ALA B 1 234 ? 16.859 18.391 24.016 1 97.88 234 ALA B O 1
ATOM 5785 N N . ALA B 1 235 ? 17.906 16.453 24.141 1 97.81 235 ALA B N 1
ATOM 5786 C CA . ALA B 1 235 ? 18.844 16.891 25.188 1 97.81 235 ALA B CA 1
ATOM 5787 C C . ALA B 1 235 ? 19.672 18.078 24.719 1 97.81 235 ALA B C 1
ATOM 5789 O O . ALA B 1 235 ? 19.969 18.984 25.5 1 97.81 235 ALA B O 1
ATOM 5790 N N . GLN B 1 236 ? 19.953 18.078 23.484 1 98.31 236 GLN B N 1
ATOM 5791 C CA . GLN B 1 236 ? 20.812 19.141 22.953 1 98.31 236 GLN B CA 1
ATOM 5792 C C . GLN B 1 236 ? 19.984 20.281 22.375 1 98.31 236 GLN B C 1
ATOM 5794 O O . GLN B 1 236 ? 20.359 21.453 22.516 1 98.31 236 GLN B O 1
ATOM 5799 N N . GLN B 1 237 ? 18.891 19.969 21.75 1 98.31 237 GLN B N 1
ATOM 5800 C CA . GLN B 1 237 ? 18.156 20.969 20.953 1 98.31 237 GLN B CA 1
ATOM 5801 C C . GLN B 1 237 ? 17.047 21.609 21.781 1 98.31 237 GLN B C 1
ATOM 5803 O O . GLN B 1 237 ? 16.609 22.719 21.469 1 98.31 237 GLN B O 1
ATOM 5808 N N . GLY B 1 238 ? 16.562 20.922 22.75 1 98.06 238 GLY B N 1
ATOM 5809 C CA . GLY B 1 238 ? 15.602 21.469 23.672 1 98.06 238 GLY B CA 1
ATOM 5810 C C . GLY B 1 238 ? 14.266 21.781 23.031 1 98.06 238 GLY B C 1
ATOM 5811 O O . GLY B 1 238 ? 13.594 22.75 23.422 1 98.06 238 GLY B O 1
ATOM 5812 N N . GLY B 1 239 ? 13.891 21.125 22.031 1 98.19 239 GLY B N 1
ATOM 5813 C CA . GLY B 1 239 ? 12.625 21.375 21.375 1 98.19 239 GLY B CA 1
ATOM 5814 C C . GLY B 1 239 ? 11.492 20.531 21.906 1 98.19 239 GLY B C 1
ATOM 5815 O O . GLY B 1 239 ? 11.695 19.703 22.797 1 98.19 239 GLY B O 1
ATOM 5816 N N . LYS B 1 240 ? 10.273 20.875 21.5 1 98.5 240 LYS B N 1
ATOM 5817 C CA . LYS B 1 240 ? 9.039 20.125 21.766 1 98.5 240 LYS B CA 1
ATOM 5818 C C . LYS B 1 240 ? 8.43 19.594 20.484 1 98.5 240 LYS B C 1
ATOM 5820 O O . LYS B 1 240 ? 8.578 20.203 19.422 1 98.5 240 LYS B O 1
ATOM 5825 N N . ILE B 1 241 ? 7.824 18.469 20.641 1 98.62 241 ILE B N 1
ATOM 5826 C CA . ILE B 1 241 ? 7.309 17.844 19.422 1 98.62 241 ILE B CA 1
ATOM 5827 C C . ILE B 1 241 ? 5.957 17.188 19.719 1 98.62 241 ILE B C 1
ATOM 5829 O O . ILE B 1 241 ? 5.758 16.609 20.781 1 98.62 241 ILE B O 1
ATOM 5833 N N . SER B 1 242 ? 4.977 17.375 18.812 1 98.81 242 SER B N 1
ATOM 5834 C CA . SER B 1 242 ? 3.662 16.75 18.938 1 98.81 242 SER B CA 1
ATOM 5835 C C . SER B 1 242 ? 3.021 16.547 17.562 1 98.81 242 SER B C 1
ATOM 5837 O O . SER B 1 242 ? 3.588 16.953 16.547 1 98.81 242 SER B O 1
ATOM 5839 N N . ILE B 1 243 ? 1.919 15.844 17.547 1 98.88 243 ILE B N 1
ATOM 5840 C CA . ILE B 1 243 ? 1.076 15.68 16.375 1 98.88 243 ILE B CA 1
ATOM 5841 C C . ILE B 1 243 ? -0.018 16.75 16.375 1 98.88 243 ILE B C 1
ATOM 5843 O O . ILE B 1 243 ? -0.426 17.219 17.422 1 98.88 243 ILE B O 1
ATOM 5847 N N . VAL B 1 244 ? -0.473 17.172 15.148 1 98.94 244 VAL B N 1
ATOM 5848 C CA . VAL B 1 244 ? -1.516 18.188 15.039 1 98.94 244 VAL B CA 1
ATOM 5849 C C . VAL B 1 244 ? -2.854 17.516 14.727 1 98.94 244 VAL B C 1
ATOM 5851 O O . VAL B 1 244 ? -3.012 16.906 13.672 1 98.94 244 VAL B O 1
ATOM 5854 N N . ILE B 1 245 ? -3.809 17.719 15.594 1 98.81 245 ILE B N 1
ATOM 5855 C CA . ILE B 1 245 ? -5.098 17.047 15.461 1 98.81 245 ILE B CA 1
ATOM 5856 C C . ILE B 1 245 ? -6.176 18.078 15.094 1 98.81 245 ILE B C 1
ATOM 5858 O O . ILE B 1 245 ? -6.285 19.125 15.734 1 98.81 245 ILE B O 1
ATOM 5862 N N . ASP B 1 246 ? -6.891 17.797 14.023 1 98.5 246 ASP B N 1
ATOM 5863 C CA . ASP B 1 246 ? -8.07 18.594 13.711 1 98.5 246 ASP B CA 1
ATOM 5864 C C . ASP B 1 246 ? -9.328 17.984 14.328 1 98.5 246 ASP B C 1
ATOM 5866 O O . ASP B 1 246 ? -9.523 16.781 14.273 1 98.5 246 ASP B O 1
ATOM 5870 N N . ALA B 1 247 ? -10.109 18.812 14.883 1 98.19 247 ALA B N 1
ATOM 5871 C CA . ALA B 1 247 ? -11.312 18.312 15.547 1 98.19 247 ALA B CA 1
ATOM 5872 C C . ALA B 1 247 ? -12.422 19.359 15.547 1 98.19 247 ALA B C 1
ATOM 5874 O O . ALA B 1 247 ? -12.164 20.547 15.359 1 98.19 247 ALA B O 1
ATOM 5875 N N . THR B 1 248 ? -13.617 18.891 15.688 1 98.19 248 THR B N 1
ATOM 5876 C CA . THR B 1 248 ? -14.812 19.703 15.891 1 98.19 248 THR B CA 1
ATOM 5877 C C . THR B 1 248 ? -15.43 19.438 17.25 1 98.19 248 THR B C 1
ATOM 5879 O O . THR B 1 248 ? -15.312 18.328 17.781 1 98.19 248 THR B O 1
ATOM 5882 N N . TYR B 1 249 ? -15.93 20.484 17.781 1 98.56 249 TYR B N 1
ATOM 5883 C CA . TYR B 1 249 ? -16.891 20.219 18.859 1 98.56 249 TYR B CA 1
ATOM 5884 C C . TYR B 1 249 ? -18.234 19.781 18.281 1 98.56 249 TYR B C 1
ATOM 5886 O O . TYR B 1 249 ? -18.688 20.297 17.266 1 98.56 249 TYR B O 1
ATOM 5894 N N . ASN B 1 250 ? -18.875 18.859 18.938 1 98.62 250 ASN B N 1
ATOM 5895 C CA . ASN B 1 250 ? -20.141 18.281 18.453 1 98.62 250 ASN B CA 1
ATOM 5896 C C . ASN B 1 250 ? -21.281 18.547 19.438 1 98.62 250 ASN B C 1
ATOM 5898 O O . ASN B 1 250 ? -21.344 17.938 20.5 1 98.62 250 ASN B O 1
ATOM 5902 N N . GLU B 1 251 ? -22.188 19.438 19 1 98.19 251 GLU B N 1
ATOM 5903 C CA . GLU B 1 251 ? -23.391 19.703 19.781 1 98.19 251 GLU B CA 1
ATOM 5904 C C . GLU B 1 251 ? -24.422 18.594 19.594 1 98.19 251 GLU B C 1
ATOM 5906 O O . GLU B 1 251 ? -24.672 18.172 18.453 1 98.19 251 GLU B O 1
ATOM 5911 N N . PRO B 1 252 ? -24.984 18.125 20.734 1 98.31 252 PRO B N 1
ATOM 5912 C CA . PRO B 1 252 ? -26.109 17.219 20.5 1 98.31 252 PRO B CA 1
ATOM 5913 C C . PRO B 1 252 ? -27.266 17.891 19.766 1 98.31 252 PRO B C 1
ATOM 5915 O O . PRO B 1 252 ? -27.562 19.062 20.031 1 98.31 252 PRO B O 1
ATOM 5918 N N . ALA B 1 253 ? -27.891 17.219 18.938 1 97.88 253 ALA B N 1
ATOM 5919 C CA . ALA B 1 253 ? -29 17.766 18.141 1 97.88 253 ALA B CA 1
ATOM 5920 C C . ALA B 1 253 ? -30.172 18.141 19.031 1 97.88 253 ALA B C 1
ATOM 5922 O O . ALA B 1 253 ? -30.969 19.016 18.672 1 97.88 253 ALA B O 1
ATOM 5923 N N . SER B 1 254 ? -30.375 17.453 20.094 1 97.31 254 SER B N 1
ATOM 5924 C CA . SER B 1 254 ? -31.406 17.719 21.094 1 97.31 254 SER B CA 1
ATOM 5925 C C . SER B 1 254 ? -30.938 17.312 22.484 1 97.31 254 SER B C 1
ATOM 5927 O O . SER B 1 254 ? -29.781 16.906 22.672 1 97.31 254 SER B O 1
ATOM 5929 N N . ASP B 1 255 ? -31.781 17.453 23.438 1 97.25 255 ASP B N 1
ATOM 5930 C CA . ASP B 1 255 ? -31.438 17.125 24.812 1 97.25 255 ASP B CA 1
ATOM 5931 C C . ASP B 1 255 ? -31.719 15.656 25.109 1 97.25 255 ASP B C 1
ATOM 5933 O O . ASP B 1 255 ? -31.578 15.211 26.266 1 97.25 255 ASP B O 1
ATOM 5937 N N . SER B 1 256 ? -32 14.914 24.094 1 97.44 256 SER B N 1
ATOM 5938 C CA . SER B 1 256 ? -32.25 13.492 24.328 1 97.44 256 SER B CA 1
ATOM 5939 C C . SER B 1 256 ? -30.969 12.75 24.641 1 97.44 256 SER B C 1
ATOM 5941 O O . SER B 1 256 ? -29.891 13.156 24.203 1 97.44 256 SER B O 1
ATOM 5943 N N . ASP B 1 257 ? -31.109 11.703 25.375 1 97.5 257 ASP B N 1
ATOM 5944 C CA . ASP B 1 257 ? -29.953 10.867 25.703 1 97.5 257 ASP B CA 1
ATOM 5945 C C . ASP B 1 257 ? -29.312 10.297 24.453 1 97.5 257 ASP B C 1
ATOM 5947 O O . ASP B 1 257 ? -28.078 10.141 24.391 1 97.5 257 ASP B O 1
ATOM 5951 N N . LEU B 1 258 ? -30.078 9.984 23.531 1 96.88 258 LEU B N 1
ATOM 5952 C CA . LEU B 1 258 ? -29.594 9.43 22.266 1 96.88 258 LEU B CA 1
ATOM 5953 C C . LEU B 1 258 ? -28.734 10.445 21.531 1 96.88 258 LEU B C 1
ATOM 5955 O O . LEU B 1 258 ? -27.672 10.094 21 1 96.88 258 LEU B O 1
ATOM 5959 N N . ASP B 1 259 ? -29.172 11.641 21.484 1 97.56 259 ASP B N 1
ATOM 5960 C CA . ASP B 1 259 ? -28.406 12.664 20.781 1 97.56 259 ASP B CA 1
ATOM 5961 C C . ASP B 1 259 ? -27.156 13.047 21.562 1 97.56 259 ASP B C 1
ATOM 5963 O O . ASP B 1 259 ? -26.125 13.367 20.969 1 97.56 259 ASP B O 1
ATOM 5967 N N . LYS B 1 260 ? -27.25 13.047 22.828 1 98.19 260 LYS B N 1
ATOM 5968 C CA . LYS B 1 260 ? -26.031 13.227 23.641 1 98.19 260 LYS B CA 1
ATOM 5969 C C . LYS B 1 260 ? -25.016 12.125 23.359 1 98.19 260 LYS B C 1
ATOM 5971 O O . LYS B 1 260 ? -23.828 12.391 23.25 1 98.19 260 LYS B O 1
ATOM 5976 N N . PHE B 1 261 ? -25.562 10.898 23.297 1 97.31 261 PHE B N 1
ATOM 5977 C CA . PHE B 1 261 ? -24.703 9.781 22.938 1 97.31 261 PHE B CA 1
ATOM 5978 C C . PHE B 1 261 ? -24.141 9.953 21.531 1 97.31 261 PHE B C 1
ATOM 5980 O O . PHE B 1 261 ? -22.969 9.664 21.281 1 97.31 261 PHE B O 1
ATOM 5987 N N . GLY B 1 262 ? -24.984 10.398 20.609 1 97.62 262 GLY B N 1
ATOM 5988 C CA . GLY B 1 262 ? -24.516 10.688 19.25 1 97.62 262 GLY B CA 1
ATOM 5989 C C . GLY B 1 262 ? -23.375 11.68 19.219 1 97.62 262 GLY B C 1
ATOM 5990 O O . GLY B 1 262 ? -22.422 11.508 18.453 1 97.62 262 GLY B O 1
ATOM 5991 N N . ALA B 1 263 ? -23.469 12.719 19.969 1 98.31 263 ALA B N 1
ATOM 5992 C CA . ALA B 1 263 ? -22.406 13.719 20.047 1 98.31 263 ALA B CA 1
ATOM 5993 C C . ALA B 1 263 ? -21.125 13.109 20.625 1 98.31 263 ALA B C 1
ATOM 5995 O O . ALA B 1 263 ? -20.031 13.438 20.172 1 98.31 263 ALA B O 1
ATOM 5996 N N . GLU B 1 264 ? -21.312 12.32 21.625 1 97.75 264 GLU B N 1
ATOM 5997 C CA . GLU B 1 264 ? -20.156 11.617 22.188 1 97.75 264 GLU B CA 1
ATOM 5998 C C . GLU B 1 264 ? -19.484 10.727 21.156 1 97.75 264 GLU B C 1
ATOM 6000 O O . GLU B 1 264 ? -18.266 10.727 21.016 1 97.75 264 GLU B O 1
ATOM 6005 N N . LEU B 1 265 ? -20.297 9.977 20.469 1 97.44 265 LEU B N 1
ATOM 6006 C CA . LEU B 1 265 ? -19.797 9.078 19.438 1 97.44 265 LEU B CA 1
ATOM 6007 C C . LEU B 1 265 ? -19.062 9.852 18.359 1 97.44 265 LEU B C 1
ATOM 6009 O O . LEU B 1 265 ? -17.969 9.461 17.938 1 97.44 265 LEU B O 1
ATOM 6013 N N . GLU B 1 266 ? -19.656 10.898 17.938 1 97.88 266 GLU B N 1
ATOM 6014 C CA . GLU B 1 266 ? -19.016 11.742 16.922 1 97.88 266 GLU B CA 1
ATOM 6015 C C . GLU B 1 266 ? -17.672 12.266 17.422 1 97.88 266 GLU B C 1
ATOM 6017 O O . GLU B 1 266 ? -16.719 12.398 16.656 1 97.88 266 GLU B O 1
ATOM 6022 N N . THR B 1 267 ? -17.594 12.633 18.641 1 98.44 267 THR B N 1
ATOM 6023 C CA . THR B 1 267 ? -16.375 13.141 19.234 1 98.44 267 THR B CA 1
ATOM 6024 C C . THR B 1 267 ? -15.281 12.07 19.25 1 98.44 267 THR B C 1
ATOM 6026 O O . THR B 1 267 ? -14.125 12.344 18.938 1 98.44 267 THR B O 1
ATOM 6029 N N . GLU B 1 268 ? -15.625 10.828 19.547 1 98 268 GLU B N 1
ATOM 6030 C CA . GLU B 1 268 ? -14.656 9.734 19.578 1 98 268 GLU B CA 1
ATOM 6031 C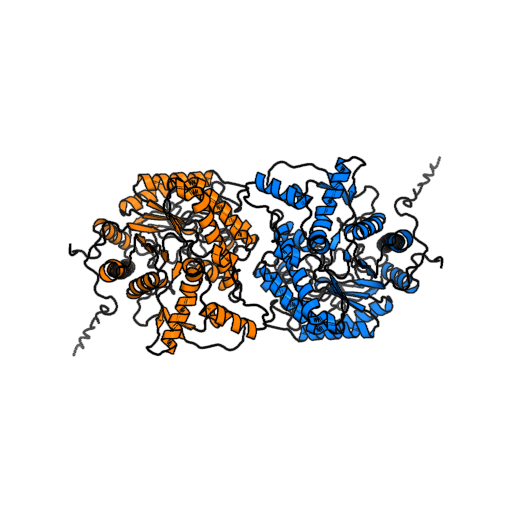 C . GLU B 1 268 ? -14.141 9.422 18.172 1 98 268 GLU B C 1
ATOM 6033 O O . GLU B 1 268 ? -12.953 9.125 18 1 98 268 GLU B O 1
ATOM 6038 N N . PHE B 1 269 ? -14.977 9.508 17.141 1 97.69 269 PHE B N 1
ATOM 6039 C CA . PHE B 1 269 ? -14.602 9.18 15.766 1 97.69 269 PHE B CA 1
ATOM 6040 C C . PHE B 1 269 ? -13.859 10.344 15.117 1 97.69 269 PHE B C 1
ATOM 6042 O O . PHE B 1 269 ? -13.234 10.18 14.07 1 97.69 269 PHE B O 1
ATOM 6049 N N . ASN B 1 270 ? -13.953 11.477 15.711 1 96.56 270 ASN B N 1
ATOM 6050 C CA . ASN B 1 270 ? -13.312 12.648 15.133 1 96.56 270 ASN B CA 1
ATOM 6051 C C . ASN B 1 270 ? -12.055 13.039 15.906 1 96.56 270 ASN B C 1
ATOM 6053 O O . ASN B 1 270 ? -10.961 13.086 15.336 1 96.56 270 ASN B O 1
ATOM 6057 N N . LEU B 1 271 ? -12.133 13.297 17.188 1 98.44 271 LEU B N 1
ATOM 6058 C CA . LEU B 1 271 ? -11.039 13.695 18.078 1 98.44 271 LEU B CA 1
ATOM 6059 C C . LEU B 1 271 ? -10.383 12.469 18.703 1 98.44 271 LEU B C 1
ATOM 6061 O O . LEU B 1 271 ? -9.156 12.305 18.625 1 98.44 271 LEU B O 1
ATOM 6065 N N . GLY B 1 272 ? -11.156 11.578 19.25 1 98.69 272 GLY B N 1
ATOM 6066 C CA . GLY B 1 272 ? -10.633 10.422 19.969 1 98.69 272 GLY B CA 1
ATOM 6067 C C . GLY B 1 272 ? -9.852 9.477 19.078 1 98.69 272 GLY B C 1
ATOM 6068 O O . GLY B 1 272 ? -8.883 8.852 19.516 1 98.69 272 GLY B O 1
ATOM 6069 N N . TRP B 1 273 ? -10.258 9.336 17.844 1 98.56 273 TRP B N 1
ATOM 6070 C CA . TRP B 1 273 ? -9.648 8.438 16.859 1 98.56 273 TRP B CA 1
ATOM 6071 C C . TRP B 1 273 ? -8.141 8.664 16.797 1 98.56 273 TRP B C 1
ATOM 6073 O O . TRP B 1 273 ? -7.375 7.711 16.609 1 98.56 273 TRP B O 1
ATOM 6083 N N . TYR B 1 274 ? -7.688 9.906 16.906 1 98.69 274 TYR B N 1
ATOM 6084 C CA . TYR B 1 274 ? -6.273 10.219 16.75 1 98.69 274 TYR B CA 1
ATOM 6085 C C . TYR B 1 274 ? -5.648 10.648 18.062 1 98.69 274 TYR B C 1
ATOM 6087 O O . TYR B 1 274 ? -4.453 10.445 18.281 1 98.69 274 TYR B O 1
ATOM 6095 N N . ALA B 1 275 ? -6.449 11.219 18.953 1 98.88 275 ALA B N 1
ATOM 6096 C CA . ALA B 1 275 ? -5.914 11.688 20.234 1 98.88 275 ALA B CA 1
ATOM 6097 C C . ALA B 1 275 ? -5.746 10.539 21.219 1 98.88 275 ALA B C 1
ATOM 6099 O O . ALA B 1 275 ? -4.738 10.461 21.922 1 98.88 275 ALA B O 1
ATOM 6100 N N . ASN B 1 276 ? -6.703 9.594 21.297 1 98.81 276 ASN B N 1
ATOM 6101 C CA . ASN B 1 276 ? -6.703 8.555 22.312 1 98.81 276 ASN B CA 1
ATOM 6102 C C . ASN B 1 276 ? -5.441 7.699 22.25 1 98.81 276 ASN B C 1
ATOM 6104 O O . ASN B 1 276 ? -4.824 7.406 23.266 1 98.81 276 ASN B O 1
ATOM 6108 N N . PRO B 1 277 ? -5.012 7.242 21.047 1 98.88 277 PRO B N 1
ATOM 6109 C CA . PRO B 1 277 ? -3.799 6.422 21.031 1 98.88 277 PRO B CA 1
ATOM 6110 C C . PRO B 1 277 ? -2.582 7.156 21.594 1 98.88 277 PRO B C 1
ATOM 6112 O O . PRO B 1 277 ? -1.751 6.547 22.266 1 98.88 277 PRO B O 1
ATOM 6115 N N . VAL B 1 278 ? -2.492 8.445 21.328 1 98.81 278 VAL B N 1
ATOM 6116 C CA . VAL B 1 278 ? -1.329 9.234 21.719 1 98.81 278 VAL B CA 1
ATOM 6117 C C . VAL B 1 278 ? -1.406 9.57 23.203 1 98.81 278 VAL B C 1
ATOM 6119 O O . VAL B 1 278 ? -0.404 9.484 23.922 1 98.81 278 VAL B O 1
ATOM 6122 N N . TYR B 1 279 ? -2.574 9.875 23.766 1 98.38 279 TYR B N 1
ATOM 6123 C CA . TYR B 1 279 ? -2.703 10.469 25.094 1 98.38 279 TYR B CA 1
ATOM 6124 C C . TYR B 1 279 ? -3.209 9.438 26.109 1 98.38 279 TYR B C 1
ATOM 6126 O O . TYR B 1 279 ? -2.977 9.57 27.312 1 98.38 279 TYR B O 1
ATOM 6134 N N . ILE B 1 280 ? -3.908 8.414 25.578 1 97.19 280 ILE B N 1
ATOM 6135 C CA . ILE B 1 280 ? -4.535 7.441 26.469 1 97.19 280 ILE B CA 1
ATOM 6136 C C . ILE B 1 280 ? -3.975 6.047 26.188 1 97.19 280 ILE B C 1
ATOM 6138 O O . ILE B 1 280 ? -3.867 5.223 27.094 1 97.19 280 ILE B O 1
ATOM 6142 N N . GLY B 1 281 ? -3.586 5.812 24.906 1 97 281 GLY B N 1
ATOM 6143 C CA . GLY B 1 281 ? -2.865 4.574 24.672 1 97 281 GLY B CA 1
ATOM 6144 C C . GLY B 1 281 ? -3.48 3.73 23.562 1 97 281 GLY B C 1
ATOM 6145 O O . GLY B 1 281 ? -2.809 2.877 22.984 1 97 281 GLY B O 1
ATOM 6146 N N . ASP B 1 282 ? -4.77 3.82 23.312 1 97.81 282 ASP B N 1
ATOM 6147 C CA . ASP B 1 282 ? -5.406 2.967 22.297 1 97.81 282 ASP B CA 1
ATOM 6148 C C . ASP B 1 282 ? -6.566 3.689 21.625 1 97.81 282 ASP B C 1
ATOM 6150 O O . ASP B 1 282 ? -6.871 4.836 21.953 1 97.81 282 ASP B O 1
ATOM 6154 N N . TRP B 1 283 ? -7.082 2.982 20.547 1 98.5 283 TRP B N 1
ATOM 6155 C CA . TRP B 1 283 ? -8.312 3.496 19.953 1 98.5 283 TRP B CA 1
ATOM 6156 C C . TRP B 1 283 ? -9.383 3.707 21.016 1 98.5 283 TRP B C 1
ATOM 6158 O O . TRP B 1 283 ? -9.391 3.025 22.047 1 98.5 283 TRP B O 1
ATOM 6168 N N . PRO B 1 284 ? -10.32 4.66 20.734 1 98.31 284 PRO B N 1
ATOM 6169 C CA . PRO B 1 284 ? -11.461 4.742 21.656 1 98.31 284 PRO B CA 1
ATOM 6170 C C . PRO B 1 284 ? -12.242 3.432 21.75 1 98.31 284 PRO B C 1
ATOM 6172 O O . PRO B 1 284 ? -12.508 2.795 20.734 1 98.31 284 PRO B O 1
ATOM 6175 N N . GLU B 1 285 ? -12.602 3.105 22.953 1 97.81 285 GLU B N 1
ATOM 6176 C CA . GLU B 1 285 ? -13.289 1.84 23.188 1 97.81 285 GLU B CA 1
ATOM 6177 C C . GLU B 1 285 ? -14.562 1.749 22.344 1 97.81 285 GLU B C 1
ATOM 6179 O O . GLU B 1 285 ? -14.906 0.677 21.844 1 97.81 285 GLU B O 1
ATOM 6184 N N . LEU B 1 286 ? -15.305 2.812 22.234 1 96.62 286 LEU B N 1
ATOM 6185 C CA . LEU B 1 286 ? -16.531 2.836 21.453 1 96.62 286 LEU B CA 1
ATOM 6186 C C . LEU B 1 286 ? -16.25 2.512 19.984 1 96.62 286 LEU B C 1
ATOM 6188 O O . LEU B 1 286 ? -17 1.784 19.344 1 96.62 286 LEU B O 1
ATOM 6192 N N . MET B 1 287 ? -15.203 3.076 19.453 1 97.31 287 MET B N 1
ATOM 6193 C CA . MET B 1 287 ? -14.805 2.812 18.078 1 97.31 287 MET B CA 1
ATOM 6194 C C . MET B 1 287 ? -14.422 1.348 17.891 1 97.31 287 MET B C 1
ATOM 6196 O O . MET B 1 287 ? -14.859 0.701 16.938 1 97.31 287 MET B O 1
ATOM 6200 N N . LYS B 1 288 ? -13.555 0.791 18.75 1 97.75 288 LYS B N 1
ATOM 6201 C CA . LYS B 1 288 ? -13.102 -0.596 18.688 1 97.75 288 LYS B CA 1
ATOM 6202 C C . LYS B 1 288 ? -14.289 -1.56 18.672 1 97.75 288 LYS B C 1
ATOM 6204 O O . LYS B 1 288 ? -14.375 -2.439 17.812 1 97.75 288 LYS B O 1
ATOM 6209 N N . THR B 1 289 ? -15.18 -1.349 19.609 1 97.12 289 THR B N 1
ATOM 6210 C CA . THR B 1 289 ? -16.312 -2.26 19.797 1 97.12 289 THR B CA 1
ATOM 6211 C C . THR B 1 289 ? -17.25 -2.205 18.594 1 97.12 289 THR B C 1
ATOM 6213 O O . THR B 1 289 ? -17.656 -3.244 18.062 1 97.12 289 THR B O 1
ATOM 6216 N N . ARG B 1 290 ? -17.609 -1.031 18.188 1 96 290 ARG B N 1
ATOM 6217 C CA . ARG B 1 290 ? -18.562 -0.869 17.109 1 96 290 ARG B CA 1
ATOM 6218 C C . ARG B 1 290 ? -18.016 -1.446 15.797 1 96 290 ARG B C 1
ATOM 6220 O O . ARG B 1 290 ? -18.719 -2.188 15.102 1 96 290 ARG B O 1
ATOM 6227 N N . ILE B 1 291 ? -16.812 -1.145 15.453 1 97.31 291 ILE B N 1
ATOM 6228 C CA . ILE B 1 291 ? -16.25 -1.565 14.18 1 97.31 291 ILE B CA 1
ATOM 6229 C C . ILE B 1 291 ? -16 -3.072 14.195 1 97.31 291 ILE B C 1
ATOM 6231 O O . ILE B 1 291 ? -16.219 -3.756 13.195 1 97.31 291 ILE B O 1
ATOM 6235 N N . ALA B 1 292 ? -15.492 -3.576 15.32 1 97.44 292 ALA B N 1
ATOM 6236 C CA . ALA B 1 292 ? -15.305 -5.02 15.453 1 97.44 292 ALA B CA 1
ATOM 6237 C C . ALA B 1 292 ? -16.625 -5.766 15.258 1 97.44 292 ALA B C 1
ATOM 6239 O O . ALA B 1 292 ? -16.672 -6.773 14.547 1 97.44 292 ALA B O 1
ATOM 6240 N N . ASN B 1 293 ? -17.688 -5.309 15.977 1 95.88 293 ASN B N 1
ATOM 6241 C CA . ASN B 1 293 ? -18.984 -5.945 15.852 1 95.88 293 ASN B CA 1
ATOM 6242 C C . ASN B 1 293 ? -19.5 -5.93 14.414 1 95.88 293 ASN B C 1
ATOM 6244 O O . ASN B 1 293 ? -19.984 -6.941 13.914 1 95.88 293 ASN B O 1
ATOM 6248 N N . ARG B 1 294 ? -19.406 -4.82 13.812 1 95.88 294 ARG B N 1
ATOM 6249 C CA . ARG B 1 294 ? -19.891 -4.715 12.438 1 95.88 294 ARG B CA 1
ATOM 6250 C C . ARG B 1 294 ? -19.031 -5.562 11.492 1 95.88 294 ARG B C 1
ATOM 6252 O O . ARG B 1 294 ? -19.562 -6.199 10.578 1 95.88 294 ARG B O 1
ATOM 6259 N N . SER B 1 295 ? -17.734 -5.523 11.664 1 96.81 295 SER B N 1
ATOM 6260 C CA . SER B 1 295 ? -16.844 -6.363 10.867 1 96.81 295 SER B CA 1
ATOM 6261 C C . SER B 1 295 ? -17.25 -7.828 10.938 1 96.81 295 SER B C 1
ATOM 6263 O O . SER B 1 295 ? -17.328 -8.508 9.914 1 96.81 295 SER B O 1
ATOM 6265 N N . GLN B 1 296 ? -17.516 -8.25 12.141 1 96.31 296 GLN B N 1
ATOM 6266 C CA . GLN B 1 296 ? -17.938 -9.633 12.336 1 96.31 296 GLN B CA 1
ATOM 6267 C C . GLN B 1 296 ? -19.234 -9.922 11.594 1 96.31 296 GLN B C 1
ATOM 6269 O O . GLN B 1 296 ? -19.359 -10.953 10.93 1 96.31 296 GLN B O 1
ATOM 6274 N N . LEU B 1 297 ? -20.172 -9.023 11.703 1 95.31 297 LEU B N 1
ATOM 6275 C CA . LEU B 1 297 ? -21.453 -9.188 11.039 1 95.31 297 LEU B CA 1
ATOM 6276 C C . LEU B 1 297 ? -21.297 -9.164 9.523 1 95.31 297 LEU B C 1
ATOM 6278 O O . LEU B 1 297 ? -22.062 -9.797 8.805 1 95.31 297 LEU B O 1
ATOM 6282 N N . GLU B 1 298 ? -20.312 -8.477 9.062 1 95.56 298 GLU B N 1
ATOM 6283 C CA . GLU B 1 298 ? -20.047 -8.359 7.629 1 95.56 298 GLU B CA 1
ATOM 6284 C C . GLU B 1 298 ? -19.203 -9.531 7.117 1 95.56 298 GLU B C 1
ATOM 6286 O O . GLU B 1 298 ? -18.859 -9.578 5.938 1 95.56 298 GLU B O 1
ATOM 6291 N N . GLY B 1 299 ? -18.781 -10.422 7.996 1 95.44 299 GLY B N 1
ATOM 6292 C CA . GLY B 1 299 ? -18.172 -11.68 7.59 1 95.44 299 GLY B CA 1
ATOM 6293 C C . GLY B 1 299 ? -16.672 -11.695 7.773 1 95.44 299 GLY B C 1
ATOM 6294 O O . GLY B 1 299 ? -16.016 -12.711 7.512 1 95.44 299 GLY B O 1
ATOM 6295 N N . TYR B 1 300 ? -16.109 -10.633 8.242 1 96.94 300 TYR B N 1
ATOM 6296 C CA . TYR B 1 300 ? -14.672 -10.578 8.469 1 96.94 300 TYR B CA 1
ATOM 6297 C C . TYR B 1 300 ? -14.281 -11.406 9.688 1 96.94 300 TYR B C 1
ATOM 6299 O O . TYR B 1 300 ? -15.031 -11.492 10.664 1 96.94 300 TYR B O 1
ATOM 6307 N N . SER B 1 301 ? -13.078 -11.977 9.602 1 97.12 301 SER B N 1
ATOM 6308 C CA . SER B 1 301 ? -12.547 -12.703 10.75 1 97.12 301 SER B CA 1
ATOM 6309 C C . SER B 1 301 ? -11.734 -11.781 11.656 1 97.12 301 SER B C 1
ATOM 6311 O O . SER B 1 301 ? -11.211 -12.219 12.68 1 97.12 301 SER B O 1
ATOM 6313 N N . PHE B 1 302 ? -11.586 -10.609 11.273 1 96.75 302 PHE B N 1
ATOM 6314 C CA . PHE B 1 302 ? -10.852 -9.586 12.008 1 96.75 302 PHE B CA 1
ATOM 6315 C C . PHE B 1 302 ? -11.594 -8.258 11.969 1 96.75 302 PHE B C 1
ATOM 6317 O O . PHE B 1 302 ? -12.547 -8.094 11.203 1 96.75 302 PHE B O 1
ATOM 6324 N N . SER B 1 303 ? -11.25 -7.348 12.844 1 97.88 303 SER B N 1
ATOM 6325 C CA . SER B 1 303 ? -11.797 -5.996 12.797 1 97.88 303 SER B CA 1
ATOM 6326 C C . SER B 1 303 ? -11.172 -5.184 11.664 1 97.88 303 SER B C 1
ATOM 6328 O O . SER B 1 303 ? -9.953 -5.215 11.477 1 97.88 303 SER B O 1
ATOM 6330 N N . ARG B 1 304 ? -12.008 -4.453 10.922 1 97.56 304 ARG B N 1
ATOM 6331 C CA . ARG B 1 304 ? -11.492 -3.572 9.875 1 97.56 304 ARG B CA 1
ATOM 6332 C C . ARG B 1 304 ? -10.688 -2.426 10.477 1 97.56 304 ARG B C 1
ATOM 6334 O O . ARG B 1 304 ? -9.906 -1.779 9.781 1 97.56 304 ARG B O 1
ATOM 6341 N N . LEU B 1 305 ? -10.938 -2.051 11.75 1 98 305 LEU B N 1
ATOM 6342 C CA . LEU B 1 305 ? -10.062 -1.141 12.484 1 98 305 LEU B CA 1
ATOM 6343 C C . LEU B 1 305 ? -8.781 -1.848 12.922 1 98 305 LEU B C 1
ATOM 6345 O O . LEU B 1 305 ? -8.773 -2.568 13.922 1 98 305 LEU B O 1
ATOM 6349 N N . ALA B 1 306 ? -7.75 -1.605 12.141 1 93.62 306 ALA B N 1
ATOM 6350 C CA . ALA B 1 306 ? -6.484 -2.281 12.406 1 93.62 306 ALA B CA 1
ATOM 6351 C C . ALA B 1 306 ? -6.062 -2.092 13.867 1 93.62 306 ALA B C 1
ATOM 6353 O O . ALA B 1 306 ? -5.934 -0.961 14.336 1 93.62 306 ALA B O 1
ATOM 6354 N N . GLU B 1 307 ? -5.816 -3.094 14.578 1 94.75 307 GLU B N 1
ATOM 6355 C CA . GLU B 1 307 ? -5.504 -3.029 16 1 94.75 307 GLU B CA 1
ATOM 6356 C C . GLU B 1 307 ? -4.023 -2.74 16.234 1 94.75 307 GLU B C 1
ATOM 6358 O O . GLU B 1 307 ? -3.172 -3.189 15.461 1 94.75 307 GLU B O 1
ATOM 6363 N N . PHE B 1 308 ? -3.732 -2.002 17.25 1 97 308 PHE B N 1
ATOM 6364 C CA . PHE B 1 308 ? -2.369 -1.896 17.766 1 97 308 PHE B CA 1
ATOM 6365 C C . PHE B 1 308 ? -1.995 -3.131 18.578 1 97 308 PHE B C 1
ATOM 6367 O O . PHE B 1 308 ? -2.799 -3.623 19.359 1 97 308 PHE B O 1
ATOM 6374 N N . THR B 1 309 ? -0.778 -3.639 18.328 1 95.12 309 THR B N 1
ATOM 6375 C CA . THR B 1 309 ? -0.262 -4.625 19.266 1 95.12 309 THR B CA 1
ATOM 6376 C C . THR B 1 309 ? 0.023 -3.982 20.625 1 95.12 309 THR B C 1
ATOM 6378 O O . THR B 1 309 ? 0.132 -2.76 20.719 1 95.12 309 THR B O 1
ATOM 6381 N N . PRO B 1 310 ? 0.191 -4.793 21.656 1 96.62 310 PRO B N 1
ATOM 6382 C CA . PRO B 1 310 ? 0.55 -4.219 22.953 1 96.62 310 PRO B CA 1
ATOM 6383 C C . PRO B 1 310 ? 1.832 -3.391 22.906 1 96.62 310 PRO B C 1
ATOM 6385 O O . PRO B 1 310 ? 1.923 -2.344 23.547 1 96.62 310 PRO B O 1
ATOM 6388 N N . GLU B 1 311 ? 2.781 -3.832 22.094 1 96.81 311 GLU B N 1
ATOM 6389 C CA . GLU B 1 311 ? 4.027 -3.084 21.938 1 96.81 311 GLU B CA 1
ATOM 6390 C C . GLU B 1 311 ? 3.783 -1.749 21.25 1 96.81 311 GLU B C 1
ATOM 6392 O O . GLU B 1 311 ? 4.375 -0.733 21.609 1 96.81 311 GLU B O 1
ATOM 6397 N N . GLU B 1 312 ? 2.904 -1.777 20.328 1 97.69 312 GLU B N 1
ATOM 6398 C CA . GLU B 1 312 ? 2.592 -0.552 19.594 1 97.69 312 GLU B CA 1
ATOM 6399 C C . GLU B 1 312 ? 1.835 0.438 20.469 1 97.69 312 GLU B C 1
ATOM 6401 O O . GLU B 1 312 ? 2.031 1.649 20.359 1 97.69 312 GLU B O 1
ATOM 6406 N N . VAL B 1 313 ? 0.945 -0.088 21.297 1 98.62 313 VAL B N 1
ATOM 6407 C CA . VAL B 1 313 ? 0.225 0.77 22.234 1 98.62 313 VAL B CA 1
ATOM 6408 C C . VAL B 1 313 ? 1.22 1.521 23.109 1 98.62 313 VAL B C 1
ATOM 6410 O O . VAL B 1 313 ? 1.118 2.738 23.281 1 98.62 313 VAL B O 1
ATOM 6413 N N . GLN B 1 314 ? 2.18 0.792 23.641 1 98.44 314 GLN B N 1
ATOM 6414 C CA . GLN B 1 314 ? 3.193 1.398 24.5 1 98.44 314 GLN B CA 1
ATOM 6415 C C . GLN B 1 314 ? 4.066 2.371 23.703 1 98.44 314 GLN B C 1
ATOM 6417 O O . GLN B 1 314 ? 4.488 3.402 24.234 1 98.44 314 GLN B O 1
ATOM 6422 N N . TYR B 1 315 ? 4.266 2.004 22.484 1 98.56 315 TYR B N 1
ATOM 6423 C CA . TYR B 1 315 ? 5.148 2.789 21.641 1 98.56 315 TYR B CA 1
ATOM 6424 C C . TYR B 1 315 ? 4.516 4.129 21.281 1 98.56 315 TYR B C 1
ATOM 6426 O O . TYR B 1 315 ? 5.211 5.141 21.172 1 98.56 315 TYR B O 1
ATOM 6434 N N . VAL B 1 316 ? 3.201 4.203 21.125 1 98.81 316 VAL B N 1
ATOM 6435 C CA . VAL B 1 316 ? 2.494 5.391 20.656 1 98.81 316 VAL B CA 1
ATOM 6436 C C . VAL B 1 316 ? 2.066 6.238 21.859 1 98.81 316 VAL B C 1
ATOM 6438 O O . VAL B 1 316 ? 2.115 7.469 21.797 1 98.81 316 VAL B O 1
ATOM 6441 N N . LYS B 1 317 ? 1.729 5.598 22.953 1 98.75 317 LYS B N 1
ATOM 6442 C CA . LYS B 1 317 ? 1.207 6.285 24.125 1 98.75 317 LYS B CA 1
ATOM 6443 C C . LYS B 1 317 ? 2.234 7.258 24.703 1 98.75 317 LYS B C 1
ATOM 6445 O O . LYS B 1 317 ? 3.393 6.891 24.922 1 98.75 317 LYS B O 1
ATOM 6450 N N . GLY B 1 318 ? 1.836 8.484 24.906 1 98.62 318 GLY B N 1
ATOM 6451 C CA . GLY B 1 318 ? 2.684 9.461 25.562 1 98.62 318 GLY B CA 1
ATOM 6452 C C . GLY B 1 318 ? 3.58 10.219 24.609 1 98.62 318 GLY B C 1
ATOM 6453 O O . GLY B 1 318 ? 4.441 10.992 25.031 1 98.62 318 GLY B O 1
ATOM 6454 N N . THR B 1 319 ? 3.365 10.062 23.344 1 98.75 319 THR B N 1
ATOM 6455 C CA . THR B 1 319 ? 4.23 10.711 22.359 1 98.75 319 THR B CA 1
ATOM 6456 C C . THR B 1 319 ? 3.744 12.125 22.047 1 98.75 319 THR B C 1
ATOM 6458 O O . THR B 1 319 ? 3.393 12.43 20.906 1 98.75 319 THR B O 1
ATOM 6461 N N . PHE B 1 320 ? 3.789 13 23.078 1 98.56 320 PHE B N 1
ATOM 6462 C CA . PHE B 1 320 ? 3.396 14.398 22.938 1 98.56 320 PHE B CA 1
ATOM 6463 C C . PHE B 1 320 ? 4.137 15.273 23.938 1 98.56 320 PHE B C 1
ATOM 6465 O O . PHE B 1 320 ? 4.418 14.844 25.062 1 98.56 320 PHE B O 1
ATOM 6472 N N . ASP B 1 321 ? 4.469 16.547 23.5 1 98.62 321 ASP B N 1
ATOM 6473 C CA . ASP B 1 321 ? 4.996 17.562 24.406 1 98.62 321 ASP B CA 1
ATOM 6474 C C . ASP B 1 321 ? 3.982 18.688 24.609 1 98.62 321 ASP B C 1
ATOM 6476 O O . ASP B 1 321 ? 4.062 19.422 25.594 1 98.62 321 ASP B O 1
ATOM 6480 N N . TYR B 1 322 ? 3.059 18.922 23.797 1 98.56 322 TYR B N 1
ATOM 6481 C CA . TYR B 1 322 ? 1.937 19.844 23.812 1 98.56 322 TYR B CA 1
ATOM 6482 C C . TYR B 1 322 ? 0.789 19.344 22.953 1 98.56 322 TYR B C 1
ATOM 6484 O O . TYR B 1 322 ? 0.932 18.328 22.25 1 98.56 322 TYR B O 1
ATOM 6492 N N . PHE B 1 323 ? -0.398 19.844 23.094 1 98.81 323 PHE B N 1
ATOM 6493 C CA . PHE B 1 323 ? -1.517 19.516 22.234 1 98.81 323 PHE B CA 1
ATOM 6494 C C . PHE B 1 323 ? -1.669 20.547 21.125 1 98.81 323 PHE B C 1
ATOM 6496 O O . PHE B 1 323 ? -1.89 21.734 21.406 1 98.81 323 PHE B O 1
ATOM 6503 N N . ALA B 1 324 ? -1.44 20.172 19.891 1 98.88 324 ALA B N 1
ATOM 6504 C CA . ALA B 1 324 ? -1.683 21.047 18.75 1 98.88 324 ALA B CA 1
ATOM 6505 C C . ALA B 1 324 ? -3.066 20.812 18.156 1 98.88 324 ALA B C 1
ATOM 6507 O O . ALA B 1 324 ? -3.391 19.688 17.766 1 98.88 324 ALA B O 1
ATOM 6508 N N . LEU B 1 325 ? -3.857 21.828 18.078 1 98.88 325 LEU B N 1
ATOM 6509 C CA . LEU B 1 325 ? -5.266 21.688 17.719 1 98.88 325 LEU B CA 1
ATOM 6510 C C . LEU B 1 325 ? -5.617 22.578 16.531 1 98.88 325 LEU B C 1
ATOM 6512 O O . LEU B 1 325 ? -5.344 23.781 16.547 1 98.88 325 LEU B O 1
ATOM 6516 N N . ASN B 1 326 ? -6.074 21.969 15.461 1 98.88 326 ASN B N 1
ATOM 6517 C CA . ASN B 1 326 ? -6.746 22.719 14.398 1 98.88 326 ASN B CA 1
ATOM 6518 C C . ASN B 1 326 ? -8.258 22.703 14.57 1 98.88 326 ASN B C 1
ATOM 6520 O O . ASN B 1 326 ? -8.859 21.625 14.688 1 98.88 326 ASN B O 1
ATOM 6524 N N . MET B 1 327 ? -8.883 23.844 14.648 1 98.19 327 MET B N 1
ATOM 6525 C CA . MET B 1 327 ? -10.32 23.969 14.883 1 98.19 327 MET B CA 1
ATOM 6526 C C . MET B 1 327 ? -10.93 25.031 13.977 1 98.19 327 MET B C 1
ATOM 6528 O O . MET B 1 327 ? -10.547 26.203 14.039 1 98.19 327 MET B O 1
ATOM 6532 N N . TYR B 1 328 ? -11.891 24.625 13.172 1 98.44 328 TYR B N 1
ATOM 6533 C CA . TYR B 1 328 ? -12.477 25.547 12.211 1 98.44 328 TYR B CA 1
ATOM 6534 C C . TYR B 1 328 ? -13.969 25.734 12.469 1 98.44 328 TYR B C 1
ATOM 6536 O O . TYR B 1 328 ? -14.516 26.812 12.281 1 98.44 328 TYR B O 1
ATOM 6544 N N . THR B 1 329 ? -14.617 24.703 12.789 1 98.69 329 THR B N 1
ATOM 6545 C CA . THR B 1 329 ? -16.062 24.703 12.906 1 98.69 329 THR B CA 1
ATOM 6546 C C . THR B 1 329 ? -16.531 23.672 13.938 1 98.69 329 THR B C 1
ATOM 6548 O O . THR B 1 329 ? -15.703 23.109 14.664 1 98.69 329 THR B O 1
ATOM 6551 N N . SER B 1 330 ? -17.812 23.578 14.148 1 98.62 330 SER B N 1
ATOM 6552 C CA . SER B 1 330 ? -18.453 22.562 14.977 1 98.62 330 SER B CA 1
ATOM 6553 C C . SER B 1 330 ? -19.562 21.844 14.211 1 98.62 330 SER B C 1
ATOM 6555 O O . SER B 1 330 ? -19.812 22.156 13.047 1 98.62 330 SER B O 1
ATOM 6557 N N . LEU B 1 331 ? -20.047 20.875 14.852 1 98.62 331 LEU B N 1
ATOM 6558 C CA . LEU B 1 331 ? -21.141 20.125 14.242 1 98.62 331 LEU B CA 1
ATOM 6559 C C . LEU B 1 331 ? -22.266 19.906 15.227 1 98.62 331 LEU B C 1
ATOM 6561 O O . LEU B 1 331 ? -22.078 20 16.438 1 98.62 331 LEU B O 1
ATOM 6565 N N . VAL B 1 332 ? -23.438 19.734 14.625 1 98.62 332 VAL B N 1
ATOM 6566 C CA . VAL B 1 332 ? -24.562 19.188 15.352 1 98.62 332 VAL B CA 1
ATOM 6567 C C . VAL B 1 332 ? -24.688 17.688 15.062 1 98.62 332 VAL B C 1
ATOM 6569 O O . VAL B 1 332 ? -24.781 17.281 13.898 1 98.62 332 VAL B O 1
ATOM 6572 N N . ALA B 1 333 ? -24.688 16.891 16.156 1 98.19 333 ALA B N 1
ATOM 6573 C CA . ALA B 1 333 ? -24.609 15.438 15.961 1 98.19 333 ALA B CA 1
ATOM 6574 C C . ALA B 1 333 ? -25.906 14.758 16.406 1 98.19 333 ALA B C 1
ATOM 6576 O O . ALA B 1 333 ? -26.5 15.141 17.422 1 98.19 333 ALA B O 1
ATOM 6577 N N . HIS B 1 334 ? -26.344 13.852 15.633 1 97 334 HIS B N 1
ATOM 6578 C CA . HIS B 1 334 ? -27.5 13 15.875 1 97 334 HIS B CA 1
ATOM 6579 C C . HIS B 1 334 ? -27.125 11.523 15.836 1 97 334 HIS B C 1
ATOM 6581 O O . HIS B 1 334 ? -26.375 11.094 14.961 1 97 334 HIS B O 1
ATOM 6587 N N . TYR B 1 335 ? -27.625 10.781 16.844 1 95.94 335 TYR B N 1
ATOM 6588 C CA . TYR B 1 335 ? -27.438 9.336 16.781 1 95.94 335 TYR B CA 1
ATOM 6589 C C . TYR B 1 335 ? -28.391 8.703 15.766 1 95.94 335 TYR B C 1
ATOM 6591 O O . TYR B 1 335 ? -29.609 8.836 15.898 1 95.94 335 TYR B O 1
ATOM 6599 N N . SER B 1 336 ? -27.891 8.039 14.773 1 92.38 336 SER B N 1
ATOM 6600 C CA . SER B 1 336 ? -28.703 7.449 13.719 1 92.38 336 SER B CA 1
ATOM 6601 C C . SER B 1 336 ? -29 5.98 14.008 1 92.38 336 SER B C 1
ATOM 6603 O O . SER B 1 336 ? -29.828 5.367 13.328 1 92.38 336 SER B O 1
ATOM 6605 N N . GLY B 1 337 ? -28.375 5.348 14.977 1 85.81 337 GLY B N 1
ATOM 6606 C CA . GLY B 1 337 ? -28.531 3.928 15.25 1 85.81 337 GLY B CA 1
ATOM 6607 C C . GLY B 1 337 ? -27.609 3.055 14.422 1 85.81 337 GLY B C 1
ATOM 6608 O O . GLY B 1 337 ? -26.781 3.564 13.664 1 85.81 337 GLY B O 1
ATOM 6609 N N . ASP B 1 338 ? -27.703 1.704 14.656 1 82.81 338 ASP B N 1
ATOM 6610 C CA . ASP B 1 338 ? -26.922 0.744 13.883 1 82.81 338 ASP B CA 1
ATOM 6611 C C . ASP B 1 338 ? -27.594 0.432 12.547 1 82.81 338 ASP B C 1
ATOM 6613 O O . ASP B 1 338 ? -28.75 -0.002 12.523 1 82.81 338 ASP B O 1
ATOM 6617 N N . PHE B 1 339 ? -26.938 0.813 11.539 1 82.06 339 PHE B N 1
ATOM 6618 C CA . PHE B 1 339 ? -27.484 0.573 10.203 1 82.06 339 PHE B CA 1
ATOM 6619 C C . PHE B 1 339 ? -27.438 -0.912 9.859 1 82.06 339 PHE B C 1
ATOM 6621 O O . PHE B 1 339 ? -26.672 -1.671 10.469 1 82.06 339 PHE B O 1
ATOM 6628 N N . GLY B 1 340 ? -28.312 -1.264 8.977 1 84 340 GLY B N 1
ATOM 6629 C CA . GLY B 1 340 ? -28.25 -2.627 8.469 1 84 340 GLY B CA 1
ATOM 6630 C C . GLY B 1 340 ? -26.938 -2.973 7.82 1 84 340 GLY B C 1
ATOM 6631 O O . GLY B 1 340 ? -26.125 -2.086 7.516 1 84 340 GLY B O 1
ATOM 6632 N N . ILE B 1 341 ? -26.703 -4.301 7.773 1 84.06 341 ILE B N 1
ATOM 6633 C CA . ILE B 1 341 ? -25.453 -4.777 7.18 1 84.06 341 ILE B CA 1
ATOM 6634 C C . ILE B 1 341 ? -25.5 -4.574 5.668 1 84.06 341 ILE B C 1
ATOM 6636 O O . ILE B 1 341 ? -26.484 -4.93 5.012 1 84.06 341 ILE B O 1
ATOM 6640 N N . GLY B 1 342 ? -24.719 -3.848 5.184 1 82.12 342 GLY B N 1
ATOM 6641 C CA . GLY B 1 342 ? -24.547 -3.543 3.771 1 82.12 342 GLY B CA 1
ATOM 6642 C C . GLY B 1 342 ? -23.094 -3.396 3.367 1 82.12 342 GLY B C 1
ATOM 6643 O O . GLY B 1 342 ? -22.234 -4.113 3.873 1 82.12 342 GLY B O 1
ATOM 6644 N N . GLU B 1 343 ? -22.859 -2.529 2.408 1 85.75 343 GLU B N 1
ATOM 6645 C CA . GLU B 1 343 ? -21.469 -2.238 2.037 1 85.75 343 GLU B CA 1
ATOM 6646 C C . GLU B 1 343 ? -20.734 -1.52 3.164 1 85.75 343 GLU B C 1
ATOM 6648 O O . GLU B 1 343 ? -21.172 -0.458 3.615 1 85.75 343 GLU B O 1
ATOM 6653 N N . PRO B 1 344 ? -19.688 -2.162 3.568 1 93.19 344 PRO B N 1
ATOM 6654 C CA . PRO B 1 344 ? -18.969 -1.57 4.699 1 93.19 344 PRO B CA 1
ATOM 6655 C C . PRO B 1 344 ? -18.5 -0.149 4.418 1 93.19 344 PRO B C 1
ATOM 6657 O O . PRO B 1 344 ? -18.109 0.161 3.289 1 93.19 344 PRO B O 1
ATOM 6660 N N . SER B 1 345 ? -18.562 0.729 5.41 1 92.75 345 SER B N 1
ATOM 6661 C CA . SER B 1 345 ? -18.031 2.088 5.301 1 92.75 345 SER B CA 1
ATOM 6662 C C . SER B 1 345 ? -17.828 2.711 6.676 1 92.75 345 SER B C 1
ATOM 6664 O O . SER B 1 345 ? -18.484 2.326 7.648 1 92.75 345 SER B O 1
ATOM 6666 N N . TYR B 1 346 ? -17 3.688 6.723 1 96 346 TYR B N 1
ATOM 6667 C CA . TYR B 1 346 ? -16.734 4.496 7.91 1 96 346 TYR B CA 1
ATOM 6668 C C . TYR B 1 346 ? -18.031 5.098 8.453 1 96 346 TYR B C 1
ATOM 6670 O O . TYR B 1 346 ? -18.25 5.105 9.664 1 96 346 TYR B O 1
ATOM 6678 N N . TYR B 1 347 ? -18.875 5.574 7.625 1 93.75 347 TYR B N 1
ATOM 6679 C CA . TYR B 1 347 ? -20.078 6.285 8.047 1 93.75 347 TYR B CA 1
ATOM 6680 C C . TYR B 1 347 ? -21.094 5.332 8.688 1 93.75 347 TYR B C 1
ATOM 6682 O O . TYR B 1 347 ? -21.797 5.707 9.625 1 93.75 347 TYR B O 1
ATOM 6690 N N . LEU B 1 348 ? -21.125 4.156 8.141 1 93.12 348 LEU B N 1
ATOM 6691 C CA . LEU B 1 348 ? -22 3.158 8.742 1 93.12 348 LEU B CA 1
ATOM 6692 C C . LEU B 1 348 ? -21.453 2.686 10.078 1 93.12 348 LEU B C 1
ATOM 6694 O O . LEU B 1 348 ? -22.219 2.346 10.992 1 93.12 348 LEU B O 1
ATOM 6698 N N . ASP B 1 349 ? -20.141 2.654 10.164 1 95.38 349 ASP B N 1
ATOM 6699 C CA . ASP B 1 349 ? -19.5 2.25 11.406 1 95.38 349 ASP B CA 1
ATOM 6700 C C . ASP B 1 349 ? -19.797 3.24 12.531 1 95.38 349 ASP B C 1
ATOM 6702 O O . ASP B 1 349 ? 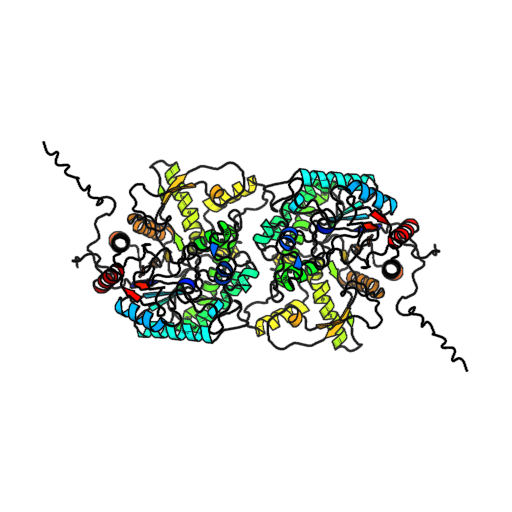-20.031 2.838 13.672 1 95.38 349 ASP B O 1
ATOM 6706 N N . LYS B 1 350 ? -19.703 4.465 12.227 1 93.62 350 LYS B N 1
ATOM 6707 C CA . LYS B 1 350 ? -19.859 5.523 13.219 1 93.62 350 LYS B CA 1
ATOM 6708 C C . LYS B 1 350 ? -21.297 5.59 13.734 1 93.62 350 LYS B C 1
ATOM 6710 O O . LYS B 1 350 ? -21.531 5.773 14.93 1 93.62 350 LYS B O 1
ATOM 6715 N N . GLY B 1 351 ? -22.281 5.477 12.812 1 93.19 351 GLY B N 1
ATOM 6716 C CA . GLY B 1 351 ? -23.688 5.414 13.195 1 93.19 351 GLY B CA 1
ATOM 6717 C C . GLY B 1 351 ? -24.25 6.762 13.602 1 93.19 351 GLY B C 1
ATOM 6718 O O . GLY B 1 351 ? -25.172 6.832 14.422 1 93.19 351 GLY B O 1
ATOM 6719 N N . THR B 1 352 ? -23.625 7.859 13.234 1 96.25 352 THR B N 1
ATOM 6720 C CA . THR B 1 352 ? -24.109 9.203 13.523 1 96.25 352 THR B CA 1
ATOM 6721 C C . THR B 1 352 ? -24.312 10 12.227 1 96.25 352 THR B C 1
ATOM 6723 O O . THR B 1 352 ? -23.766 9.633 11.188 1 96.25 352 THR B O 1
ATOM 6726 N N . SER B 1 353 ? -25.156 10.93 12.281 1 96.06 353 SER B N 1
ATOM 6727 C CA . SER B 1 353 ? -25.266 11.953 11.25 1 96.06 353 SER B CA 1
ATOM 6728 C C . SER B 1 353 ? -24.953 13.336 11.82 1 96.06 353 SER B C 1
ATOM 6730 O O . SER B 1 353 ? -25.156 13.586 13.008 1 96.06 353 SER B O 1
ATOM 6732 N N . THR B 1 354 ? -24.406 14.148 10.984 1 97.38 354 THR B N 1
ATOM 6733 C CA . THR B 1 354 ? -24 15.477 11.43 1 97.38 354 THR B CA 1
ATOM 6734 C C . THR B 1 354 ? -24.594 16.547 10.523 1 97.38 354 THR B C 1
ATOM 6736 O O . THR B 1 354 ? -24.922 16.281 9.367 1 97.38 354 THR B O 1
ATOM 6739 N N . SER B 1 355 ? -24.797 17.688 11.078 1 97.69 355 SER B N 1
ATOM 6740 C CA . SER B 1 355 ? -25.266 18.875 10.383 1 97.69 355 SER B CA 1
ATOM 6741 C C . SER B 1 355 ? -24.688 20.141 11.008 1 97.69 355 SER B C 1
ATOM 6743 O O . SER B 1 355 ? -23.766 20.062 11.828 1 97.69 355 SER B O 1
ATOM 6745 N N . TYR B 1 356 ? -25.125 21.266 10.531 1 98.12 356 TYR B N 1
ATOM 6746 C CA . TYR B 1 356 ? -24.766 22.562 11.109 1 98.12 356 TYR B CA 1
ATOM 6747 C C . TYR B 1 356 ? -25.984 23.234 11.727 1 98.12 356 TYR B C 1
ATOM 6749 O O . TYR B 1 356 ? -27.109 22.984 11.32 1 98.12 356 TYR B O 1
ATOM 6757 N N . GLY B 1 357 ? -25.719 24.062 12.75 1 96.62 357 GLY B N 1
ATOM 6758 C CA . GLY B 1 357 ? -26.812 24.812 13.336 1 96.62 357 GLY B CA 1
ATOM 6759 C C . GLY B 1 357 ? -27.484 25.75 12.352 1 96.62 357 GLY B C 1
ATOM 6760 O O . GLY B 1 357 ? -26.828 26.359 11.516 1 96.62 357 GLY B O 1
ATOM 6761 N N . ALA B 1 358 ? -28.844 25.844 12.523 1 94.69 358 ALA B N 1
ATOM 6762 C CA . ALA B 1 358 ? -29.625 26.656 11.594 1 94.69 358 ALA B CA 1
ATOM 6763 C C . ALA B 1 358 ? -29.219 28.125 11.68 1 94.69 358 ALA B C 1
ATOM 6765 O O . ALA B 1 358 ? -29.281 28.859 10.68 1 94.69 358 ALA B O 1
ATOM 6766 N N . ASP B 1 359 ? -28.75 28.562 12.75 1 95.44 359 ASP B N 1
ATOM 6767 C CA . ASP B 1 359 ? -28.422 29.969 12.969 1 95.44 359 ASP B CA 1
ATOM 6768 C C . ASP B 1 359 ? -26.922 30.219 12.797 1 95.44 359 ASP B C 1
ATOM 6770 O O . ASP B 1 359 ? -26.453 31.328 13.039 1 95.44 359 ASP B O 1
ATOM 6774 N N . TRP B 1 360 ? -26.125 29.172 12.453 1 97.94 360 TRP B N 1
ATOM 6775 C CA . TRP B 1 360 ? -24.688 29.344 12.25 1 97.94 360 TRP B CA 1
ATOM 6776 C C . TRP B 1 360 ? -24.406 30.031 10.914 1 97.94 360 TRP B C 1
ATOM 6778 O O . TRP B 1 360 ? -25.094 29.766 9.922 1 97.94 360 TRP B O 1
ATOM 6788 N N . THR B 1 361 ? -23.484 30.969 10.852 1 97.69 361 THR B N 1
ATOM 6789 C CA . THR B 1 361 ? -23.125 31.688 9.641 1 97.69 361 THR B CA 1
ATOM 6790 C C . THR B 1 361 ? -22.234 30.844 8.742 1 97.69 361 THR B C 1
ATOM 6792 O O . THR B 1 361 ? -21.172 30.375 9.18 1 97.69 361 THR B O 1
ATOM 6795 N N . PRO B 1 362 ? -22.641 30.594 7.527 1 97.81 362 PRO B N 1
ATOM 6796 C CA . PRO B 1 362 ? -21.781 29.828 6.609 1 97.81 362 PRO B CA 1
ATOM 6797 C C . PRO B 1 362 ? -20.688 30.672 5.98 1 97.81 362 PRO B C 1
ATOM 6799 O O . PRO B 1 362 ? -20.859 31.891 5.812 1 97.81 362 PRO B O 1
ATOM 6802 N N . SER B 1 363 ? -19.609 30.047 5.641 1 98 363 SER B N 1
ATOM 6803 C CA . SER B 1 363 ? -18.594 30.641 4.781 1 98 363 SER B CA 1
ATOM 6804 C C . SER B 1 363 ? -18.812 30.266 3.32 1 98 363 SER B C 1
ATOM 6806 O O . SER B 1 363 ? -19.828 29.672 2.973 1 98 363 SER B O 1
ATOM 6808 N N . ILE B 1 364 ? -17.812 30.688 2.498 1 96.5 364 ILE B N 1
ATOM 6809 C CA . ILE B 1 364 ? -17.844 30.266 1.102 1 96.5 364 ILE B CA 1
ATOM 6810 C C . ILE B 1 364 ? -17.453 28.797 0.996 1 96.5 364 ILE B C 1
ATOM 6812 O O . ILE B 1 364 ? -17.75 28.141 -0.008 1 96.5 364 ILE B O 1
ATOM 6816 N N . ALA B 1 365 ? -16.656 28.297 1.914 1 97.31 365 ALA B N 1
ATOM 6817 C CA . ALA B 1 365 ? -16.391 26.859 1.974 1 97.31 365 ALA B CA 1
ATOM 6818 C C . ALA B 1 365 ? -17.594 26.109 2.541 1 97.31 365 ALA B C 1
ATOM 6820 O O . ALA B 1 365 ? -18.047 26.391 3.65 1 97.31 365 ALA B O 1
ATOM 6821 N N . SER B 1 366 ? -18.094 25.125 1.858 1 95.69 366 SER B N 1
ATOM 6822 C CA . SER B 1 366 ? -19.344 24.453 2.188 1 95.69 366 SER B CA 1
ATOM 6823 C C . SER B 1 366 ? -19.266 23.75 3.537 1 95.69 366 SER B C 1
ATOM 6825 O O . SER B 1 366 ? -20.281 23.5 4.18 1 95.69 366 SER B O 1
ATOM 6827 N N . TRP B 1 367 ? -18.062 23.484 3.996 1 96.62 367 TRP B N 1
ATOM 6828 C CA . TRP B 1 367 ? -17.875 22.703 5.219 1 96.62 367 TRP B CA 1
ATOM 6829 C C . TRP B 1 367 ? -17.656 23.625 6.414 1 96.62 367 TRP B C 1
ATOM 6831 O O . TRP B 1 367 ? -17.484 23.156 7.543 1 96.62 367 TRP B O 1
ATOM 6841 N N . LEU B 1 368 ? -17.578 24.938 6.285 1 98.44 368 LEU B N 1
ATOM 6842 C CA . LEU B 1 368 ? -17.125 25.859 7.316 1 98.44 368 LEU B CA 1
ATOM 6843 C C . LEU B 1 368 ? -18.266 26.781 7.758 1 98.44 368 LEU B C 1
ATOM 6845 O O . LEU B 1 368 ? -18.656 27.688 7.02 1 98.44 368 LEU B O 1
ATOM 6849 N N . TYR B 1 369 ? -18.781 26.547 8.961 1 98.62 369 TYR B N 1
ATOM 6850 C CA . TYR B 1 369 ? -19.812 27.359 9.617 1 98.62 369 TYR B CA 1
ATOM 6851 C C . TYR B 1 369 ? -19.281 27.938 10.922 1 98.62 369 TYR B C 1
ATOM 6853 O O . TYR B 1 369 ? -18.578 27.266 11.672 1 98.62 369 TYR B O 1
ATOM 6861 N N . SER B 1 370 ? -19.656 29.188 11.203 1 98.5 370 SER B N 1
ATOM 6862 C CA . SER B 1 370 ? -19.156 29.875 12.391 1 98.5 370 SER B CA 1
ATOM 6863 C C . SER B 1 370 ? -19.984 29.516 13.625 1 98.5 370 SER B C 1
ATOM 6865 O O . SER B 1 370 ? -21.203 29.719 13.641 1 98.5 370 SER B O 1
ATOM 6867 N N . TYR B 1 371 ? -19.406 28.922 14.539 1 98.25 371 TYR B N 1
ATOM 6868 C CA . TYR B 1 371 ? -19.953 28.641 15.859 1 98.25 371 TYR B CA 1
ATOM 6869 C C . TYR B 1 371 ? -18.891 28.859 16.938 1 98.25 371 TYR B C 1
ATOM 6871 O O . TYR B 1 371 ? -18.391 27.891 17.531 1 98.25 371 TYR B O 1
ATOM 6879 N N . PRO B 1 372 ? -18.641 30.125 17.328 1 98.12 372 PRO B N 1
ATOM 6880 C CA . PRO B 1 372 ? -17.516 30.5 18.188 1 98.12 372 PRO B CA 1
ATOM 6881 C C . PRO B 1 372 ? -17.516 29.797 19.531 1 98.12 372 PRO B C 1
ATOM 6883 O O . PRO B 1 372 ? -16.469 29.375 20.016 1 98.12 372 PRO B O 1
ATOM 6886 N N . PRO B 1 373 ? -18.703 29.547 20.172 1 98.12 373 PRO B N 1
ATOM 6887 C CA . PRO B 1 373 ? -18.672 28.828 21.453 1 98.12 373 PRO B CA 1
ATOM 6888 C C . PRO B 1 373 ? -18.016 27.453 21.359 1 98.12 373 PRO B C 1
ATOM 6890 O O . PRO B 1 373 ? -17.484 26.938 22.344 1 98.12 373 PRO B O 1
ATOM 6893 N N . GLY B 1 374 ? -18.078 26.906 20.141 1 98.44 374 GLY B N 1
ATOM 6894 C CA . GLY B 1 374 ? -17.453 25.625 19.922 1 98.44 374 GLY B CA 1
ATOM 6895 C C . GLY B 1 374 ? -15.961 25.641 20.219 1 98.44 374 GLY B C 1
ATOM 6896 O O . GLY B 1 374 ? -15.406 24.625 20.656 1 98.44 374 GLY B O 1
ATOM 6897 N N . MET B 1 375 ? -15.258 26.75 19.969 1 98.69 375 MET B N 1
ATOM 6898 C CA . MET B 1 375 ? -13.836 26.875 20.281 1 98.69 375 MET B CA 1
ATOM 6899 C C . MET B 1 375 ? -13.586 26.688 21.766 1 98.69 375 MET B C 1
ATOM 6901 O O . MET B 1 375 ? -12.734 25.891 22.172 1 98.69 375 MET B O 1
ATOM 6905 N N . ARG B 1 376 ? -14.289 27.406 22.594 1 98.75 376 ARG B N 1
ATOM 6906 C CA . ARG B 1 376 ? -14.117 27.312 24.031 1 98.75 376 ARG B CA 1
ATOM 6907 C C . ARG B 1 376 ? -14.484 25.922 24.547 1 98.75 376 ARG B C 1
ATOM 6909 O O . ARG B 1 376 ? -13.773 25.359 25.359 1 98.75 376 ARG B O 1
ATOM 6916 N N . LYS B 1 377 ? -15.586 25.391 24.031 1 98.75 377 LYS B N 1
ATOM 6917 C CA . LYS B 1 377 ? -16.047 24.078 24.469 1 98.75 377 LYS B CA 1
ATOM 6918 C C . LYS B 1 377 ? -15.047 23 24.094 1 98.75 377 LYS B C 1
ATOM 6920 O O . LYS B 1 377 ? -14.773 22.094 24.891 1 98.75 377 LYS B O 1
ATOM 6925 N N . LEU B 1 378 ? -14.523 23.031 22.891 1 98.88 378 LEU B N 1
ATOM 6926 C CA . LEU B 1 378 ? -13.555 22.047 22.438 1 98.88 378 LEU B CA 1
ATOM 6927 C C . LEU B 1 378 ? -12.258 22.156 23.234 1 98.88 378 LEU B C 1
ATOM 6929 O O . LEU B 1 378 ? -11.664 21.141 23.609 1 98.88 378 LEU B O 1
ATOM 6933 N N . LEU B 1 379 ? -11.766 23.375 23.469 1 98.88 379 LEU B N 1
ATOM 6934 C CA . LEU B 1 379 ? -10.562 23.562 24.281 1 98.88 379 LEU B CA 1
ATOM 6935 C C . LEU B 1 379 ? -10.742 22.984 25.672 1 98.88 379 LEU B C 1
ATOM 6937 O O . LEU B 1 379 ? -9.828 22.328 26.203 1 98.88 379 LEU B O 1
ATOM 6941 N N . ASN B 1 380 ? -11.875 23.234 26.25 1 98.81 380 ASN B N 1
ATOM 6942 C CA . ASN B 1 380 ? -12.164 22.672 27.562 1 98.81 380 ASN B CA 1
ATOM 6943 C C . ASN B 1 380 ? -12.195 21.156 27.516 1 98.81 380 ASN B C 1
ATOM 6945 O O . ASN B 1 380 ? -11.703 20.484 28.438 1 98.81 380 ASN B O 1
ATOM 6949 N N . LEU B 1 381 ? -12.836 20.625 26.484 1 98.69 381 LEU B N 1
ATOM 6950 C CA . LEU B 1 381 ? -12.898 19.188 26.312 1 98.69 381 LEU B CA 1
ATOM 6951 C C . LEU B 1 381 ? -11.492 18.594 26.234 1 98.69 381 LEU B C 1
ATOM 6953 O O . LEU B 1 381 ? -11.188 17.609 26.922 1 98.69 381 LEU B O 1
ATOM 6957 N N . VAL B 1 382 ? -10.625 19.109 25.406 1 98.81 382 VAL B N 1
ATOM 6958 C CA . VAL B 1 382 ? -9.258 18.641 25.219 1 98.81 382 VAL B CA 1
ATOM 6959 C C . VAL B 1 382 ? -8.492 18.75 26.531 1 98.81 382 VAL B C 1
ATOM 6961 O O . VAL B 1 382 ? -7.773 17.828 26.922 1 98.81 382 VAL B O 1
ATOM 6964 N N . TRP B 1 383 ? -8.672 19.875 27.203 1 98.62 383 TRP B N 1
ATOM 6965 C CA . TRP B 1 383 ? -7.961 20.141 28.453 1 98.62 383 TRP B CA 1
ATOM 6966 C C . TRP B 1 383 ? -8.328 19.125 29.516 1 98.62 383 TRP B C 1
ATOM 6968 O O . TRP B 1 383 ? -7.457 18.594 30.219 1 98.62 383 TRP B O 1
ATOM 6978 N N . THR B 1 384 ? -9.594 18.859 29.625 1 98.06 384 THR B N 1
ATOM 6979 C CA . THR B 1 384 ? -10.094 17.984 30.672 1 98.06 384 THR B CA 1
ATOM 6980 C C . THR B 1 384 ? -9.812 16.531 30.344 1 98.06 384 THR B C 1
ATOM 6982 O O . THR B 1 384 ? -9.398 15.75 31.203 1 98.06 384 THR B O 1
ATOM 6985 N N . LYS B 1 385 ? -9.969 16.172 29.125 1 97.75 385 LYS B N 1
ATOM 6986 C CA . LYS B 1 385 ? -9.898 14.766 28.734 1 97.75 385 LYS B CA 1
ATOM 6987 C C . LYS B 1 385 ? -8.445 14.305 28.625 1 97.75 385 LYS B C 1
ATOM 6989 O O . LYS B 1 385 ? -8.125 13.164 28.969 1 97.75 385 LYS B O 1
ATOM 6994 N N . TYR B 1 386 ? -7.539 15.109 28.109 1 98.19 386 TYR B N 1
ATOM 6995 C CA . TYR B 1 386 ? -6.195 14.656 27.766 1 98.19 386 TYR B CA 1
ATOM 6996 C C . TYR B 1 386 ? -5.152 15.312 28.656 1 98.19 386 TYR B C 1
ATOM 6998 O O . TYR B 1 386 ? -3.996 14.883 28.688 1 98.19 386 TYR B O 1
ATOM 7006 N N . ASN B 1 387 ? -5.52 16.375 29.359 1 95 387 ASN B N 1
ATOM 7007 C CA . ASN B 1 387 ? -4.688 17.062 30.328 1 95 387 ASN B CA 1
ATOM 7008 C C . ASN B 1 387 ? -3.291 17.359 29.781 1 95 387 ASN B C 1
ATOM 7010 O O . ASN B 1 387 ? -2.291 16.969 30.391 1 95 387 ASN B O 1
ATOM 7014 N N . PRO B 1 388 ? -3.223 18 28.656 1 95.69 388 PRO B N 1
ATOM 7015 C CA . PRO B 1 388 ? -1.907 18.328 28.109 1 95.69 388 PRO B CA 1
ATOM 7016 C C . PRO B 1 388 ? -1.206 19.438 28.891 1 95.69 388 PRO B C 1
ATOM 7018 O O . PRO B 1 388 ? -1.834 20.109 29.703 1 95.69 388 PRO B O 1
ATOM 7021 N N . SER B 1 389 ? 0.127 19.578 28.719 1 95 389 SER B N 1
ATOM 7022 C CA . SER B 1 389 ? 0.855 20.656 29.391 1 95 389 SER B CA 1
ATOM 7023 C C . SER B 1 389 ? 0.457 22.016 28.828 1 95 389 SER B C 1
ATOM 7025 O O . SER B 1 389 ? 0.384 23 29.562 1 95 389 SER B O 1
ATOM 7027 N N . SER B 1 390 ? 0.237 22.094 27.641 1 98.38 390 SER B N 1
ATOM 7028 C CA . SER B 1 390 ? -0.195 23.297 26.938 1 98.38 390 SER B CA 1
ATOM 7029 C C . SER B 1 390 ? -0.896 22.953 25.625 1 98.38 390 SER B C 1
ATOM 7031 O O . SER B 1 390 ? -0.794 21.828 25.141 1 98.38 390 SER B O 1
ATOM 7033 N N . ILE B 1 391 ? -1.668 23.891 25.172 1 98.81 391 ILE B N 1
ATOM 7034 C CA . ILE B 1 391 ? -2.354 23.75 23.891 1 98.81 391 ILE B CA 1
ATOM 7035 C C . ILE B 1 391 ? -1.907 24.859 22.938 1 98.81 391 ILE B C 1
ATOM 7037 O O . ILE B 1 391 ? -1.74 26.016 23.359 1 98.81 391 ILE B O 1
ATOM 7041 N N . TYR B 1 392 ? -1.575 24.547 21.766 1 98.88 392 TYR B N 1
ATOM 7042 C CA . TYR B 1 392 ? -1.466 25.5 20.656 1 98.88 392 TYR B CA 1
ATOM 7043 C C . TYR B 1 392 ? -2.613 25.328 19.672 1 98.88 392 TYR B C 1
ATOM 7045 O O . TYR B 1 392 ? -2.867 24.219 19.188 1 98.88 392 TYR B O 1
ATOM 7053 N N . VAL B 1 393 ? -3.387 26.328 19.438 1 98.94 393 VAL B N 1
ATOM 7054 C CA . VAL B 1 393 ? -4.293 26.312 18.297 1 98.94 393 VAL B CA 1
ATOM 7055 C C . VAL B 1 393 ? -3.525 26.656 17.031 1 98.94 393 VAL B C 1
ATOM 7057 O O . VAL B 1 393 ? -3.207 27.812 16.781 1 98.94 393 VAL B O 1
ATOM 7060 N N . THR B 1 394 ? -3.324 25.609 16.219 1 98.88 394 THR B N 1
ATOM 7061 C CA . THR B 1 394 ? -2.33 25.75 15.156 1 98.88 394 THR B CA 1
ATOM 7062 C C . THR B 1 394 ? -3 26.078 13.828 1 98.88 394 THR B C 1
ATOM 7064 O O . THR B 1 394 ? -2.322 26.422 12.852 1 98.88 394 THR B O 1
ATOM 7067 N N . GLU B 1 395 ? -4.281 25.953 13.742 1 98.75 395 GLU B N 1
ATOM 7068 C CA . GLU B 1 395 ? -5.031 26.453 12.594 1 98.75 395 GLU B CA 1
ATOM 7069 C C . GLU B 1 395 ? -6.438 26.891 12.992 1 98.75 395 GLU B C 1
ATOM 7071 O O . GLU B 1 395 ? -7.121 26.172 13.742 1 98.75 395 GLU B O 1
ATOM 7076 N N . ASN B 1 396 ? -6.863 27.938 12.641 1 98.81 396 ASN B N 1
ATOM 7077 C CA . ASN B 1 396 ? -8.195 28.531 12.695 1 98.81 396 ASN B CA 1
ATOM 7078 C C . ASN B 1 396 ? -8.359 29.625 11.656 1 98.81 396 ASN B C 1
ATOM 7080 O O . ASN B 1 396 ? -7.473 30.469 11.484 1 98.81 396 ASN B O 1
ATOM 7084 N N . GLY B 1 397 ? -9.359 29.578 10.883 1 98.44 397 GLY B N 1
ATOM 7085 C CA . GLY B 1 397 ? -9.477 30.562 9.812 1 98.44 397 GLY B CA 1
ATOM 7086 C C . GLY B 1 397 ? -10.812 30.5 9.086 1 98.44 397 GLY B C 1
ATOM 7087 O O . GLY B 1 397 ? -11.633 29.625 9.359 1 98.44 397 GLY B O 1
ATOM 7088 N N . TRP B 1 398 ? -11.039 31.438 8.234 1 98.62 398 TRP B N 1
ATOM 7089 C CA . TRP B 1 398 ? -12.312 31.656 7.559 1 98.62 398 TRP B CA 1
ATOM 7090 C C . TRP B 1 398 ? -12.102 31.875 6.062 1 98.62 398 TRP B C 1
ATOM 7092 O O . TRP B 1 398 ? -11.195 32.594 5.652 1 98.62 398 TRP B O 1
ATOM 7102 N N . ALA B 1 399 ? -12.914 31.219 5.301 1 98.31 399 ALA B N 1
ATOM 7103 C CA . ALA B 1 399 ? -12.781 31.312 3.85 1 98.31 399 ALA B CA 1
ATOM 7104 C C . ALA B 1 399 ? -13.641 32.438 3.287 1 98.31 399 ALA B C 1
ATOM 7106 O O . ALA B 1 399 ? -14.812 32.594 3.643 1 98.31 399 ALA B O 1
ATOM 7107 N N . THR B 1 400 ? -13.047 33.25 2.469 1 97.88 400 THR B N 1
ATOM 7108 C CA . THR B 1 400 ? -13.758 34.344 1.791 1 97.88 400 THR B CA 1
ATOM 7109 C C . THR B 1 400 ? -13.492 34.281 0.289 1 97.88 400 THR B C 1
ATOM 7111 O O . THR B 1 400 ? -12.828 33.375 -0.208 1 97.88 400 THR B O 1
ATOM 7114 N N . ASP B 1 401 ? -14.141 35.219 -0.44 1 95.19 401 ASP B N 1
ATOM 7115 C CA . ASP B 1 401 ? -13.836 35.406 -1.854 1 95.19 401 ASP B CA 1
ATOM 7116 C C . ASP B 1 401 ? -12.586 36.281 -2.037 1 95.19 401 ASP B C 1
ATOM 7118 O O . ASP B 1 401 ? -11.727 36.312 -1.157 1 95.19 401 ASP B O 1
ATOM 7122 N N . THR B 1 402 ? -12.453 36.906 -3.143 1 94.38 402 THR B N 1
ATOM 7123 C CA . THR B 1 402 ? -11.227 37.625 -3.494 1 94.38 402 THR B CA 1
ATOM 7124 C C . THR B 1 402 ? -11.242 39.031 -2.924 1 94.38 402 THR B C 1
ATOM 7126 O O . THR B 1 402 ? -10.297 39.812 -3.113 1 94.38 402 THR B O 1
ATOM 7129 N N . SER B 1 403 ? -12.227 39.375 -2.172 1 94.25 403 SER B N 1
ATOM 7130 C CA . SER B 1 403 ? -12.367 40.75 -1.685 1 94.25 403 SER B CA 1
ATOM 7131 C C . SER B 1 403 ? -11.305 41.062 -0.634 1 94.25 403 SER B C 1
ATOM 7133 O O . SER B 1 403 ? -10.984 40.219 0.208 1 94.25 403 SER B O 1
ATOM 7135 N N . LEU B 1 404 ? -10.781 42.25 -0.643 1 97.19 404 LEU B N 1
ATOM 7136 C CA . LEU B 1 404 ? -9.859 42.75 0.381 1 97.19 404 LEU B CA 1
ATOM 7137 C C . LEU B 1 404 ? -10.617 43.156 1.639 1 97.19 404 LEU B C 1
ATOM 7139 O O . LEU B 1 404 ? -10.055 43.156 2.734 1 97.19 404 LEU B O 1
ATOM 7143 N N . ASN B 1 405 ? -11.859 43.594 1.451 1 97.56 405 ASN B N 1
ATOM 7144 C CA . ASN B 1 405 ? -12.75 43.844 2.576 1 97.56 405 ASN B CA 1
ATOM 7145 C C . ASN B 1 405 ? -13.422 42.594 3.07 1 97.56 405 ASN B C 1
ATOM 7147 O O . ASN B 1 405 ? -14.562 42.281 2.705 1 97.56 405 ASN B O 1
ATOM 7151 N N . ASP B 1 406 ? -12.805 42.031 3.938 1 97.94 406 ASP B N 1
ATOM 7152 C CA . ASP B 1 406 ? -13.273 40.719 4.371 1 97.94 406 ASP B CA 1
ATOM 7153 C C . ASP B 1 406 ? -13.773 40.75 5.812 1 97.94 406 ASP B C 1
ATOM 7155 O O . ASP B 1 406 ? -13.336 39.969 6.648 1 97.94 406 ASP B O 1
ATOM 7159 N N . GLN B 1 407 ? -14.836 41.562 6.039 1 97.62 407 GLN B N 1
ATOM 7160 C CA . GLN B 1 407 ? -15.414 41.75 7.363 1 97.62 407 GLN B CA 1
ATOM 7161 C C . GLN B 1 407 ? -15.859 40.438 7.984 1 97.62 407 GLN B C 1
ATOM 7163 O O . GLN B 1 407 ? -15.773 40.25 9.203 1 97.62 407 GLN B O 1
ATOM 7168 N N . GLY B 1 408 ? -16.406 39.562 7.125 1 97.62 408 GLY B N 1
ATOM 7169 C CA . GLY B 1 408 ? -16.812 38.281 7.637 1 97.62 408 GLY B CA 1
ATOM 7170 C C . GLY B 1 408 ? -15.68 37.531 8.328 1 97.62 408 GLY B C 1
ATOM 7171 O O . GLY B 1 408 ? -15.898 36.844 9.328 1 97.62 408 GLY B O 1
ATOM 7172 N N . ARG B 1 409 ? -14.477 37.562 7.766 1 98.5 409 ARG B N 1
ATOM 7173 C CA . ARG B 1 409 ? -13.328 36.906 8.391 1 98.5 409 ARG B CA 1
ATOM 7174 C C . ARG B 1 409 ? -12.977 37.594 9.719 1 98.5 409 ARG B C 1
ATOM 7176 O O . ARG B 1 409 ? -12.656 36.906 10.695 1 98.5 409 ARG B O 1
ATOM 7183 N N . ILE B 1 410 ? -13.031 38.906 9.773 1 98.31 410 ILE B N 1
ATOM 7184 C CA . ILE B 1 410 ? -12.766 39.625 11.016 1 98.31 410 ILE B CA 1
ATOM 7185 C C . ILE B 1 410 ? -13.75 39.156 12.094 1 98.31 410 ILE B C 1
ATOM 7187 O O . ILE B 1 410 ? -13.344 38.844 13.219 1 98.31 410 ILE B O 1
ATOM 7191 N N . ASP B 1 411 ? -15.055 39.125 11.68 1 98.12 411 ASP B N 1
ATOM 7192 C CA . ASP B 1 411 ? -16.078 38.719 12.633 1 98.12 411 ASP B CA 1
ATOM 7193 C C . ASP B 1 411 ? -15.805 37.312 13.172 1 98.12 411 ASP B C 1
ATOM 7195 O O . ASP B 1 411 ? -15.938 37.062 14.375 1 98.12 411 ASP B O 1
ATOM 7199 N N . TYR B 1 412 ? -15.477 36.438 12.312 1 98.38 412 TYR B N 1
ATOM 7200 C CA . TYR B 1 412 ? -15.18 35.062 12.68 1 98.38 412 TYR B CA 1
ATOM 7201 C C . TYR B 1 412 ? -13.984 35 13.617 1 98.38 412 TYR B C 1
ATOM 7203 O O . TYR B 1 412 ? -14.078 34.438 14.703 1 98.38 412 TYR B O 1
ATOM 7211 N N . LEU B 1 413 ? -12.852 35.562 13.242 1 98.69 413 LEU B N 1
ATOM 7212 C CA . LEU B 1 413 ? -11.633 35.5 14.039 1 98.69 413 LEU B CA 1
ATOM 7213 C C . LEU B 1 413 ? -11.844 36.156 15.406 1 98.69 413 LEU B C 1
ATOM 7215 O O . LEU B 1 413 ? -11.398 35.625 16.422 1 98.69 413 LEU B O 1
ATOM 7219 N N . GLN B 1 414 ? -12.492 37.281 15.383 1 98.44 414 GLN B N 1
ATOM 7220 C CA . GLN B 1 414 ? -12.734 38 16.625 1 98.44 414 GLN B CA 1
ATOM 7221 C C . GLN B 1 414 ? -13.562 37.156 17.594 1 98.44 414 GLN B C 1
ATOM 7223 O O . GLN B 1 414 ? -13.234 37.062 18.781 1 98.44 414 GLN B O 1
ATOM 7228 N N . ALA B 1 415 ? -14.57 36.594 17.109 1 98.5 415 ALA B N 1
ATOM 7229 C CA . ALA B 1 415 ? -15.461 35.781 17.953 1 98.5 415 ALA B CA 1
ATOM 7230 C C . ALA B 1 415 ? -14.75 34.531 18.469 1 98.5 415 ALA B C 1
ATOM 7232 O O . ALA B 1 415 ? -14.898 34.156 19.641 1 98.5 415 ALA B O 1
ATOM 7233 N N . TYR B 1 416 ? -14.031 33.812 17.641 1 98.75 416 TYR B N 1
ATOM 7234 C CA . TYR B 1 416 ? -13.328 32.594 18.031 1 98.75 416 TYR B CA 1
ATOM 7235 C C . TYR B 1 416 ? -12.203 32.906 19.016 1 98.75 416 TYR B C 1
ATOM 7237 O O . TYR B 1 416 ? -12.023 32.188 20.016 1 98.75 416 TYR B O 1
ATOM 7245 N N . LEU B 1 417 ? -11.469 33.969 18.75 1 98.75 417 LEU B N 1
ATOM 7246 C CA . LEU B 1 417 ? -10.406 34.375 19.672 1 98.75 417 LEU B CA 1
ATOM 7247 C C . LEU B 1 417 ? -10.977 34.812 21.016 1 98.75 417 LEU B C 1
ATOM 7249 O O . LEU B 1 417 ? -10.352 34.594 22.062 1 98.75 417 LEU B O 1
ATOM 7253 N N . SER B 1 418 ? -12.148 35.5 20.969 1 98.56 418 SER B N 1
ATOM 7254 C CA . SER B 1 418 ? -12.812 35.844 22.219 1 98.56 418 SER B CA 1
ATOM 7255 C C . SER B 1 418 ? -13.102 34.625 23.078 1 98.56 418 SER B C 1
ATOM 7257 O O . SER B 1 418 ? -12.852 34.625 24.281 1 98.56 418 SER B O 1
ATOM 7259 N N . ASN B 1 419 ? -13.648 33.594 22.422 1 98.69 419 ASN B N 1
ATOM 7260 C CA . ASN B 1 419 ? -13.953 32.375 23.141 1 98.69 419 ASN B CA 1
ATOM 7261 C C . ASN B 1 419 ? -12.68 31.672 23.609 1 98.69 419 ASN B C 1
ATOM 7263 O O . ASN B 1 419 ? -12.664 31.078 24.688 1 98.69 419 ASN B O 1
ATOM 7267 N N . LEU B 1 420 ? -11.625 31.703 22.812 1 98.88 420 LEU B N 1
ATOM 7268 C CA . LEU B 1 420 ? -10.328 31.156 23.203 1 98.88 420 LEU B CA 1
ATOM 7269 C C . LEU B 1 420 ? -9.797 31.875 24.453 1 98.88 420 LEU B C 1
ATOM 7271 O O . LEU B 1 420 ? -9.344 31.234 25.391 1 98.88 420 LEU B O 1
ATOM 7275 N N . LEU B 1 421 ? -9.891 33.188 24.406 1 98.5 421 LEU B N 1
ATOM 7276 C CA . LEU B 1 421 ? -9.422 34 25.531 1 98.5 421 LEU B CA 1
ATOM 7277 C C . LEU B 1 421 ? -10.188 33.656 26.797 1 98.5 421 LEU B C 1
ATOM 7279 O O . LEU B 1 421 ? -9.602 33.594 27.875 1 98.5 421 LEU B O 1
ATOM 7283 N N . GLU B 1 422 ? -11.484 33.5 26.656 1 98.12 422 GLU B N 1
ATOM 7284 C CA . GLU B 1 422 ? -12.297 33.156 27.812 1 98.12 422 GLU B CA 1
ATOM 7285 C C . GLU B 1 422 ? -11.906 31.766 28.359 1 98.12 422 GLU B C 1
ATOM 7287 O O . GLU B 1 422 ? -11.961 31.547 29.562 1 98.12 422 GLU B O 1
ATOM 7292 N N . ALA B 1 423 ? -11.586 30.812 27.469 1 98.62 423 ALA B N 1
ATOM 7293 C CA . ALA B 1 423 ? -11.102 29.516 27.938 1 98.62 423 ALA B CA 1
ATOM 7294 C C . ALA B 1 423 ? -9.844 29.672 28.781 1 98.62 423 ALA B C 1
ATOM 7296 O O . ALA B 1 423 ? -9.664 28.953 29.781 1 98.62 423 ALA B O 1
ATOM 7297 N N . ILE B 1 424 ? -8.938 30.578 28.359 1 98.56 424 ILE B N 1
ATOM 7298 C CA . ILE B 1 424 ? -7.699 30.828 29.094 1 98.56 424 ILE B CA 1
ATOM 7299 C C . ILE B 1 424 ? -8.016 31.484 30.438 1 98.56 424 ILE B C 1
ATOM 7301 O O . ILE B 1 424 ? -7.629 30.969 31.484 1 98.56 424 ILE B O 1
ATOM 7305 N N . LEU B 1 425 ? -8.758 32.594 30.438 1 97.75 425 LEU B N 1
ATOM 7306 C CA . LEU B 1 425 ? -8.875 33.469 31.594 1 97.75 425 LEU B CA 1
ATOM 7307 C C . LEU B 1 425 ? -9.922 32.938 32.562 1 97.75 425 LEU B C 1
ATOM 7309 O O . LEU B 1 425 ? -9.766 33.062 33.781 1 97.75 425 LEU B O 1
ATOM 7313 N N . GLU B 1 426 ? -10.984 32.406 32.062 1 97.94 426 GLU B N 1
ATOM 7314 C CA . GLU B 1 426 ? -12.102 32.031 32.906 1 97.94 426 GLU B CA 1
ATOM 7315 C C . GLU B 1 426 ? -12.047 30.547 33.281 1 97.94 426 GLU B C 1
ATOM 7317 O O . GLU B 1 426 ? -12.492 30.156 34.344 1 97.94 426 GLU B O 1
ATOM 7322 N N . ASP B 1 427 ? -11.602 29.719 32.375 1 98.25 427 ASP B N 1
ATOM 7323 C CA . ASP B 1 427 ? -11.672 28.281 32.594 1 98.25 427 ASP B CA 1
ATOM 7324 C C . ASP B 1 427 ? -10.312 27.719 33 1 98.25 427 ASP B C 1
ATOM 7326 O O . ASP B 1 427 ? -10.211 26.562 33.406 1 98.25 427 ASP B O 1
ATOM 7330 N N . GLY B 1 428 ? -9.289 28.422 32.781 1 97.94 428 GLY B N 1
ATOM 7331 C CA . GLY B 1 428 ? -7.965 27.984 33.219 1 97.94 428 GLY B CA 1
ATOM 7332 C C . GLY B 1 428 ? -7.273 27.109 32.188 1 97.94 428 GLY B C 1
ATOM 7333 O O . GLY B 1 428 ? -6.305 26.406 32.531 1 97.94 428 GLY B O 1
ATOM 7334 N N . VAL B 1 429 ? -7.734 27.047 30.953 1 98.69 429 VAL B N 1
ATOM 7335 C CA . VAL B 1 429 ? -7.094 26.25 29.906 1 98.69 429 VAL B CA 1
ATOM 7336 C C . VAL B 1 429 ? -5.781 26.922 29.5 1 98.69 429 VAL B C 1
ATOM 7338 O O . VAL B 1 429 ? -5.75 28.109 29.188 1 98.69 429 VAL B O 1
ATOM 7341 N N . ASN B 1 430 ? -4.691 26.219 29.516 1 98.62 430 ASN B N 1
ATOM 7342 C CA . ASN B 1 430 ? -3.389 26.766 29.141 1 98.62 430 ASN B CA 1
ATOM 7343 C C . ASN B 1 430 ? -3.188 26.734 27.625 1 98.62 430 ASN B C 1
ATOM 7345 O O . ASN B 1 430 ? -2.549 25.828 27.094 1 98.62 430 ASN B O 1
ATOM 7349 N N . VAL B 1 431 ? -3.682 27.703 26.969 1 98.81 431 VAL B N 1
ATOM 7350 C CA . VAL B 1 431 ? -3.406 27.891 25.562 1 98.81 431 VAL B CA 1
ATOM 7351 C C . VAL B 1 431 ? -2.203 28.812 25.375 1 98.81 431 VAL B C 1
ATOM 7353 O O . VAL B 1 431 ? -2.266 30 25.719 1 98.81 431 VAL B O 1
ATOM 7356 N N . ALA B 1 432 ? -1.167 28.25 24.797 1 98.62 432 ALA B N 1
ATOM 7357 C CA . ALA B 1 432 ? 0.111 28.953 24.734 1 98.62 432 ALA B CA 1
ATOM 7358 C C . ALA B 1 432 ? 0.207 29.828 23.484 1 98.62 432 ALA B C 1
ATOM 7360 O O . ALA B 1 432 ? 0.925 30.828 23.484 1 98.62 432 ALA B O 1
ATOM 7361 N N . GLY B 1 433 ? -0.507 29.453 22.516 1 98.62 433 GLY B N 1
ATOM 7362 C CA . GLY B 1 433 ? -0.379 30.219 21.281 1 98.62 433 GLY B CA 1
ATOM 7363 C C . GLY B 1 433 ? -1.484 29.922 20.297 1 98.62 433 GLY B C 1
ATOM 7364 O O . GLY B 1 433 ? -2.285 29.016 20.5 1 98.62 433 GLY B O 1
ATOM 7365 N N . TYR B 1 434 ? -1.557 30.75 19.312 1 98.81 434 TYR B N 1
ATOM 7366 C CA . TYR B 1 434 ? -2.564 30.719 18.25 1 98.81 434 TYR B CA 1
ATOM 7367 C C . TYR B 1 434 ? -1.968 31.141 16.922 1 98.81 434 TYR B C 1
ATOM 7369 O O . TYR B 1 434 ? -1.242 32.125 16.844 1 98.81 434 TYR B O 1
ATOM 7377 N N . THR B 1 435 ? -2.215 30.344 15.898 1 98.88 435 THR B N 1
ATOM 7378 C CA . THR B 1 435 ? -1.838 30.766 14.555 1 98.88 435 THR B CA 1
ATOM 7379 C C . THR B 1 435 ? -3.068 30.859 13.656 1 98.88 435 THR B C 1
ATOM 7381 O O . THR B 1 435 ? -3.914 29.969 13.648 1 98.88 435 THR B O 1
ATOM 7384 N N . THR B 1 436 ? -3.184 31.984 13.023 1 98.75 436 THR B N 1
ATOM 7385 C CA . THR B 1 436 ? -4.27 32.156 12.07 1 98.75 436 THR B CA 1
ATOM 7386 C C . THR B 1 436 ? -3.963 31.453 10.758 1 98.75 436 THR B C 1
ATOM 7388 O O . THR B 1 436 ? -2.807 31.375 10.336 1 98.75 436 THR B O 1
ATOM 7391 N N . TRP B 1 437 ? -4.945 30.734 10.297 1 98.69 437 TRP B N 1
ATOM 7392 C CA . TRP B 1 437 ? -4.91 30.203 8.938 1 98.69 437 TRP B CA 1
ATOM 7393 C C . TRP B 1 437 ? -5.758 31.047 8 1 98.69 437 TRP B C 1
ATOM 7395 O O . TRP B 1 437 ? -6.965 31.219 8.211 1 98.69 437 TRP B O 1
ATOM 7405 N N . SER B 1 438 ? -5.109 31.641 6.941 1 98.5 438 SER B N 1
ATOM 7406 C CA . SER B 1 438 ? -3.686 31.469 6.664 1 98.5 438 SER B CA 1
ATOM 7407 C C . SER B 1 438 ? -2.994 32.812 6.457 1 98.5 438 SER B C 1
ATOM 7409 O O . SER B 1 438 ? -3.646 33.844 6.445 1 98.5 438 SER B O 1
ATOM 7411 N N . LEU B 1 439 ? -1.701 32.75 6.414 1 98.88 439 LEU B N 1
ATOM 7412 C CA . LEU B 1 439 ? -0.964 33.969 6.141 1 98.88 439 LEU B CA 1
ATOM 7413 C C . LEU B 1 439 ? -1.318 34.531 4.766 1 98.88 439 LEU B C 1
ATOM 7415 O O . LEU B 1 439 ? -1.687 35.719 4.637 1 98.88 439 LEU B O 1
ATOM 7419 N N . LEU B 1 440 ? -1.267 33.688 3.779 1 98.81 440 LEU B N 1
ATOM 7420 C CA . LEU B 1 440 ? -1.475 34.062 2.385 1 98.81 440 LEU B CA 1
ATOM 7421 C C . LEU B 1 440 ? -2.705 33.375 1.812 1 98.81 440 LEU B C 1
ATOM 7423 O O . LEU B 1 440 ? -3.092 32.312 2.279 1 98.81 440 LEU B O 1
ATOM 7427 N N . ASP B 1 441 ? -3.293 34.062 0.781 1 97.88 441 ASP B N 1
ATOM 7428 C CA . ASP B 1 441 ? -4.215 33.281 -0.061 1 97.88 441 ASP B CA 1
ATOM 7429 C C . ASP B 1 441 ? -3.492 32.156 -0.776 1 97.88 441 ASP B C 1
ATOM 7431 O O . ASP B 1 441 ? -2.734 32.375 -1.72 1 97.88 441 ASP B O 1
ATOM 7435 N N . ASN B 1 442 ? -3.57 30.984 -0.191 1 97.25 442 ASN B N 1
ATOM 7436 C CA . ASN B 1 442 ? -2.816 29.859 -0.739 1 97.25 442 ASN B CA 1
ATOM 7437 C C . ASN B 1 442 ? -3.713 28.906 -1.53 1 97.25 442 ASN B C 1
ATOM 7439 O O . ASN B 1 442 ? -4.926 29.125 -1.613 1 97.25 442 ASN B O 1
ATOM 7443 N N . PHE B 1 443 ? -3.125 27.953 -2.26 1 98.12 443 PHE B N 1
ATOM 7444 C CA . PHE B 1 443 ? -3.797 26.859 -2.973 1 98.12 443 PHE B CA 1
ATOM 7445 C C . PHE B 1 443 ? -4.602 26 -2.012 1 98.12 443 PHE B C 1
ATOM 7447 O O . PHE B 1 443 ? -4.047 25.422 -1.076 1 98.12 443 PHE B O 1
ATOM 7454 N N . GLU B 1 444 ? -5.91 25.969 -2.207 1 97.94 444 GLU B N 1
ATOM 7455 C CA . GLU B 1 444 ? -6.781 25.281 -1.256 1 97.94 444 GLU B CA 1
ATOM 7456 C C . GLU B 1 444 ? -7.172 23.891 -1.766 1 97.94 444 GLU B C 1
ATOM 7458 O O . GLU B 1 444 ? -8.359 23.594 -1.898 1 97.94 444 GLU B O 1
ATOM 7463 N N . TRP B 1 445 ? -6.168 23.047 -2.047 1 97.69 445 TRP B N 1
ATOM 7464 C CA . TRP B 1 445 ? -6.344 21.641 -2.375 1 97.69 445 TRP B CA 1
ATOM 7465 C C . TRP B 1 445 ? -7.352 21.453 -3.506 1 97.69 445 TRP B C 1
ATOM 7467 O O . TRP B 1 445 ? -7.148 21.969 -4.609 1 97.69 445 TRP B O 1
ATOM 7477 N N . ALA B 1 446 ? -8.43 20.719 -3.309 1 98.06 446 ALA B N 1
ATOM 7478 C CA . ALA B 1 446 ? -9.367 20.406 -4.387 1 98.06 446 ALA B CA 1
ATOM 7479 C C . ALA B 1 446 ? -10.117 21.656 -4.84 1 98.06 446 ALA B C 1
ATOM 7481 O O . ALA B 1 446 ? -10.727 21.672 -5.914 1 98.06 446 ALA B O 1
ATOM 7482 N N . GLN B 1 447 ? -10.008 22.734 -4.09 1 98 447 GLN B N 1
ATOM 7483 C CA . GLN B 1 447 ? -10.75 23.953 -4.414 1 98 447 GLN B CA 1
ATOM 7484 C C . GLN B 1 447 ? -9.883 24.938 -5.199 1 98 447 GLN B C 1
ATOM 7486 O O . GLN B 1 447 ? -10.367 25.969 -5.645 1 98 447 GLN B O 1
ATOM 7491 N N . GLY B 1 448 ? -8.641 24.609 -5.363 1 97.69 448 GLY B N 1
ATOM 7492 C CA . GLY B 1 448 ? -7.742 25.5 -6.074 1 97.69 448 GLY B CA 1
ATOM 7493 C C . GLY B 1 448 ? -7.645 26.875 -5.441 1 97.69 448 GLY B C 1
ATOM 7494 O O . GLY B 1 448 ? -7.398 27 -4.238 1 97.69 448 GLY B O 1
ATOM 7495 N N . TYR B 1 449 ? -7.895 27.828 -6.227 1 97.5 449 TYR B N 1
ATOM 7496 C CA . TYR B 1 449 ? -7.801 29.188 -5.738 1 97.5 449 TYR B CA 1
ATOM 7497 C C . TYR B 1 449 ? -9.18 29.828 -5.637 1 97.5 449 TYR B C 1
ATOM 7499 O O . TYR B 1 449 ? -9.305 31.062 -5.602 1 97.5 449 TYR B O 1
ATOM 7507 N N . THR B 1 450 ? -10.203 28.984 -5.523 1 97.25 450 THR B N 1
ATOM 7508 C CA . THR B 1 450 ? -11.57 29.5 -5.52 1 97.25 450 THR B CA 1
ATOM 7509 C C . THR B 1 450 ? -11.977 29.938 -4.117 1 97.25 450 THR B C 1
ATOM 7511 O O . THR B 1 450 ? -12.977 30.656 -3.951 1 97.25 450 THR B O 1
ATOM 7514 N N . GLN B 1 451 ? -11.289 29.5 -3.117 1 97.19 451 GLN B N 1
ATOM 7515 C CA . GLN B 1 451 ? -11.484 29.891 -1.726 1 97.19 451 GLN B CA 1
ATOM 7516 C C . GLN B 1 451 ? -10.227 30.547 -1.151 1 97.19 451 GLN B C 1
ATOM 7518 O O . GLN B 1 451 ? -9.125 30.016 -1.314 1 97.19 451 GLN B O 1
ATOM 7523 N N . ARG B 1 452 ? -10.469 31.734 -0.566 1 97.88 452 ARG B N 1
ATOM 7524 C CA . ARG B 1 452 ? -9.328 32.469 -0.022 1 97.88 452 ARG B CA 1
ATOM 7525 C C . ARG B 1 452 ? -9.344 32.438 1.502 1 97.88 452 ARG B C 1
ATOM 7527 O O . ARG B 1 452 ? -10.281 32.938 2.129 1 97.88 452 ARG B O 1
ATOM 7534 N N . PHE B 1 453 ? -8.273 31.938 2.074 1 98.31 453 PHE B N 1
ATOM 7535 C CA . PHE B 1 453 ? -8.18 31.859 3.527 1 98.31 453 PHE B CA 1
ATOM 7536 C C . PHE B 1 453 ? -7.188 32.875 4.059 1 98.31 453 PHE B C 1
ATOM 7538 O O . PHE B 1 453 ? -7.16 33.156 5.258 1 98.31 453 PHE B O 1
ATOM 7545 N N . GLY B 1 454 ? -6.406 33.469 3.209 1 98.69 454 GLY B N 1
ATOM 7546 C CA . GLY B 1 454 ? -5.301 34.312 3.648 1 98.69 454 GLY B CA 1
ATOM 7547 C C . GLY B 1 454 ? -5.742 35.656 4.191 1 98.69 454 GLY B C 1
ATOM 7548 O O . GLY B 1 454 ? -6.68 36.25 3.67 1 98.69 454 GLY B O 1
ATOM 7549 N N . ILE B 1 455 ? -5.031 36.156 5.223 1 98.88 455 ILE B N 1
ATOM 7550 C CA . ILE B 1 455 ? -5.238 37.531 5.703 1 98.88 455 ILE B CA 1
ATOM 7551 C C . ILE B 1 455 ? -4.441 38.5 4.844 1 98.88 455 ILE B C 1
ATOM 7553 O O . ILE B 1 455 ? -4.582 39.719 4.98 1 98.88 455 ILE B O 1
ATOM 7557 N N . ILE B 1 456 ? -3.625 38 4.051 1 98.81 456 ILE B N 1
ATOM 7558 C CA . ILE B 1 456 ? -2.91 38.719 3.008 1 98.81 456 ILE B CA 1
ATOM 7559 C C . ILE B 1 456 ? -3.271 38.156 1.641 1 98.81 456 ILE B C 1
ATOM 7561 O O . ILE B 1 456 ? -3.121 36.938 1.404 1 98.81 456 ILE B O 1
ATOM 7565 N N . SER B 1 457 ? -3.734 39 0.762 1 98.56 457 SER B N 1
ATOM 7566 C CA . SER B 1 457 ? -4.137 38.594 -0.579 1 98.56 457 SER B CA 1
ATOM 7567 C C . SER B 1 457 ? -2.93 38.406 -1.49 1 98.56 457 SER B C 1
ATOM 7569 O O . SER B 1 457 ? -1.936 39.125 -1.364 1 98.56 457 SER B O 1
ATOM 7571 N N . VAL B 1 458 ? -2.965 37.406 -2.326 1 98.44 458 VAL B N 1
ATOM 7572 C CA . VAL B 1 458 ? -1.994 37.219 -3.398 1 98.44 458 VAL B CA 1
ATOM 7573 C C . VAL B 1 458 ? -2.68 37.375 -4.754 1 98.44 458 VAL B C 1
ATOM 7575 O O . VAL B 1 458 ? -3.721 36.75 -5.004 1 98.44 458 VAL B O 1
ATOM 7578 N N . ASP B 1 459 ? -2.143 38.25 -5.598 1 97.38 459 ASP B N 1
ATOM 7579 C CA . ASP B 1 459 ? -2.656 38.438 -6.953 1 97.38 459 ASP B CA 1
ATOM 7580 C C . ASP B 1 459 ? -2.096 37.375 -7.902 1 97.38 459 ASP B C 1
ATOM 7582 O O . ASP B 1 459 ? -0.999 37.531 -8.438 1 97.38 459 ASP B O 1
ATOM 7586 N N . PHE B 1 460 ? -2.881 36.375 -8.195 1 96.38 460 PHE B N 1
ATOM 7587 C CA . PHE B 1 460 ? -2.418 35.219 -8.977 1 96.38 460 PHE B CA 1
ATOM 7588 C C . PHE B 1 460 ? -2.383 35.562 -10.461 1 96.38 460 PHE B C 1
ATOM 7590 O O . PHE B 1 460 ? -1.786 34.844 -11.258 1 96.38 460 PHE B O 1
ATOM 7597 N N . ASP B 1 461 ? -2.955 36.688 -10.828 1 93.38 461 ASP B N 1
ATOM 7598 C CA . ASP B 1 461 ? -2.91 37.156 -12.211 1 93.38 461 ASP B CA 1
ATOM 7599 C C . ASP B 1 461 ? -1.692 38.062 -12.445 1 93.38 461 ASP B C 1
ATOM 7601 O O . ASP B 1 461 ? -1.37 38.375 -13.586 1 93.38 461 ASP B O 1
ATOM 7605 N N . SER B 1 462 ? -1.104 38.406 -11.383 1 94.06 462 SER B N 1
ATOM 7606 C CA . SER B 1 462 ? 0.119 39.188 -11.469 1 94.06 462 SER B CA 1
ATOM 7607 C C . SER B 1 462 ? 1.348 38.312 -11.602 1 94.06 462 SER B C 1
ATOM 7609 O O . SER B 1 462 ? 1.496 37.312 -10.859 1 94.06 462 SER B O 1
ATOM 7611 N N . PRO B 1 463 ? 2.232 38.625 -12.539 1 92.06 463 PRO B N 1
ATOM 7612 C CA . PRO B 1 463 ? 3.463 37.844 -12.641 1 92.06 463 PRO B CA 1
ATOM 7613 C C . PRO B 1 463 ? 4.297 37.875 -11.359 1 92.06 463 PRO B C 1
ATOM 7615 O O . PRO B 1 463 ? 5.094 36.969 -11.109 1 92.06 463 PRO B O 1
ATOM 7618 N N . ASN B 1 464 ? 4.098 38.875 -10.578 1 94.25 464 ASN B N 1
ATOM 7619 C CA . ASN B 1 464 ? 4.887 39.031 -9.359 1 94.25 464 ASN B CA 1
ATOM 7620 C C . ASN B 1 464 ? 4.152 38.469 -8.141 1 94.25 464 ASN B C 1
ATOM 7622 O O . ASN B 1 464 ? 4.641 38.594 -7.016 1 94.25 464 ASN B O 1
ATOM 7626 N N . ARG B 1 465 ? 2.996 37.875 -8.328 1 97.12 465 ARG B N 1
ATOM 7627 C CA . ARG B 1 465 ? 2.211 37.406 -7.191 1 97.12 465 ARG B CA 1
ATOM 7628 C C . ARG B 1 465 ? 2.156 38.469 -6.086 1 97.12 465 ARG B C 1
ATOM 7630 O O . ARG B 1 465 ? 2.457 38.156 -4.926 1 97.12 465 ARG B O 1
ATOM 7637 N N . THR B 1 466 ? 1.669 39.625 -6.422 1 97.88 466 THR B N 1
ATOM 7638 C CA . THR B 1 466 ? 1.698 40.781 -5.516 1 97.88 466 THR B CA 1
ATOM 7639 C C . THR B 1 466 ? 0.89 40.469 -4.254 1 97.88 466 THR B C 1
ATOM 7641 O O . THR B 1 466 ? -0.221 39.938 -4.328 1 97.88 466 THR B O 1
ATOM 7644 N N . ARG B 1 467 ? 1.446 40.844 -3.08 1 98.38 467 ARG B N 1
ATOM 7645 C CA . ARG B 1 467 ? 0.812 40.656 -1.779 1 98.38 467 ARG B CA 1
ATOM 7646 C C . ARG B 1 467 ? 0.159 41.938 -1.299 1 98.38 467 ARG B C 1
ATOM 7648 O O . ARG B 1 467 ? 0.744 43.031 -1.418 1 98.38 467 ARG B O 1
ATOM 7655 N N . THR B 1 468 ? -1.028 41.844 -0.795 1 98.25 468 THR B N 1
ATOM 7656 C CA . THR B 1 468 ? -1.763 43 -0.242 1 98.25 468 THR B CA 1
ATOM 7657 C C . THR B 1 468 ? -2.494 42.594 1.036 1 98.25 468 THR B C 1
ATOM 7659 O O . THR B 1 468 ? -3.254 41.625 1.044 1 98.25 468 THR B O 1
ATOM 7662 N N . PHE B 1 469 ? -2.262 43.312 2.137 1 98.5 469 PHE B N 1
ATOM 7663 C CA . PHE B 1 469 ? -3 43.062 3.369 1 98.5 469 PHE B CA 1
ATOM 7664 C C . PHE B 1 469 ? -4.496 43.25 3.15 1 98.5 469 PHE B C 1
ATOM 7666 O O . PHE B 1 469 ? -4.934 44.25 2.562 1 98.5 469 PHE B O 1
ATOM 7673 N N . LYS B 1 470 ? -5.25 42.344 3.588 1 98.69 470 LYS B N 1
ATOM 7674 C CA . LYS B 1 470 ? -6.699 42.5 3.689 1 98.69 470 LYS B CA 1
ATOM 7675 C C . LYS B 1 470 ? -7.074 43.25 4.973 1 98.69 470 LYS B C 1
ATOM 7677 O O . LYS B 1 470 ? -6.223 43.469 5.832 1 98.69 470 LYS B O 1
ATOM 7682 N N . ASP B 1 471 ? -8.375 43.625 5.059 1 98.69 471 ASP B N 1
ATOM 7683 C CA . ASP B 1 471 ? -8.844 44.25 6.289 1 98.69 471 ASP B CA 1
ATOM 7684 C C . ASP B 1 471 ? -8.625 43.312 7.492 1 98.69 471 ASP B C 1
ATOM 7686 O O . ASP B 1 471 ? -8.297 43.781 8.586 1 98.69 471 ASP B O 1
ATOM 7690 N N . SER B 1 472 ? -8.828 42.094 7.301 1 98.69 472 SER B N 1
ATOM 7691 C CA . SER B 1 472 ? -8.609 41.125 8.375 1 98.69 472 SER B CA 1
ATOM 7692 C C . SER B 1 472 ? -7.148 41.094 8.805 1 98.69 472 SER B C 1
ATOM 7694 O O . SER B 1 472 ? -6.844 40.906 9.984 1 98.69 472 SER B O 1
ATOM 7696 N N . GLY B 1 473 ? -6.234 41.188 7.824 1 98.81 473 GLY B N 1
ATOM 7697 C CA . GLY B 1 473 ? -4.824 41.281 8.164 1 98.81 473 GLY B CA 1
ATOM 7698 C C . GLY B 1 473 ? -4.484 42.5 9.016 1 98.81 473 GLY B C 1
ATOM 7699 O O . GLY B 1 473 ? -3.732 42.375 9.984 1 98.81 473 GLY B O 1
ATOM 7700 N N . ARG B 1 474 ? -5.02 43.625 8.648 1 98.69 474 ARG B N 1
ATOM 7701 C CA . ARG B 1 474 ? -4.793 44.844 9.422 1 98.69 474 ARG B CA 1
ATOM 7702 C C . ARG B 1 474 ? -5.438 44.75 10.797 1 98.69 474 ARG B C 1
ATOM 7704 O O . ARG B 1 474 ? -4.867 45.219 11.789 1 98.69 474 ARG B O 1
ATOM 7711 N N . TRP B 1 475 ? -6.598 44.219 10.797 1 98.38 475 TRP B N 1
ATOM 7712 C CA . TRP B 1 475 ? -7.262 43.969 12.07 1 98.38 475 TRP B CA 1
ATOM 7713 C C . TRP B 1 475 ? -6.414 43.062 12.969 1 98.38 475 TRP B C 1
ATOM 7715 O O . TRP B 1 475 ? -6.227 43.375 14.148 1 98.38 475 TRP B O 1
ATOM 7725 N N . TYR B 1 476 ? -5.953 41.969 12.461 1 98.69 476 TYR B N 1
ATOM 7726 C CA . TYR B 1 476 ? -5.133 41.031 13.203 1 98.69 476 TYR B CA 1
ATOM 7727 C C . TYR B 1 476 ? -3.85 41.688 13.695 1 98.69 476 TYR B C 1
ATOM 7729 O O . TYR B 1 476 ? -3.398 41.438 14.812 1 98.69 476 TYR B O 1
ATOM 7737 N N . GLN B 1 477 ? -3.256 42.5 12.82 1 98.5 477 GLN B N 1
ATOM 7738 C CA . GLN B 1 477 ? -2.086 43.281 13.203 1 98.5 477 GLN B CA 1
ATOM 7739 C C . GLN B 1 477 ? -2.352 44.094 14.477 1 98.5 477 GLN B C 1
ATOM 7741 O O . GLN B 1 477 ? -1.515 44.125 15.383 1 98.5 477 GLN B O 1
ATOM 7746 N N . LYS B 1 478 ? -3.477 44.75 14.492 1 98 478 LYS B N 1
ATOM 7747 C CA . LYS B 1 478 ? -3.861 45.531 15.656 1 98 478 LYS B CA 1
ATOM 7748 C C . LYS B 1 478 ? -4.035 44.656 16.891 1 98 478 LYS B C 1
ATOM 7750 O O . LYS B 1 478 ? -3.627 45.031 18 1 98 478 LYS B O 1
ATOM 7755 N N . VAL B 1 479 ? -4.699 43.531 16.719 1 98.19 479 VAL B N 1
ATOM 7756 C CA . VAL B 1 479 ? -4.898 42.594 17.828 1 98.19 479 VAL B CA 1
ATOM 7757 C C . VAL B 1 479 ? -3.547 42.156 18.391 1 98.19 479 VAL B C 1
ATOM 7759 O O . VAL B 1 479 ? -3.361 4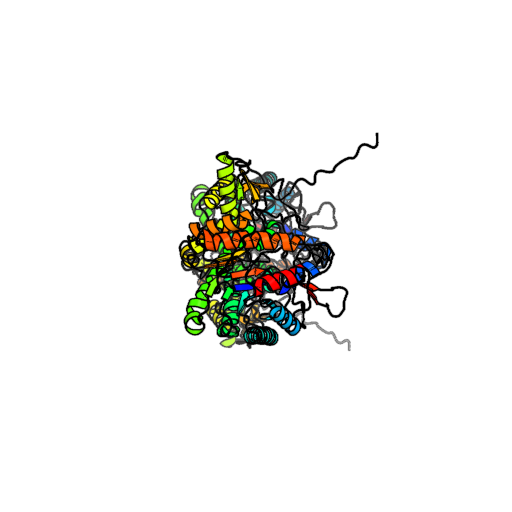2.125 19.609 1 98.19 479 VAL B O 1
ATOM 7762 N N . VAL B 1 480 ? -2.602 41.844 17.516 1 98.12 480 VAL B N 1
ATOM 7763 C CA . VAL B 1 480 ? -1.275 41.375 17.922 1 98.12 480 VAL B CA 1
ATOM 7764 C C . VAL B 1 480 ? -0.569 42.469 18.703 1 98.12 480 VAL B C 1
ATOM 7766 O O . VAL B 1 480 ? 0.049 42.219 19.75 1 98.12 480 VAL B O 1
ATOM 7769 N N . ALA B 1 481 ? -0.684 43.656 18.25 1 97.06 481 ALA B N 1
ATOM 7770 C CA . ALA B 1 481 ? 0.015 44.781 18.844 1 97.06 481 ALA B CA 1
ATOM 7771 C C . ALA B 1 481 ? -0.579 45.125 20.219 1 97.06 481 ALA B C 1
ATOM 7773 O O . ALA B 1 481 ? 0.15 45.5 21.141 1 97.06 481 ALA B O 1
ATOM 7774 N N . THR B 1 482 ? -1.894 45.094 20.312 1 97 482 THR B N 1
ATOM 7775 C CA . THR B 1 482 ? -2.568 45.594 21.5 1 97 482 THR B CA 1
ATOM 7776 C C . THR B 1 482 ? -2.883 44.469 22.469 1 97 482 THR B C 1
ATOM 7778 O O . THR B 1 482 ? -3.143 44.688 23.641 1 97 482 THR B O 1
ATOM 7781 N N . ARG B 1 483 ? -3.01 43.25 21.875 1 97.38 483 ARG B N 1
ATOM 7782 C CA . ARG B 1 483 ? -3.416 42.062 22.609 1 97.38 483 ARG B CA 1
ATOM 7783 C C . ARG B 1 483 ? -4.863 42.156 23.078 1 97.38 483 ARG B C 1
ATOM 7785 O O . ARG B 1 483 ? -5.234 41.562 24.094 1 97.38 483 ARG B O 1
ATOM 7792 N N . CYS B 1 484 ? -5.578 43.031 22.359 1 96.69 484 CYS B N 1
ATOM 7793 C CA . CYS B 1 484 ? -6.988 43.281 22.641 1 96.69 484 CYS B CA 1
ATOM 7794 C C . CYS B 1 484 ? -7.852 43 21.422 1 96.69 484 CYS B C 1
ATOM 7796 O O . CYS B 1 484 ? -7.445 43.25 20.297 1 96.69 484 CYS B O 1
ATOM 7798 N N . LEU B 1 485 ? -9.055 42.531 21.688 1 97.06 485 LEU B N 1
ATOM 7799 C CA . LEU B 1 485 ? -9.977 42.219 20.594 1 97.06 485 LEU B CA 1
ATOM 7800 C C . LEU B 1 485 ? -10.922 43.375 20.328 1 97.06 485 LEU B C 1
ATOM 7802 O O . LEU B 1 485 ? -11.578 43.406 19.281 1 97.06 485 LEU B O 1
ATOM 7806 N N . THR B 1 486 ? -10.992 44.25 21.25 1 92.62 486 THR B N 1
ATOM 7807 C CA . THR B 1 486 ? -11.812 45.438 21.125 1 92.62 486 THR B CA 1
ATOM 7808 C C . THR B 1 486 ? -10.945 46.688 21.125 1 92.62 486 THR B C 1
ATOM 7810 O O . THR B 1 486 ? -9.75 46.625 21.406 1 92.62 486 THR B O 1
ATOM 7813 N N . ASP B 1 487 ? -11.547 47.719 20.688 1 86.44 487 ASP B N 1
ATOM 7814 C CA . ASP B 1 487 ? -10.805 49 20.609 1 86.44 487 ASP B CA 1
ATOM 7815 C C . ASP B 1 487 ? -10.289 49.406 21.984 1 86.44 487 ASP B C 1
ATOM 7817 O O . ASP B 1 487 ? -9.211 50 22.094 1 86.44 487 ASP B O 1
ATOM 7821 N N . SER B 1 488 ? -11.039 49.188 23.078 1 83.19 488 SER B N 1
ATOM 7822 C CA . SER B 1 488 ? -10.641 49.469 24.453 1 83.19 488 SER B CA 1
ATOM 7823 C C . SER B 1 488 ? -10.695 48.25 25.328 1 83.19 488 SER B C 1
ATOM 7825 O O . SER B 1 488 ? -11.68 47.5 25.312 1 83.19 488 SER B O 1
ATOM 7827 N N . CYS B 1 489 ? -9.547 47.906 25.734 1 84.5 489 CYS B N 1
ATOM 7828 C CA . CYS B 1 489 ? -9.57 46.719 26.562 1 84.5 489 CYS B CA 1
ATOM 7829 C C . CYS B 1 489 ? -9.266 47.062 28.016 1 84.5 489 CYS B C 1
ATOM 7831 O O . CYS B 1 489 ? -8.648 48.094 28.297 1 84.5 489 CYS B O 1
ATOM 7833 N N . ASP B 1 490 ? -10.055 46.344 28.812 1 76 490 ASP B N 1
ATOM 7834 C CA . ASP B 1 490 ? -9.875 46.469 30.266 1 76 490 ASP B CA 1
ATOM 7835 C C . ASP B 1 490 ? -8.578 45.812 30.719 1 76 490 ASP B C 1
ATOM 7837 O O . ASP B 1 490 ? -8.336 44.625 30.438 1 76 490 ASP B O 1
ATOM 7841 N N . GLY B 1 491 ? -7.562 46.781 31.344 1 60.88 491 GLY B N 1
ATOM 7842 C CA . GLY B 1 491 ? -6.34 46.312 31.969 1 60.88 491 GLY B CA 1
ATOM 7843 C C . GLY B 1 491 ? -5.082 46.844 31.297 1 60.88 491 GLY B C 1
ATOM 7844 O O . GLY B 1 491 ? -5.137 47.344 30.188 1 60.88 491 GLY B O 1
#

Nearest PDB structures (foldseek):
  3vif-assembly1_A  TM=9.794E-01  e=5.642E-61  Neotermes koshunensis
  3vim-assembly1_A  TM=9.775E-01  e=1.303E-60  Neotermes koshunensis
  3vij-assembly1_A  TM=9.776E-01  e=1.629E-60  Neotermes koshunensis
  3vik-assembly1_A  TM=9.782E-01  e=1.166E-60  Neotermes koshunensis
  4b3l-assembly6_F  TM=9.170E-01  e=5.831E-36  Streptococcus pyogenes

Secondary structure (DSSP, 8-state):
-----------TTSSS-PPP-BBPPTTPEEEEE--HHHHT--TTSTTPPPBHHHHHHHH-GGGSTTS--SSSTT-HHHHHHHHHHHHHHHT-SEEEEE--HHHHSTTSSTTS--HHHHHHHHHHHHHHHHTT-EEEEEEESS--BHHHHHTTGGGSTTHHHHHHHHHHHHHHHHTTT--EEEEEE-HHHHHIIIIIS-SSTT----TTTHHHHHHHHHHHHHHHHHHHIIIIIHHHH--EEEEEEE--EEEESSSSHHHHHHHHHHHIIIIIHHHHHHHTSSS-HHHHHHHHHHHHHTT-SS-SSPPPPHHHHHHHTT--SSEEEE---EEEEEE-----S-S--HHHHH-EEEE--TTSEE-SSTT-EE-THHHHHHHHHHHHHH--S-EEEEE----B-S-S--HHHHHHHHHHHHHHHHHHHTT---EEEEEEE-SB----GGGTTSSB--SEEE-TTSTT--EEE-HHHHHHHHHHHH-BSSSS-B-/-----------TTSSS-PPP-BBPPTTPEEEEE--HHHHT--TTSTTPPPBHHHHHHHH-GGGSTTS--SSSTT-HHHHHHHHHHHHHHHT-SEEEEE--HHHHSTTSSTTS--HHHHHHHHHHHHHHHHTT-EEEEEEESS--BHHHHHTTGGGSTTHHHHHHHHHHHHHHHHTTT--EEEEEE-HHHHHIIIIIS-SSTT----TTTHHHHHHHHHHHHHHHHHHHIIIIIHHHH--EEEEEEE--EEEESSSSHHHHHHHHHHHIIIIIHHHHHHHTSSS-HHHHHHHHHHHHHTT-SS-SSPPPPHHHHHHHTT--SSEEEE---EEEEEE---PPS-S--HHHHH-EEEE--TTSEE-SSTT-EE-THHHHHHHHHHHHHH--S-EEEEE----B-S-S--HHHHHHHHHHHHHHHHHHHTT---EEEEEEE-SB----GGGTTSSB--SEEE-TTSTT--EEE-HHHHHHHHHHHH-BSSSS-B-

Sequence (982 aa):
MKVLVVLSVCCLSGILGQISNKKFPESFQFGAATAAYQIEGAWNEDGKGESMWDRFVHEDPTRIKDGQNGDVACDSYHKWREDIELLKELGVTLYRFSISWPRILPDGTPSQINQAGIDYYRTFIKALKEAGIEPMVTLYHWDLPQHLAELGGWLNEEIADYFGDYARIAFRSFGEDVKLWATINEPKTTCMNGYGSGEMAPGLKLLADGVYQCAKVQLLAHAKAYHIYHDEFAAQQGGKISIVIDATYNEPASDSDLDKFGAELETEFNLGWYANPVYIGDWPELMKTRIANRSQLEGYSFSRLAEFTPEEVQYVKGTFDYFALNMYTSLVAHYSGDFGIGEPSYYLDKGTSTSYGADWTPSIASWLYSYPPGMRKLLNLVWTKYNPSSIYVTENGWATDTSLNDQGRIDYLQAYLSNLLEAILEDGVNVAGYTTWSLLDNFEWAQGYTQRFGIISVDFDSPNRTRTFKDSGRWYQKVVATRCLTDSCDGMKVLVVLSVCCLSGILGQISNKKFPESFQFGAATAAYQIEGAWNEDGKGESMWDRFVHEDPTRIKDGQNGDVACDSYHKWREDIELLKELGVTLYRFSISWPRILPDGTPSQINQAGIDYYRTFIKALKEAGIEPMVTLYHWDLPQHLAELGGWLNEEIADYFGDYARIAFRSFGEDVKLWATINEPKTTCMNGYGSGEMAPGLKLLADGVYQCAKVQLLAHAKAYHIYHDEFAAQQGGKISIVIDATYNEPASDSDLDKFGAELETEFNLGWYANPVYIGDWPELMKTRIANRSQLEGYSFSRLAEFTPEEVQYVKGTFDYFALNMYTSLVAHYSGDFGIGEPSYYLDKGTSTSYGADWTPSIASWLYSYPPGMRKLLNLVWTKYNPSSIYVTENGWATDTSLNDQGRIDYLQAYLSNLLEAILEDGVNVAGYTTWSLLDNFEWAQGYTQRFGIISVDFDSPNRTRTFKDSGRWYQKVVATRCLTDSCDG

Solvent-accessible surface area (backbone atoms only — not comparable to full-atom values): 48492 Å² total; per-residue (Å²): 133,84,80,78,78,78,78,78,80,77,77,80,58,70,86,57,62,85,70,45,36,49,55,61,60,90,77,47,37,44,25,30,18,62,40,31,61,26,24,23,21,58,50,72,44,72,66,23,25,54,22,32,47,57,52,43,39,69,77,40,31,79,61,16,72,72,46,51,69,42,51,46,46,49,35,33,68,84,36,45,68,60,50,51,52,51,44,52,69,38,57,42,41,32,40,34,36,32,49,51,44,8,31,36,15,24,57,41,40,63,68,46,70,27,61,60,29,48,50,50,52,45,51,50,53,51,51,36,47,75,67,61,21,44,49,30,43,25,53,34,64,80,42,53,12,31,57,42,44,73,50,24,29,52,40,9,61,66,47,23,56,41,46,26,54,48,42,50,51,48,46,72,68,42,22,82,75,38,44,37,39,30,42,39,52,31,57,65,57,52,21,43,33,9,26,13,70,22,64,31,56,76,43,38,70,26,41,49,39,38,28,39,40,19,49,50,26,49,47,49,20,42,23,41,35,44,50,49,39,58,75,73,40,28,88,80,38,64,45,40,46,20,52,28,44,47,40,55,30,49,40,42,66,48,90,45,69,58,16,45,48,14,11,50,49,51,36,37,71,48,41,25,54,65,45,25,25,32,69,73,26,42,68,34,66,69,57,54,52,43,33,34,54,49,24,45,76,39,52,39,93,53,45,51,57,61,76,73,51,76,68,48,25,61,58,26,32,63,49,55,58,40,40,33,33,28,46,63,35,46,32,27,13,32,48,67,50,84,61,79,94,65,83,74,32,50,64,59,51,69,23,51,46,73,49,68,61,91,84,41,51,69,45,76,44,93,85,40,36,51,46,38,65,34,48,25,52,37,52,50,49,50,43,70,73,58,58,54,81,30,30,32,38,58,29,34,55,48,44,38,64,91,61,49,76,34,61,69,43,37,54,50,52,48,42,31,49,28,25,43,50,43,28,36,75,74,68,64,43,55,61,46,32,38,18,40,29,22,46,47,37,31,41,46,69,43,40,14,76,71,44,26,34,26,29,21,40,50,36,82,86,40,96,76,37,48,75,42,76,18,50,38,30,54,49,49,24,49,26,57,74,66,33,25,77,40,99,66,44,64,127,134,85,80,79,80,77,79,77,80,76,77,79,58,71,85,55,61,83,71,46,36,50,58,61,60,90,79,46,36,45,25,31,18,62,41,32,62,27,25,24,22,57,49,72,44,73,65,23,24,55,21,31,46,55,52,45,39,69,77,38,32,78,61,16,72,71,46,52,72,43,52,45,48,49,35,34,67,85,37,46,69,59,51,51,52,51,42,53,70,38,57,42,42,32,40,33,36,31,50,50,44,8,32,35,15,24,58,40,41,62,69,43,70,27,63,59,30,47,50,50,51,45,52,50,53,50,50,35,46,76,67,60,22,46,49,29,42,24,53,34,64,82,41,53,13,31,58,43,44,73,48,24,29,52,39,8,62,65,47,21,58,41,46,25,53,48,42,51,52,48,46,72,69,42,23,83,76,34,45,37,39,29,43,39,51,31,56,65,57,52,22,42,33,8,26,14,70,23,64,32,56,76,41,39,71,28,42,51,40,39,28,40,39,21,48,51,25,48,46,49,19,42,23,40,35,45,50,50,39,58,75,72,40,28,88,80,38,64,44,40,46,20,52,28,43,48,41,55,30,48,40,43,67,48,90,45,70,57,15,44,48,13,12,50,47,51,35,36,70,48,40,26,54,65,44,24,25,31,70,72,24,41,67,35,67,69,59,54,51,43,32,33,52,50,23,44,73,41,52,40,94,53,46,53,58,62,75,72,50,74,68,48,23,60,58,25,32,65,49,56,58,40,39,33,33,30,46,63,35,45,33,28,13,32,48,67,50,85,64,77,94,65,84,74,33,51,62,58,51,66,22,50,46,74,47,68,58,89,86,41,52,70,44,76,45,92,86,39,35,52,45,37,65,32,48,26,52,37,51,50,48,49,42,69,74,60,57,56,82,30,30,32,36,57,30,35,56,48,44,37,63,91,61,51,77,34,60,69,43,39,55,50,52,47,43,31,49,28,26,44,49,43,27,36,76,74,68,64,43,56,59,46,31,40,16,38,30,22,47,46,37,31,42,45,66,43,40,14,75,71,43,27,35,26,31,22,41,50,36,83,86,40,95,75,37,49,74,44,76,18,51,36,30,53,51,49,25,48,28,55,74,68,33,24,80,37,98,66,46,63,126